Protein AF-E8R305-F1 (afdb_monomer)

Foldseek 3Di:
DDDDDDDDDDDDDDDDDQDDLVVLLVVLLCLLQDFAEEEEDAAAPLCSLLLVLLLQVCQCVCVFPQKHKDQPDPVLVVSSVVQVVCQLVQHHGDADPDKDWGFMWMGGNNFIGGYIYIDDGNVVLLDPPDPVVLVSLLRHQEYEYGDELPPDPDPVVLVSRLVSSQVSVVSSLVSCVSRPQQREYEYEYEPCLVVCVPPNDDPQVVSCCVRVVVVVVSCCVRPVNYYYWYWYSFHNPADPVRTHDNHRDIPGSNVVVVSVLVVSLVRLLVSLVVSCVSCVLPLVSLVSSLVSSCSRCVPDPVSVVSVVSSVVSVVVVVVVVVVVVVVVVVVVVVVLVVQLVVLLVVLVVVVVVPDQLLVNLVSLVCSCVSNVCCCVVPVVSNVVSVVSNLVSVVVNLLVVLVVPDDDPCLVVVLVVNCVVPVVCNVVSVVSVVSRVVVVLVVLVVVLVVVLPDDDPQCPVSLVSLVVNCVVCVPDPCNVVSVVSSVVNVVVNLVSVLVVLVVQVVVLVVLVPDVPRPLVVSLVSLVVSCVVCVPHPCVVVSVVSNVVSVLVVLVVLVVVLVVVCVVCVPPLVVSLVSLVVSCVVCVPHRPCNVVSVVVNVVSVLVNLLVLVQVLQVCCVVCVQPVVVSLVSLVVSCVVCVPGPQNVLSVVQNVVLVVQQDWDFKKKWWFKKAADCVVDQWWFKWKWKAWLNRIFDGQDTDTGDRIDGRRDITPGTDTHHFQTKMKMWMWTQDPVGIDTPDIDIQPHRRRVNCVPRCAKDDDPPPGPIIIGMRMPDDNDRGDDSD

Secondary structure (DSSP, 8-state):
---PPPPPP------S-PPPHHHHHHHHHHHHHSPEEEEEEE-TTS-HHHHHHHHHHHHHTT-STTEEEE--SHHHHHHHHHHHHHHHTTPPPPP--S-EEEEEEEEETTEEEEEEEEE--TTTTSSS--HHHHHHHHT-SEEEEEE-SSS-S-HHHHHHHHHHHHHHHHHHHHHHTTSSSPPPEEEEE--HHHHHHHH-S--HHHHHHHHHHHHHHHHHHH-TT-EEEE-BSS-TT--TTSPPPSS---BS-HHHHHHHHHHHHHHHHHHHHHHHHH-TT-HHHHHHHHHHHHHH-TT-HHHHHHHHHHHHHHHHHHHHHHHHHHHHHHHHHHHHHHHHHHHHHHHHHHHHTT--HHHHHHHHHHHHHH-TTHHHH-HHHHHHHHHHHHHHHHHHHHHHHHTT---TTHHHHHHHHHHH-GGGHHHHHHHHHHHHHHHHHHHHHHHHHHHTS--S-THHHHHHHHHHHHH-TT-TTHHHHHHHHHHHHHHHHHHHHHHHHHHHHHHHHHHTSTT--HHHHHHHHHHHHHH-TT-TTHHHHHHHHHHHHHHHHHHHHHHHHHHHHH-TT-HHHHHHHHHHHHHHTTTT-TTHHHHHHHHHHHHHHHHHHHHHHHHHHHHH-TT-HHHHHHHHHHHHHH-TT-TTHHHHHHHHHHHHHHHS-EEE-EEEEEEE--GGG-SS-EEEEEEEETTEEE-PPPPB-S-SS-EEEEE-SSPEEE-TT--EEEEEEEE-TT--EEEEEEEPPTT-TTGGGGGGSEE--TT--S-EEEEEES--PPPPPP--

Organism: Isosphaera pallida (strain ATCC 43644 / DSM 9630 / IS1B) (NCBI:txid575540)

Nearest PDB structures (foldseek):
  6iej-assembly2_C-2  TM=7.095E-01  e=8.191E-04  Gallus gallus
  5izr-assembly1_A  TM=6.847E-01  e=3.418E-03  Homo sapiens
  4npj-assembly2_B  TM=7.190E-01  e=7.983E-03  Homo sapiens
  4npj-assembly1_A  TM=6.996E-01  e=1.248E-02  Homo sapiens

pLDDT: mean 83.06, std 12.81, range [25.06, 96.75]

Structure (mmCIF, N/CA/C/O backbone):
data_AF-E8R305-F1
#
_entry.id   AF-E8R305-F1
#
loop_
_atom_site.group_PDB
_atom_site.id
_atom_site.type_symbol
_atom_site.label_atom_id
_atom_site.label_alt_id
_atom_site.label_comp_id
_atom_site.label_asym_id
_atom_site.label_entity_id
_atom_site.label_seq_id
_atom_site.pdbx_PDB_ins_code
_atom_site.Cartn_x
_atom_site.Cartn_y
_atom_site.Cartn_z
_atom_site.occupancy
_atom_site.B_iso_or_equiv
_atom_site.auth_seq_id
_atom_site.auth_comp_id
_atom_site.auth_asym_id
_atom_site.auth_atom_id
_atom_site.pdbx_PDB_model_num
ATOM 1 N N . MET A 1 1 ? -21.395 -39.546 -36.510 1.00 34.12 1 MET A N 1
ATOM 2 C CA . MET A 1 1 ? -22.468 -39.017 -35.643 1.00 34.12 1 MET A CA 1
ATOM 3 C C . MET A 1 1 ? -21.827 -38.062 -34.651 1.00 34.12 1 MET A C 1
ATOM 5 O O . MET A 1 1 ? -21.228 -38.514 -33.688 1.00 34.12 1 MET A O 1
ATOM 9 N N . GLY A 1 2 ? -21.818 -36.766 -34.970 1.00 29.73 2 GLY A N 1
ATOM 10 C CA . GLY A 1 2 ? -21.284 -35.718 -34.099 1.00 29.73 2 GLY A CA 1
ATOM 11 C C . GLY A 1 2 ? -22.438 -35.040 -33.376 1.00 29.73 2 GLY A C 1
ATOM 12 O O . GLY A 1 2 ? -23.326 -34.503 -34.033 1.00 29.73 2 GLY A O 1
ATOM 13 N N . PHE A 1 3 ? -22.447 -35.108 -32.047 1.00 29.36 3 PHE A N 1
ATOM 14 C CA . PHE A 1 3 ? -23.410 -34.389 -31.222 1.00 29.36 3 PHE A CA 1
ATOM 15 C C . PHE A 1 3 ? -22.918 -32.954 -31.022 1.00 29.36 3 PHE A C 1
ATOM 17 O O . PHE A 1 3 ? -21.901 -32.713 -30.374 1.00 29.36 3 PHE A O 1
ATOM 24 N N . ALA A 1 4 ? -23.634 -32.015 -31.639 1.00 25.06 4 ALA A N 1
ATOM 25 C CA . ALA A 1 4 ? -23.489 -30.586 -31.420 1.00 25.06 4 ALA A CA 1
ATOM 26 C C . ALA A 1 4 ? -24.127 -30.213 -30.074 1.00 25.06 4 ALA A C 1
ATOM 28 O O . ALA A 1 4 ? -25.275 -30.566 -29.808 1.00 25.06 4 ALA A O 1
ATOM 29 N N . TRP A 1 5 ? -23.378 -29.504 -29.233 1.00 27.78 5 TRP A N 1
ATOM 30 C CA . TRP A 1 5 ? -23.898 -28.896 -28.010 1.00 27.78 5 TRP A CA 1
ATOM 31 C C . TRP A 1 5 ? -24.765 -27.672 -28.352 1.00 27.78 5 TRP A C 1
ATOM 33 O O . TRP A 1 5 ? -24.452 -26.961 -29.313 1.00 27.78 5 TRP A O 1
ATOM 43 N N . PRO A 1 6 ? -25.851 -27.402 -27.604 1.00 31.20 6 PRO A N 1
ATOM 44 C CA . PRO A 1 6 ? -26.768 -26.323 -27.928 1.00 31.20 6 PRO A CA 1
ATOM 45 C C . PRO A 1 6 ? -26.165 -24.965 -27.554 1.00 31.20 6 PRO A C 1
ATOM 47 O O . PRO A 1 6 ? -25.762 -24.719 -26.420 1.00 31.20 6 PRO A O 1
ATOM 50 N N . SER A 1 7 ? -26.132 -24.066 -28.535 1.00 28.50 7 SER A N 1
ATOM 51 C CA . SER A 1 7 ? -25.800 -22.652 -28.383 1.00 28.50 7 SER A CA 1
ATOM 52 C C . SER A 1 7 ? -26.813 -21.942 -27.478 1.00 28.50 7 SER A C 1
ATOM 54 O O . SER A 1 7 ? -28.003 -21.899 -27.792 1.00 28.50 7 SER A O 1
ATOM 56 N N . ILE A 1 8 ? -26.334 -21.353 -26.382 1.00 29.59 8 ILE A N 1
ATOM 57 C CA . ILE A 1 8 ? -27.112 -20.506 -25.464 1.00 29.59 8 ILE A CA 1
ATOM 58 C C . ILE A 1 8 ? -27.591 -19.239 -26.212 1.00 29.59 8 ILE A C 1
ATOM 60 O O . ILE A 1 8 ? -26.809 -18.643 -26.963 1.00 29.59 8 ILE A O 1
ATOM 64 N N . PRO A 1 9 ? -28.858 -18.805 -26.053 1.00 31.05 9 PRO A N 1
ATOM 65 C CA . PRO A 1 9 ? -29.432 -17.711 -26.833 1.00 31.05 9 PRO A CA 1
ATOM 66 C C . PRO A 1 9 ? -28.821 -16.351 -26.467 1.00 31.05 9 PRO A C 1
ATOM 68 O O . PRO A 1 9 ? -28.825 -15.930 -25.311 1.00 31.05 9 PRO A O 1
ATOM 71 N N . ARG A 1 10 ? -28.355 -15.622 -27.488 1.00 33.56 10 ARG A N 1
ATOM 72 C CA . ARG A 1 10 ? -27.954 -14.211 -27.393 1.00 33.56 10 ARG A CA 1
ATOM 73 C C . ARG A 1 10 ? -29.204 -13.343 -27.204 1.00 33.56 10 ARG A C 1
ATOM 75 O O . ARG A 1 10 ? -29.904 -13.066 -28.174 1.00 33.56 10 ARG A O 1
ATOM 82 N N . ARG A 1 11 ? -29.486 -12.896 -25.977 1.00 30.47 11 ARG A N 1
ATOM 83 C CA . ARG A 1 11 ? -30.414 -11.781 -25.723 1.00 30.47 11 ARG A CA 1
ATOM 84 C C . ARG A 1 11 ? -29.618 -10.486 -25.592 1.00 30.47 11 ARG A C 1
ATOM 86 O O . ARG A 1 11 ? -28.817 -10.337 -24.678 1.00 30.47 11 ARG A O 1
ATOM 93 N N . SER A 1 12 ? -29.846 -9.567 -26.524 1.00 31.77 12 SER A N 1
ATOM 94 C CA . SER A 1 12 ? -29.424 -8.172 -26.438 1.00 31.77 12 SER A CA 1
ATOM 95 C C . SER A 1 12 ? -30.334 -7.432 -25.458 1.00 31.77 12 SER A C 1
ATOM 97 O O . SER A 1 12 ? -31.519 -7.253 -25.742 1.00 31.77 12 SER A O 1
ATOM 99 N N . VAL A 1 13 ? -29.787 -6.984 -24.333 1.00 32.41 13 VAL A N 1
ATOM 100 C CA . VAL A 1 13 ? -30.400 -5.941 -23.507 1.00 32.41 13 VAL A CA 1
ATOM 101 C C . VAL A 1 13 ? -29.424 -4.772 -23.524 1.00 32.41 13 VAL A C 1
ATOM 103 O O . VAL A 1 13 ? -28.352 -4.836 -22.934 1.00 32.41 13 VAL A O 1
ATOM 106 N N . PHE A 1 14 ? -29.764 -3.762 -24.323 1.00 34.75 14 PHE A N 1
ATOM 107 C CA . PHE A 1 14 ? -29.033 -2.506 -24.450 1.00 34.75 14 PHE A CA 1
ATOM 108 C C . PHE A 1 14 ? -29.290 -1.637 -23.218 1.00 34.75 14 PHE A C 1
ATOM 110 O O . PHE A 1 14 ? -30.448 -1.411 -22.870 1.00 34.75 14 PHE A O 1
ATOM 117 N N . GLY A 1 15 ? -28.222 -1.115 -22.610 1.00 31.45 15 GLY A N 1
ATOM 118 C CA . GLY A 1 15 ? -28.340 -0.118 -21.548 1.00 31.45 15 GLY A CA 1
ATOM 119 C C . GLY A 1 15 ? -27.094 0.101 -20.690 1.00 31.45 15 GLY A C 1
ATOM 120 O O . GLY A 1 15 ? -27.237 0.091 -19.481 1.00 31.45 15 GLY A O 1
ATOM 121 N N . MET A 1 16 ? -25.901 0.254 -21.279 1.00 32.72 16 MET A N 1
ATOM 122 C CA . MET A 1 16 ? -24.719 0.980 -20.756 1.00 32.72 16 MET A CA 1
ATOM 123 C C . MET A 1 16 ? -23.597 0.874 -21.809 1.00 32.72 16 MET A C 1
ATOM 125 O O . MET A 1 16 ? -23.635 -0.035 -22.634 1.00 32.72 16 MET A O 1
ATOM 129 N N . ALA A 1 17 ? -22.675 1.843 -21.857 1.00 40.59 17 ALA A N 1
ATOM 130 C CA . ALA A 1 17 ? -21.672 1.996 -22.919 1.00 40.59 17 ALA A CA 1
ATOM 131 C C . ALA A 1 17 ? -20.905 0.687 -23.203 1.00 40.59 17 ALA A C 1
ATOM 133 O O . ALA A 1 17 ? -20.178 0.194 -22.346 1.00 40.59 17 ALA A O 1
ATOM 134 N N . ASP A 1 18 ? -21.092 0.124 -24.400 1.00 53.19 18 ASP A N 1
ATOM 135 C CA . ASP A 1 18 ? -20.446 -1.124 -24.817 1.00 53.19 18 ASP A CA 1
ATOM 136 C C . ASP A 1 18 ? -18.944 -0.837 -25.035 1.00 53.19 18 ASP A C 1
ATOM 138 O O . ASP A 1 18 ? -18.614 0.037 -25.850 1.00 53.19 18 ASP A O 1
ATOM 142 N N . PRO A 1 19 ? -18.024 -1.488 -24.298 1.00 60.88 19 PRO A N 1
ATOM 143 C CA . PRO A 1 19 ? -16.595 -1.212 -24.397 1.00 60.88 19 PRO A CA 1
ATOM 144 C C . PRO A 1 19 ? -16.081 -1.496 -25.810 1.00 60.88 19 PRO A C 1
ATOM 146 O O . PRO A 1 19 ? -16.515 -2.439 -26.482 1.00 60.88 19 PRO A O 1
ATOM 149 N N . THR A 1 20 ? -15.130 -0.692 -26.286 1.00 76.88 20 THR A N 1
ATOM 150 C CA . THR A 1 20 ? -14.589 -0.881 -27.638 1.00 76.88 20 THR A CA 1
ATOM 151 C C . THR A 1 20 ? -13.896 -2.246 -27.753 1.00 76.88 20 THR A C 1
ATOM 153 O O . THR A 1 20 ? -13.310 -2.753 -26.797 1.00 76.88 20 THR A O 1
ATOM 156 N N . ALA A 1 21 ? -13.898 -2.868 -28.940 1.00 77.94 21 ALA A N 1
ATOM 157 C CA . ALA A 1 21 ? -13.240 -4.170 -29.146 1.00 77.94 21 ALA A CA 1
ATOM 158 C C . ALA A 1 21 ? -11.758 -4.169 -28.707 1.00 77.94 21 ALA A C 1
ATOM 160 O O . ALA A 1 21 ? -11.226 -5.190 -28.276 1.00 77.94 21 ALA A O 1
ATOM 161 N N . ARG A 1 22 ? -11.100 -3.005 -28.774 1.00 81.75 22 ARG A N 1
ATOM 162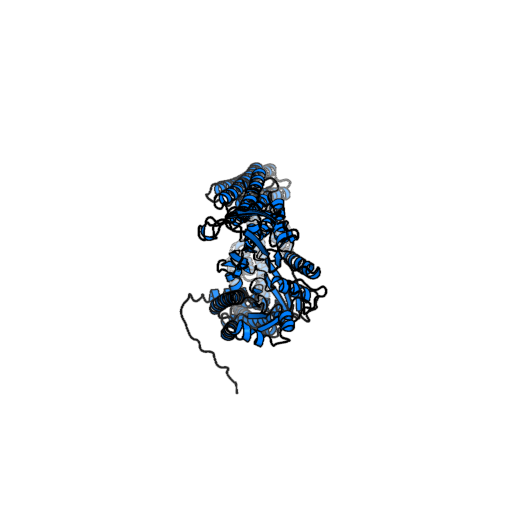 C CA . ARG A 1 22 ? -9.738 -2.793 -28.281 1.00 81.75 22 ARG A CA 1
ATOM 163 C C . ARG A 1 22 ? -9.656 -2.810 -26.753 1.00 81.75 22 ARG A C 1
ATOM 165 O O . ARG A 1 22 ? -8.767 -3.466 -26.221 1.00 81.75 22 ARG A O 1
ATOM 172 N N . GLU A 1 23 ? -10.577 -2.150 -26.057 1.00 82.81 23 GLU A N 1
ATOM 173 C CA . GLU A 1 23 ? -10.648 -2.170 -24.589 1.00 82.81 23 GLU A CA 1
ATOM 174 C C . GLU A 1 23 ? -10.851 -3.586 -24.052 1.00 82.81 23 GLU A C 1
ATOM 176 O O . GLU A 1 23 ? -10.173 -3.973 -23.102 1.00 82.81 23 GLU A O 1
ATOM 181 N N . ILE A 1 24 ? -11.707 -4.383 -24.701 1.00 83.06 24 ILE A N 1
ATOM 182 C CA . ILE A 1 24 ? -11.923 -5.793 -24.341 1.00 83.06 24 ILE A CA 1
ATOM 183 C C . ILE A 1 24 ? -10.618 -6.589 -24.481 1.00 83.06 24 ILE A C 1
ATOM 185 O O . ILE A 1 24 ? -10.233 -7.318 -23.566 1.00 83.06 24 ILE A O 1
ATOM 189 N N . LEU A 1 25 ? -9.901 -6.425 -25.598 1.00 88.19 25 LEU A N 1
ATOM 190 C CA . LEU A 1 25 ? -8.620 -7.100 -25.822 1.00 88.19 25 LEU A CA 1
ATOM 191 C C . LEU A 1 25 ? -7.557 -6.681 -24.797 1.00 88.19 25 LEU A C 1
ATOM 193 O O . LEU A 1 25 ? -6.800 -7.528 -24.316 1.00 88.19 25 LEU A O 1
ATOM 197 N N . ASP A 1 26 ? -7.468 -5.388 -24.476 1.00 87.75 26 ASP A N 1
ATOM 198 C CA . ASP A 1 26 ? -6.496 -4.846 -23.518 1.00 87.75 26 ASP A CA 1
ATOM 199 C C . ASP A 1 26 ? -6.835 -5.242 -22.075 1.00 87.75 26 ASP A C 1
ATOM 201 O O . ASP A 1 26 ? -5.935 -5.442 -21.259 1.00 87.75 26 ASP A O 1
ATOM 205 N N . HIS A 1 27 ? -8.119 -5.385 -21.751 1.00 84.06 27 HIS A N 1
ATOM 206 C CA . HIS A 1 27 ? -8.583 -5.919 -20.475 1.00 84.06 27 HIS A CA 1
ATOM 207 C C . HIS A 1 27 ? -8.237 -7.410 -20.333 1.00 84.06 27 HIS A C 1
ATOM 209 O O . HIS A 1 27 ? -7.630 -7.800 -19.335 1.00 84.06 27 HIS A O 1
ATOM 215 N N . LEU A 1 28 ? -8.509 -8.229 -21.357 1.00 87.00 28 LEU A N 1
ATOM 216 C CA . LEU A 1 28 ? -8.153 -9.654 -21.361 1.00 87.00 28 LEU A CA 1
ATOM 217 C C . LEU A 1 28 ? -6.646 -9.885 -21.258 1.00 87.00 28 LEU A C 1
ATOM 219 O O . LEU A 1 28 ? -6.201 -10.729 -20.483 1.00 87.00 28 LEU A O 1
ATOM 223 N N . GLU A 1 29 ? -5.848 -9.120 -22.007 1.00 90.62 29 GLU A N 1
ATOM 224 C CA . GLU A 1 29 ? -4.389 -9.201 -21.913 1.00 90.62 29 GLU A CA 1
ATOM 225 C C . GLU A 1 29 ? -3.895 -8.843 -20.504 1.00 90.62 29 GLU A C 1
ATOM 227 O O . GLU A 1 29 ? -3.044 -9.552 -19.961 1.00 90.62 29 GLU A O 1
ATOM 232 N N . ARG A 1 30 ? -4.440 -7.787 -19.884 1.00 88.06 30 ARG A N 1
ATOM 233 C CA . ARG A 1 30 ? -4.094 -7.414 -18.505 1.00 88.06 30 ARG A CA 1
ATOM 234 C C . ARG A 1 30 ? -4.417 -8.538 -17.524 1.00 88.06 30 ARG A C 1
ATOM 236 O O . ARG A 1 30 ? -3.512 -8.963 -16.809 1.00 88.06 30 ARG A O 1
ATOM 243 N N . HIS A 1 31 ? -5.628 -9.096 -17.554 1.00 85.31 31 HIS A N 1
ATOM 244 C CA . HIS A 1 31 ? -5.975 -10.223 -16.681 1.00 85.31 31 HIS A CA 1
ATOM 245 C C . HIS A 1 31 ? -5.089 -11.448 -16.931 1.00 85.31 31 HIS A C 1
ATOM 247 O O . HIS A 1 31 ? -4.665 -12.088 -15.979 1.00 85.31 31 HIS A O 1
ATOM 253 N N . LEU A 1 32 ? -4.754 -11.790 -18.176 1.00 88.94 32 LEU A N 1
ATOM 254 C CA . LEU A 1 32 ? -3.920 -12.960 -18.487 1.00 88.94 32 LEU A CA 1
ATOM 255 C C . LEU A 1 32 ? -2.421 -12.767 -18.194 1.00 88.94 32 LEU A C 1
ATOM 257 O O . LEU A 1 32 ? -1.644 -13.720 -18.319 1.00 88.94 32 LEU A O 1
ATOM 261 N N . THR A 1 33 ? -1.975 -11.566 -17.834 1.00 90.06 33 THR A N 1
ATOM 262 C CA . THR A 1 33 ? -0.549 -11.284 -17.600 1.00 90.06 33 THR A CA 1
ATOM 263 C C . THR A 1 33 ? -0.240 -10.761 -16.199 1.00 90.06 33 THR A C 1
ATOM 265 O O . THR A 1 33 ? 0.888 -10.953 -15.738 1.00 90.06 33 THR A O 1
ATOM 268 N N . ALA A 1 34 ? -1.215 -10.160 -15.515 1.00 88.06 34 ALA A N 1
ATOM 269 C CA . ALA A 1 34 ? -1.089 -9.646 -14.156 1.00 88.06 34 ALA A CA 1
ATOM 270 C C . ALA A 1 34 ? -1.141 -10.757 -13.078 1.00 88.06 34 ALA A C 1
ATOM 272 O O . ALA A 1 34 ? -1.579 -11.878 -13.361 1.00 88.06 34 ALA A O 1
ATOM 273 N N . PRO A 1 35 ? -0.689 -10.465 -11.840 1.00 87.38 35 PRO A N 1
ATOM 274 C CA . PRO A 1 35 ? -0.960 -11.299 -10.667 1.00 87.38 35 PRO A CA 1
ATOM 275 C C . PRO A 1 35 ? -2.464 -11.451 -10.414 1.00 87.38 35 PRO A C 1
ATOM 277 O O . PRO A 1 35 ? -3.237 -10.546 -10.723 1.00 87.38 35 PRO A O 1
ATOM 280 N N . ARG A 1 36 ? -2.865 -12.581 -9.824 1.00 87.19 36 ARG A N 1
ATOM 281 C CA . ARG A 1 36 ? -4.265 -12.887 -9.528 1.00 87.19 36 ARG A CA 1
ATOM 282 C C . ARG A 1 36 ? -4.709 -12.223 -8.233 1.00 87.19 36 ARG A C 1
ATOM 284 O O . ARG A 1 36 ? -4.039 -12.336 -7.210 1.00 87.19 36 ARG A O 1
ATOM 291 N N . LYS A 1 37 ? -5.855 -11.556 -8.256 1.00 87.44 37 LYS A N 1
ATOM 292 C CA . LYS A 1 37 ? -6.450 -10.919 -7.078 1.00 87.44 37 LYS A CA 1
ATOM 293 C C . LYS A 1 37 ? -7.486 -11.853 -6.474 1.00 87.44 37 LYS A C 1
ATOM 295 O O . LYS A 1 37 ? -8.467 -12.197 -7.131 1.00 87.44 37 LYS A O 1
ATOM 300 N N . VAL A 1 38 ? -7.257 -12.277 -5.234 1.00 86.81 38 VAL A N 1
ATOM 301 C CA . VAL A 1 38 ? -8.197 -13.117 -4.485 1.00 86.81 38 VAL A CA 1
ATOM 302 C C . VAL A 1 38 ? -8.709 -12.315 -3.306 1.00 86.81 38 VAL A C 1
ATOM 304 O O . VAL A 1 38 ? -7.953 -11.922 -2.419 1.00 86.81 38 VAL A O 1
ATOM 307 N N . GLY A 1 39 ? -10.008 -12.061 -3.307 1.00 84.06 39 GLY A N 1
ATOM 308 C CA . GLY A 1 39 ? -10.655 -11.290 -2.264 1.00 84.06 39 GLY A CA 1
ATOM 309 C C . GLY A 1 39 ? -11.160 -12.166 -1.126 1.00 84.06 39 GLY A C 1
ATOM 310 O O . GLY A 1 39 ? -11.844 -13.157 -1.378 1.00 84.06 39 GLY A O 1
ATOM 311 N N . LEU A 1 40 ? -10.862 -11.784 0.117 1.00 86.12 40 LEU A N 1
ATOM 312 C CA . LEU A 1 40 ? -11.420 -12.400 1.320 1.00 86.12 40 LEU A CA 1
ATOM 313 C C . LEU A 1 40 ? -12.381 -11.416 1.992 1.00 86.12 40 LEU A C 1
ATOM 315 O O . LEU A 1 40 ? -11.957 -10.450 2.626 1.00 86.12 40 LEU A O 1
ATOM 319 N N . PHE A 1 41 ? -13.681 -11.661 1.863 1.00 83.81 41 PHE A N 1
ATOM 320 C CA . PHE A 1 41 ? -14.726 -10.742 2.320 1.00 83.81 41 PHE A CA 1
ATOM 321 C C . PHE A 1 41 ? -15.607 -11.373 3.386 1.00 83.81 41 PHE A C 1
ATOM 323 O O . PHE A 1 41 ? -15.650 -12.585 3.536 1.00 83.81 41 PHE A O 1
ATOM 330 N N . GLY A 1 42 ? -16.298 -10.548 4.166 1.00 79.75 42 GLY A N 1
ATOM 331 C CA . GLY A 1 42 ? -17.186 -11.001 5.234 1.00 79.75 42 GLY A CA 1
ATOM 332 C C . GLY A 1 42 ? -17.318 -9.960 6.338 1.00 79.75 42 GLY A C 1
ATOM 333 O O . GLY A 1 42 ? -16.497 -9.041 6.441 1.00 79.75 42 GLY A O 1
ATOM 334 N N . HIS A 1 43 ? -18.331 -10.116 7.188 1.00 77.12 43 HIS A N 1
ATOM 335 C CA . HIS A 1 43 ? -18.642 -9.157 8.249 1.00 77.12 43 HIS A CA 1
ATOM 336 C C . HIS A 1 43 ? -17.526 -9.051 9.316 1.00 77.12 43 HIS A C 1
ATOM 338 O O . HIS A 1 43 ? -16.523 -9.783 9.320 1.00 77.12 43 HIS A O 1
ATOM 344 N N . ARG A 1 44 ? -17.662 -8.107 10.253 1.00 76.56 44 ARG A N 1
ATOM 345 C CA . ARG A 1 44 ? -16.721 -7.948 11.378 1.00 76.56 44 ARG A CA 1
ATOM 346 C C . ARG A 1 44 ? -16.735 -9.175 12.293 1.00 76.56 44 ARG A C 1
ATOM 348 O O . ARG A 1 44 ? -17.785 -9.746 12.546 1.00 76.56 44 ARG A O 1
ATOM 355 N N . ASN A 1 45 ? -15.573 -9.557 12.823 1.00 78.12 45 ASN A N 1
ATOM 356 C CA . ASN A 1 45 ? -15.426 -10.686 13.751 1.00 78.12 45 ASN A CA 1
ATOM 357 C C . ASN A 1 45 ? -15.768 -12.077 13.167 1.00 78.12 45 ASN A C 1
ATOM 359 O O . ASN A 1 45 ? -15.923 -13.041 13.910 1.00 78.12 45 ASN A O 1
ATOM 363 N N . VAL A 1 46 ? -15.840 -12.215 11.839 1.00 84.94 46 VAL A N 1
ATOM 364 C CA . VAL A 1 46 ? -15.971 -13.528 11.177 1.00 84.94 46 VAL A CA 1
ATOM 365 C C . VAL A 1 46 ? -14.661 -14.334 11.185 1.00 84.94 46 VAL A C 1
ATOM 367 O O . VAL A 1 46 ? -14.647 -15.512 10.873 1.00 84.94 46 VAL A O 1
ATOM 370 N N . GLY A 1 47 ? -13.537 -13.720 11.570 1.00 86.50 47 GLY A N 1
ATOM 371 C CA . GLY A 1 47 ? -12.237 -14.398 11.627 1.00 86.50 47 GLY A CA 1
ATOM 372 C C . GLY A 1 47 ? -11.463 -14.409 10.305 1.00 86.50 47 GLY A C 1
ATOM 373 O O . GLY A 1 47 ? -10.707 -15.340 10.068 1.00 86.50 47 GLY A O 1
ATOM 374 N N . LYS A 1 48 ? -11.620 -13.387 9.446 1.00 88.00 48 LYS A N 1
ATOM 375 C CA . LYS A 1 48 ? -10.874 -13.257 8.172 1.00 88.00 48 LYS A CA 1
ATOM 376 C C . LYS A 1 48 ? -9.357 -13.281 8.376 1.00 88.00 48 LYS A C 1
ATOM 378 O O . LYS A 1 48 ? -8.683 -14.128 7.805 1.00 88.00 48 LYS A O 1
ATOM 383 N N . THR A 1 49 ? -8.844 -12.397 9.230 1.00 89.44 49 THR A N 1
ATOM 384 C CA . THR A 1 49 ? -7.411 -12.291 9.541 1.00 89.44 49 THR A CA 1
ATOM 385 C C . THR A 1 49 ? -6.877 -13.594 10.135 1.00 89.44 49 THR A C 1
ATOM 387 O O . THR A 1 49 ? -5.834 -14.083 9.713 1.00 89.44 49 THR A O 1
ATOM 390 N N . THR A 1 50 ? -7.632 -14.214 11.051 1.00 90.50 50 THR A N 1
ATOM 391 C CA . THR A 1 50 ? -7.299 -15.527 11.620 1.00 90.50 50 THR A CA 1
ATOM 392 C C . THR A 1 50 ? -7.249 -16.608 10.542 1.00 90.50 50 THR A C 1
ATOM 394 O O . THR A 1 50 ? -6.288 -17.367 10.478 1.00 90.50 50 THR A O 1
ATOM 397 N N . LEU A 1 51 ? -8.252 -16.663 9.664 1.00 90.88 51 LEU A N 1
ATOM 398 C CA . LEU A 1 51 ? -8.316 -17.630 8.573 1.00 90.88 51 LEU A CA 1
ATOM 399 C C . LEU A 1 51 ? -7.124 -17.474 7.623 1.00 90.88 51 LEU A C 1
ATOM 401 O O . LEU A 1 51 ? -6.497 -18.467 7.268 1.00 90.88 51 LEU A O 1
ATOM 405 N N . LEU A 1 52 ? -6.776 -16.240 7.254 1.00 91.50 52 LEU A N 1
ATOM 406 C CA . LEU A 1 52 ? -5.648 -15.958 6.371 1.00 91.50 52 LEU A CA 1
ATOM 407 C C . LEU A 1 52 ? -4.302 -16.341 7.003 1.00 91.50 52 LEU A C 1
ATOM 409 O O . LEU A 1 52 ? -3.476 -16.978 6.346 1.00 91.50 52 LEU A O 1
ATOM 413 N N . ALA A 1 53 ? -4.100 -16.008 8.281 1.00 91.88 53 ALA A N 1
ATOM 414 C CA . ALA A 1 53 ? -2.915 -16.410 9.034 1.00 91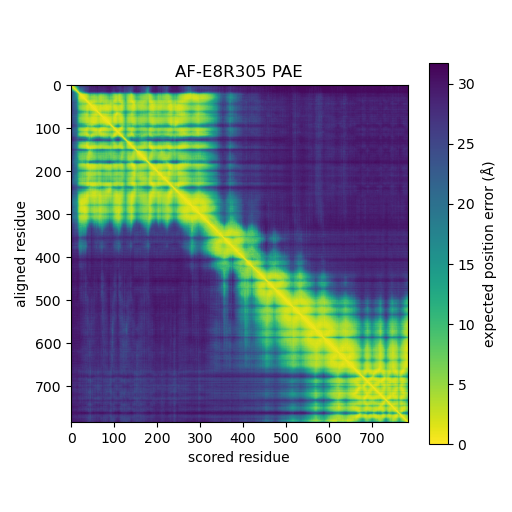.88 53 ALA A CA 1
ATOM 415 C C . ALA A 1 53 ? -2.794 -17.940 9.107 1.00 91.88 53 ALA A C 1
ATOM 417 O O . ALA A 1 53 ? -1.718 -18.487 8.868 1.00 91.88 53 ALA A O 1
ATOM 418 N N . MET A 1 54 ? -3.904 -18.643 9.351 1.00 92.06 54 MET A N 1
ATOM 419 C CA . MET A 1 54 ? -3.912 -20.105 9.420 1.00 92.06 54 MET A CA 1
ATOM 420 C C . MET A 1 54 ? -3.751 -20.772 8.052 1.00 92.06 54 MET A C 1
ATOM 422 O O . MET A 1 54 ? -3.043 -21.774 7.971 1.00 92.06 54 MET A O 1
ATOM 426 N N . PHE A 1 55 ? -4.300 -20.207 6.970 1.00 90.81 55 PHE A N 1
ATOM 427 C CA . PHE A 1 55 ? -3.989 -20.650 5.606 1.00 90.81 55 PHE A CA 1
ATOM 428 C C . PHE A 1 55 ? -2.490 -20.562 5.334 1.00 90.81 55 PHE A C 1
ATOM 430 O O . PHE A 1 55 ? -1.892 -21.535 4.876 1.00 90.81 55 PHE A O 1
ATOM 437 N N . TYR A 1 56 ? -1.872 -19.419 5.647 1.00 92.19 56 TYR A N 1
ATOM 438 C CA . TYR A 1 56 ? -0.437 -19.248 5.458 1.00 92.19 56 TYR A CA 1
ATOM 439 C C . TYR A 1 56 ? 0.369 -20.206 6.328 1.00 92.19 56 TYR A C 1
ATOM 441 O O . TYR A 1 56 ? 1.258 -20.874 5.806 1.00 92.19 56 TYR A O 1
ATOM 449 N N . ARG A 1 57 ? 0.039 -20.345 7.616 1.00 91.81 57 ARG A N 1
ATOM 450 C CA . ARG A 1 57 ? 0.712 -21.278 8.526 1.00 91.81 57 ARG A CA 1
ATOM 451 C C . ARG A 1 57 ? 0.671 -22.706 7.987 1.00 91.81 57 ARG A C 1
ATOM 453 O O . ARG A 1 57 ? 1.723 -23.282 7.755 1.00 91.81 57 ARG A O 1
ATOM 460 N N . GLN A 1 58 ? -0.524 -23.243 7.736 1.00 90.25 58 GLN A N 1
ATOM 461 C CA . GLN A 1 58 ? -0.717 -24.639 7.329 1.00 90.25 58 GLN A CA 1
ATOM 462 C C . GLN A 1 58 ? -0.082 -24.944 5.966 1.00 90.25 58 GLN A C 1
ATOM 464 O O . GLN A 1 58 ? 0.545 -25.986 5.777 1.00 90.25 58 GLN A O 1
ATOM 469 N N . ALA A 1 59 ? -0.201 -24.023 5.008 1.00 87.94 59 ALA A N 1
ATOM 470 C CA . ALA A 1 59 ? 0.361 -24.221 3.677 1.00 87.94 59 ALA A CA 1
ATOM 471 C C . ALA A 1 59 ? 1.876 -23.937 3.617 1.00 87.94 59 ALA A C 1
ATOM 473 O O . ALA A 1 59 ? 2.580 -24.539 2.812 1.00 87.94 59 ALA A O 1
ATOM 474 N N . SER A 1 60 ? 2.423 -23.034 4.437 1.00 88.25 60 SER A N 1
ATOM 475 C CA . SER A 1 60 ? 3.871 -22.755 4.446 1.00 88.25 60 SER A CA 1
ATOM 476 C C . SER A 1 60 ? 4.680 -23.845 5.154 1.00 88.25 60 SER A C 1
ATOM 478 O O . SER A 1 60 ? 5.798 -24.136 4.723 1.00 88.25 60 SER A O 1
ATOM 480 N N . THR A 1 61 ? 4.105 -24.492 6.175 1.00 84.56 61 THR A N 1
ATOM 481 C CA . THR A 1 61 ? 4.708 -25.625 6.900 1.00 84.56 61 THR A CA 1
ATOM 482 C C . THR A 1 61 ? 4.533 -26.967 6.187 1.00 84.56 61 THR A C 1
ATOM 484 O O . THR A 1 61 ? 5.080 -27.971 6.639 1.00 84.56 61 THR A O 1
ATOM 487 N N . GLY A 1 62 ? 3.802 -27.001 5.065 1.00 80.94 62 GLY A N 1
ATOM 488 C CA . GLY A 1 62 ? 3.544 -28.219 4.291 1.00 80.94 62 GLY A CA 1
ATOM 489 C C . GLY A 1 62 ? 2.536 -29.172 4.940 1.00 80.94 62 GLY A C 1
ATOM 490 O O . GLY A 1 62 ? 2.509 -30.349 4.595 1.00 80.94 62 GLY A O 1
ATOM 491 N N . GLN A 1 63 ? 1.718 -28.683 5.879 1.00 82.69 63 GLN A N 1
ATOM 492 C CA . GLN A 1 63 ? 0.643 -29.460 6.509 1.00 82.69 63 GLN A CA 1
ATOM 493 C C . GLN A 1 63 ? -0.574 -29.636 5.587 1.00 82.69 63 GLN A C 1
ATOM 495 O O . GLN A 1 63 ? -1.380 -30.535 5.813 1.00 82.69 63 GLN A O 1
ATOM 500 N N . VAL A 1 64 ? -0.687 -28.827 4.527 1.00 81.69 64 VAL A N 1
ATOM 501 C CA . VAL A 1 64 ? -1.661 -29.026 3.446 1.00 81.69 64 VAL A CA 1
ATOM 502 C C . VAL A 1 64 ? -0.993 -29.780 2.288 1.00 81.69 64 VAL A C 1
ATOM 504 O O . VAL A 1 64 ? -0.075 -29.231 1.673 1.00 81.69 64 VAL A O 1
ATOM 507 N N . PRO A 1 65 ? -1.426 -31.012 1.961 1.00 78.62 65 PRO A N 1
ATOM 508 C CA . PRO A 1 65 ? -0.883 -31.761 0.831 1.00 78.62 65 PRO A CA 1
ATOM 509 C C . PRO A 1 65 ? -1.016 -30.991 -0.486 1.00 78.62 65 PRO A C 1
ATOM 511 O O . PRO A 1 65 ? -2.015 -30.315 -0.721 1.00 78.62 65 PRO A O 1
ATOM 514 N N . ASP A 1 66 ? 0.005 -31.094 -1.339 1.00 82.38 66 ASP A N 1
ATOM 515 C CA . ASP A 1 66 ? 0.070 -30.509 -2.688 1.00 82.38 66 ASP A CA 1
ATOM 516 C C . ASP A 1 66 ? -0.065 -28.979 -2.787 1.00 82.38 66 ASP A C 1
ATOM 518 O O . ASP A 1 66 ? 0.037 -28.433 -3.890 1.00 82.38 66 ASP A O 1
ATOM 522 N N . LEU A 1 67 ? -0.211 -28.269 -1.662 1.00 86.81 67 LEU A N 1
ATOM 523 C CA . LEU A 1 67 ? -0.299 -26.814 -1.595 1.00 86.81 67 LEU A CA 1
ATOM 524 C C . LEU A 1 67 ? 0.827 -26.222 -0.755 1.00 86.81 67 LEU A C 1
ATOM 526 O O . LEU A 1 67 ? 1.095 -26.641 0.367 1.00 86.81 67 LEU A O 1
ATOM 530 N N . ARG A 1 68 ? 1.441 -25.158 -1.274 1.00 89.38 68 ARG A N 1
ATOM 531 C CA . ARG A 1 68 ? 2.399 -24.351 -0.519 1.00 89.38 68 ARG A CA 1
ATOM 532 C C . ARG A 1 68 ? 2.110 -22.874 -0.688 1.00 89.38 68 ARG A C 1
ATOM 534 O O . ARG A 1 68 ? 2.008 -22.392 -1.811 1.00 89.38 68 ARG A O 1
ATOM 541 N N . LEU A 1 69 ? 2.044 -22.136 0.415 1.00 90.94 69 LEU A N 1
ATOM 542 C CA . LEU A 1 69 ? 1.937 -20.677 0.396 1.00 90.94 69 LEU A CA 1
ATOM 543 C C . LEU A 1 69 ? 3.281 -20.072 0.806 1.00 90.94 69 LEU A C 1
ATOM 545 O O . LEU A 1 69 ? 3.947 -20.560 1.717 1.00 90.94 69 LEU A O 1
ATOM 549 N N . SER A 1 70 ? 3.700 -19.016 0.118 1.00 91.38 70 SER A N 1
ATOM 550 C CA . SER A 1 70 ? 4.899 -18.248 0.462 1.00 91.38 70 SER A CA 1
ATOM 551 C C . SER A 1 70 ? 4.612 -16.757 0.374 1.00 91.38 70 SER A C 1
ATOM 553 O O . SER A 1 70 ? 3.854 -16.330 -0.495 1.00 91.38 70 SER A O 1
ATOM 555 N N . ALA A 1 71 ? 5.225 -15.975 1.254 1.00 92.81 71 ALA A N 1
ATOM 556 C CA . ALA A 1 71 ? 5.206 -14.522 1.199 1.00 92.81 71 ALA A CA 1
ATOM 557 C C . ALA A 1 71 ? 6.516 -14.046 0.542 1.00 92.81 71 ALA A C 1
ATOM 559 O O . ALA A 1 71 ? 7.566 -14.105 1.180 1.00 92.81 71 ALA A O 1
ATOM 560 N N . PRO A 1 72 ? 6.514 -13.663 -0.751 1.00 88.62 72 PRO A N 1
ATOM 561 C CA . PRO A 1 72 ? 7.721 -13.198 -1.433 1.00 88.62 72 PRO A CA 1
ATOM 562 C C . PRO A 1 72 ? 8.260 -11.861 -0.903 1.00 88.62 72 PRO A C 1
ATOM 564 O O . PRO A 1 72 ? 9.436 -11.579 -1.112 1.00 88.62 72 PRO A O 1
ATOM 567 N N . GLU A 1 73 ? 7.419 -11.043 -0.266 1.00 91.25 73 GLU A N 1
ATOM 568 C CA . GLU A 1 73 ? 7.793 -9.732 0.272 1.00 91.25 73 GLU A CA 1
ATOM 569 C C . GLU A 1 73 ? 7.983 -9.795 1.797 1.00 91.25 73 GLU A C 1
ATOM 571 O O . GLU A 1 73 ? 7.137 -10.395 2.472 1.00 91.25 73 GLU A O 1
ATOM 576 N N . PRO A 1 74 ? 9.039 -9.160 2.352 1.00 89.69 74 PRO A N 1
ATOM 577 C CA . PRO A 1 74 ? 9.295 -9.152 3.794 1.00 89.69 74 PRO A CA 1
ATOM 578 C C . PRO A 1 74 ? 8.115 -8.620 4.608 1.00 89.69 74 PRO A C 1
ATOM 580 O O . PRO A 1 74 ? 7.723 -9.249 5.580 1.00 89.69 74 PRO A O 1
ATOM 583 N N . GLU A 1 75 ? 7.473 -7.541 4.153 1.00 90.44 75 GLU A N 1
ATOM 584 C CA . GLU A 1 75 ? 6.337 -6.913 4.843 1.00 90.44 75 GLU A CA 1
ATOM 585 C C . GLU A 1 75 ? 5.151 -7.877 5.017 1.00 90.44 75 GLU A C 1
ATOM 587 O O . GLU A 1 75 ? 4.580 -7.987 6.100 1.00 90.44 75 GLU A O 1
ATOM 592 N N . THR A 1 76 ? 4.804 -8.636 3.968 1.00 91.75 76 THR A N 1
ATOM 593 C CA . THR A 1 76 ? 3.731 -9.645 4.041 1.00 91.75 76 THR A CA 1
ATOM 594 C C . THR A 1 76 ? 4.124 -10.804 4.962 1.00 91.75 76 THR A C 1
ATOM 596 O O . THR A 1 76 ? 3.282 -11.321 5.700 1.00 91.75 76 THR A O 1
ATOM 599 N N . ALA A 1 77 ? 5.394 -11.219 4.930 1.00 90.94 77 ALA A N 1
ATOM 600 C CA . ALA A 1 77 ? 5.902 -12.293 5.776 1.00 90.94 77 ALA A CA 1
ATOM 601 C C . ALA A 1 77 ? 5.896 -11.897 7.261 1.00 90.94 77 ALA A C 1
ATOM 603 O O . ALA A 1 77 ? 5.419 -12.673 8.085 1.00 90.94 77 ALA A O 1
ATOM 604 N N . GLU A 1 78 ? 6.374 -10.695 7.587 1.00 91.69 78 GLU A N 1
ATOM 605 C CA . GLU A 1 78 ? 6.402 -10.135 8.942 1.00 91.69 78 GLU A CA 1
ATOM 606 C C . GLU A 1 78 ? 4.990 -9.941 9.493 1.00 91.69 78 GLU A C 1
ATOM 608 O O . GLU A 1 78 ? 4.702 -10.391 10.601 1.00 91.69 78 GLU A O 1
ATOM 613 N N . TYR A 1 79 ? 4.085 -9.370 8.691 1.00 91.94 79 TYR A N 1
ATOM 614 C CA . TYR A 1 79 ? 2.686 -9.196 9.071 1.00 91.94 79 TYR A CA 1
ATOM 615 C C . TYR A 1 79 ? 2.032 -10.532 9.453 1.00 91.94 79 TYR A C 1
ATOM 617 O O . TYR A 1 79 ? 1.426 -10.655 10.518 1.00 91.94 79 TYR A O 1
ATOM 625 N N . LEU A 1 80 ? 2.166 -11.559 8.605 1.00 91.81 80 LEU A N 1
ATOM 626 C CA . LEU A 1 80 ? 1.570 -12.870 8.875 1.00 91.81 80 LEU A CA 1
ATOM 627 C C . LEU A 1 80 ? 2.273 -13.596 10.026 1.00 91.81 80 LEU A C 1
ATOM 629 O O . LEU A 1 80 ? 1.595 -14.242 10.824 1.00 91.81 80 LEU A O 1
ATOM 633 N N . ALA A 1 81 ? 3.596 -13.467 10.148 1.00 90.81 81 ALA A N 1
ATOM 634 C CA . ALA A 1 81 ? 4.358 -14.038 11.254 1.00 90.81 81 ALA A CA 1
ATOM 635 C C . ALA A 1 81 ? 3.937 -13.440 12.603 1.00 90.81 81 ALA A C 1
ATOM 637 O O . ALA A 1 81 ? 3.745 -14.191 13.554 1.00 90.81 81 ALA A O 1
ATOM 638 N N . GLU A 1 82 ? 3.710 -12.125 12.679 1.00 91.69 82 GLU A N 1
ATOM 639 C CA . GLU A 1 82 ? 3.189 -11.464 13.881 1.00 91.69 82 GLU A CA 1
ATOM 640 C C . GLU A 1 82 ? 1.824 -12.045 14.281 1.00 91.69 82 GLU A C 1
ATOM 642 O O . GLU A 1 82 ? 1.608 -12.389 15.445 1.00 91.69 82 GLU A O 1
ATOM 647 N N . LYS A 1 83 ? 0.897 -12.208 13.324 1.00 91.88 83 LYS A N 1
ATOM 648 C CA . LYS A 1 83 ? -0.435 -12.763 13.626 1.00 91.88 83 LYS A CA 1
ATOM 649 C C . LYS A 1 83 ? -0.369 -14.228 14.044 1.00 91.88 83 LYS A C 1
ATOM 651 O O . LYS A 1 83 ? -1.069 -14.606 14.979 1.00 91.88 83 LYS A O 1
ATOM 656 N N . ILE A 1 84 ? 0.476 -15.032 13.398 1.00 91.62 84 ILE A N 1
ATOM 657 C CA . ILE A 1 84 ? 0.684 -16.437 13.771 1.00 91.62 84 ILE A CA 1
ATOM 658 C C . ILE A 1 84 ? 1.295 -16.537 15.168 1.00 91.62 84 ILE A C 1
ATOM 660 O O . ILE A 1 84 ? 0.771 -17.284 15.985 1.00 91.62 84 ILE A O 1
ATOM 664 N N . ALA A 1 85 ? 2.331 -15.752 15.474 1.00 90.00 85 ALA A N 1
ATOM 665 C CA . ALA A 1 85 ? 2.992 -15.779 16.777 1.00 90.00 85 ALA A CA 1
ATOM 666 C C . ALA A 1 85 ? 2.021 -15.469 17.924 1.00 90.00 85 ALA A C 1
ATOM 668 O O . ALA A 1 85 ? 2.077 -16.105 18.973 1.00 90.00 85 ALA A O 1
ATOM 669 N N . ARG A 1 86 ? 1.085 -14.535 17.716 1.00 90.31 86 ARG A N 1
ATOM 670 C CA . ARG A 1 86 ? 0.038 -14.237 18.703 1.00 90.31 86 ARG A CA 1
ATOM 671 C C . ARG A 1 86 ? -0.953 -15.381 18.869 1.00 90.31 86 ARG A C 1
ATOM 673 O O . ARG A 1 86 ? -1.245 -15.755 19.999 1.00 90.31 86 ARG A O 1
ATOM 680 N N . ILE A 1 87 ? -1.401 -15.974 17.759 1.00 90.25 87 ILE A N 1
ATOM 681 C CA . ILE A 1 87 ? -2.284 -17.148 17.788 1.00 90.25 87 ILE A CA 1
ATOM 682 C C . ILE A 1 87 ? -1.613 -18.304 18.546 1.00 90.25 87 ILE A C 1
ATOM 684 O O . ILE A 1 87 ? -2.244 -18.929 19.391 1.00 90.25 87 ILE A O 1
ATOM 688 N N . GLU A 1 88 ? -0.331 -18.565 18.288 1.00 89.00 88 GLU A N 1
ATOM 689 C CA . GLU A 1 88 ? 0.437 -19.618 18.967 1.00 89.00 88 GLU A CA 1
ATOM 690 C C . GLU A 1 88 ? 0.730 -19.295 20.439 1.00 89.00 88 GLU A C 1
ATOM 692 O O . GLU A 1 88 ? 0.867 -20.210 21.248 1.00 89.00 88 GLU A O 1
ATOM 697 N N . ALA A 1 89 ? 0.761 -18.014 20.814 1.00 88.06 89 ALA A N 1
ATOM 698 C CA . ALA A 1 89 ? 0.832 -17.573 22.206 1.00 88.06 89 ALA A CA 1
ATOM 699 C C . ALA A 1 89 ? -0.515 -17.672 22.954 1.00 88.06 89 ALA A C 1
ATOM 701 O O . ALA A 1 89 ? -0.579 -17.332 24.135 1.00 88.06 89 ALA A O 1
ATOM 702 N N . GLY A 1 90 ? -1.589 -18.123 22.294 1.00 84.94 90 GLY A N 1
ATOM 703 C CA . GLY A 1 90 ? -2.929 -18.188 22.882 1.00 84.94 90 GLY A CA 1
ATOM 704 C C . GLY A 1 90 ? -3.650 -16.838 22.923 1.00 84.94 90 GLY A C 1
ATOM 705 O O . GLY A 1 90 ? -4.659 -16.703 23.612 1.00 84.94 90 GLY A O 1
ATOM 706 N N . GLU A 1 91 ? -3.171 -15.835 22.182 1.00 85.19 91 GLU A N 1
ATOM 707 C CA . GLU A 1 91 ? -3.827 -14.535 22.056 1.00 85.19 91 GLU A CA 1
ATOM 708 C C . GLU A 1 91 ? -4.577 -14.413 20.719 1.00 85.19 91 GLU A C 1
ATOM 710 O O . GLU A 1 91 ? -4.030 -14.732 19.658 1.00 85.19 91 GLU A O 1
ATOM 715 N N . PRO A 1 92 ? -5.815 -13.885 20.702 1.00 80.56 92 PRO A N 1
ATOM 716 C CA . PRO A 1 92 ? -6.483 -13.585 19.445 1.00 80.56 92 PRO A CA 1
ATOM 717 C C . PRO A 1 92 ? -5.719 -12.487 18.675 1.00 80.56 92 PRO A C 1
ATOM 719 O O . PRO A 1 92 ? -5.224 -11.525 19.278 1.00 80.56 92 PRO A O 1
ATOM 722 N N . PRO A 1 93 ? -5.638 -12.572 17.333 1.00 81.44 93 PRO A N 1
ATOM 723 C CA . PRO A 1 93 ? -4.992 -11.535 16.540 1.00 81.44 93 PRO A CA 1
ATOM 724 C C . PRO A 1 93 ? -5.730 -10.200 16.720 1.00 81.44 93 PRO A C 1
ATOM 726 O O . PRO A 1 93 ? -6.961 -10.152 16.694 1.00 81.44 93 PRO A O 1
ATOM 729 N N . ALA A 1 94 ? -4.984 -9.100 16.900 1.00 73.94 94 ALA A N 1
ATOM 730 C CA . ALA A 1 94 ? -5.586 -7.766 16.970 1.00 73.94 94 ALA A CA 1
ATOM 731 C C . ALA A 1 94 ? -6.415 -7.478 15.715 1.00 73.94 94 ALA A C 1
ATOM 733 O O . ALA A 1 94 ? -6.020 -7.845 14.606 1.00 73.94 94 ALA A O 1
ATOM 734 N N . GLY A 1 95 ? -7.537 -6.780 15.903 1.00 68.00 95 GLY A N 1
ATOM 735 C CA . GLY A 1 95 ? -8.352 -6.309 14.791 1.00 68.00 95 GLY A CA 1
ATOM 736 C C . GLY A 1 95 ? -7.525 -5.460 13.826 1.00 68.00 95 GLY A C 1
ATOM 737 O O . GLY A 1 95 ? -6.728 -4.625 14.251 1.00 68.00 95 GLY A O 1
ATOM 738 N N . THR A 1 96 ? -7.714 -5.689 12.532 1.00 67.00 96 THR A N 1
ATOM 739 C CA . THR A 1 96 ? -7.058 -4.940 11.458 1.00 67.00 96 THR A CA 1
ATOM 740 C C . THR A 1 96 ? -7.473 -3.469 11.543 1.00 67.00 96 THR A C 1
ATOM 742 O O . THR A 1 96 ? -8.650 -3.165 11.369 1.00 67.00 96 THR A O 1
ATOM 745 N N . LEU A 1 97 ? -6.519 -2.584 11.868 1.00 58.09 97 LEU A N 1
ATOM 746 C CA . LEU A 1 97 ? -6.726 -1.134 12.034 1.00 58.09 97 LEU A CA 1
ATOM 747 C C . LEU A 1 97 ? -6.658 -0.365 10.702 1.00 58.09 97 LEU A C 1
ATOM 749 O O . LEU A 1 97 ? -7.174 0.743 10.604 1.00 58.09 97 LEU A O 1
ATOM 753 N N . SER A 1 98 ? -6.002 -0.939 9.689 1.00 67.06 98 SER A N 1
ATOM 754 C CA . SER A 1 98 ? -5.799 -0.340 8.368 1.00 67.06 98 SER A CA 1
ATOM 755 C C . SER A 1 98 ? -5.779 -1.410 7.279 1.00 67.06 98 SER A C 1
ATOM 757 O O . SER A 1 98 ? -5.269 -2.511 7.497 1.00 67.06 98 SER A O 1
ATOM 759 N N . GLU A 1 99 ? -6.301 -1.085 6.096 1.00 74.62 99 GLU A N 1
ATOM 760 C CA . GLU A 1 99 ? -6.301 -1.982 4.933 1.00 74.62 99 GLU A CA 1
ATOM 761 C C . GLU A 1 99 ? -4.865 -2.390 4.577 1.00 74.62 99 GLU A C 1
ATOM 763 O O . GLU A 1 99 ? -4.009 -1.533 4.362 1.00 74.62 99 GLU A O 1
ATOM 768 N N . THR A 1 100 ? -4.591 -3.696 4.542 1.00 81.44 100 THR A N 1
ATOM 769 C CA . THR A 1 100 ? -3.245 -4.223 4.271 1.00 81.44 100 THR A CA 1
ATOM 770 C C . THR A 1 100 ? -3.285 -5.120 3.041 1.00 81.44 100 THR A C 1
ATOM 772 O O . THR A 1 100 ? -4.011 -6.114 3.013 1.00 81.44 100 THR A O 1
ATOM 775 N N . GLU A 1 101 ? -2.515 -4.776 2.008 1.00 86.25 101 GLU A N 1
ATOM 776 C CA . GLU A 1 101 ? -2.356 -5.611 0.817 1.00 86.25 101 GLU A CA 1
ATOM 777 C C . GLU A 1 101 ? -1.229 -6.622 1.032 1.00 86.25 101 GLU A C 1
ATOM 779 O O . GLU A 1 101 ? -0.080 -6.262 1.263 1.00 86.25 101 GLU A O 1
ATOM 784 N N . LEU A 1 102 ? -1.575 -7.900 0.954 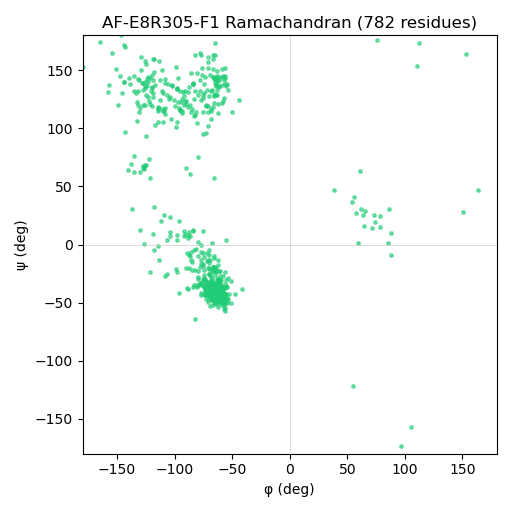1.00 89.12 102 LEU A N 1
ATOM 785 C CA . LEU A 1 102 ? -0.692 -9.026 1.203 1.00 89.12 102 LEU A CA 1
ATOM 786 C C . LEU A 1 102 ? -0.391 -9.709 -0.125 1.00 89.12 102 LEU A C 1
ATOM 788 O O . LEU A 1 102 ? -1.283 -10.244 -0.796 1.00 89.12 102 LEU A O 1
ATOM 792 N N . LYS A 1 103 ? 0.886 -9.701 -0.507 1.00 91.44 103 LYS A N 1
ATOM 793 C CA . LYS A 1 103 ? 1.352 -10.362 -1.724 1.00 91.44 103 LYS A CA 1
ATOM 794 C C . LYS A 1 103 ? 1.822 -11.757 -1.369 1.00 91.44 103 LYS A C 1
ATOM 796 O O . LYS A 1 103 ? 2.815 -11.940 -0.670 1.00 91.44 103 LYS A O 1
ATOM 801 N N . LEU A 1 104 ? 1.097 -12.749 -1.861 1.00 91.50 104 LEU A N 1
ATOM 802 C CA . LEU A 1 104 ? 1.323 -14.157 -1.585 1.00 91.50 104 LEU A CA 1
ATOM 803 C C . LEU A 1 104 ? 1.652 -14.893 -2.873 1.00 91.50 104 LEU A C 1
ATOM 805 O O . LEU A 1 104 ? 1.353 -14.453 -3.979 1.00 91.50 104 LEU A O 1
ATOM 809 N N . ARG A 1 105 ? 2.278 -16.051 -2.740 1.00 90.50 105 ARG A N 1
ATOM 810 C CA . ARG A 1 105 ? 2.509 -16.958 -3.852 1.00 90.50 105 ARG A CA 1
ATOM 811 C C . ARG A 1 105 ? 2.080 -18.352 -3.454 1.00 90.50 105 ARG A C 1
ATOM 813 O O . ARG A 1 105 ? 2.681 -18.949 -2.559 1.00 90.50 105 ARG A O 1
ATOM 820 N N . LEU A 1 106 ? 1.041 -18.824 -4.129 1.00 89.69 106 LEU A N 1
ATOM 821 C CA . LEU A 1 106 ? 0.488 -20.157 -3.978 1.00 89.69 106 LEU A CA 1
ATOM 822 C C . LEU A 1 106 ? 1.132 -21.085 -5.002 1.00 89.69 106 LEU A C 1
ATOM 824 O O . LEU A 1 106 ? 1.191 -20.772 -6.191 1.00 89.69 106 LEU A O 1
ATOM 828 N N . TYR A 1 107 ? 1.594 -22.232 -4.535 1.00 89.00 107 TYR A N 1
ATOM 829 C CA . TYR A 1 107 ? 2.030 -23.344 -5.359 1.00 89.00 107 TYR A CA 1
ATOM 830 C C . TYR A 1 107 ? 1.026 -24.475 -5.195 1.00 89.00 107 TYR A C 1
ATOM 832 O O . TYR A 1 107 ? 0.666 -24.799 -4.066 1.00 89.00 107 TYR A O 1
ATOM 840 N N . HIS A 1 108 ? 0.587 -25.050 -6.310 1.00 88.19 108 HIS A N 1
ATOM 841 C CA . HIS A 1 108 ? -0.269 -26.232 -6.339 1.00 88.19 108 HIS A CA 1
ATOM 842 C C . HIS A 1 108 ? 0.315 -27.218 -7.351 1.00 88.19 108 HIS A C 1
ATOM 844 O O . HIS A 1 108 ? 0.280 -26.957 -8.557 1.00 88.19 108 HIS A O 1
ATOM 850 N N . GLY A 1 109 ? 0.934 -28.296 -6.870 1.00 84.69 109 GLY A N 1
ATOM 851 C CA . GLY A 1 109 ? 1.806 -29.128 -7.706 1.00 84.69 109 GLY A CA 1
ATOM 852 C C . GLY A 1 109 ? 2.912 -28.291 -8.370 1.00 84.69 109 GLY A C 1
ATOM 853 O O . GLY A 1 109 ? 3.682 -27.608 -7.694 1.00 84.69 109 GLY A O 1
ATOM 854 N N . SER A 1 110 ? 2.976 -28.306 -9.704 1.00 82.88 110 SER A N 1
ATOM 855 C CA . SER A 1 110 ? 3.896 -27.475 -10.497 1.00 82.88 110 SER A CA 1
ATOM 856 C C . SER A 1 110 ? 3.349 -26.082 -10.843 1.00 82.88 110 SER A C 1
ATOM 858 O O . SER A 1 110 ? 4.092 -25.237 -11.355 1.00 82.88 110 SER A O 1
ATOM 860 N N . ALA A 1 111 ? 2.066 -25.821 -10.574 1.00 85.88 111 ALA A N 1
ATOM 861 C CA . ALA A 1 111 ? 1.435 -24.542 -10.862 1.00 85.88 111 ALA A CA 1
ATOM 862 C C . ALA A 1 111 ? 1.835 -23.477 -9.836 1.00 85.88 111 ALA A C 1
ATOM 864 O O . ALA A 1 111 ? 2.008 -23.760 -8.647 1.00 85.88 111 ALA A O 1
ATOM 865 N N . ARG A 1 112 ? 1.951 -22.231 -10.301 1.00 87.94 112 ARG A N 1
ATOM 866 C CA . ARG A 1 112 ? 2.333 -21.077 -9.482 1.00 87.94 112 ARG A CA 1
ATOM 867 C C . ARG A 1 112 ? 1.392 -19.903 -9.725 1.00 87.94 112 ARG A C 1
ATOM 869 O O . ARG A 1 112 ? 1.333 -19.368 -10.833 1.00 87.94 112 ARG A O 1
ATOM 876 N N . TYR A 1 113 ? 0.774 -19.428 -8.650 1.00 86.31 113 TYR A N 1
ATOM 877 C CA . TYR A 1 113 ? -0.107 -18.266 -8.633 1.00 86.31 113 TYR A CA 1
ATOM 878 C C . TYR A 1 113 ? 0.539 -17.165 -7.799 1.00 86.31 113 TYR A C 1
ATOM 880 O O . TYR A 1 113 ? 0.780 -17.348 -6.607 1.00 86.31 113 TYR A O 1
ATOM 888 N N . ASP A 1 114 ? 0.831 -16.025 -8.419 1.00 84.44 114 ASP A N 1
ATOM 889 C CA . ASP A 1 114 ? 1.127 -14.807 -7.668 1.00 84.44 114 ASP A CA 1
ATOM 890 C C . ASP A 1 114 ? -0.232 -14.202 -7.275 1.00 84.44 114 ASP A C 1
ATOM 892 O O . ASP A 1 114 ? -1.024 -13.859 -8.153 1.00 84.44 114 ASP A O 1
ATOM 896 N N . LEU A 1 115 ? -0.520 -14.171 -5.974 1.00 86.44 115 LEU A N 1
ATOM 897 C CA . LEU A 1 115 ? -1.791 -13.773 -5.382 1.00 86.44 115 LEU A CA 1
ATOM 898 C C . LEU A 1 115 ? -1.665 -12.418 -4.687 1.00 86.44 115 LEU A C 1
ATOM 900 O O . LEU A 1 115 ? -0.701 -12.165 -3.967 1.00 86.44 115 LEU A O 1
ATOM 904 N N . ILE A 1 116 ? -2.678 -11.580 -4.846 1.00 85.19 116 ILE A N 1
ATOM 905 C CA . ILE A 1 116 ? -2.872 -10.372 -4.049 1.00 85.19 116 ILE A CA 1
ATOM 906 C C . ILE A 1 116 ? -4.128 -10.587 -3.215 1.00 85.19 116 ILE A C 1
ATOM 908 O O . ILE A 1 116 ? -5.216 -10.763 -3.770 1.00 85.19 116 ILE A O 1
ATOM 912 N N . VAL A 1 117 ? -3.966 -10.581 -1.895 1.00 84.19 117 VAL A N 1
ATOM 913 C CA . VAL A 1 117 ? -5.052 -10.696 -0.919 1.00 84.19 117 VAL A CA 1
ATOM 914 C C . VAL A 1 117 ? -5.050 -9.433 -0.081 1.00 84.19 117 VAL A C 1
ATOM 916 O O . VAL A 1 117 ? -4.007 -9.042 0.424 1.00 84.19 117 VAL A O 1
ATOM 919 N N . LYS A 1 118 ? -6.194 -8.781 0.091 1.00 79.06 118 LYS A N 1
ATOM 920 C CA . LYS A 1 118 ? -6.294 -7.624 0.984 1.00 79.06 118 LYS A CA 1
ATOM 921 C C . LYS A 1 118 ? -6.990 -8.020 2.277 1.00 79.06 118 LYS A C 1
ATOM 923 O O . LYS A 1 118 ? -8.077 -8.596 2.229 1.00 79.06 118 LYS A O 1
ATOM 928 N N . ASP A 1 119 ? -6.358 -7.722 3.410 1.00 78.19 119 ASP A N 1
ATOM 929 C CA . ASP A 1 119 ? -7.007 -7.813 4.714 1.00 78.19 119 ASP A CA 1
ATOM 930 C C . ASP A 1 119 ? -7.661 -6.472 5.055 1.00 78.19 119 ASP A C 1
ATOM 932 O O . ASP A 1 119 ? -7.013 -5.422 5.065 1.00 78.19 119 ASP A O 1
ATOM 936 N N . TYR A 1 120 ? -8.964 -6.523 5.315 1.00 74.94 120 TYR A N 1
ATOM 937 C CA . TYR A 1 120 ? -9.813 -5.356 5.528 1.00 74.94 120 TYR A CA 1
ATOM 938 C C . TYR A 1 120 ? -10.471 -5.397 6.902 1.00 74.94 120 TYR A C 1
ATOM 940 O O . TYR A 1 120 ? -10.958 -6.440 7.360 1.00 74.94 120 TYR A O 1
ATOM 948 N N . GLN A 1 121 ? -10.608 -4.221 7.516 1.00 71.31 121 GLN A N 1
ATOM 949 C CA . GLN A 1 121 ? -11.450 -4.058 8.693 1.00 71.31 121 GLN A CA 1
ATOM 950 C C . GLN A 1 121 ? -12.913 -4.312 8.311 1.00 71.31 121 GLN A C 1
ATOM 952 O O . GLN A 1 121 ? -13.447 -3.717 7.378 1.00 71.31 121 GLN A O 1
ATOM 957 N N . GLY A 1 122 ? -13.604 -5.173 9.066 1.00 57.19 122 GLY A N 1
ATOM 958 C CA . GLY A 1 122 ? -15.007 -5.512 8.782 1.00 57.19 122 GLY A CA 1
ATOM 959 C C . GLY A 1 122 ? -15.988 -4.334 8.866 1.00 57.19 122 GLY A C 1
ATOM 960 O O . GLY A 1 122 ? -17.112 -4.473 8.415 1.00 57.19 122 GLY A O 1
ATOM 961 N N . GLU A 1 123 ? -15.574 -3.197 9.430 1.00 55.16 123 GLU A N 1
ATOM 962 C CA . GLU A 1 123 ? -16.364 -1.963 9.553 1.00 55.16 123 GLU A CA 1
ATOM 963 C C . GLU A 1 123 ? -16.381 -1.145 8.249 1.00 55.16 123 GLU A C 1
ATOM 965 O O . GLU A 1 123 ? -17.387 -0.518 7.937 1.00 55.16 123 GLU A O 1
ATOM 970 N N . HIS A 1 124 ? -15.340 -1.256 7.413 1.00 52.91 124 HIS A N 1
ATOM 971 C CA . HIS A 1 124 ? -15.252 -0.556 6.121 1.00 52.91 124 HIS A CA 1
ATOM 972 C C . HIS A 1 124 ? -16.237 -1.100 5.066 1.00 52.91 124 HIS A C 1
ATOM 974 O O . HIS A 1 124 ? -16.412 -0.509 4.007 1.00 52.91 124 HIS A O 1
ATOM 980 N N . VAL A 1 125 ? -16.890 -2.226 5.366 1.00 52.66 125 VAL A N 1
ATOM 981 C CA . VAL A 1 125 ? -17.962 -2.839 4.568 1.00 52.66 125 VAL A CA 1
ATOM 982 C C . VAL A 1 125 ? -19.353 -2.333 4.987 1.00 52.66 125 VAL A C 1
ATOM 984 O O . VAL A 1 125 ? -20.304 -2.445 4.220 1.00 52.66 125 VAL A O 1
ATOM 987 N N . THR A 1 126 ? -19.498 -1.787 6.201 1.00 48.78 126 THR A N 1
ATOM 988 C CA . THR A 1 126 ? -20.820 -1.577 6.829 1.00 48.78 126 THR A CA 1
ATOM 989 C C . THR A 1 126 ? -21.586 -0.345 6.353 1.00 48.78 126 THR A C 1
ATOM 991 O O . THR A 1 126 ? -22.771 -0.214 6.648 1.00 48.78 126 THR A O 1
ATOM 994 N N . LEU A 1 127 ? -20.959 0.538 5.582 1.00 37.59 127 LEU A N 1
ATOM 995 C CA . LEU A 1 127 ? -21.590 1.708 4.978 1.00 37.59 127 LEU A CA 1
ATOM 996 C C . LEU A 1 127 ? -20.912 1.924 3.625 1.00 37.59 127 LEU A C 1
ATOM 998 O O . LEU A 1 127 ? -19.688 1.897 3.561 1.00 37.59 127 LEU A O 1
ATOM 1002 N N . GLY A 1 128 ? -21.684 2.095 2.550 1.00 42.53 128 GLY A N 1
ATOM 1003 C CA . GLY A 1 128 ? -21.194 2.271 1.175 1.00 42.53 128 GLY A CA 1
ATOM 1004 C C . GLY A 1 128 ? -20.413 3.571 0.942 1.00 42.53 128 GLY A C 1
ATOM 1005 O O . GLY A 1 128 ? -20.800 4.373 0.101 1.00 42.53 128 GLY A O 1
ATOM 1006 N N . SER A 1 129 ? -19.342 3.804 1.700 1.00 42.41 129 SER A N 1
ATOM 1007 C CA . SER A 1 129 ? -18.589 5.058 1.737 1.00 42.41 129 SER A CA 1
ATOM 1008 C C . SER A 1 129 ? -17.154 4.958 1.217 1.00 42.41 129 SER A C 1
ATOM 1010 O O . SER A 1 129 ? -16.496 5.989 1.153 1.00 42.41 129 SER A O 1
ATOM 1012 N N . ASN A 1 130 ? -16.669 3.780 0.805 1.00 51.69 130 ASN A N 1
ATOM 1013 C CA . ASN A 1 130 ? -15.314 3.628 0.264 1.00 51.69 130 ASN A CA 1
ATOM 1014 C C . ASN A 1 130 ? -15.332 2.975 -1.134 1.00 51.69 130 ASN A C 1
ATOM 1016 O O . ASN A 1 130 ? -15.249 1.752 -1.258 1.00 51.69 130 ASN A O 1
ATOM 1020 N N . GLU A 1 131 ? -15.357 3.809 -2.184 1.00 52.59 131 GLU A N 1
ATOM 1021 C CA . GLU A 1 131 ? -15.069 3.436 -3.587 1.00 52.59 131 GLU A CA 1
ATOM 1022 C C . GLU A 1 131 ? -13.857 2.475 -3.738 1.00 52.59 131 GLU A C 1
ATOM 1024 O O . GLU A 1 131 ? -13.981 1.500 -4.480 1.00 52.59 131 GLU A O 1
ATOM 1029 N N . PRO A 1 132 ? -12.744 2.594 -2.969 1.00 63.81 132 PRO A N 1
ATOM 1030 C CA . PRO A 1 132 ? -11.575 1.717 -3.130 1.00 63.81 132 PRO A CA 1
ATOM 1031 C C . PRO A 1 132 ? -11.805 0.220 -2.858 1.00 63.81 132 PRO A C 1
ATOM 1033 O O . PRO A 1 132 ? -11.114 -0.623 -3.440 1.00 63.81 132 PRO A O 1
ATOM 1036 N N . ILE A 1 133 ? -12.740 -0.141 -1.966 1.00 66.69 133 ILE A N 1
ATOM 1037 C CA . ILE A 1 133 ? -13.035 -1.553 -1.657 1.00 66.69 133 ILE A CA 1
ATOM 1038 C C . ILE A 1 133 ? -13.876 -2.158 -2.769 1.00 66.69 133 ILE A C 1
ATOM 1040 O O . ILE A 1 133 ? -13.584 -3.269 -3.210 1.00 66.69 133 ILE A O 1
ATOM 1044 N N . LEU A 1 134 ? -14.884 -1.421 -3.238 1.00 67.50 134 LEU A N 1
ATOM 1045 C CA . LEU A 1 134 ? -15.721 -1.846 -4.354 1.00 67.50 134 LEU A CA 1
ATOM 1046 C C . LEU A 1 134 ? -14.906 -1.947 -5.645 1.00 67.50 134 LEU A C 1
ATOM 1048 O O . LEU A 1 134 ? -15.117 -2.892 -6.392 1.00 67.50 134 LEU A O 1
ATOM 1052 N N . ASP A 1 135 ? -13.923 -1.073 -5.860 1.00 69.69 135 ASP A N 1
ATOM 1053 C CA . ASP A 1 135 ? -13.009 -1.158 -7.004 1.00 69.69 135 ASP A CA 1
ATOM 1054 C C . ASP A 1 135 ? -12.081 -2.375 -6.923 1.00 69.69 135 ASP A C 1
ATOM 1056 O O . ASP A 1 135 ? -11.896 -3.094 -7.906 1.00 69.69 135 ASP A O 1
ATOM 1060 N N . PHE A 1 136 ? -11.511 -2.664 -5.746 1.00 73.31 136 PHE A N 1
ATOM 1061 C CA . PHE A 1 136 ? -10.712 -3.880 -5.574 1.00 73.31 136 PHE A CA 1
ATOM 1062 C C . PHE A 1 136 ? -11.567 -5.136 -5.745 1.00 73.31 136 PHE A C 1
ATOM 1064 O O . PHE A 1 136 ? -11.141 -6.103 -6.375 1.00 73.31 136 PHE A O 1
ATOM 1071 N N . PHE A 1 137 ? -12.785 -5.110 -5.216 1.00 73.12 137 PHE A N 1
ATOM 1072 C CA . PHE A 1 137 ? -13.757 -6.180 -5.351 1.00 73.12 137 PHE A CA 1
ATOM 1073 C C . PHE A 1 137 ? -14.189 -6.391 -6.808 1.00 73.12 137 PHE A C 1
ATOM 1075 O O . PHE A 1 137 ? -14.253 -7.530 -7.281 1.00 73.12 137 PHE A O 1
ATOM 1082 N N . ALA A 1 138 ? -14.372 -5.295 -7.547 1.00 70.88 138 ALA A N 1
ATOM 1083 C CA . ALA A 1 138 ? -14.620 -5.275 -8.979 1.00 70.88 138 ALA A CA 1
ATOM 1084 C C . ALA A 1 138 ? -13.432 -5.797 -9.795 1.00 70.88 138 ALA A C 1
ATOM 1086 O O . ALA A 1 138 ? -13.636 -6.197 -10.936 1.00 70.88 138 ALA A O 1
ATOM 1087 N N . ASP A 1 139 ? -12.219 -5.819 -9.253 1.00 76.38 139 ASP A N 1
ATOM 1088 C CA . ASP A 1 139 ? -11.013 -6.283 -9.949 1.00 76.38 139 ASP A CA 1
ATOM 1089 C C . ASP A 1 139 ? -10.517 -7.657 -9.450 1.00 76.38 139 ASP A C 1
ATOM 1091 O O . ASP A 1 139 ? -9.481 -8.150 -9.892 1.00 76.38 139 ASP A O 1
ATOM 1095 N N . CYS A 1 140 ? -11.243 -8.304 -8.528 1.00 82.69 140 CYS A N 1
ATOM 1096 C CA . CYS A 1 140 ? -10.907 -9.642 -8.036 1.00 82.69 140 CYS A CA 1
ATOM 1097 C C . CYS A 1 140 ? -11.179 -10.729 -9.090 1.00 82.69 140 CYS A C 1
ATOM 1099 O O . CYS A 1 140 ? -12.273 -10.811 -9.656 1.00 82.69 140 CYS A O 1
ATOM 1101 N N . ASP A 1 141 ? -10.209 -11.628 -9.282 1.00 83.94 141 ASP A N 1
ATOM 1102 C CA . ASP A 1 141 ? -10.326 -12.803 -10.154 1.00 83.94 141 ASP A CA 1
ATOM 1103 C C . ASP A 1 141 ? -11.027 -13.981 -9.461 1.00 83.94 141 ASP A C 1
ATOM 1105 O O . ASP A 1 141 ? -11.539 -14.863 -10.143 1.00 83.94 141 ASP A O 1
ATOM 1109 N N . ALA A 1 142 ? -11.034 -14.017 -8.124 1.00 87.06 142 ALA A N 1
ATOM 1110 C CA . ALA A 1 142 ? -11.779 -14.978 -7.312 1.00 87.06 142 ALA A CA 1
ATOM 1111 C C . ALA A 1 142 ? -12.157 -14.369 -5.957 1.00 87.06 142 ALA A C 1
ATOM 1113 O O . ALA A 1 142 ? -11.438 -13.516 -5.430 1.00 87.06 142 ALA A O 1
ATOM 1114 N N . VAL A 1 143 ? -13.271 -14.819 -5.377 1.00 87.56 143 VAL A N 1
ATOM 1115 C CA . VAL A 1 143 ? -13.775 -14.294 -4.102 1.00 87.56 143 VAL A CA 1
ATOM 1116 C C . VAL A 1 143 ? -14.125 -15.416 -3.128 1.00 87.56 143 VAL A C 1
ATOM 1118 O O . VAL A 1 143 ? -14.851 -16.349 -3.469 1.00 87.56 143 VAL A O 1
ATOM 1121 N N . LEU A 1 144 ? -13.646 -15.279 -1.892 1.00 90.06 144 LEU A N 1
ATOM 1122 C CA . LEU A 1 144 ? -14.024 -16.084 -0.736 1.00 90.06 144 LEU A CA 1
ATOM 1123 C C . LEU A 1 144 ? -14.858 -15.224 0.222 1.00 90.06 144 LEU A C 1
ATOM 1125 O O . LEU A 1 144 ? -14.361 -14.257 0.801 1.00 90.06 144 LEU A O 1
ATOM 1129 N N . PHE A 1 145 ? -16.127 -15.578 0.395 1.00 88.31 145 PHE A N 1
ATOM 1130 C CA . PHE A 1 145 ? -17.062 -14.918 1.301 1.00 88.31 145 PHE A CA 1
ATOM 1131 C C . PHE A 1 145 ? -17.174 -15.678 2.620 1.00 88.31 145 PHE A C 1
ATOM 1133 O O . PHE A 1 145 ? -17.818 -16.721 2.704 1.00 88.31 145 PHE A O 1
ATOM 1140 N N . CYS A 1 146 ? -16.564 -15.137 3.665 1.00 89.00 146 CYS A N 1
ATOM 1141 C CA . CYS A 1 146 ? -16.576 -15.672 5.014 1.00 89.00 146 CYS A CA 1
ATOM 1142 C C . CYS A 1 146 ? -17.875 -15.330 5.753 1.00 89.00 146 CYS A C 1
ATOM 1144 O O . CYS A 1 146 ? -18.236 -14.155 5.868 1.00 89.00 146 CYS A O 1
ATOM 1146 N N . LEU A 1 147 ? -18.516 -16.348 6.331 1.00 88.44 147 LEU A N 1
ATOM 1147 C CA . LEU A 1 147 ? -19.713 -16.228 7.170 1.00 88.44 147 LEU A CA 1
ATOM 1148 C C . LEU A 1 147 ? -19.476 -16.848 8.552 1.00 88.44 147 LEU A C 1
ATOM 1150 O O . LEU A 1 147 ? -18.866 -17.914 8.653 1.00 88.44 147 LEU A O 1
ATOM 1154 N N . ASP A 1 148 ? -19.973 -16.202 9.612 1.00 87.00 148 ASP A N 1
ATOM 1155 C CA . ASP A 1 148 ? -20.012 -16.768 10.966 1.00 87.00 148 ASP A CA 1
ATOM 1156 C C . ASP A 1 148 ? -21.447 -17.228 11.262 1.00 87.00 148 ASP A C 1
ATOM 1158 O O . ASP A 1 148 ? -22.335 -16.395 11.471 1.00 87.00 148 ASP A O 1
ATOM 1162 N N . PRO A 1 149 ? -21.709 -18.544 11.309 1.00 79.00 149 PRO A N 1
ATOM 1163 C CA . PRO A 1 149 ? -23.047 -19.062 11.563 1.00 79.00 149 PRO A CA 1
ATOM 1164 C C . PRO A 1 149 ? -23.494 -18.868 13.022 1.00 79.00 149 PRO A C 1
ATOM 1166 O O . PRO A 1 149 ? -24.684 -19.023 13.309 1.00 79.00 149 PRO A O 1
ATOM 1169 N N . THR A 1 150 ? -22.575 -18.552 13.942 1.00 75.75 150 THR A N 1
ATOM 1170 C CA . THR A 1 150 ? -22.795 -18.513 15.401 1.00 75.75 150 THR A CA 1
ATOM 1171 C C . THR A 1 150 ? -22.696 -17.123 16.025 1.00 75.75 150 THR A C 1
ATOM 1173 O O . THR A 1 150 ? -23.110 -16.945 17.165 1.00 75.75 150 THR A O 1
ATOM 1176 N N . GLY A 1 151 ? -22.173 -16.136 15.297 1.00 63.66 151 GLY A N 1
ATOM 1177 C CA . GLY A 1 151 ? -21.557 -14.944 15.880 1.00 63.66 151 GLY A CA 1
ATOM 1178 C C . GLY A 1 151 ? -22.451 -13.947 16.630 1.00 63.66 151 GLY A C 1
ATOM 1179 O O . GLY A 1 151 ? -21.919 -12.920 17.047 1.00 63.66 151 GLY A O 1
ATOM 1180 N N . SER A 1 152 ? -23.757 -14.190 16.770 1.00 61.72 152 SER A N 1
ATOM 1181 C CA . SER A 1 152 ? -24.625 -13.468 17.710 1.00 61.72 152 SER A CA 1
ATOM 1182 C C . SER A 1 152 ? -25.870 -14.290 18.057 1.00 61.72 152 SER A C 1
ATOM 1184 O O . SER A 1 152 ? -26.493 -14.901 17.182 1.00 61.72 152 SER A O 1
ATOM 1186 N N . THR A 1 153 ? -26.246 -14.307 19.335 1.00 61.78 153 THR A N 1
ATOM 1187 C CA . THR A 1 153 ? -27.523 -14.865 19.808 1.00 61.78 153 THR A CA 1
ATOM 1188 C C . THR A 1 153 ? -28.686 -13.903 19.553 1.00 61.78 153 THR A C 1
ATOM 1190 O O . THR A 1 153 ? -29.835 -14.348 19.472 1.00 61.78 153 THR A O 1
ATOM 1193 N N . GLU A 1 154 ? -28.406 -12.613 19.339 1.00 71.06 154 GLU A N 1
ATOM 1194 C CA . GLU A 1 154 ? -29.415 -11.586 19.105 1.00 71.06 154 GLU A CA 1
ATOM 1195 C C . GLU A 1 154 ? -29.978 -11.652 17.671 1.00 71.06 154 GLU A C 1
ATOM 1197 O O . GLU A 1 154 ? -29.233 -11.578 16.686 1.00 71.06 154 GLU A O 1
ATOM 1202 N N . PRO A 1 155 ? -31.310 -11.769 17.495 1.00 73.50 155 PRO A N 1
ATOM 1203 C CA . PRO A 1 155 ? -31.931 -11.824 16.171 1.00 73.50 155 PRO A CA 1
ATOM 1204 C C . PRO A 1 155 ? -31.646 -10.600 15.291 1.00 73.50 155 PRO A C 1
ATOM 1206 O O . PRO A 1 155 ? -31.439 -10.761 14.090 1.00 73.50 155 PRO A O 1
ATOM 1209 N N . ALA A 1 156 ? -31.607 -9.400 15.878 1.00 74.94 156 ALA A N 1
ATOM 1210 C CA . ALA A 1 156 ? -31.395 -8.151 15.147 1.00 74.94 156 ALA A CA 1
ATOM 1211 C C . ALA A 1 156 ? -29.972 -8.041 14.582 1.00 74.94 156 ALA A C 1
ATOM 1213 O O . ALA A 1 156 ? -29.789 -7.675 13.422 1.00 74.94 156 ALA A O 1
ATOM 1214 N N . GLU A 1 157 ? -28.963 -8.417 15.369 1.00 71.31 157 GLU A N 1
ATOM 1215 C CA . GLU A 1 157 ? -27.571 -8.389 14.926 1.00 71.31 157 GLU A CA 1
ATOM 1216 C C . GLU A 1 157 ? -27.301 -9.444 13.844 1.00 71.31 157 GLU A C 1
ATOM 1218 O O . GLU A 1 157 ? -26.609 -9.165 12.863 1.00 71.31 157 GLU A O 1
ATOM 1223 N N . ARG A 1 158 ? -27.905 -10.636 13.960 1.00 73.00 158 ARG A N 1
ATOM 1224 C CA . ARG A 1 158 ? -27.852 -11.654 12.896 1.00 73.00 158 ARG A CA 1
ATOM 1225 C C . ARG A 1 158 ? -28.458 -11.154 11.588 1.00 73.00 158 ARG A C 1
ATOM 1227 O O . ARG A 1 158 ? -27.833 -11.318 10.544 1.00 73.00 158 ARG A O 1
ATOM 1234 N N . LEU A 1 159 ? -29.637 -10.530 11.646 1.00 75.56 159 LEU A N 1
ATOM 1235 C CA . LEU A 1 159 ? -30.303 -9.985 10.462 1.00 75.56 159 LEU A CA 1
ATOM 1236 C C . LEU A 1 159 ? -29.469 -8.874 9.814 1.00 75.56 159 LEU A C 1
ATOM 1238 O O . LEU A 1 159 ? -29.282 -8.884 8.602 1.00 75.56 159 LEU A O 1
ATOM 1242 N N . ARG A 1 160 ? -28.908 -7.964 10.619 1.00 76.56 160 ARG A N 1
ATOM 1243 C CA . ARG A 1 160 ? -28.018 -6.904 10.131 1.00 76.56 160 ARG A CA 1
ATOM 1244 C C . ARG A 1 160 ? -26.796 -7.479 9.410 1.00 76.56 160 ARG A C 1
ATOM 1246 O O . ARG A 1 160 ? -26.509 -7.080 8.288 1.00 76.56 160 ARG A O 1
ATOM 1253 N N . ARG A 1 161 ? -26.108 -8.453 10.015 1.00 74.81 161 ARG A N 1
ATOM 1254 C CA . ARG A 1 161 ? -24.940 -9.110 9.396 1.00 74.81 161 ARG A CA 1
ATOM 1255 C C . ARG A 1 161 ? -25.306 -9.847 8.108 1.00 74.81 161 ARG A C 1
ATOM 1257 O O . ARG A 1 161 ? -24.509 -9.868 7.176 1.00 74.81 161 ARG A O 1
ATOM 1264 N N . GLN A 1 162 ? -26.497 -10.442 8.044 1.00 75.50 162 GLN A N 1
ATOM 1265 C CA . GLN A 1 162 ? -26.997 -11.074 6.825 1.00 75.50 162 GLN A CA 1
ATOM 1266 C C . GLN A 1 162 ? -27.251 -10.041 5.719 1.00 75.50 162 GLN A C 1
ATOM 1268 O O . GLN A 1 162 ? -26.801 -10.246 4.596 1.00 75.50 162 GLN A O 1
ATOM 1273 N N . GLN A 1 163 ? -27.896 -8.916 6.037 1.00 78.38 163 GLN A N 1
ATOM 1274 C CA . GLN A 1 163 ? -28.136 -7.829 5.081 1.00 78.38 163 GLN A CA 1
ATOM 1275 C C . GLN A 1 163 ? -26.830 -7.215 4.554 1.00 78.38 163 GLN A C 1
ATOM 1277 O O . GLN A 1 163 ? -26.727 -6.926 3.366 1.00 78.38 163 GLN A O 1
ATOM 1282 N N . GLU A 1 164 ? -25.811 -7.062 5.405 1.00 74.69 164 GLU A N 1
ATOM 1283 C CA . GLU A 1 164 ? -24.481 -6.579 4.998 1.00 74.69 164 GLU A CA 1
ATOM 1284 C C . GLU A 1 164 ? -23.819 -7.520 3.976 1.00 74.69 164 GLU A C 1
ATOM 1286 O O . GLU A 1 164 ? -23.260 -7.074 2.972 1.00 74.69 164 GLU A O 1
ATOM 1291 N N . VAL A 1 165 ? -23.910 -8.833 4.205 1.00 75.12 165 VAL A N 1
ATOM 1292 C CA . VAL A 1 165 ? -23.406 -9.850 3.269 1.00 75.12 165 VAL A CA 1
ATOM 1293 C C . VAL A 1 165 ? -24.193 -9.827 1.960 1.00 75.12 165 VAL A C 1
ATOM 1295 O O . VAL A 1 165 ? -23.590 -9.893 0.890 1.00 75.12 165 VAL A O 1
ATOM 1298 N N . GLU A 1 166 ? -25.520 -9.726 2.031 1.00 77.62 166 GLU A N 1
ATOM 1299 C CA . GLU A 1 166 ? -26.388 -9.681 0.852 1.00 77.62 166 GLU A CA 1
ATOM 1300 C C . GLU A 1 166 ? -26.121 -8.434 -0.003 1.00 77.62 166 GLU A C 1
ATOM 1302 O O . GLU A 1 166 ? -25.994 -8.567 -1.218 1.00 77.62 166 GLU A O 1
ATOM 1307 N N . GLY A 1 167 ? -25.920 -7.261 0.608 1.00 76.94 167 GLY A N 1
ATOM 1308 C CA . GLY A 1 167 ? -25.588 -6.026 -0.114 1.00 76.94 167 GLY A CA 1
ATOM 1309 C C . GLY A 1 167 ? -24.228 -6.077 -0.823 1.00 76.94 167 GLY A C 1
ATOM 1310 O O . GLY A 1 167 ? -24.107 -5.662 -1.980 1.00 76.94 167 GLY A O 1
ATOM 1311 N N . LEU A 1 168 ? -23.200 -6.646 -0.178 1.00 75.19 168 LEU A N 1
ATOM 1312 C CA . LEU A 1 168 ? -21.910 -6.888 -0.840 1.00 75.19 168 LEU A CA 1
ATOM 1313 C C . LEU A 1 168 ? -22.047 -7.857 -2.014 1.00 75.19 168 LEU A C 1
ATOM 1315 O O . LEU A 1 168 ? -21.455 -7.644 -3.074 1.00 75.19 168 LEU A O 1
ATOM 1319 N N . LEU A 1 169 ? -22.810 -8.932 -1.822 1.00 76.69 169 LEU A N 1
ATOM 1320 C CA . LEU A 1 169 ? -23.034 -9.925 -2.859 1.00 76.69 169 LEU A CA 1
ATOM 1321 C C . LEU A 1 169 ? -23.766 -9.316 -4.059 1.00 76.69 169 LEU A C 1
ATOM 1323 O O . LEU A 1 169 ? -23.364 -9.543 -5.195 1.00 76.69 169 LEU A O 1
ATOM 1327 N N . GLU A 1 170 ? -24.816 -8.535 -3.821 1.00 77.12 170 GLU A N 1
ATOM 1328 C CA . GLU A 1 170 ? -25.571 -7.859 -4.876 1.00 77.12 170 GLU A CA 1
ATOM 1329 C C . GLU A 1 170 ? -24.657 -6.954 -5.705 1.00 77.12 170 GLU A C 1
ATOM 1331 O O . GLU A 1 170 ? -24.591 -7.102 -6.926 1.00 77.12 170 GLU A O 1
ATOM 1336 N N . THR A 1 171 ? -23.833 -6.144 -5.037 1.00 74.00 171 THR A N 1
ATOM 1337 C CA . THR A 1 171 ? -22.858 -5.268 -5.704 1.00 74.00 171 THR A CA 1
ATOM 1338 C C . THR A 1 171 ? -21.865 -6.065 -6.564 1.00 74.00 171 THR A C 1
ATOM 1340 O O . THR A 1 171 ? -21.563 -5.682 -7.697 1.00 74.00 171 THR A O 1
ATOM 1343 N N . TYR A 1 172 ? -21.394 -7.221 -6.077 1.00 73.38 172 TYR A N 1
ATOM 1344 C CA . TYR A 1 172 ? -20.523 -8.118 -6.851 1.00 73.38 172 TYR A CA 1
ATOM 1345 C C . TYR A 1 172 ? -21.188 -8.629 -8.126 1.00 73.38 172 TYR A C 1
ATOM 1347 O O . TYR A 1 172 ? -20.590 -8.694 -9.206 1.00 73.38 172 TYR A O 1
ATOM 1355 N N . LEU A 1 173 ? -22.434 -9.073 -7.975 1.00 74.19 173 LEU A N 1
ATOM 1356 C CA . LEU A 1 173 ? -23.197 -9.714 -9.030 1.00 74.19 173 LEU A CA 1
ATOM 1357 C C . LEU A 1 173 ? -23.596 -8.699 -10.103 1.00 74.19 173 LEU A C 1
ATOM 1359 O O . LEU A 1 173 ? -23.591 -9.039 -11.284 1.00 74.19 173 LEU A O 1
ATOM 1363 N N . GLU A 1 174 ? -23.871 -7.451 -9.730 1.00 73.56 174 GLU A N 1
ATOM 1364 C CA . GLU A 1 174 ? -24.108 -6.367 -10.685 1.00 73.56 174 GLU A CA 1
ATOM 1365 C C . GLU A 1 174 ? -22.859 -6.046 -11.512 1.00 73.56 174 GLU A C 1
ATOM 1367 O O . GLU A 1 174 ? -22.927 -6.013 -12.741 1.00 73.56 174 GLU A O 1
ATOM 1372 N N . GLN A 1 175 ? -21.699 -5.894 -10.870 1.00 66.31 175 GLN A N 1
ATOM 1373 C CA . GLN A 1 175 ? -20.453 -5.550 -11.563 1.00 66.31 175 GLN A CA 1
ATOM 1374 C C . GLN A 1 175 ? -19.911 -6.691 -12.439 1.00 66.31 175 GLN A C 1
ATOM 1376 O O . GLN A 1 175 ? -19.354 -6.449 -13.513 1.00 66.31 175 GLN A O 1
ATOM 1381 N N . SER A 1 176 ? -20.095 -7.945 -12.018 1.00 63.34 176 SER A N 1
ATOM 1382 C CA . SER A 1 176 ? -19.667 -9.122 -12.789 1.00 63.34 176 SER A CA 1
ATOM 1383 C C . SER A 1 176 ? -20.493 -9.359 -14.058 1.00 63.34 176 SER A C 1
ATOM 1385 O O . SER A 1 176 ? -19.997 -9.996 -14.983 1.00 63.34 176 SER A O 1
ATOM 1387 N N . ARG A 1 177 ? -21.711 -8.808 -14.173 1.00 62.72 177 ARG A N 1
ATOM 1388 C CA . ARG A 1 177 ? -22.532 -8.917 -15.398 1.00 62.72 177 ARG A CA 1
ATOM 1389 C C . ARG A 1 177 ? -21.974 -8.115 -16.575 1.00 62.72 177 ARG A C 1
ATOM 1391 O O . ARG A 1 177 ? -22.238 -8.468 -17.725 1.00 62.72 177 ARG A O 1
ATOM 1398 N N . THR A 1 178 ? -21.206 -7.062 -16.307 1.00 58.31 178 THR A N 1
ATOM 1399 C CA . THR A 1 178 ? -20.679 -6.139 -17.327 1.00 58.31 178 THR A CA 1
ATOM 1400 C C . THR A 1 178 ? -19.545 -6.762 -18.147 1.00 58.31 178 THR A C 1
ATOM 1402 O O . THR A 1 178 ? -19.372 -6.460 -19.327 1.00 58.31 178 THR A O 1
ATOM 1405 N N . LEU A 1 179 ? -18.786 -7.681 -17.549 1.00 55.31 179 LEU A N 1
ATOM 1406 C CA . LEU A 1 179 ? -17.679 -8.387 -18.185 1.00 55.31 179 LEU A CA 1
ATOM 1407 C C . LEU A 1 179 ? -18.123 -9.840 -18.368 1.00 55.31 179 LEU A C 1
ATOM 1409 O O . LEU A 1 179 ? -18.325 -10.536 -17.390 1.00 55.31 179 LEU A O 1
ATOM 1413 N N . LYS A 1 180 ? -18.281 -10.330 -19.605 1.00 54.44 180 LYS A N 1
ATOM 1414 C CA . LYS A 1 180 ? -18.791 -11.689 -19.935 1.00 54.44 180 LYS A CA 1
ATOM 1415 C C . LYS A 1 180 ? -18.039 -12.884 -19.306 1.00 54.44 180 LYS A C 1
ATOM 1417 O O . LYS A 1 180 ? -18.345 -14.028 -19.634 1.00 54.44 180 LYS A O 1
ATOM 1422 N N . VAL A 1 181 ? -17.050 -12.652 -18.450 1.00 60.50 181 VAL A N 1
ATOM 1423 C CA . VAL A 1 181 ? -16.287 -13.676 -17.743 1.00 60.50 181 VAL A CA 1
ATOM 1424 C C . VAL A 1 181 ? -16.934 -13.905 -16.380 1.00 60.50 181 VAL A C 1
ATOM 1426 O O . VAL A 1 181 ? -16.935 -13.014 -15.532 1.00 60.50 181 VAL A O 1
ATOM 1429 N N . GLN A 1 182 ? -17.465 -15.108 -16.160 1.00 66.38 182 GLN A N 1
ATOM 1430 C CA . GLN A 1 182 ? -17.954 -15.508 -14.843 1.00 66.38 182 GLN A CA 1
ATOM 1431 C C . GLN A 1 182 ? -16.796 -15.521 -13.847 1.00 66.38 182 GLN A C 1
ATOM 1433 O O . GLN A 1 182 ? -15.754 -16.127 -14.096 1.00 66.38 182 GLN A O 1
ATOM 1438 N N . ARG A 1 183 ? -16.989 -14.845 -12.715 1.00 76.69 183 ARG A N 1
ATOM 1439 C CA . ARG A 1 183 ? -16.013 -14.810 -11.632 1.00 76.69 183 ARG A CA 1
ATOM 1440 C C . ARG A 1 183 ? -16.400 -15.832 -10.563 1.00 76.69 183 ARG A C 1
ATOM 1442 O O . ARG A 1 183 ? -17.573 -15.901 -10.193 1.00 76.69 183 ARG A O 1
ATOM 1449 N N . PRO A 1 184 ? -15.454 -16.643 -10.076 1.00 85.25 184 PRO A N 1
ATOM 1450 C CA . PRO A 1 184 ? -15.725 -17.722 -9.154 1.00 85.25 184 PRO A CA 1
ATOM 1451 C C . PRO A 1 184 ? -15.911 -17.149 -7.746 1.00 85.25 184 PRO A C 1
ATOM 1453 O O . PRO A 1 184 ? -15.093 -16.369 -7.249 1.00 85.25 184 PRO A O 1
ATOM 1456 N N . ILE A 1 185 ? -16.982 -17.585 -7.089 1.00 88.25 185 ILE A N 1
ATOM 1457 C CA . ILE A 1 185 ? -17.307 -17.227 -5.707 1.00 88.25 185 ILE A CA 1
ATOM 1458 C C . ILE A 1 185 ? -17.351 -18.501 -4.871 1.00 88.25 185 ILE A C 1
ATOM 1460 O O . ILE A 1 185 ? -17.962 -19.484 -5.287 1.00 88.25 185 ILE A O 1
ATOM 1464 N N . ALA A 1 186 ? -16.758 -18.484 -3.683 1.00 91.06 186 ALA A N 1
ATOM 1465 C CA . ALA A 1 186 ? -17.007 -19.511 -2.683 1.00 91.06 186 ALA A CA 1
ATOM 1466 C C . ALA A 1 186 ? -17.481 -18.907 -1.367 1.00 91.06 186 ALA A C 1
ATOM 1468 O O . ALA A 1 186 ? -17.001 -17.860 -0.937 1.00 91.06 186 ALA A O 1
ATOM 1469 N N . ILE A 1 187 ? -18.412 -19.596 -0.718 1.00 91.00 187 ILE A N 1
ATOM 1470 C CA . ILE A 1 187 ? -18.876 -19.285 0.629 1.00 91.00 187 ILE A CA 1
ATOM 1471 C C . ILE A 1 187 ? -18.060 -20.125 1.604 1.00 91.00 187 ILE A C 1
ATOM 1473 O O . ILE A 1 187 ? -18.019 -21.351 1.503 1.00 91.00 187 ILE A O 1
ATOM 1477 N N . VAL A 1 188 ? -17.433 -19.467 2.568 1.00 93.00 188 VAL A N 1
ATOM 1478 C CA . VAL A 1 188 ? -16.587 -20.083 3.584 1.00 93.00 188 VAL A CA 1
ATOM 1479 C C . VAL A 1 188 ? -17.247 -19.888 4.945 1.00 93.00 188 VAL A C 1
ATOM 1481 O O . VAL A 1 188 ? -17.258 -18.797 5.511 1.00 93.00 188 VAL A O 1
ATOM 1484 N N . VAL A 1 189 ? -17.828 -20.950 5.487 1.00 92.38 189 VAL A N 1
ATOM 1485 C CA . VAL A 1 189 ? -18.416 -20.951 6.825 1.00 92.38 189 VAL A CA 1
ATOM 1486 C C . VAL A 1 189 ? -17.297 -21.124 7.841 1.00 92.38 189 VAL A C 1
ATOM 1488 O O . VAL A 1 189 ? -16.748 -22.210 8.006 1.00 92.38 189 VAL A O 1
ATOM 1491 N N . THR A 1 190 ? -16.954 -20.025 8.500 1.00 91.38 190 THR A N 1
ATOM 1492 C CA . THR A 1 190 ? -15.919 -19.954 9.535 1.00 91.38 190 THR A CA 1
ATOM 1493 C C . THR A 1 190 ? -16.447 -20.411 10.893 1.00 91.38 190 THR A C 1
ATOM 1495 O O . THR A 1 190 ? -17.659 -20.457 11.111 1.00 91.38 190 THR A O 1
ATOM 1498 N N . LYS A 1 191 ? -15.532 -20.722 11.824 1.00 89.94 191 LYS A N 1
ATOM 1499 C CA . LYS A 1 191 ? -15.852 -21.175 13.194 1.00 89.94 191 LYS A CA 1
ATOM 1500 C C . LYS A 1 191 ? -16.787 -22.388 13.209 1.00 89.94 191 LYS A C 1
ATOM 1502 O O . LYS A 1 191 ? -17.699 -22.492 14.032 1.00 89.94 191 LYS A O 1
ATOM 1507 N N . TYR A 1 192 ? -16.605 -23.281 12.238 1.00 90.19 192 TYR A N 1
ATOM 1508 C CA . TYR A 1 192 ? -17.503 -24.408 12.035 1.00 90.19 192 TYR A CA 1
ATOM 1509 C C . TYR A 1 192 ? -17.487 -25.409 13.205 1.00 90.19 192 TYR A C 1
ATOM 1511 O O . TYR A 1 192 ? -18.504 -26.038 13.497 1.00 90.19 192 TYR A O 1
ATOM 1519 N N . ASP A 1 193 ? -16.379 -25.467 13.943 1.00 88.12 193 ASP A N 1
ATOM 1520 C CA . ASP A 1 193 ? -16.230 -26.165 15.225 1.00 88.12 193 ASP A CA 1
ATOM 1521 C C . ASP A 1 193 ? -17.381 -25.867 16.201 1.00 88.12 193 ASP A C 1
ATOM 1523 O O . ASP A 1 193 ? -17.955 -26.787 16.783 1.00 88.12 193 ASP A O 1
ATOM 1527 N N . ARG A 1 194 ? -17.818 -24.605 16.296 1.00 86.88 194 ARG A N 1
ATOM 1528 C CA . ARG A 1 194 ? -18.918 -24.186 17.182 1.00 86.88 194 ARG A CA 1
ATOM 1529 C C . ARG A 1 194 ? -20.269 -24.750 16.755 1.00 86.88 194 ARG A C 1
ATOM 1531 O O . ARG A 1 194 ? -21.129 -25.038 17.591 1.00 86.88 194 ARG A O 1
ATOM 1538 N N . VAL A 1 195 ? -20.475 -24.912 15.447 1.00 85.75 195 VAL A N 1
ATOM 1539 C CA . VAL A 1 195 ? -21.690 -25.539 14.909 1.00 85.75 195 VAL A CA 1
ATOM 1540 C C . VAL A 1 195 ? -21.702 -27.017 15.263 1.00 85.75 195 VAL A C 1
ATOM 1542 O O . VAL A 1 195 ? -22.716 -27.499 15.767 1.00 85.75 195 VAL A O 1
ATOM 1545 N N . VAL A 1 196 ? -20.573 -27.702 15.061 1.00 86.00 196 VAL A N 1
ATOM 1546 C CA . VAL A 1 196 ? -20.420 -29.124 15.391 1.00 86.00 196 VAL A CA 1
ATOM 1547 C C . VAL A 1 196 ? -20.623 -29.359 16.887 1.00 86.00 196 VAL A C 1
ATOM 1549 O O . VAL A 1 196 ? -21.368 -30.265 17.255 1.00 86.00 196 VAL A O 1
ATOM 1552 N N . ALA A 1 197 ? -20.055 -28.506 17.743 1.00 83.31 197 ALA A N 1
ATOM 1553 C CA . ALA A 1 197 ? -20.227 -28.586 19.192 1.00 83.31 197 ALA A CA 1
ATOM 1554 C C . ALA A 1 197 ? -21.694 -28.419 19.631 1.00 83.31 197 ALA A C 1
ATOM 1556 O O . ALA A 1 197 ? -22.147 -29.091 20.554 1.00 83.31 197 ALA A O 1
ATOM 1557 N N . THR A 1 198 ? -22.456 -27.552 18.956 1.00 81.62 198 THR A N 1
ATOM 1558 C CA . THR A 1 198 ? -23.839 -27.233 19.352 1.00 81.62 198 THR A CA 1
ATOM 1559 C C . THR A 1 198 ? -24.881 -28.176 18.737 1.00 81.62 198 THR A C 1
ATOM 1561 O O . THR A 1 198 ? -25.896 -28.471 19.364 1.00 81.62 198 THR A O 1
ATOM 1564 N N . GLN A 1 199 ? -24.699 -28.583 17.478 1.00 80.44 199 GLN A N 1
ATOM 1565 C CA . GLN A 1 199 ? -25.735 -29.251 16.670 1.00 80.44 199 GLN A CA 1
ATOM 1566 C C . GLN A 1 199 ? -25.273 -30.586 16.068 1.00 80.44 199 GLN A C 1
ATOM 1568 O O . GLN A 1 199 ? -26.053 -31.234 15.370 1.00 80.44 199 GLN A O 1
ATOM 1573 N N . GLY A 1 200 ? -24.034 -31.006 16.338 1.00 81.81 200 GLY A N 1
ATOM 1574 C CA . GLY A 1 200 ? -23.397 -32.139 15.674 1.00 81.81 200 GLY A CA 1
ATOM 1575 C C . GLY A 1 200 ? -22.928 -31.809 14.248 1.00 81.81 200 GLY A C 1
ATOM 1576 O O . GLY A 1 200 ? -23.148 -30.702 13.749 1.00 81.81 200 GLY A O 1
ATOM 1577 N N . PRO A 1 201 ? -22.251 -32.752 13.571 1.00 83.94 201 PRO A N 1
ATOM 1578 C CA . PRO A 1 201 ? -21.802 -32.567 12.196 1.00 83.94 201 PRO A CA 1
ATOM 1579 C C . PRO A 1 201 ? -23.005 -32.517 11.243 1.00 83.94 201 PRO A C 1
ATOM 1581 O O . PRO A 1 201 ? -23.725 -33.500 11.079 1.00 83.94 201 PRO A O 1
ATOM 1584 N N . ILE A 1 202 ? -23.218 -31.368 10.600 1.00 87.50 202 ILE A N 1
ATOM 1585 C CA . ILE A 1 202 ? -24.283 -31.146 9.610 1.00 87.50 202 ILE A CA 1
ATOM 1586 C C . ILE A 1 202 ? -23.628 -30.812 8.254 1.00 87.50 202 ILE A C 1
ATOM 1588 O O . ILE A 1 202 ? -22.559 -30.218 8.224 1.00 87.50 202 ILE A O 1
ATOM 1592 N N . PRO A 1 203 ? -24.200 -31.164 7.096 1.00 89.00 203 PRO A N 1
ATOM 1593 C CA . PRO A 1 203 ? -23.687 -30.656 5.823 1.00 89.00 203 PRO A CA 1
ATOM 1594 C C . PRO A 1 203 ? -23.729 -29.119 5.770 1.00 89.00 203 PRO A C 1
ATOM 1596 O O . PRO A 1 203 ? -24.720 -28.501 6.177 1.00 89.00 203 PRO A O 1
ATOM 1599 N N . VAL A 1 204 ? -22.665 -28.486 5.266 1.00 87.88 204 VAL A N 1
ATOM 1600 C CA . VAL A 1 204 ? -22.547 -27.016 5.247 1.00 87.88 204 VAL A CA 1
ATOM 1601 C C . VAL A 1 204 ? -23.663 -26.372 4.420 1.00 87.88 204 VAL A C 1
ATOM 1603 O O . VAL A 1 204 ? -24.190 -25.325 4.793 1.00 87.88 204 VAL A O 1
ATOM 1606 N N . GLU A 1 205 ? -24.105 -27.037 3.356 1.00 88.12 205 GLU A N 1
ATOM 1607 C CA . GLU A 1 205 ? -25.205 -26.603 2.498 1.00 88.12 205 GLU A CA 1
ATOM 1608 C C . GLU A 1 205 ? -26.521 -26.548 3.275 1.00 88.12 205 GLU A C 1
ATOM 1610 O O . GLU A 1 205 ? -27.251 -25.567 3.175 1.00 88.12 205 GLU A O 1
ATOM 1615 N N . THR A 1 206 ? -26.801 -27.552 4.111 1.00 87.50 206 THR A N 1
ATOM 1616 C CA . THR A 1 206 ? -28.010 -27.589 4.947 1.00 87.50 206 THR A CA 1
ATOM 1617 C C . THR A 1 206 ? -27.997 -26.477 5.997 1.00 87.50 206 THR A C 1
ATOM 1619 O O . THR A 1 206 ? -29.029 -25.857 6.270 1.00 87.50 206 THR A O 1
ATOM 1622 N N . LEU A 1 207 ? -26.828 -26.184 6.576 1.00 87.12 207 LEU A N 1
ATOM 1623 C CA . LEU A 1 207 ? -26.661 -25.064 7.504 1.00 87.12 207 LEU A CA 1
ATOM 1624 C C . LEU A 1 207 ? -26.912 -23.718 6.809 1.00 87.12 207 LEU A C 1
ATOM 1626 O O . LEU A 1 207 ? -27.621 -22.866 7.355 1.00 87.12 207 LEU A O 1
ATOM 1630 N N . LEU A 1 208 ? -26.341 -23.538 5.616 1.00 87.00 208 LEU A N 1
ATOM 1631 C CA . LEU A 1 208 ? -26.502 -22.332 4.811 1.00 87.00 208 LEU A CA 1
ATOM 1632 C C . LEU A 1 208 ? -27.944 -22.157 4.335 1.00 87.00 208 LEU A C 1
ATOM 1634 O O . LEU A 1 208 ? -28.467 -21.056 4.440 1.00 87.00 208 LEU A O 1
ATOM 1638 N N . GLU A 1 209 ? -28.631 -23.211 3.898 1.00 86.38 209 GLU A N 1
ATOM 1639 C CA . GLU A 1 209 ? -30.049 -23.133 3.513 1.00 86.38 209 GLU A CA 1
ATOM 1640 C C . GLU A 1 209 ? -30.934 -22.708 4.688 1.00 86.38 209 GLU A C 1
ATOM 1642 O O . GLU A 1 209 ? -31.817 -21.865 4.531 1.00 86.38 209 GLU A O 1
ATOM 1647 N N . LYS A 1 210 ? -30.653 -23.223 5.890 1.00 83.69 210 LYS A N 1
ATOM 1648 C CA . LYS A 1 210 ? -31.424 -22.903 7.096 1.00 83.69 210 LYS A CA 1
ATOM 1649 C C . LYS A 1 210 ? -31.208 -21.472 7.601 1.00 83.69 210 LYS A C 1
ATOM 1651 O O . LYS A 1 210 ? -32.138 -20.892 8.158 1.00 83.69 210 LYS A O 1
ATOM 1656 N N . ARG A 1 211 ? -29.992 -20.925 7.482 1.00 79.31 211 ARG A N 1
ATOM 1657 C CA . ARG A 1 211 ? -29.618 -19.623 8.082 1.00 79.31 211 ARG A CA 1
ATOM 1658 C C . ARG A 1 211 ? -29.447 -18.483 7.076 1.00 79.31 211 ARG A C 1
ATOM 1660 O O . ARG A 1 211 ? -29.639 -17.336 7.448 1.00 79.31 211 ARG A O 1
ATOM 1667 N N . PHE A 1 212 ? -29.105 -18.801 5.832 1.00 80.88 212 PHE A N 1
ATOM 1668 C CA . PHE A 1 212 ? -28.737 -17.868 4.760 1.00 80.88 212 PHE A CA 1
ATOM 1669 C C . PHE A 1 212 ? -29.396 -18.255 3.421 1.00 80.88 212 PHE A C 1
ATOM 1671 O O . PHE A 1 212 ? -28.830 -18.041 2.349 1.00 80.88 212 PHE A O 1
ATOM 1678 N N . GLY A 1 213 ? -30.591 -18.862 3.459 1.00 80.75 213 GLY A N 1
ATOM 1679 C CA . GLY A 1 213 ? -31.246 -19.435 2.276 1.00 80.75 213 GLY A CA 1
ATOM 1680 C C . GLY A 1 213 ? -31.441 -18.448 1.119 1.00 80.75 213 GLY A C 1
ATOM 1681 O O . GLY A 1 213 ? -31.250 -18.822 -0.037 1.00 80.75 213 GLY A O 1
ATOM 1682 N N . MET A 1 214 ? -31.734 -17.176 1.417 1.00 78.94 214 MET A N 1
ATOM 1683 C CA . MET A 1 214 ? -31.844 -16.114 0.406 1.00 78.94 214 MET A CA 1
ATOM 1684 C C . MET A 1 214 ? -30.500 -15.819 -0.269 1.00 78.94 214 MET A C 1
ATOM 1686 O O . MET A 1 214 ? -30.421 -15.800 -1.498 1.00 78.94 214 MET A O 1
ATOM 1690 N N . THR A 1 215 ? -29.431 -15.671 0.518 1.00 77.88 215 THR A N 1
ATOM 1691 C CA . THR A 1 215 ? -28.065 -15.468 0.015 1.00 77.88 215 THR A CA 1
ATOM 1692 C C . THR A 1 215 ? -27.624 -16.639 -0.866 1.00 77.88 215 THR A C 1
ATOM 1694 O O . THR A 1 215 ? -27.130 -16.439 -1.975 1.00 77.88 215 THR A O 1
ATOM 1697 N N . LEU A 1 216 ? -27.862 -17.877 -0.419 1.00 81.94 216 LEU A N 1
ATOM 1698 C CA . LEU A 1 216 ? -27.504 -19.073 -1.183 1.00 81.94 216 LEU A CA 1
ATOM 1699 C C . LEU A 1 216 ? -28.304 -19.178 -2.490 1.00 81.94 216 LEU A C 1
ATOM 1701 O O . LEU A 1 216 ? -27.746 -19.558 -3.518 1.00 81.94 216 LEU A O 1
ATOM 1705 N N . HIS A 1 217 ? -29.589 -18.816 -2.474 1.00 82.44 217 HIS A N 1
ATOM 1706 C CA . HIS A 1 217 ? -30.419 -18.776 -3.677 1.00 82.44 217 HIS A CA 1
ATOM 1707 C C . HIS A 1 217 ? -29.902 -17.740 -4.690 1.00 82.44 217 HIS A C 1
ATOM 1709 O O . HIS A 1 217 ? -29.778 -18.051 -5.877 1.00 82.44 217 HIS A O 1
ATOM 1715 N N . ALA A 1 218 ? -29.539 -16.535 -4.234 1.00 79.81 218 ALA A N 1
ATOM 1716 C CA . ALA A 1 218 ? -28.962 -15.495 -5.088 1.00 79.81 218 ALA A CA 1
ATOM 1717 C C . ALA A 1 218 ? -27.643 -15.947 -5.738 1.00 79.81 218 ALA A C 1
ATOM 1719 O O . ALA A 1 218 ? -27.443 -15.739 -6.938 1.00 79.81 218 ALA A O 1
ATOM 1720 N N . ILE A 1 219 ? -26.778 -16.624 -4.978 1.00 80.44 219 ILE A N 1
ATOM 1721 C CA . ILE A 1 219 ? -25.512 -17.172 -5.482 1.00 80.44 219 ILE A CA 1
ATOM 1722 C C . ILE A 1 219 ? -25.767 -18.288 -6.490 1.00 80.44 219 ILE A C 1
ATOM 1724 O O . ILE A 1 219 ? -25.279 -18.194 -7.608 1.00 80.44 219 ILE A O 1
ATOM 1728 N N . LYS A 1 220 ? -26.576 -19.301 -6.156 1.00 82.25 220 LYS A N 1
ATOM 1729 C CA . LYS A 1 220 ? -26.883 -20.414 -7.075 1.00 82.25 220 LYS A CA 1
ATOM 1730 C C . LYS A 1 220 ? -27.473 -19.920 -8.404 1.00 82.25 220 LYS A C 1
ATOM 1732 O O . LYS A 1 220 ? -27.205 -20.511 -9.446 1.00 82.25 220 LYS A O 1
ATOM 1737 N N . HIS A 1 221 ? -28.256 -18.839 -8.377 1.00 81.44 221 HIS A N 1
ATOM 1738 C CA . HIS A 1 221 ? -28.838 -18.250 -9.581 1.00 81.44 221 HIS A CA 1
ATOM 1739 C C . HIS A 1 221 ? -27.819 -17.493 -10.449 1.00 81.44 221 HIS A C 1
ATOM 1741 O O . HIS A 1 221 ? -27.856 -17.617 -11.671 1.00 81.44 221 HIS A O 1
ATOM 1747 N N . ASN A 1 222 ? -26.928 -16.700 -9.843 1.00 75.69 222 ASN A N 1
ATOM 1748 C CA . ASN A 1 222 ? -26.021 -15.814 -10.588 1.00 75.69 222 ASN A CA 1
ATOM 1749 C C . ASN A 1 222 ? -24.606 -16.391 -10.802 1.00 75.69 222 ASN A C 1
ATOM 1751 O O . ASN A 1 222 ? -23.923 -15.998 -11.743 1.00 75.69 222 ASN A O 1
ATOM 1755 N N . ALA A 1 223 ? -24.179 -17.323 -9.954 1.00 78.50 223 ALA A N 1
ATOM 1756 C CA . ALA A 1 223 ? -22.879 -17.987 -9.956 1.00 78.50 223 ALA A CA 1
ATOM 1757 C C . ALA A 1 223 ? -23.078 -19.504 -9.733 1.00 78.50 223 ALA A C 1
ATOM 1759 O O . ALA A 1 223 ? -22.854 -20.011 -8.633 1.00 78.50 223 ALA A O 1
ATOM 1760 N N . PRO A 1 224 ? -23.517 -20.252 -10.764 1.00 73.88 224 PRO A N 1
ATOM 1761 C CA . PRO A 1 224 ? -23.855 -21.674 -10.630 1.00 73.88 224 PRO A CA 1
ATOM 1762 C C . PRO A 1 224 ? -22.656 -22.557 -10.251 1.00 73.88 224 PRO A C 1
ATOM 1764 O O . PRO A 1 224 ? -22.842 -23.624 -9.676 1.00 73.88 224 PRO A O 1
ATOM 1767 N N . ASP A 1 225 ? -21.435 -22.094 -10.528 1.00 79.50 225 ASP A N 1
ATOM 1768 C CA . ASP A 1 225 ? -20.176 -22.765 -10.184 1.00 79.50 225 ASP A CA 1
ATOM 1769 C C . ASP A 1 225 ? -19.647 -22.420 -8.780 1.00 79.50 225 ASP A C 1
ATOM 1771 O O . ASP A 1 225 ? -18.488 -22.722 -8.460 1.00 79.50 225 ASP A O 1
ATOM 1775 N N . ALA A 1 226 ? -20.459 -21.757 -7.953 1.00 86.81 226 ALA A N 1
ATOM 1776 C CA . ALA A 1 226 ? -20.069 -21.399 -6.601 1.00 86.81 226 ALA A CA 1
ATOM 1777 C C . ALA A 1 226 ? -19.886 -22.633 -5.710 1.00 86.81 226 ALA A C 1
ATOM 1779 O O . ALA A 1 226 ? -20.627 -23.611 -5.811 1.00 86.81 226 ALA A O 1
ATOM 1780 N N . ALA A 1 227 ? -18.905 -22.567 -4.811 1.00 91.38 227 ALA A N 1
ATOM 1781 C CA . ALA A 1 227 ? -18.623 -23.634 -3.855 1.00 91.38 227 ALA A CA 1
ATOM 1782 C C . ALA A 1 227 ? -18.894 -23.204 -2.412 1.00 91.38 227 ALA A C 1
ATOM 1784 O O . ALA A 1 227 ? -18.901 -22.018 -2.080 1.00 91.38 227 ALA A O 1
ATOM 1785 N N . THR A 1 228 ? -19.110 -24.188 -1.551 1.00 93.00 228 THR A N 1
ATOM 1786 C CA . THR A 1 228 ? -19.389 -24.019 -0.127 1.00 93.00 228 THR A CA 1
ATOM 1787 C C . THR A 1 228 ? -18.379 -24.824 0.673 1.00 93.00 228 THR A C 1
ATOM 1789 O O . THR A 1 228 ? -18.167 -26.005 0.412 1.00 93.00 228 THR A O 1
ATOM 1792 N N . PHE A 1 229 ? -17.740 -24.183 1.648 1.00 94.38 229 PHE A N 1
ATOM 1793 C CA . PHE A 1 229 ? -16.722 -24.804 2.488 1.00 94.38 229 PHE A CA 1
ATOM 1794 C C . PHE A 1 229 ? -17.010 -24.538 3.957 1.00 94.38 229 PHE A C 1
ATOM 1796 O O . PHE A 1 229 ? -17.411 -23.438 4.330 1.00 94.38 229 PHE A O 1
ATOM 1803 N N . ALA A 1 230 ? -16.771 -25.541 4.793 1.00 93.00 230 ALA A N 1
ATOM 1804 C CA . ALA A 1 230 ? -16.781 -25.413 6.240 1.00 93.00 230 ALA A CA 1
ATOM 1805 C C . ALA A 1 230 ? -15.339 -25.411 6.743 1.00 93.00 230 ALA A C 1
ATOM 1807 O O . ALA A 1 230 ? -14.580 -26.327 6.431 1.00 93.00 230 ALA A O 1
ATOM 1808 N N . VAL A 1 231 ? -14.969 -24.385 7.507 1.00 93.19 231 VAL A N 1
ATOM 1809 C CA . VAL A 1 231 ? -13.606 -24.220 8.015 1.00 93.19 231 VAL A CA 1
ATOM 1810 C C . VAL A 1 231 ? -13.597 -23.901 9.503 1.00 93.19 231 VAL A C 1
ATOM 1812 O O . VAL A 1 231 ? -14.411 -23.123 10.015 1.00 93.19 231 VAL A O 1
ATOM 1815 N N . SER A 1 232 ? -12.616 -24.463 10.198 1.00 91.81 232 SER A N 1
ATOM 1816 C CA . SER A 1 232 ? -12.255 -24.066 11.554 1.00 91.81 232 SER A CA 1
ATOM 1817 C C . SER A 1 232 ? -10.775 -23.722 11.597 1.00 91.81 232 SER A C 1
ATOM 1819 O O . SER A 1 232 ? -9.923 -24.548 11.277 1.00 91.81 232 SER A O 1
ATOM 1821 N N . ALA A 1 233 ? -10.469 -22.481 11.976 1.00 90.88 233 ALA A N 1
ATOM 1822 C CA . ALA A 1 233 ? -9.096 -22.000 12.033 1.00 90.88 233 ALA A CA 1
ATOM 1823 C C . ALA A 1 233 ? -8.328 -22.559 13.244 1.00 90.88 233 ALA A C 1
ATOM 1825 O O . ALA A 1 233 ? -7.122 -22.740 13.145 1.00 90.88 233 ALA A O 1
ATOM 1826 N N . TYR A 1 234 ? -9.011 -22.836 14.360 1.00 89.56 234 TYR A N 1
ATOM 1827 C CA . TYR A 1 234 ? -8.393 -23.344 15.593 1.00 89.56 234 TYR A CA 1
ATOM 1828 C C . TYR A 1 234 ? -8.676 -24.824 15.855 1.00 89.56 234 TYR A C 1
ATOM 1830 O O . TYR A 1 234 ? -7.877 -25.473 16.526 1.00 89.56 234 TYR A O 1
ATOM 1838 N N . GLY A 1 235 ? -9.778 -25.356 15.323 1.00 85.38 235 GLY A N 1
ATOM 1839 C CA . GLY A 1 235 ? -10.238 -26.708 15.615 1.00 85.38 235 GLY A CA 1
ATOM 1840 C C . GLY A 1 235 ? -11.309 -26.776 16.710 1.00 85.38 235 GLY A C 1
ATOM 1841 O O . GLY A 1 235 ? -11.807 -25.743 17.162 1.00 85.38 235 GLY A O 1
ATOM 1842 N N . PRO A 1 236 ? -11.681 -27.996 17.137 1.00 79.88 236 PRO A N 1
ATOM 1843 C CA . PRO A 1 236 ? -12.796 -28.253 18.055 1.00 79.88 236 PRO A CA 1
ATOM 1844 C C . PRO A 1 236 ? -12.579 -27.709 19.475 1.00 79.88 236 PRO A C 1
ATOM 1846 O O . PRO A 1 236 ? -13.548 -27.528 20.206 1.00 79.88 236 PRO A O 1
ATOM 1849 N N . SER A 1 237 ? -11.331 -27.428 19.854 1.00 74.88 237 SER A N 1
ATOM 1850 C CA . SER A 1 237 ? -10.950 -26.972 21.197 1.00 74.88 237 SER A CA 1
ATOM 1851 C C . SER A 1 237 ? -10.920 -25.444 21.358 1.00 74.88 237 SER A C 1
ATOM 1853 O O . SER A 1 237 ? -10.444 -24.953 22.377 1.00 74.88 237 SER A O 1
ATOM 1855 N N . GLY A 1 238 ? -11.376 -24.671 20.366 1.00 71.25 238 GLY A N 1
ATOM 1856 C CA . GLY A 1 238 ? -11.334 -23.205 20.413 1.00 71.25 238 GLY A CA 1
ATOM 1857 C C . GLY A 1 238 ? -12.177 -22.593 21.540 1.00 71.25 238 GLY A C 1
ATOM 1858 O O . GLY A 1 238 ? -13.300 -23.027 21.788 1.00 71.25 238 GLY A O 1
ATOM 1859 N N . GLY A 1 239 ? -11.658 -21.546 22.194 1.00 66.50 239 GLY A N 1
ATOM 1860 C CA . GLY A 1 239 ? -12.374 -20.833 23.255 1.00 66.50 239 GLY A CA 1
ATOM 1861 C C . GLY A 1 239 ? -13.656 -20.147 22.758 1.00 66.50 239 GLY A C 1
ATOM 1862 O O . GLY A 1 239 ? -13.724 -19.634 21.630 1.00 66.50 239 GLY A O 1
ATOM 1863 N N . GLU A 1 240 ? -14.695 -20.102 23.601 1.00 67.00 240 GLU A N 1
ATOM 1864 C CA . GLU A 1 240 ? -15.959 -19.406 23.292 1.00 67.00 240 GLU A CA 1
ATOM 1865 C C . GLU A 1 240 ? -15.747 -17.897 23.068 1.00 67.00 240 GLU A C 1
ATOM 1867 O O . GLU A 1 240 ? -16.358 -17.297 22.174 1.00 67.00 240 GLU A O 1
ATOM 1872 N N . ASP A 1 241 ? -14.792 -17.318 23.796 1.00 66.62 241 ASP A N 1
ATOM 1873 C CA . ASP A 1 241 ? -14.325 -15.929 23.731 1.00 66.62 241 ASP A CA 1
ATOM 1874 C C . ASP A 1 241 ? -13.510 -15.595 22.464 1.00 66.62 241 ASP A C 1
ATOM 1876 O O . ASP A 1 241 ? -13.232 -14.427 22.192 1.00 66.62 241 ASP A O 1
ATOM 1880 N N . GLY A 1 242 ? -13.182 -16.600 21.643 1.00 70.75 242 GLY A N 1
ATOM 1881 C CA . GLY A 1 242 ? -12.369 -16.438 20.436 1.00 70.75 242 GLY A CA 1
ATOM 1882 C C . GLY A 1 242 ? -10.863 -16.545 20.684 1.00 70.75 242 GLY A C 1
ATOM 1883 O O . GLY A 1 242 ? -10.088 -16.274 19.761 1.00 70.75 242 GLY A O 1
ATOM 1884 N N . SER A 1 243 ? -10.454 -16.960 21.884 1.00 78.38 243 SER A N 1
ATOM 1885 C CA . SER A 1 243 ? -9.058 -17.234 22.213 1.00 78.38 243 SER A CA 1
ATOM 1886 C C . SER A 1 243 ? -8.588 -18.558 21.577 1.00 78.38 243 SER A C 1
ATOM 1888 O O . SER A 1 243 ? -9.343 -19.541 21.560 1.00 78.38 243 SER A O 1
ATOM 1890 N N . PRO A 1 244 ? -7.366 -18.604 21.012 1.00 85.00 244 PRO A N 1
ATOM 1891 C CA . PRO A 1 244 ? -6.775 -19.838 20.506 1.00 85.00 244 PRO A CA 1
ATOM 1892 C C . PRO A 1 244 ? -6.571 -20.886 21.619 1.00 85.00 244 PRO A C 1
ATOM 1894 O O . PRO A 1 244 ? -6.174 -20.528 22.728 1.00 85.00 244 PRO A O 1
ATOM 1897 N N . PRO A 1 245 ? -6.802 -22.181 21.341 1.00 84.62 245 PRO A N 1
ATOM 1898 C CA . PRO A 1 245 ? -6.449 -23.267 22.250 1.00 84.62 245 PRO A CA 1
ATOM 1899 C C . PRO A 1 245 ? -4.933 -23.473 22.334 1.00 84.62 245 PRO A C 1
ATOM 1901 O O . PRO A 1 245 ? -4.193 -23.095 21.428 1.00 84.62 245 PRO A O 1
ATOM 1904 N N . ALA A 1 246 ? -4.481 -24.146 23.398 1.00 82.00 246 ALA A N 1
ATOM 1905 C CA . ALA A 1 246 ? -3.070 -24.496 23.584 1.00 82.00 246 ALA A CA 1
ATOM 1906 C C . ALA A 1 246 ? -2.517 -25.398 22.463 1.00 82.00 246 ALA A C 1
ATOM 1908 O O . ALA A 1 246 ? -1.338 -25.318 22.129 1.00 82.00 246 ALA A O 1
ATOM 1909 N N . GLU A 1 247 ? -3.369 -26.239 21.871 1.00 85.44 247 GLU A N 1
ATOM 1910 C CA . GLU A 1 247 ? -3.042 -27.071 20.715 1.00 85.44 247 GLU A CA 1
ATOM 1911 C C . GLU A 1 247 ? -4.005 -26.747 19.568 1.00 85.44 247 GLU A C 1
ATOM 1913 O O . GLU A 1 247 ? -5.225 -26.800 19.730 1.00 85.44 247 GLU A O 1
ATOM 1918 N N . LEU A 1 248 ? -3.448 -26.358 18.417 1.00 87.94 248 LEU A N 1
ATOM 1919 C CA . LEU A 1 248 ? -4.209 -25.959 17.234 1.00 87.94 248 LEU A CA 1
ATOM 1920 C C . LEU A 1 248 ? -4.464 -27.173 16.339 1.00 87.94 248 LEU A C 1
ATOM 1922 O O . LEU A 1 248 ? -3.517 -27.761 15.816 1.00 87.94 248 LEU A O 1
ATOM 1926 N N . GLU A 1 249 ? -5.735 -27.449 16.051 1.00 89.50 249 GLU A N 1
ATOM 1927 C CA . GLU A 1 249 ? -6.171 -28.524 15.150 1.00 89.50 249 GLU A CA 1
ATOM 1928 C C . GLU A 1 249 ? -7.072 -27.983 14.024 1.00 89.50 249 GLU A C 1
ATOM 1930 O O . GLU A 1 249 ? -8.278 -28.243 14.003 1.00 89.50 249 GLU A O 1
ATOM 1935 N N . PRO A 1 250 ? -6.545 -27.189 13.076 1.00 90.62 250 PRO A N 1
ATOM 1936 C CA . PRO A 1 250 ? -7.382 -26.557 12.063 1.00 90.62 250 PRO A CA 1
ATOM 1937 C C . PRO A 1 250 ? -8.030 -27.583 11.128 1.00 90.62 250 PRO A C 1
ATOM 1939 O O . PRO A 1 250 ? -7.410 -28.577 10.753 1.00 90.62 250 PRO A O 1
ATOM 1942 N N . GLN A 1 251 ? -9.266 -27.321 10.700 1.00 89.75 251 GLN A N 1
ATOM 1943 C CA . GLN A 1 251 ? -10.060 -28.246 9.884 1.00 89.75 251 GLN A CA 1
ATOM 1944 C C . GLN A 1 251 ? -10.593 -27.568 8.617 1.00 89.75 251 GLN A C 1
ATOM 1946 O O . GLN A 1 251 ? -11.057 -26.426 8.660 1.00 89.75 251 GLN A O 1
ATOM 1951 N N . GLY A 1 252 ? -10.552 -28.293 7.494 1.00 88.44 252 GLY A N 1
ATOM 1952 C CA . GLY A 1 252 ? -11.158 -27.891 6.216 1.00 88.44 252 GLY A CA 1
ATOM 1953 C C . GLY A 1 252 ? -10.457 -26.744 5.480 1.00 88.44 252 GLY A C 1
ATOM 1954 O O . GLY A 1 252 ? -11.041 -26.152 4.577 1.00 88.44 252 GLY A O 1
ATOM 1955 N N . LEU A 1 253 ? -9.227 -26.387 5.868 1.00 88.25 253 LEU A N 1
ATOM 1956 C CA . LEU A 1 253 ? -8.497 -25.250 5.291 1.00 88.25 253 LEU A CA 1
ATOM 1957 C C . LEU A 1 253 ? -7.918 -25.515 3.889 1.00 88.25 253 LEU A C 1
ATOM 1959 O O . LEU A 1 253 ? -7.596 -24.583 3.155 1.00 88.25 253 LEU A O 1
ATOM 1963 N N . ASP A 1 254 ? -7.785 -26.774 3.509 1.00 88.44 254 ASP A N 1
ATOM 1964 C CA . ASP A 1 254 ? -7.264 -27.238 2.227 1.00 88.44 254 ASP A CA 1
ATOM 1965 C C . ASP A 1 254 ? -8.253 -27.007 1.073 1.00 88.44 254 ASP A C 1
ATOM 1967 O O . ASP A 1 254 ? -7.891 -26.449 0.032 1.00 88.44 254 ASP A O 1
ATOM 1971 N N . ALA A 1 255 ? -9.521 -27.370 1.277 1.00 90.62 255 ALA A N 1
ATOM 1972 C CA . ALA A 1 255 ? -10.539 -27.362 0.229 1.00 90.62 255 ALA A CA 1
ATOM 1973 C C . ALA A 1 255 ? -10.767 -25.981 -0.433 1.00 90.62 255 ALA A C 1
ATOM 1975 O O . ALA A 1 255 ? -10.795 -25.929 -1.668 1.00 90.62 255 ALA A O 1
ATOM 1976 N N . PRO A 1 256 ? -10.857 -24.851 0.306 1.00 91.44 256 PRO A N 1
ATOM 1977 C CA . PRO A 1 256 ? -10.995 -23.531 -0.309 1.00 91.44 256 PRO A CA 1
ATOM 1978 C C . PRO A 1 256 ? -9.810 -23.156 -1.208 1.00 91.44 256 PRO A C 1
ATOM 1980 O O . PRO A 1 256 ? -10.007 -22.615 -2.296 1.00 91.44 256 PRO A O 1
ATOM 1983 N N . LEU A 1 257 ? -8.577 -23.452 -0.780 1.00 87.50 257 LEU A N 1
ATOM 1984 C CA . LEU A 1 257 ? -7.365 -23.095 -1.523 1.00 87.50 257 LEU A CA 1
ATOM 1985 C C . LEU A 1 257 ? -7.208 -23.941 -2.793 1.00 87.50 257 LEU A C 1
ATOM 1987 O O . LEU A 1 257 ? -6.894 -23.396 -3.855 1.00 87.50 257 LEU A O 1
ATOM 1991 N N . LEU A 1 258 ? -7.487 -25.246 -2.704 1.00 88.81 258 LEU A N 1
ATOM 1992 C CA . LEU A 1 258 ? -7.515 -26.149 -3.861 1.00 88.81 258 LEU A CA 1
ATOM 1993 C C . LEU A 1 258 ? -8.557 -25.697 -4.887 1.00 88.81 258 LEU A C 1
ATOM 1995 O O . LEU A 1 258 ? -8.287 -25.651 -6.092 1.00 88.81 258 LEU A O 1
ATOM 1999 N N . TRP A 1 259 ? -9.741 -25.312 -4.410 1.00 90.94 259 TRP A N 1
ATOM 2000 C CA . TRP A 1 259 ? -10.803 -24.815 -5.273 1.00 90.94 259 TRP A CA 1
ATOM 2001 C C . TRP A 1 259 ? -10.392 -23.532 -5.999 1.00 90.94 259 TRP A C 1
ATOM 2003 O O . TRP A 1 259 ? -10.518 -23.485 -7.225 1.00 90.94 259 TRP A O 1
ATOM 2013 N N . VAL A 1 260 ? -9.821 -22.544 -5.294 1.00 88.94 260 VAL A N 1
ATOM 2014 C CA . VAL A 1 260 ? -9.316 -21.309 -5.921 1.00 88.94 260 VAL A CA 1
ATOM 2015 C C . VAL A 1 260 ? -8.283 -21.639 -6.999 1.00 88.94 260 VAL A C 1
ATOM 2017 O O . VAL A 1 260 ? -8.429 -21.179 -8.130 1.00 88.94 260 VAL A O 1
ATOM 2020 N N . ALA A 1 261 ? -7.288 -22.479 -6.696 1.00 86.81 261 ALA A N 1
ATOM 2021 C CA . ALA A 1 261 ? -6.269 -22.875 -7.669 1.00 86.81 261 ALA A CA 1
ATOM 2022 C C . ALA A 1 261 ? -6.892 -23.497 -8.936 1.00 86.81 261 ALA A C 1
ATOM 2024 O O . ALA A 1 261 ? -6.586 -23.078 -10.052 1.00 86.81 261 ALA A O 1
ATOM 2025 N N . SER A 1 262 ? -7.833 -24.433 -8.772 1.00 87.50 262 SER A N 1
ATOM 2026 C CA . SER A 1 262 ? -8.494 -25.111 -9.899 1.00 87.50 262 SER A CA 1
ATOM 2027 C C . SER A 1 262 ? -9.360 -24.178 -10.763 1.00 87.50 262 SER A C 1
ATOM 2029 O O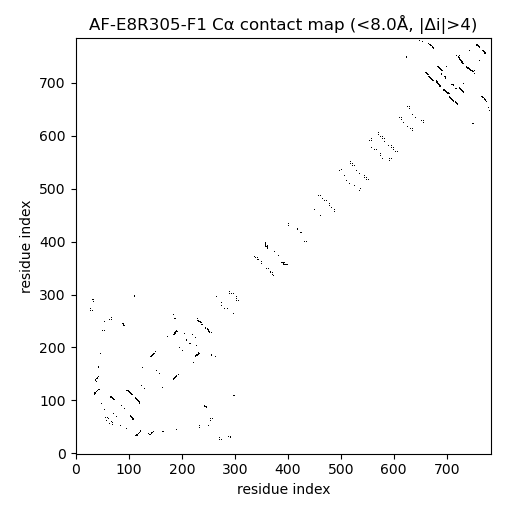 . SER A 1 262 ? -9.384 -24.289 -11.996 1.00 87.50 262 SER A O 1
ATOM 2031 N N . LYS A 1 263 ? -10.072 -23.232 -10.138 1.00 88.94 263 LYS A N 1
ATOM 2032 C CA . LYS A 1 263 ? -10.955 -22.298 -10.846 1.00 88.94 263 LYS A CA 1
ATOM 2033 C C . LYS A 1 263 ? -10.167 -21.232 -11.594 1.00 88.94 263 LYS A C 1
ATOM 2035 O O . LYS A 1 263 ? -10.542 -20.905 -12.718 1.00 88.94 263 LYS A O 1
ATOM 2040 N N . LEU A 1 264 ? -9.054 -20.758 -11.034 1.00 88.12 264 LEU A N 1
ATOM 2041 C CA . LEU A 1 264 ? -8.176 -19.804 -11.712 1.00 88.12 264 LEU A CA 1
ATOM 2042 C C . LEU A 1 264 ? -7.596 -20.377 -13.015 1.00 88.12 264 LEU A C 1
ATOM 2044 O O . LEU A 1 264 ? -7.623 -19.689 -14.031 1.00 88.12 264 LEU A O 1
ATOM 2048 N N . GLU A 1 265 ? -7.159 -21.643 -13.042 1.00 87.81 265 GLU A N 1
ATOM 2049 C CA . GLU A 1 265 ? -6.696 -22.267 -14.297 1.00 87.81 265 GLU A CA 1
ATOM 2050 C C . GLU A 1 265 ? -7.808 -22.323 -15.354 1.00 87.81 265 GLU A C 1
ATOM 2052 O O . GLU A 1 265 ? -7.584 -22.018 -16.529 1.00 87.81 265 GLU A O 1
ATOM 2057 N N . THR A 1 266 ? -9.018 -22.690 -14.929 1.00 88.38 266 THR A N 1
ATOM 2058 C CA . THR A 1 266 ? -10.190 -22.790 -15.809 1.00 88.38 266 THR A CA 1
ATOM 2059 C C . THR A 1 266 ? -10.509 -21.440 -16.454 1.00 88.38 266 THR A C 1
ATOM 2061 O O . THR A 1 266 ? -10.671 -21.363 -17.670 1.00 88.38 266 THR A O 1
ATOM 2064 N N . ILE A 1 267 ? -10.515 -20.366 -15.663 1.00 87.44 267 ILE A N 1
ATOM 2065 C CA . ILE A 1 267 ? -10.780 -19.002 -16.143 1.00 87.44 267 ILE A CA 1
ATOM 2066 C C . ILE A 1 267 ? -9.695 -18.542 -17.108 1.00 87.44 267 ILE A C 1
ATOM 2068 O O . ILE A 1 267 ? -10.002 -17.991 -18.162 1.00 87.44 267 ILE A O 1
ATOM 2072 N N . ASP A 1 268 ? -8.430 -18.797 -16.783 1.00 89.38 268 ASP A N 1
ATOM 2073 C CA . ASP A 1 268 ? -7.303 -18.403 -17.625 1.00 89.38 268 ASP A CA 1
ATOM 2074 C C . ASP A 1 268 ? -7.358 -19.091 -18.985 1.00 89.38 268 ASP A C 1
ATOM 2076 O O . ASP A 1 268 ? -7.065 -18.476 -20.012 1.00 89.38 268 ASP A O 1
ATOM 2080 N N . ARG A 1 269 ? -7.756 -20.366 -18.995 1.00 90.50 269 ARG A N 1
ATOM 2081 C CA . ARG A 1 269 ? -7.971 -21.121 -20.225 1.00 90.50 269 ARG A CA 1
ATOM 2082 C C . ARG A 1 269 ? -9.099 -20.500 -21.042 1.00 90.50 269 ARG A C 1
ATOM 2084 O O . ARG A 1 269 ? -8.884 -20.222 -22.218 1.00 90.50 269 ARG A O 1
ATOM 2091 N N . ASP A 1 270 ? -10.255 -20.267 -20.433 1.00 89.00 270 ASP A N 1
ATOM 2092 C CA . ASP A 1 270 ? -11.440 -19.780 -21.140 1.00 89.00 270 ASP A CA 1
ATOM 2093 C C . ASP A 1 270 ? -11.227 -18.344 -21.669 1.00 89.00 270 ASP A C 1
ATOM 2095 O O . ASP A 1 270 ? -11.597 -18.028 -22.801 1.00 89.00 270 ASP A O 1
ATOM 2099 N N . GLN A 1 271 ? -10.537 -17.488 -20.905 1.00 89.19 271 GLN A N 1
ATOM 2100 C CA . GLN A 1 271 ? -10.114 -16.152 -21.343 1.00 89.19 271 GLN A CA 1
ATOM 2101 C C . GLN A 1 271 ? -9.107 -16.208 -22.498 1.00 89.19 271 GLN A C 1
ATOM 2103 O O . GLN A 1 271 ? -9.170 -15.380 -23.409 1.00 89.19 271 GLN A O 1
ATOM 2108 N N . LEU A 1 272 ? -8.165 -17.155 -22.472 1.00 92.25 272 LEU A N 1
ATOM 2109 C CA . LEU A 1 272 ? -7.162 -17.304 -23.525 1.00 92.25 272 LEU A CA 1
ATOM 2110 C C . LEU A 1 272 ? -7.770 -17.850 -24.824 1.00 92.25 272 LEU A C 1
ATOM 2112 O O . LEU A 1 272 ? -7.403 -17.370 -25.898 1.00 92.25 272 LEU A O 1
ATOM 2116 N N . ASP A 1 273 ? -8.713 -18.791 -24.742 1.00 91.88 273 ASP A N 1
ATOM 2117 C CA . ASP A 1 273 ? -9.500 -19.236 -25.898 1.00 91.88 273 ASP A CA 1
ATOM 2118 C C . ASP A 1 273 ? -10.347 -18.076 -26.453 1.00 91.88 273 ASP A C 1
ATOM 2120 O O . ASP A 1 273 ? -10.311 -17.815 -27.658 1.00 91.88 273 ASP A O 1
ATOM 2124 N N . TRP A 1 274 ? -11.002 -17.288 -25.590 1.00 90.19 274 TRP A N 1
ATOM 2125 C CA . TRP A 1 274 ? -11.765 -16.112 -26.025 1.00 90.19 274 TRP A CA 1
ATOM 2126 C C . TRP A 1 274 ? -10.883 -15.052 -26.707 1.00 90.19 274 TRP A C 1
ATOM 2128 O O . TRP A 1 274 ? -11.251 -14.496 -27.746 1.00 90.19 274 TRP A O 1
ATOM 2138 N N . LEU A 1 275 ? -9.682 -14.806 -26.176 1.00 91.50 275 LEU A N 1
ATOM 2139 C CA . LEU A 1 275 ? -8.697 -13.925 -26.802 1.00 91.50 275 LEU A CA 1
ATOM 2140 C C . LEU A 1 275 ? -8.278 -14.440 -28.188 1.00 91.50 275 LEU A C 1
ATOM 2142 O O . LEU A 1 275 ? -8.090 -13.646 -29.116 1.00 91.50 275 LEU A O 1
ATOM 2146 N N . TRP A 1 276 ? -8.146 -15.759 -28.338 1.00 91.94 276 TRP A N 1
ATOM 2147 C CA . TRP A 1 276 ? -7.815 -16.399 -29.609 1.00 91.94 276 TRP A CA 1
ATOM 2148 C C . TRP A 1 276 ? -8.908 -16.202 -30.662 1.00 91.94 276 TRP A C 1
ATOM 2150 O O . TRP A 1 276 ? -8.588 -15.975 -31.831 1.00 91.94 276 TRP A O 1
ATOM 2160 N N . ASP A 1 277 ? -10.172 -16.247 -30.246 1.00 90.31 277 ASP A N 1
ATOM 2161 C CA . ASP A 1 277 ? -11.326 -16.017 -31.117 1.00 90.31 277 ASP A CA 1
ATOM 2162 C C . ASP A 1 277 ? -11.440 -14.549 -31.550 1.00 90.31 277 ASP A C 1
ATOM 2164 O O . ASP A 1 277 ? -11.744 -14.264 -32.711 1.00 90.31 277 ASP A O 1
ATOM 2168 N N . LEU A 1 278 ? -11.165 -13.607 -30.641 1.00 89.88 278 LEU A N 1
ATOM 2169 C CA . LEU A 1 278 ? -11.237 -12.172 -30.932 1.00 89.88 278 LEU A CA 1
ATOM 2170 C C . LEU A 1 278 ? -10.071 -11.675 -31.800 1.00 89.88 278 LEU A C 1
ATOM 2172 O O . LEU A 1 278 ? -10.268 -10.816 -32.660 1.00 89.88 278 LEU A O 1
ATOM 2176 N N . ALA A 1 279 ? -8.856 -12.185 -31.578 1.00 90.38 279 ALA A N 1
ATOM 2177 C CA . ALA A 1 279 ? -7.641 -11.704 -32.240 1.00 90.38 279 ALA A CA 1
ATOM 2178 C C . ALA A 1 279 ? -6.739 -12.849 -32.755 1.00 90.38 279 ALA A C 1
ATOM 2180 O O . ALA A 1 279 ? -5.564 -12.932 -32.385 1.00 90.38 279 ALA A O 1
ATOM 2181 N N . PRO A 1 280 ? -7.214 -13.694 -33.695 1.00 90.19 280 PRO A N 1
ATOM 2182 C CA . PRO A 1 280 ? -6.522 -14.920 -34.127 1.00 90.19 280 PRO A CA 1
ATOM 2183 C C . PRO A 1 280 ? -5.187 -14.685 -34.853 1.00 90.19 280 PRO A C 1
ATOM 2185 O O . PRO A 1 280 ? -4.462 -15.633 -35.174 1.00 90.19 280 PRO A O 1
ATOM 2188 N N . HIS A 1 281 ? -4.870 -13.436 -35.197 1.00 88.44 281 HIS A N 1
ATOM 2189 C CA . HIS A 1 281 ? -3.672 -13.057 -35.951 1.00 88.44 281 HIS A CA 1
ATOM 2190 C C . HIS A 1 281 ? -2.726 -12.136 -35.170 1.00 88.44 281 HIS A C 1
ATOM 2192 O O . HIS A 1 281 ? -1.622 -11.862 -35.652 1.00 88.44 281 HIS A O 1
ATOM 2198 N N . ASP A 1 282 ? -3.104 -11.696 -33.964 1.00 91.31 282 ASP A N 1
ATOM 2199 C CA . ASP A 1 282 ? -2.251 -10.867 -33.107 1.00 91.31 282 ASP A CA 1
ATOM 2200 C C . ASP A 1 282 ? -1.214 -11.737 -32.382 1.00 91.31 282 ASP A C 1
ATOM 2202 O O . ASP A 1 282 ? -1.308 -12.055 -31.197 1.00 91.31 282 ASP A O 1
ATOM 2206 N N . TYR A 1 283 ? -0.195 -12.150 -33.136 1.00 91.94 283 TYR A N 1
ATOM 2207 C CA . TYR A 1 283 ? 0.873 -13.011 -32.633 1.00 91.94 283 TYR A CA 1
ATOM 2208 C C . TYR A 1 283 ? 1.569 -12.431 -31.394 1.00 91.94 283 TYR A C 1
ATOM 2210 O O . TYR A 1 283 ? 1.983 -13.190 -30.524 1.00 91.94 283 TYR A O 1
ATOM 2218 N N . VAL A 1 284 ? 1.729 -11.106 -31.311 1.00 92.25 284 VAL A N 1
ATOM 2219 C CA . VAL A 1 284 ? 2.487 -10.471 -30.221 1.00 92.25 284 VAL A CA 1
ATOM 2220 C C . VAL A 1 284 ? 1.709 -10.572 -28.912 1.00 92.25 284 VAL A C 1
ATOM 2222 O O . VAL A 1 284 ? 2.262 -11.033 -27.910 1.00 92.25 284 VAL A O 1
ATOM 2225 N N . ARG A 1 285 ? 0.423 -10.207 -28.925 1.00 93.44 285 ARG A N 1
ATOM 2226 C CA . ARG A 1 285 ? -0.471 -10.331 -27.765 1.00 93.44 285 ARG A CA 1
ATOM 2227 C C . ARG A 1 285 ? -0.650 -11.786 -27.341 1.00 93.44 285 ARG A C 1
ATOM 2229 O O . ARG A 1 285 ? -0.426 -12.114 -26.175 1.00 93.44 285 ARG A O 1
ATOM 2236 N N . LEU A 1 286 ? -0.943 -12.674 -28.294 1.00 94.25 286 LEU A N 1
ATOM 2237 C CA . LEU A 1 286 ? -1.091 -14.107 -28.024 1.00 94.25 286 LEU A CA 1
ATOM 2238 C C . LEU A 1 286 ? 0.200 -14.709 -27.458 1.00 94.25 286 LEU A C 1
ATOM 2240 O O . LEU A 1 286 ? 0.149 -15.468 -26.497 1.00 94.25 286 LEU A O 1
ATOM 2244 N N . SER A 1 287 ? 1.372 -14.333 -27.978 1.00 93.88 287 SER A N 1
ATOM 2245 C CA . SER A 1 287 ? 2.651 -14.820 -27.452 1.00 93.88 287 SER A CA 1
ATOM 2246 C C . SER A 1 287 ? 2.904 -14.380 -26.010 1.00 93.88 287 SER A C 1
ATOM 2248 O O . SER A 1 287 ? 3.454 -15.171 -25.244 1.00 93.88 287 SER A O 1
ATOM 2250 N N . ARG A 1 288 ? 2.531 -13.149 -25.629 1.00 94.62 288 ARG A N 1
ATOM 2251 C CA . ARG A 1 288 ? 2.653 -12.669 -24.241 1.00 94.62 288 ARG A CA 1
ATOM 2252 C C . ARG A 1 288 ? 1.717 -13.441 -23.311 1.00 94.62 288 ARG A C 1
ATOM 2254 O O . ARG A 1 288 ? 2.174 -13.959 -22.295 1.00 94.62 288 ARG A O 1
ATOM 2261 N N . CYS A 1 289 ? 0.452 -13.593 -23.700 1.00 94.62 289 CYS A N 1
ATOM 2262 C CA . CYS A 1 289 ? -0.556 -14.289 -22.897 1.00 94.62 289 CYS A CA 1
ATOM 2263 C C . CYS A 1 289 ? -0.246 -15.787 -22.742 1.00 94.62 289 CYS A C 1
ATOM 2265 O O . CYS A 1 289 ? -0.266 -16.297 -21.625 1.00 94.62 289 CYS A O 1
ATOM 2267 N N . VAL A 1 290 ? 0.139 -16.479 -23.823 1.00 94.69 290 VAL A N 1
ATOM 2268 C CA . VAL A 1 290 ? 0.545 -17.898 -23.774 1.00 94.69 290 VAL A CA 1
ATOM 2269 C C . VAL A 1 290 ? 1.785 -18.085 -22.905 1.00 94.69 290 VAL A C 1
ATOM 2271 O O . VAL A 1 290 ? 1.820 -19.007 -22.100 1.00 94.69 290 VAL A O 1
ATOM 2274 N N . LYS A 1 291 ? 2.784 -17.197 -22.996 1.00 94.19 291 LYS A N 1
ATOM 2275 C CA . LYS A 1 291 ? 3.976 -17.267 -22.136 1.00 94.19 291 LYS A CA 1
ATOM 2276 C C . LYS A 1 291 ? 3.619 -17.096 -20.655 1.00 94.19 291 LYS A C 1
ATOM 2278 O O . LYS A 1 291 ? 4.154 -17.816 -19.814 1.00 94.19 291 LYS A O 1
ATOM 2283 N N . SER A 1 292 ? 2.721 -16.166 -20.332 1.00 92.69 292 SER A N 1
ATOM 2284 C CA . SER A 1 292 ? 2.231 -15.976 -18.962 1.00 92.69 292 SER A CA 1
ATOM 2285 C C . SER A 1 292 ? 1.389 -17.156 -18.471 1.00 92.69 292 SER A C 1
ATOM 2287 O O . SER A 1 292 ? 1.491 -17.507 -17.297 1.00 92.69 292 SER A O 1
ATOM 2289 N N . PHE A 1 293 ? 0.603 -17.793 -19.344 1.00 92.50 293 PHE A N 1
ATOM 2290 C CA . PHE A 1 293 ? -0.132 -19.024 -19.040 1.00 92.50 293 PHE A CA 1
ATOM 2291 C C . PHE A 1 293 ? 0.827 -20.194 -18.776 1.00 92.50 293 PHE A C 1
ATOM 2293 O O . PHE A 1 293 ? 0.755 -20.817 -17.726 1.00 92.50 293 PHE A O 1
ATOM 2300 N N . GLU A 1 294 ? 1.798 -20.437 -19.661 1.00 92.25 294 GLU A N 1
ATOM 2301 C CA . GLU A 1 294 ? 2.814 -21.491 -19.505 1.00 92.25 294 GLU A CA 1
ATOM 2302 C C . GLU A 1 294 ? 3.660 -21.320 -18.241 1.00 92.25 294 GLU A C 1
ATOM 2304 O O . GLU A 1 294 ? 4.011 -22.300 -17.592 1.00 92.25 294 GLU A O 1
ATOM 2309 N N . ARG A 1 295 ? 3.990 -20.076 -17.874 1.00 90.62 295 ARG A N 1
ATOM 2310 C CA . ARG A 1 295 ? 4.731 -19.791 -16.639 1.00 90.62 295 ARG A CA 1
ATOM 2311 C C . ARG A 1 295 ? 3.924 -20.148 -15.388 1.00 90.62 295 ARG A C 1
ATOM 2313 O O . ARG A 1 295 ? 4.522 -20.523 -14.385 1.00 90.62 295 ARG A O 1
ATOM 2320 N N . ARG A 1 296 ? 2.600 -19.978 -15.433 1.00 89.62 296 ARG A N 1
ATOM 2321 C CA . ARG A 1 296 ? 1.695 -20.263 -14.310 1.00 89.62 296 ARG A CA 1
ATOM 2322 C C . ARG A 1 296 ? 1.304 -21.736 -14.237 1.00 89.62 296 ARG A C 1
ATOM 2324 O O . ARG A 1 296 ? 1.236 -22.270 -13.138 1.00 89.62 296 ARG A O 1
ATOM 2331 N N . TYR A 1 297 ? 1.125 -22.384 -15.388 1.00 90.38 297 TYR A N 1
ATOM 2332 C CA . TYR A 1 297 ? 0.658 -23.767 -15.520 1.00 90.38 297 TYR A CA 1
ATOM 2333 C C . TYR A 1 297 ? 1.606 -24.596 -16.407 1.00 90.38 297 TYR A C 1
ATOM 2335 O O . TYR A 1 297 ? 1.242 -24.976 -17.526 1.00 90.38 297 TYR A O 1
ATOM 2343 N N . PRO A 1 298 ? 2.844 -24.868 -15.955 1.00 86.62 298 PRO A N 1
ATOM 2344 C CA . PRO A 1 298 ? 3.875 -25.479 -16.796 1.00 86.62 298 PRO A CA 1
ATOM 2345 C C . PRO A 1 298 ? 3.531 -26.900 -17.262 1.00 86.62 298 PRO A C 1
ATOM 2347 O O . PRO A 1 298 ? 3.900 -27.278 -18.374 1.00 86.62 298 PRO A O 1
ATOM 2350 N N . GLU A 1 299 ? 2.797 -27.669 -16.455 1.00 85.62 299 GLU A N 1
ATOM 2351 C CA . GLU A 1 299 ? 2.389 -29.046 -16.773 1.00 85.62 299 GLU A CA 1
ATOM 2352 C C . GLU A 1 299 ? 0.961 -29.153 -17.329 1.00 85.62 299 GLU A C 1
ATOM 2354 O O . GLU A 1 299 ? 0.492 -30.255 -17.614 1.00 85.62 299 GLU A O 1
ATOM 2359 N N . SER A 1 300 ? 0.261 -28.031 -17.540 1.00 87.12 300 SER A N 1
ATOM 2360 C CA . SER A 1 300 ? -1.101 -28.082 -18.079 1.00 87.12 300 SER A CA 1
ATOM 2361 C C . SER A 1 300 ? -1.085 -28.614 -19.521 1.00 87.12 300 SER A C 1
ATOM 2363 O O . SER A 1 300 ? -0.378 -28.071 -20.382 1.00 87.12 300 SER A O 1
ATOM 2365 N N . PRO A 1 301 ? -1.894 -29.638 -19.857 1.00 86.94 301 PRO A N 1
ATOM 2366 C CA . PRO A 1 301 ? -1.947 -30.183 -21.215 1.00 86.94 301 PRO A CA 1
ATOM 2367 C C . PRO A 1 301 ? -2.385 -29.125 -22.241 1.00 86.94 301 PRO A C 1
ATOM 2369 O O . PRO A 1 301 ? -1.983 -29.174 -23.409 1.00 86.94 301 PRO A O 1
ATOM 2372 N N . GLN A 1 302 ? -3.157 -28.128 -21.798 1.00 88.25 302 GLN A N 1
ATOM 2373 C CA . GLN A 1 302 ? -3.594 -27.010 -22.632 1.00 88.25 302 GLN A CA 1
ATOM 2374 C C . GLN A 1 302 ? -2.451 -26.051 -22.969 1.00 88.25 302 GLN A C 1
ATOM 2376 O O . GLN A 1 302 ? -2.396 -25.543 -24.089 1.00 88.25 302 GLN A O 1
ATOM 2381 N N . ALA A 1 303 ? -1.480 -25.867 -22.070 1.00 88.75 303 ALA A N 1
ATOM 2382 C CA . ALA A 1 303 ? -0.307 -25.035 -22.330 1.00 88.75 303 ALA A CA 1
ATOM 2383 C C . ALA A 1 303 ? 0.455 -25.533 -23.575 1.00 88.75 303 ALA A C 1
ATOM 2385 O O . ALA A 1 303 ? 0.762 -24.767 -24.492 1.00 88.75 303 ALA A O 1
ATOM 2386 N N . ALA A 1 304 ? 0.646 -26.853 -23.685 1.00 88.12 304 ALA A N 1
ATOM 2387 C CA . ALA A 1 304 ? 1.248 -27.475 -24.862 1.00 88.12 304 ALA A CA 1
ATOM 2388 C C . ALA A 1 304 ? 0.396 -27.300 -26.137 1.00 88.12 304 ALA A C 1
ATOM 2390 O O . ALA A 1 304 ? 0.949 -27.125 -27.231 1.00 88.12 304 ALA A O 1
ATOM 2391 N N . ALA A 1 305 ? -0.936 -27.333 -26.023 1.00 91.06 305 ALA A N 1
ATOM 2392 C CA . ALA A 1 305 ? -1.842 -27.090 -27.145 1.00 91.06 305 ALA A CA 1
ATOM 2393 C C . ALA A 1 305 ? -1.739 -25.640 -27.654 1.00 91.06 305 ALA A C 1
ATOM 2395 O O . ALA A 1 305 ? -1.562 -25.430 -28.860 1.00 91.06 305 ALA A O 1
ATOM 2396 N N . TYR A 1 306 ? -1.745 -24.651 -26.756 1.00 93.19 306 TYR A N 1
ATOM 2397 C CA . TYR A 1 306 ? -1.567 -23.239 -27.102 1.00 93.19 306 TYR A CA 1
ATOM 2398 C C . TYR A 1 306 ? -0.195 -22.959 -27.715 1.00 93.19 306 TYR A C 1
ATOM 2400 O O . TYR A 1 306 ? -0.116 -22.300 -28.756 1.00 93.19 306 TYR A O 1
ATOM 2408 N N . ARG A 1 307 ? 0.878 -23.548 -27.172 1.00 92.94 307 ARG A N 1
ATOM 2409 C CA . ARG A 1 307 ? 2.225 -23.474 -27.761 1.00 92.94 307 ARG A CA 1
ATOM 2410 C C . ARG A 1 307 ? 2.249 -23.988 -29.196 1.00 92.94 307 ARG A C 1
ATOM 2412 O O . ARG A 1 307 ? 2.819 -23.355 -30.085 1.00 92.94 307 ARG A O 1
ATOM 2419 N N . LYS A 1 308 ? 1.614 -25.139 -29.451 1.00 91.88 308 LYS A N 1
ATOM 2420 C CA . LYS A 1 308 ? 1.499 -25.714 -30.802 1.00 91.88 308 LYS A CA 1
ATOM 2421 C C . LYS A 1 308 ? 0.724 -24.783 -31.739 1.00 91.88 308 LYS A C 1
ATOM 2423 O O . LYS A 1 308 ? 1.181 -24.565 -32.866 1.00 91.88 308 LYS A O 1
ATOM 2428 N N . ARG A 1 309 ? -0.400 -24.205 -31.288 1.00 92.31 309 ARG A N 1
ATOM 2429 C CA . ARG A 1 309 ? -1.177 -23.215 -32.061 1.00 92.31 309 ARG A CA 1
ATOM 2430 C C . ARG A 1 309 ? -0.332 -21.969 -32.382 1.00 92.31 309 ARG A C 1
ATOM 2432 O O . ARG A 1 309 ? -0.273 -21.569 -33.546 1.00 92.31 309 ARG A O 1
ATOM 2439 N N . LEU A 1 310 ? 0.397 -21.422 -31.404 1.00 93.81 310 LEU A N 1
ATOM 2440 C CA . LEU A 1 310 ? 1.274 -20.254 -31.573 1.00 93.81 310 LEU A CA 1
ATOM 2441 C C . LEU A 1 310 ? 2.434 -20.536 -32.542 1.00 93.81 310 LEU A C 1
ATOM 2443 O O . LEU A 1 310 ? 2.688 -19.753 -33.457 1.00 93.81 310 LEU A O 1
ATOM 2447 N N . ASN A 1 311 ? 3.088 -21.694 -32.414 1.00 91.69 311 ASN A N 1
ATOM 2448 C CA . ASN A 1 311 ? 4.160 -22.121 -33.315 1.00 91.69 311 ASN A CA 1
ATOM 2449 C C . ASN A 1 311 ? 3.669 -22.295 -34.758 1.00 91.69 311 ASN A C 1
ATOM 2451 O O . ASN A 1 311 ? 4.387 -21.949 -35.698 1.00 91.69 311 ASN A O 1
ATOM 2455 N N . LYS A 1 312 ? 2.443 -22.797 -34.957 1.00 91.06 312 LYS A N 1
ATOM 2456 C CA . LYS A 1 312 ? 1.827 -22.895 -36.289 1.00 91.06 312 LYS A CA 1
ATOM 2457 C C . LYS A 1 312 ? 1.634 -21.508 -36.913 1.00 91.06 312 LYS A C 1
ATOM 2459 O O . LYS A 1 312 ? 1.985 -21.324 -38.079 1.00 91.06 312 LYS A O 1
ATOM 2464 N N . LEU A 1 313 ? 1.152 -20.532 -36.139 1.00 89.94 313 LEU A N 1
ATOM 2465 C CA . LEU A 1 313 ? 1.034 -19.135 -36.579 1.00 89.94 313 LEU A CA 1
ATOM 2466 C C . LEU A 1 313 ? 2.407 -18.515 -36.894 1.00 89.94 313 LEU A C 1
ATOM 2468 O O . LEU A 1 313 ? 2.575 -17.892 -37.945 1.00 89.94 313 LEU A O 1
ATOM 2472 N N . GLY A 1 314 ? 3.408 -18.744 -36.037 1.00 88.94 314 GLY A N 1
ATOM 2473 C CA . GLY A 1 314 ? 4.783 -18.280 -36.241 1.00 88.94 314 GLY A CA 1
ATOM 2474 C C . GLY A 1 314 ? 5.414 -18.835 -37.523 1.00 88.94 314 GLY A C 1
ATOM 2475 O O . GLY A 1 314 ? 5.953 -18.074 -38.330 1.00 88.94 314 GLY A O 1
ATOM 2476 N N . ARG A 1 315 ? 5.271 -20.145 -37.776 1.00 88.50 315 ARG A N 1
ATOM 2477 C CA . ARG A 1 315 ? 5.744 -20.799 -39.010 1.00 88.50 315 ARG A CA 1
ATOM 2478 C C . ARG A 1 315 ? 5.037 -20.273 -40.255 1.00 88.50 315 ARG A C 1
ATOM 2480 O O . ARG A 1 315 ? 5.703 -20.006 -41.249 1.00 88.50 315 ARG A O 1
ATOM 2487 N N . ALA A 1 316 ? 3.719 -20.073 -40.204 1.00 84.88 316 ALA A N 1
ATOM 2488 C CA . ALA A 1 316 ? 2.969 -19.509 -41.327 1.00 84.88 316 ALA A CA 1
ATOM 2489 C C . ALA A 1 316 ? 3.442 -18.085 -41.676 1.00 84.88 316 ALA A C 1
ATOM 2491 O O . ALA A 1 316 ? 3.582 -17.743 -42.852 1.00 84.88 316 ALA A O 1
ATOM 2492 N N . ARG A 1 317 ? 3.756 -17.265 -40.664 1.00 83.62 317 ARG A N 1
ATOM 2493 C CA . ARG A 1 317 ? 4.313 -15.917 -40.853 1.00 83.62 317 ARG A CA 1
ATOM 2494 C C . ARG A 1 317 ? 5.726 -15.952 -41.442 1.00 83.62 317 ARG A C 1
ATOM 2496 O O . ARG A 1 317 ? 6.018 -15.174 -42.348 1.00 83.62 317 ARG A O 1
ATOM 2503 N N . LEU A 1 318 ? 6.584 -16.851 -40.954 1.00 82.81 318 LEU A N 1
ATOM 2504 C CA . LEU A 1 318 ? 7.944 -17.035 -41.467 1.00 82.81 318 LEU A CA 1
ATOM 2505 C C . LEU A 1 318 ? 7.934 -17.528 -42.922 1.00 82.81 318 LEU A C 1
ATOM 2507 O O . LEU A 1 318 ? 8.629 -16.958 -43.754 1.00 82.81 318 LEU A O 1
ATOM 2511 N N . ALA A 1 319 ? 7.095 -18.514 -43.252 1.00 81.94 319 ALA A N 1
ATOM 2512 C CA . ALA A 1 319 ? 6.962 -19.044 -44.609 1.00 81.94 319 ALA A CA 1
ATOM 2513 C C . ALA A 1 319 ? 6.513 -17.970 -45.613 1.00 81.94 319 ALA A C 1
ATOM 2515 O O . ALA A 1 319 ? 7.084 -17.870 -46.695 1.00 81.94 319 ALA A O 1
ATOM 2516 N N . ARG A 1 320 ? 5.553 -17.108 -45.237 1.00 80.44 320 ARG A N 1
ATOM 2517 C CA . ARG A 1 320 ? 5.143 -15.963 -46.072 1.00 80.44 320 ARG A CA 1
ATOM 2518 C C . ARG A 1 320 ? 6.300 -14.991 -46.319 1.00 80.44 320 ARG A C 1
ATOM 2520 O O . ARG A 1 320 ? 6.495 -14.574 -47.454 1.00 80.44 320 ARG A O 1
ATOM 2527 N N . ARG A 1 321 ? 7.089 -14.676 -45.282 1.00 81.19 321 ARG A N 1
ATOM 2528 C CA . ARG A 1 321 ? 8.260 -13.783 -45.387 1.00 81.19 321 ARG A CA 1
ATOM 2529 C C . ARG A 1 321 ? 9.389 -14.378 -46.236 1.00 81.19 321 ARG A C 1
ATOM 2531 O O . ARG A 1 321 ? 9.974 -13.668 -47.051 1.00 81.19 321 ARG A O 1
ATOM 2538 N N . LEU A 1 322 ? 9.678 -15.669 -46.075 1.00 78.94 322 LEU A N 1
ATOM 2539 C CA . LEU A 1 322 ? 10.692 -16.370 -46.869 1.00 78.94 322 LEU A CA 1
ATOM 2540 C C . LEU A 1 322 ? 10.272 -16.509 -48.336 1.00 78.94 322 LEU A C 1
ATOM 2542 O O . LEU A 1 322 ? 11.095 -16.291 -49.218 1.00 78.94 322 LEU A O 1
ATOM 2546 N N . GLY A 1 323 ? 8.992 -16.787 -48.606 1.00 76.00 323 GLY A N 1
ATOM 2547 C CA . GLY A 1 323 ? 8.458 -16.835 -49.970 1.00 76.00 323 GLY A CA 1
ATOM 2548 C C . GLY A 1 323 ? 8.611 -15.502 -50.710 1.00 76.00 323 GLY A C 1
ATOM 2549 O O . GLY A 1 323 ? 9.072 -15.483 -51.849 1.00 76.00 323 GLY A O 1
ATOM 2550 N N . THR A 1 324 ? 8.315 -14.378 -50.045 1.00 74.88 324 THR A N 1
ATOM 2551 C CA . THR A 1 324 ? 8.543 -13.040 -50.619 1.00 74.88 324 THR A CA 1
ATOM 2552 C C . THR A 1 324 ? 10.026 -12.735 -50.835 1.00 74.88 324 THR A C 1
ATOM 2554 O O . THR A 1 324 ? 10.381 -12.148 -51.853 1.00 74.88 324 THR A O 1
ATOM 2557 N N . ALA A 1 325 ? 10.901 -13.162 -49.919 1.00 72.31 325 ALA A N 1
ATOM 2558 C CA . ALA A 1 325 ? 12.341 -12.943 -50.040 1.00 72.31 325 ALA A CA 1
ATOM 2559 C C . ALA A 1 325 ? 12.962 -13.747 -51.198 1.00 72.31 325 ALA A C 1
ATOM 2561 O O . ALA A 1 325 ? 13.791 -13.217 -51.933 1.00 72.31 325 ALA A O 1
ATOM 2562 N N . LEU A 1 326 ? 12.530 -14.996 -51.406 1.00 76.69 326 LEU A N 1
ATOM 2563 C CA . LEU A 1 326 ? 13.029 -15.856 -52.483 1.00 76.69 326 LEU A CA 1
ATOM 2564 C C . LEU A 1 326 ? 12.668 -15.311 -53.876 1.00 76.69 326 LEU A C 1
ATOM 2566 O O . LEU A 1 326 ? 13.514 -15.293 -54.766 1.00 76.69 326 LEU A O 1
ATOM 2570 N N . LEU A 1 327 ? 11.434 -14.826 -54.055 1.00 73.88 327 LEU A N 1
ATOM 2571 C CA . LEU A 1 327 ? 10.982 -14.202 -55.308 1.00 73.88 327 LEU A CA 1
ATOM 2572 C C . LEU A 1 327 ? 11.796 -12.946 -55.651 1.00 73.88 327 LEU A C 1
ATOM 2574 O O . LEU A 1 327 ? 12.209 -12.771 -56.798 1.00 73.88 327 LEU A O 1
ATOM 2578 N N . LEU A 1 328 ? 12.078 -12.112 -54.646 1.00 75.06 328 LEU A N 1
ATOM 2579 C CA . LEU A 1 328 ? 12.949 -10.944 -54.787 1.00 75.06 328 LEU A CA 1
ATOM 2580 C C . LEU A 1 328 ? 14.378 -11.338 -55.182 1.00 75.06 328 LEU A C 1
ATOM 2582 O O . LEU A 1 328 ? 14.955 -10.693 -56.057 1.00 75.06 328 LEU A O 1
ATOM 2586 N N . LEU A 1 329 ? 14.922 -12.407 -54.590 1.00 78.88 329 LEU A N 1
ATOM 2587 C CA . LEU A 1 329 ? 16.288 -12.886 -54.836 1.00 78.88 329 LEU A CA 1
ATOM 2588 C C . LEU A 1 329 ? 16.474 -13.419 -56.267 1.00 78.88 329 LEU A C 1
ATOM 2590 O O . LEU A 1 329 ? 17.463 -13.103 -56.924 1.00 78.88 329 LEU A O 1
ATOM 2594 N N . VAL A 1 330 ? 15.505 -14.176 -56.791 1.00 76.19 330 VAL A N 1
ATOM 2595 C CA . VAL A 1 330 ? 15.557 -14.688 -58.176 1.00 76.19 330 VAL A CA 1
ATOM 2596 C C . VAL A 1 330 ? 15.476 -13.548 -59.197 1.00 76.19 330 VAL A C 1
ATOM 2598 O O . VAL A 1 330 ? 16.243 -13.529 -60.161 1.00 76.19 330 VAL A O 1
ATOM 2601 N N . ALA A 1 331 ? 14.595 -12.567 -58.975 1.00 75.56 331 ALA A N 1
ATOM 2602 C CA . ALA A 1 331 ? 14.474 -11.405 -59.856 1.00 75.56 331 ALA A CA 1
ATOM 2603 C C . ALA A 1 331 ? 15.749 -10.539 -59.861 1.00 75.56 331 ALA A C 1
ATOM 2605 O O . ALA A 1 331 ? 16.177 -10.074 -60.918 1.00 75.56 331 ALA A O 1
ATOM 2606 N N . THR A 1 332 ? 16.395 -10.371 -58.701 1.00 76.88 332 THR A N 1
ATOM 2607 C CA . THR A 1 332 ? 17.675 -9.647 -58.606 1.00 76.88 332 THR A CA 1
ATOM 2608 C C . THR A 1 332 ? 18.818 -10.401 -59.281 1.00 76.88 332 THR A C 1
ATOM 2610 O O . THR A 1 332 ? 19.602 -9.775 -59.990 1.00 76.88 332 THR A O 1
ATOM 2613 N N . ALA A 1 333 ? 18.891 -11.729 -59.154 1.00 77.81 333 ALA A N 1
ATOM 2614 C CA . ALA A 1 333 ? 19.929 -12.526 -59.811 1.00 77.81 333 ALA A CA 1
ATOM 2615 C C . ALA A 1 333 ? 19.880 -12.413 -61.348 1.00 77.81 333 ALA A C 1
ATOM 2617 O O . ALA A 1 333 ? 20.916 -12.231 -61.985 1.00 77.81 333 ALA A O 1
ATOM 2618 N N . ALA A 1 334 ? 18.687 -12.458 -61.950 1.00 73.75 334 ALA A N 1
ATOM 2619 C CA . ALA A 1 334 ? 18.531 -12.311 -63.400 1.00 73.75 334 ALA A CA 1
ATOM 2620 C C . ALA A 1 334 ? 18.907 -10.901 -63.898 1.00 73.75 334 ALA A C 1
ATOM 2622 O O . ALA A 1 334 ? 19.558 -10.762 -64.935 1.00 73.75 334 ALA A O 1
ATOM 2623 N N . ALA A 1 335 ? 18.545 -9.860 -63.139 1.00 75.50 335 ALA A N 1
ATOM 2624 C CA . ALA A 1 335 ? 18.919 -8.483 -63.451 1.00 75.50 335 ALA A CA 1
ATOM 2625 C C . ALA A 1 335 ? 20.441 -8.260 -63.371 1.00 75.50 335 ALA A C 1
ATOM 2627 O O . ALA A 1 335 ? 20.997 -7.581 -64.232 1.00 75.50 335 ALA A O 1
ATOM 2628 N N . LEU A 1 336 ? 21.119 -8.879 -6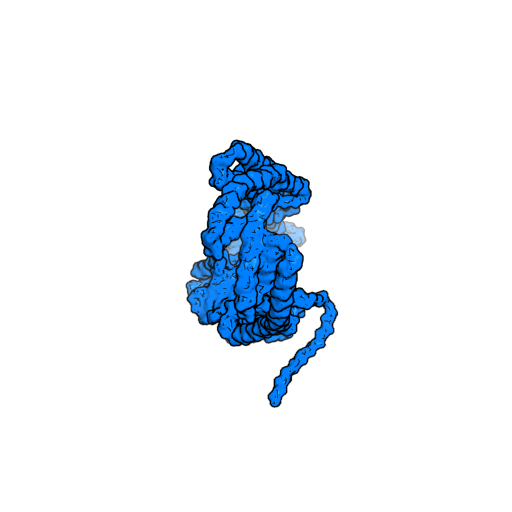2.396 1.00 80.38 336 LEU A N 1
ATOM 2629 C CA . LEU A 1 336 ? 22.574 -8.779 -62.222 1.00 80.38 336 LEU A CA 1
ATOM 2630 C C . LEU A 1 336 ? 23.352 -9.365 -63.411 1.00 80.38 336 LEU A C 1
ATOM 2632 O O . LEU A 1 336 ? 24.265 -8.720 -63.918 1.00 80.38 336 LEU A O 1
ATOM 2636 N N . VAL A 1 337 ? 22.957 -10.534 -63.928 1.00 79.50 337 VAL A N 1
ATOM 2637 C CA . VAL A 1 337 ? 23.642 -11.154 -65.083 1.00 79.50 337 VAL A CA 1
ATOM 2638 C C . VAL A 1 337 ? 23.544 -10.281 -66.342 1.00 79.50 337 VAL A C 1
ATOM 2640 O O . VAL A 1 337 ? 24.529 -10.110 -67.064 1.00 79.50 337 VAL A O 1
ATOM 2643 N N . ALA A 1 338 ? 22.362 -9.717 -66.613 1.00 76.50 338 ALA A N 1
ATOM 2644 C CA . ALA A 1 338 ? 22.145 -8.846 -67.769 1.00 76.50 338 ALA A CA 1
ATOM 2645 C C . ALA A 1 338 ? 22.889 -7.509 -67.632 1.00 76.50 338 ALA A C 1
ATOM 2647 O O . ALA A 1 338 ? 23.467 -7.014 -68.603 1.00 76.50 338 ALA A O 1
ATOM 2648 N N . TYR A 1 339 ? 22.904 -6.954 -66.419 1.00 82.38 339 TYR A N 1
ATOM 2649 C CA . TYR A 1 339 ? 23.641 -5.743 -66.082 1.00 82.38 339 TYR A CA 1
ATOM 2650 C C . TYR A 1 339 ? 25.147 -5.917 -66.328 1.00 82.38 339 TYR A C 1
ATOM 2652 O O . TYR A 1 339 ? 25.761 -5.084 -66.997 1.00 82.38 339 TYR A O 1
ATOM 2660 N N . ASP A 1 340 ? 25.719 -7.042 -65.897 1.00 83.44 340 ASP A N 1
ATOM 2661 C CA . ASP A 1 340 ? 27.152 -7.327 -66.011 1.00 83.44 340 ASP A CA 1
ATOM 2662 C C . ASP A 1 340 ? 27.665 -7.472 -67.446 1.00 83.44 340 ASP A C 1
ATOM 2664 O O . ASP A 1 340 ? 28.721 -6.935 -67.793 1.00 83.44 340 ASP A O 1
ATOM 2668 N N . LEU A 1 341 ? 26.914 -8.153 -68.314 1.00 81.31 341 LEU A N 1
ATOM 2669 C CA . LEU A 1 341 ? 27.296 -8.300 -69.722 1.00 81.31 341 LEU A CA 1
ATOM 2670 C C . LEU A 1 341 ? 27.233 -6.971 -70.488 1.00 81.31 341 LEU A C 1
ATOM 2672 O O . LEU A 1 341 ? 28.100 -6.705 -71.324 1.00 81.31 341 LEU A O 1
ATOM 2676 N N . ALA A 1 342 ? 26.241 -6.128 -70.190 1.00 82.69 342 ALA A N 1
ATOM 2677 C CA . ALA A 1 342 ? 26.117 -4.807 -70.800 1.00 82.69 342 ALA A CA 1
ATOM 2678 C C . ALA A 1 342 ? 27.254 -3.868 -70.361 1.00 82.69 342 ALA A C 1
ATOM 2680 O O . ALA A 1 342 ? 27.840 -3.172 -71.195 1.00 82.69 342 ALA A O 1
ATOM 2681 N N . GLY A 1 343 ? 27.617 -3.893 -69.074 1.00 82.31 343 GLY A N 1
ATOM 2682 C CA . GLY A 1 343 ? 28.702 -3.084 -68.520 1.00 82.31 343 GLY A CA 1
ATOM 2683 C C . GLY A 1 343 ? 30.056 -3.334 -69.184 1.00 82.31 343 GLY A C 1
ATOM 2684 O O . GLY A 1 343 ? 30.765 -2.382 -69.523 1.00 82.31 343 GLY A O 1
ATOM 2685 N N . TYR A 1 344 ? 30.390 -4.606 -69.425 1.00 83.31 344 TYR A N 1
ATOM 2686 C CA . TYR A 1 344 ? 31.678 -4.999 -70.006 1.00 83.31 344 TYR A CA 1
ATOM 2687 C C . TYR A 1 344 ? 31.838 -4.470 -71.437 1.00 83.31 344 TYR A C 1
ATOM 2689 O O . TYR A 1 344 ? 32.864 -3.885 -71.792 1.00 83.31 344 TYR A O 1
ATOM 2697 N N . GLU A 1 345 ? 30.792 -4.612 -72.251 1.00 82.44 345 GLU A N 1
ATOM 2698 C CA . GLU A 1 345 ? 30.791 -4.164 -73.645 1.00 82.44 345 GLU A CA 1
ATOM 2699 C C . GLU A 1 345 ? 30.866 -2.631 -73.748 1.00 82.44 345 GLU A C 1
ATOM 2701 O O . GLU A 1 345 ? 31.562 -2.087 -74.610 1.00 82.44 345 GLU A O 1
ATOM 2706 N N . MET A 1 346 ? 30.211 -1.914 -72.829 1.00 82.25 346 MET A N 1
ATOM 2707 C CA . MET A 1 346 ? 30.300 -0.455 -72.762 1.00 82.25 346 MET A CA 1
ATOM 2708 C C . MET A 1 346 ? 31.695 0.032 -72.346 1.00 82.25 346 MET A C 1
ATOM 2710 O O . MET A 1 346 ? 32.172 1.024 -72.894 1.00 82.25 346 MET A O 1
ATOM 2714 N N . ALA A 1 347 ? 32.351 -0.625 -71.384 1.00 81.81 347 ALA A N 1
ATOM 2715 C CA . ALA A 1 347 ? 33.703 -0.254 -70.953 1.00 81.81 347 ALA A CA 1
ATOM 2716 C C . ALA A 1 347 ? 34.733 -0.458 -72.075 1.00 81.81 347 ALA A C 1
ATOM 2718 O O . ALA A 1 347 ? 35.548 0.428 -72.340 1.00 81.81 347 ALA A O 1
ATOM 2719 N N . ARG A 1 348 ? 34.611 -1.564 -72.817 1.00 81.06 348 ARG A N 1
ATOM 2720 C CA . ARG A 1 348 ? 35.475 -1.867 -73.964 1.00 81.06 348 ARG A CA 1
ATOM 2721 C C . ARG A 1 348 ? 35.333 -0.854 -75.104 1.00 81.06 348 ARG A C 1
ATOM 2723 O O . ARG A 1 348 ? 36.328 -0.475 -75.715 1.00 81.06 348 ARG A O 1
ATOM 2730 N N . ARG A 1 349 ? 34.110 -0.397 -75.394 1.00 81.25 349 ARG A N 1
ATOM 2731 C CA . ARG A 1 349 ? 33.867 0.651 -76.406 1.00 81.25 349 ARG A CA 1
ATOM 2732 C C . ARG A 1 349 ? 34.436 2.002 -75.978 1.00 81.25 349 ARG A C 1
ATOM 2734 O O . ARG A 1 349 ? 35.076 2.666 -76.782 1.00 81.25 349 ARG A O 1
ATOM 2741 N N . PHE A 1 350 ? 34.278 2.359 -74.704 1.00 81.75 350 PHE A N 1
ATOM 2742 C CA . PHE A 1 350 ? 34.770 3.624 -74.155 1.00 81.75 350 PHE A CA 1
ATOM 2743 C C . PHE A 1 350 ? 36.302 3.752 -74.205 1.00 81.75 350 PHE A C 1
ATOM 2745 O O . PHE A 1 350 ? 36.835 4.838 -74.430 1.00 81.75 350 PHE A O 1
ATOM 2752 N N . GLU A 1 351 ? 37.026 2.650 -74.018 1.00 77.69 351 GLU A N 1
ATOM 2753 C CA . GLU A 1 351 ? 38.483 2.614 -74.182 1.00 77.69 351 GLU A CA 1
ATOM 2754 C C . GLU A 1 351 ? 38.912 2.842 -75.644 1.00 77.69 351 GLU A C 1
ATOM 2756 O O . GLU A 1 351 ? 39.866 3.576 -75.905 1.00 77.69 351 GLU A O 1
ATOM 2761 N N . ALA A 1 352 ? 38.176 2.276 -76.607 1.00 75.00 352 ALA A N 1
ATOM 2762 C CA . ALA A 1 352 ? 38.481 2.399 -78.034 1.00 75.00 352 ALA A CA 1
ATOM 2763 C C . ALA A 1 352 ? 38.333 3.838 -78.577 1.00 75.00 352 ALA A C 1
ATOM 2765 O O . ALA A 1 352 ? 38.936 4.180 -79.595 1.00 75.00 352 ALA A O 1
ATOM 2766 N N . GLU A 1 353 ? 37.587 4.702 -77.884 1.00 79.44 353 GLU A N 1
ATOM 2767 C CA . GLU A 1 353 ? 37.285 6.086 -78.283 1.00 79.44 353 GLU A CA 1
ATOM 2768 C C . GLU A 1 353 ? 38.381 7.116 -77.905 1.00 79.44 353 GLU A C 1
ATOM 2770 O O . GLU A 1 353 ? 38.162 8.319 -78.021 1.00 79.44 353 GLU A O 1
ATOM 2775 N N . LYS A 1 354 ? 39.589 6.673 -77.507 1.00 68.94 354 LYS A N 1
ATOM 2776 C CA . LYS A 1 354 ? 40.756 7.526 -77.153 1.00 68.94 354 LYS A CA 1
ATOM 2777 C C . LYS A 1 354 ? 40.478 8.565 -76.045 1.00 68.94 354 LYS A C 1
ATOM 2779 O O . LYS A 1 354 ? 40.948 9.701 -76.101 1.00 68.94 354 LYS A O 1
ATOM 2784 N N . ASN A 1 355 ? 39.742 8.162 -75.011 1.00 78.62 355 ASN A N 1
ATOM 2785 C CA . ASN A 1 355 ? 39.445 8.985 -73.834 1.00 78.62 355 ASN A CA 1
ATOM 2786 C C . ASN A 1 355 ? 40.678 9.211 -72.921 1.00 78.62 355 ASN A C 1
ATOM 2788 O O . ASN A 1 355 ? 41.611 8.405 -72.932 1.00 78.62 355 ASN A O 1
ATOM 2792 N N . PRO A 1 356 ? 40.709 10.284 -72.096 1.00 75.94 356 PRO A N 1
ATOM 2793 C CA . PRO A 1 356 ? 41.823 10.553 -71.182 1.00 75.94 356 PRO A CA 1
ATOM 2794 C C . PRO A 1 356 ? 42.043 9.404 -70.186 1.00 75.94 356 PRO A C 1
ATOM 2796 O O . PRO A 1 356 ? 41.082 8.819 -69.687 1.00 75.94 356 PRO A O 1
ATOM 2799 N N . ALA A 1 357 ? 43.306 9.123 -69.839 1.00 66.56 357 ALA A N 1
ATOM 2800 C CA . ALA A 1 357 ? 43.702 7.946 -69.051 1.00 66.56 357 ALA A CA 1
ATOM 2801 C C . ALA A 1 357 ? 42.956 7.820 -67.712 1.00 66.56 357 ALA A C 1
ATOM 2803 O O . ALA A 1 357 ? 42.548 6.729 -67.329 1.00 66.56 357 ALA A O 1
ATOM 2804 N N . GLN A 1 358 ? 42.674 8.943 -67.041 1.00 69.94 358 GLN A N 1
ATOM 2805 C CA . GLN A 1 358 ? 41.848 8.951 -65.833 1.00 69.94 358 GLN A CA 1
ATOM 2806 C C . GLN A 1 358 ? 40.421 8.455 -66.083 1.00 69.94 358 GLN A C 1
ATOM 2808 O O . GLN A 1 358 ? 39.874 7.747 -65.241 1.00 69.94 358 GLN A O 1
ATOM 2813 N N . ALA A 1 359 ? 39.809 8.848 -67.199 1.00 76.00 359 ALA A N 1
ATOM 2814 C CA . ALA A 1 359 ? 38.455 8.443 -67.546 1.00 76.00 359 ALA A CA 1
ATOM 2815 C C . ALA A 1 359 ? 38.410 6.967 -67.950 1.00 76.00 359 ALA A C 1
ATOM 2817 O O . ALA A 1 359 ? 37.485 6.270 -67.554 1.00 76.00 359 ALA A O 1
ATOM 2818 N N . VAL A 1 360 ? 39.425 6.471 -68.662 1.00 74.56 360 VAL A N 1
ATOM 2819 C CA . VAL A 1 360 ? 39.530 5.053 -69.048 1.00 74.56 360 VAL A CA 1
ATOM 2820 C C . VAL A 1 360 ? 39.784 4.163 -67.827 1.00 74.56 360 VAL A C 1
ATOM 2822 O O . VAL A 1 360 ? 39.068 3.186 -67.621 1.00 74.56 360 VAL A O 1
ATOM 2825 N N . ALA A 1 361 ? 40.715 4.555 -66.951 1.00 76.19 361 ALA A N 1
ATOM 2826 C CA . ALA A 1 361 ? 40.980 3.883 -65.677 1.00 76.19 361 ALA A CA 1
ATOM 2827 C C . ALA A 1 361 ? 39.733 3.828 -64.800 1.00 76.19 361 ALA A C 1
ATOM 2829 O O . ALA A 1 361 ? 39.367 2.781 -64.273 1.00 76.19 361 ALA A O 1
ATOM 2830 N N . ARG A 1 362 ? 39.055 4.974 -64.678 1.00 79.38 362 ARG A N 1
ATOM 2831 C CA . ARG A 1 362 ? 37.813 5.093 -63.926 1.00 79.38 362 ARG A CA 1
ATOM 2832 C C . ARG A 1 362 ? 36.706 4.262 -64.557 1.00 79.38 362 ARG A C 1
ATOM 2834 O O . ARG A 1 362 ? 35.955 3.663 -63.813 1.00 79.38 362 ARG A O 1
ATOM 2841 N N . ARG A 1 363 ? 36.618 4.168 -65.884 1.00 82.88 363 ARG A N 1
ATOM 2842 C CA . ARG A 1 363 ? 35.582 3.381 -66.557 1.00 82.88 363 ARG A CA 1
ATOM 2843 C C . ARG A 1 363 ? 35.752 1.879 -66.337 1.00 82.88 363 ARG A C 1
ATOM 2845 O O . ARG A 1 363 ? 34.762 1.197 -66.090 1.00 82.88 363 ARG A O 1
ATOM 2852 N N . TRP A 1 364 ? 36.979 1.367 -66.406 1.00 83.19 364 TRP A N 1
ATOM 2853 C CA . TRP A 1 364 ? 37.275 -0.039 -66.111 1.00 83.19 364 TRP A CA 1
ATOM 2854 C C . TRP A 1 364 ? 37.161 -0.360 -64.617 1.00 83.19 364 TRP A C 1
ATOM 2856 O O . TRP A 1 364 ? 36.705 -1.440 -64.249 1.00 83.19 364 TRP A O 1
ATOM 2866 N N . GLU A 1 365 ? 37.522 0.584 -63.749 1.00 81.38 365 GLU A N 1
ATOM 2867 C CA . GLU A 1 365 ? 37.284 0.489 -62.308 1.00 81.38 365 GLU A CA 1
ATOM 2868 C C . GLU A 1 365 ? 35.786 0.483 -61.985 1.00 81.38 365 GLU A C 1
ATOM 2870 O O . GLU A 1 365 ? 35.311 -0.429 -61.321 1.00 81.38 365 GLU A O 1
ATOM 2875 N N . GLU A 1 366 ? 35.026 1.439 -62.522 1.00 81.69 366 GLU A N 1
ATOM 2876 C CA . GLU A 1 366 ? 33.569 1.517 -62.398 1.00 81.69 366 GLU A CA 1
ATOM 2877 C C . GLU A 1 366 ? 32.929 0.238 -62.912 1.00 81.69 366 GLU A C 1
ATOM 2879 O O . GLU A 1 366 ? 32.075 -0.321 -62.240 1.00 81.69 366 GLU A O 1
ATOM 2884 N N . PHE A 1 367 ? 33.377 -0.285 -64.051 1.00 84.38 367 PHE A N 1
ATOM 2885 C CA . PHE A 1 367 ? 32.895 -1.571 -64.523 1.00 84.38 367 PHE A CA 1
ATOM 2886 C C . PHE A 1 367 ? 33.105 -2.676 -63.469 1.00 84.38 367 PHE A C 1
ATOM 2888 O O . PHE A 1 367 ? 32.161 -3.371 -63.114 1.00 84.38 367 PHE A O 1
ATOM 2895 N N . ARG A 1 368 ? 34.306 -2.818 -62.901 1.00 82.25 368 ARG A N 1
ATOM 2896 C CA . ARG A 1 368 ? 34.582 -3.854 -61.888 1.00 82.25 368 ARG A CA 1
ATOM 2897 C C . ARG A 1 368 ? 33.809 -3.647 -60.584 1.00 82.25 368 ARG A C 1
ATOM 2899 O O . ARG A 1 368 ? 33.421 -4.627 -59.954 1.00 82.25 368 ARG A O 1
ATOM 2906 N N . GLN A 1 369 ? 33.587 -2.394 -60.196 1.00 81.81 369 GLN A N 1
ATOM 2907 C CA . GLN A 1 369 ? 32.843 -2.029 -58.991 1.00 81.81 369 GLN A CA 1
ATOM 2908 C C . GLN A 1 369 ? 31.342 -2.263 -59.150 1.00 81.81 369 GLN A C 1
ATOM 2910 O O . GLN A 1 369 ? 30.704 -2.802 -58.248 1.00 81.81 369 GLN A O 1
ATOM 2915 N N . TRP A 1 370 ? 30.781 -1.882 -60.296 1.00 80.19 370 TRP A N 1
ATOM 2916 C CA . TRP A 1 370 ? 29.360 -2.034 -60.583 1.00 80.19 370 TRP A CA 1
ATOM 2917 C C . TRP A 1 370 ? 29.002 -3.464 -61.000 1.00 80.19 370 TRP A C 1
ATOM 2919 O O . TRP A 1 370 ? 27.875 -3.888 -60.771 1.00 80.19 370 TRP A O 1
ATOM 2929 N N . HIS A 1 371 ? 29.961 -4.245 -61.502 1.00 82.69 371 HIS A N 1
ATOM 2930 C CA . HIS A 1 371 ? 29.732 -5.605 -62.001 1.00 82.69 371 HIS A CA 1
ATOM 2931 C C . HIS A 1 371 ? 30.575 -6.674 -61.273 1.00 82.69 371 HIS A C 1
ATOM 2933 O O . HIS A 1 371 ? 31.340 -7.413 -61.902 1.00 82.69 371 HIS A O 1
ATOM 2939 N N . PRO A 1 372 ? 30.464 -6.800 -59.935 1.00 77.06 372 PRO A N 1
ATOM 2940 C CA . PRO A 1 372 ? 31.309 -7.695 -59.138 1.00 77.06 372 PRO A CA 1
ATOM 2941 C C . PRO A 1 372 ? 31.012 -9.183 -59.384 1.00 77.06 372 PRO A C 1
ATOM 2943 O O . PRO A 1 372 ? 31.890 -10.037 -59.219 1.00 77.06 372 PRO A O 1
ATOM 2946 N N . THR A 1 373 ? 29.788 -9.517 -59.805 1.00 78.75 373 THR A N 1
ATOM 2947 C CA . THR A 1 373 ? 29.370 -10.886 -60.148 1.00 78.75 373 THR A CA 1
ATOM 2948 C C . THR A 1 373 ? 30.012 -11.390 -61.442 1.00 78.75 373 THR A C 1
ATOM 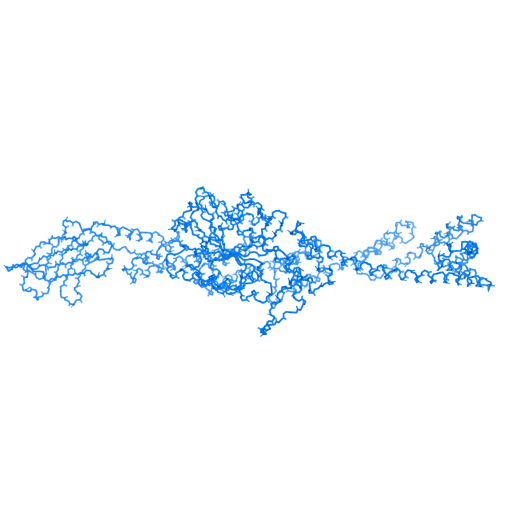2950 O O . THR A 1 373 ? 30.185 -12.601 -61.616 1.00 78.75 373 THR A O 1
ATOM 2953 N N . PHE A 1 374 ? 30.492 -10.483 -62.295 1.00 82.44 374 PHE A N 1
ATOM 2954 C CA . PHE A 1 374 ? 31.135 -10.813 -63.563 1.00 82.44 374 PHE A CA 1
ATOM 2955 C C . PHE A 1 374 ? 32.412 -11.647 -63.396 1.00 82.44 374 PHE A C 1
ATOM 2957 O O . PHE A 1 374 ? 32.667 -12.531 -64.212 1.00 82.44 374 PHE A O 1
ATOM 2964 N N . ARG A 1 375 ? 33.185 -11.445 -62.315 1.00 81.12 375 ARG A N 1
ATOM 2965 C CA . ARG A 1 375 ? 34.394 -12.241 -62.010 1.00 81.12 375 ARG A CA 1
ATOM 2966 C C . ARG A 1 375 ? 34.101 -13.739 -61.919 1.00 81.12 375 ARG A C 1
ATOM 2968 O O . ARG A 1 375 ? 34.929 -14.554 -62.317 1.00 81.12 375 ARG A O 1
ATOM 2975 N N . TRP A 1 376 ? 32.947 -14.091 -61.367 1.00 77.31 376 TRP A N 1
ATOM 2976 C CA . TRP A 1 376 ? 32.565 -15.477 -61.107 1.00 77.31 376 TRP A CA 1
ATOM 2977 C C . TRP A 1 376 ? 31.848 -16.100 -62.298 1.00 77.31 376 TRP A C 1
ATOM 2979 O O . TRP A 1 376 ? 32.068 -17.266 -62.612 1.00 77.31 376 TRP A O 1
ATOM 2989 N N . LEU A 1 377 ? 31.021 -15.307 -62.979 1.00 79.81 377 LEU A N 1
ATOM 2990 C CA . LEU A 1 377 ? 30.250 -15.755 -64.136 1.00 79.81 377 LEU A CA 1
ATOM 2991 C C . LEU A 1 377 ? 31.104 -15.829 -65.415 1.00 79.81 377 LEU A C 1
ATOM 2993 O O . LEU A 1 377 ? 30.886 -16.709 -66.244 1.00 79.81 377 LEU A O 1
ATOM 2997 N N . PHE A 1 378 ? 32.091 -14.934 -65.569 1.00 81.50 378 PHE A N 1
ATOM 2998 C CA . PHE A 1 378 ? 32.916 -14.778 -66.776 1.00 81.50 378 PHE A CA 1
ATOM 2999 C C . PHE A 1 378 ? 34.408 -14.504 -66.452 1.00 81.50 378 PHE A C 1
ATOM 3001 O O . PHE A 1 378 ? 34.951 -13.452 -66.810 1.00 81.50 378 PHE A O 1
ATOM 3008 N N . PRO A 1 379 ? 35.125 -15.454 -65.822 1.00 79.69 379 PRO A N 1
ATOM 3009 C CA . PRO A 1 379 ? 36.461 -15.225 -65.252 1.00 79.69 379 PRO A CA 1
ATOM 3010 C C . PRO A 1 379 ? 37.540 -14.821 -66.271 1.00 79.69 379 PRO A C 1
ATOM 3012 O O . PRO A 1 379 ? 38.375 -13.968 -65.977 1.00 79.69 379 PRO A O 1
ATOM 3015 N N . ALA A 1 380 ? 37.517 -15.371 -67.490 1.00 77.12 380 ALA A N 1
ATOM 3016 C CA . ALA A 1 380 ? 38.518 -15.053 -68.515 1.00 77.12 380 ALA A CA 1
ATOM 3017 C C . ALA A 1 380 ? 38.450 -13.585 -68.980 1.00 77.12 380 ALA A C 1
ATOM 3019 O O . ALA A 1 380 ? 39.478 -12.933 -69.140 1.00 77.12 380 ALA A O 1
ATOM 3020 N N . ARG A 1 381 ? 37.235 -13.042 -69.142 1.00 80.56 381 ARG A N 1
ATOM 3021 C CA . ARG A 1 381 ? 37.011 -11.648 -69.566 1.00 80.56 381 ARG A CA 1
ATOM 3022 C C . ARG A 1 381 ? 37.286 -10.648 -68.448 1.00 80.56 381 ARG A C 1
ATOM 3024 O O . ARG A 1 381 ? 37.687 -9.520 -68.714 1.00 80.56 381 ARG A O 1
ATOM 3031 N N . TYR A 1 382 ? 37.082 -11.063 -67.201 1.00 80.69 382 TYR A N 1
ATOM 3032 C CA . TYR A 1 382 ? 37.421 -10.256 -66.036 1.00 80.69 382 TYR A CA 1
ATOM 3033 C C . TYR A 1 382 ? 38.934 -10.021 -65.927 1.00 80.69 382 TYR A C 1
ATOM 3035 O O . TYR A 1 382 ? 39.353 -8.895 -65.680 1.00 80.69 382 TYR A O 1
ATOM 3043 N N . ASN A 1 383 ? 39.756 -11.045 -66.180 1.00 78.25 383 ASN A N 1
ATOM 3044 C CA . ASN A 1 383 ? 41.215 -10.906 -66.142 1.00 78.25 383 ASN A CA 1
ATOM 3045 C C . ASN A 1 383 ? 41.737 -9.930 -67.210 1.00 78.25 383 ASN A C 1
ATOM 3047 O O . ASN A 1 383 ? 42.584 -9.098 -66.909 1.00 78.25 383 ASN A O 1
ATOM 3051 N N . GLU A 1 384 ? 41.160 -9.949 -68.414 1.00 77.62 384 GLU A N 1
ATOM 3052 C CA . GLU A 1 384 ? 41.482 -8.972 -69.463 1.00 77.62 384 GLU A CA 1
ATOM 3053 C C . GLU A 1 384 ? 41.132 -7.528 -69.042 1.00 77.62 384 GLU A C 1
ATOM 3055 O O . GLU A 1 384 ? 41.890 -6.595 -69.303 1.00 77.62 384 GLU A O 1
ATOM 3060 N N . ALA A 1 385 ? 40.009 -7.332 -68.341 1.00 77.94 385 ALA A N 1
ATOM 3061 C CA . ALA A 1 385 ? 39.631 -6.025 -67.800 1.00 77.94 385 ALA A CA 1
ATOM 3062 C C . ALA A 1 385 ? 40.557 -5.553 -66.659 1.00 77.94 385 ALA A C 1
ATOM 3064 O O . ALA A 1 385 ? 40.747 -4.347 -66.487 1.00 77.94 385 ALA A O 1
ATOM 3065 N N . LEU A 1 386 ? 41.141 -6.476 -65.879 1.00 75.88 386 LEU A N 1
ATOM 3066 C CA . LEU A 1 386 ? 42.091 -6.148 -64.806 1.00 75.88 386 LEU A CA 1
ATOM 3067 C C . LEU A 1 386 ? 43.381 -5.539 -65.352 1.00 75.88 386 LEU A C 1
ATOM 3069 O O . LEU A 1 386 ? 43.836 -4.524 -64.828 1.00 75.88 386 LEU A O 1
ATOM 3073 N N . GLU A 1 387 ? 43.964 -6.153 -66.379 1.00 74.94 387 GLU A N 1
ATOM 3074 C CA . GLU A 1 387 ? 45.224 -5.690 -66.972 1.00 74.94 387 GLU A CA 1
ATOM 3075 C C . GLU A 1 387 ? 45.052 -4.293 -67.581 1.00 74.94 387 GLU A C 1
ATOM 3077 O O . GLU A 1 387 ? 45.778 -3.365 -67.228 1.00 74.94 387 GLU A O 1
ATOM 3082 N N . ARG A 1 388 ? 43.982 -4.093 -68.359 1.00 75.50 388 ARG A N 1
ATOM 3083 C CA . ARG A 1 388 ? 43.654 -2.794 -68.972 1.00 75.50 388 ARG A CA 1
ATOM 3084 C C . ARG A 1 388 ? 43.355 -1.695 -67.951 1.00 75.50 388 ARG A C 1
ATOM 3086 O O . ARG A 1 388 ? 43.748 -0.542 -68.128 1.00 75.50 388 ARG A O 1
ATOM 3093 N N . GLY A 1 389 ? 42.679 -2.045 -66.855 1.00 75.00 389 GLY A N 1
ATOM 3094 C CA . GLY A 1 389 ? 42.411 -1.117 -65.757 1.00 75.00 389 GLY A CA 1
ATOM 3095 C C . GLY A 1 389 ? 43.685 -0.660 -65.040 1.00 75.00 389 GLY A C 1
ATOM 3096 O O . GLY A 1 389 ? 43.820 0.528 -64.743 1.00 75.00 389 GLY A O 1
ATOM 3097 N N . ARG A 1 390 ? 44.631 -1.575 -64.794 1.00 71.56 390 ARG A N 1
ATOM 3098 C CA . ARG A 1 390 ? 45.899 -1.283 -64.100 1.00 71.56 390 ARG A CA 1
ATOM 3099 C C . ARG A 1 390 ? 46.786 -0.337 -64.905 1.00 71.56 390 ARG A C 1
ATOM 3101 O O . ARG A 1 390 ? 47.252 0.664 -64.358 1.00 71.56 390 ARG A O 1
ATOM 3108 N N . ASP A 1 391 ? 46.923 -0.585 -66.204 1.00 68.56 391 ASP A N 1
ATOM 3109 C CA . ASP A 1 391 ? 47.714 0.266 -67.099 1.00 68.56 391 ASP A CA 1
ATOM 3110 C C . ASP A 1 391 ? 47.176 1.703 -67.147 1.00 68.56 391 ASP A C 1
ATOM 3112 O O . ASP A 1 391 ? 47.933 2.677 -67.083 1.00 68.56 391 ASP A O 1
ATOM 3116 N N . ALA A 1 392 ? 45.851 1.859 -67.177 1.00 71.81 392 ALA A N 1
ATOM 3117 C CA . ALA A 1 392 ? 45.218 3.170 -67.160 1.00 71.81 392 ALA A CA 1
ATOM 3118 C C . ALA A 1 392 ? 45.321 3.865 -65.781 1.00 71.81 392 ALA A C 1
ATOM 3120 O O . ALA A 1 392 ? 45.464 5.091 -65.722 1.00 71.81 392 ALA A O 1
ATOM 3121 N N . GLN A 1 393 ? 45.268 3.118 -64.669 1.00 70.81 393 GLN A N 1
ATOM 3122 C CA . GLN A 1 393 ? 45.347 3.658 -63.300 1.00 70.81 393 GLN A CA 1
ATOM 3123 C C . GLN A 1 393 ? 46.714 4.260 -62.974 1.00 70.81 393 GLN A C 1
ATOM 3125 O O . GLN A 1 393 ? 46.774 5.359 -62.417 1.00 70.81 393 GLN A O 1
ATOM 3130 N N . ILE A 1 394 ? 47.801 3.603 -63.382 1.00 65.06 394 ILE A N 1
ATOM 3131 C CA . ILE A 1 394 ? 49.167 4.108 -63.175 1.00 65.06 394 ILE A CA 1
ATOM 3132 C C . ILE A 1 394 ? 49.356 5.455 -63.896 1.00 65.06 394 ILE A C 1
ATOM 3134 O O . ILE A 1 394 ? 49.904 6.406 -63.335 1.00 65.06 394 ILE A O 1
ATOM 3138 N N . GLN A 1 395 ? 48.813 5.587 -65.110 1.00 64.81 395 GLN A N 1
ATOM 3139 C CA . GLN A 1 395 ? 48.846 6.841 -65.873 1.00 64.81 395 GLN A CA 1
ATOM 3140 C C . GLN A 1 395 ? 47.944 7.932 -65.270 1.00 64.81 395 GLN A C 1
ATOM 3142 O O . GLN A 1 395 ? 48.259 9.123 -65.339 1.00 64.81 395 GLN A O 1
ATOM 3147 N N . ALA A 1 396 ? 46.830 7.544 -64.646 1.00 66.19 396 ALA A N 1
ATOM 3148 C CA . ALA A 1 396 ? 45.899 8.465 -64.007 1.00 66.19 396 ALA A CA 1
ATOM 3149 C C . ALA A 1 396 ? 46.427 9.040 -62.681 1.00 66.19 396 ALA A C 1
ATOM 3151 O O . ALA A 1 396 ? 46.284 10.242 -62.451 1.00 66.19 396 ALA A O 1
ATOM 3152 N N . GLU A 1 397 ? 47.036 8.225 -61.815 1.00 65.50 397 GLU A N 1
ATOM 3153 C CA . GLU A 1 397 ? 47.563 8.691 -60.520 1.00 65.50 397 GLU A CA 1
ATOM 3154 C C . GLU A 1 397 ? 48.751 9.639 -60.696 1.00 65.50 397 GLU A C 1
ATOM 3156 O O . GLU A 1 397 ? 48.800 10.697 -60.061 1.00 65.50 397 GLU A O 1
ATOM 3161 N N . LYS A 1 398 ? 49.623 9.360 -61.671 1.00 60.47 398 LYS A N 1
ATOM 3162 C CA . LYS A 1 398 ? 50.694 10.279 -62.078 1.00 60.47 398 LYS A CA 1
ATOM 3163 C C . LYS A 1 398 ? 50.149 11.659 -62.475 1.00 60.47 398 LYS A C 1
ATOM 3165 O O . LYS A 1 398 ? 50.681 12.682 -62.050 1.00 60.47 398 LYS A O 1
ATOM 3170 N N . ALA A 1 399 ? 49.039 11.708 -63.216 1.00 62.12 399 ALA A N 1
ATOM 3171 C CA . ALA A 1 399 ? 48.387 12.962 -63.601 1.00 62.12 399 ALA A CA 1
ATOM 3172 C C . ALA A 1 399 ? 47.662 13.667 -62.430 1.00 62.12 399 ALA A C 1
ATOM 3174 O O . ALA A 1 399 ? 47.641 14.898 -62.363 1.00 62.12 399 ALA A O 1
ATOM 3175 N N . ARG A 1 400 ? 47.075 12.917 -61.487 1.00 64.69 400 ARG A N 1
ATOM 3176 C CA . ARG A 1 400 ? 46.302 13.456 -60.345 1.00 64.69 400 ARG A CA 1
ATOM 3177 C C . ARG A 1 400 ? 47.169 14.098 -59.272 1.00 64.69 400 ARG A C 1
ATOM 3179 O O . ARG A 1 400 ? 46.758 15.101 -58.685 1.00 64.69 400 ARG A O 1
ATOM 3186 N N . VAL A 1 401 ? 48.346 13.533 -59.028 1.00 57.72 401 VAL A N 1
ATOM 3187 C CA . VAL A 1 401 ? 49.316 14.054 -58.058 1.00 57.72 401 VAL A CA 1
ATOM 3188 C C . VAL A 1 401 ? 49.908 15.368 -58.567 1.00 57.72 401 VAL A C 1
ATOM 3190 O O . VAL A 1 401 ? 49.949 16.345 -57.821 1.00 57.72 401 VAL A O 1
ATOM 3193 N N . LEU A 1 402 ? 50.227 15.440 -59.866 1.00 57.19 402 LEU A N 1
ATOM 3194 C CA . LEU A 1 402 ? 50.651 16.674 -60.539 1.00 57.19 402 LEU A CA 1
ATOM 3195 C C . LEU A 1 402 ? 49.548 17.750 -60.552 1.00 57.19 402 LEU A C 1
ATOM 3197 O O . LEU A 1 402 ? 49.842 18.933 -60.404 1.00 57.19 402 LEU A O 1
ATOM 3201 N N . ALA A 1 403 ? 48.276 17.349 -60.658 1.00 58.72 403 ALA A N 1
ATOM 3202 C CA . ALA A 1 403 ? 47.118 18.248 -60.592 1.00 58.72 403 ALA A CA 1
ATOM 3203 C C . ALA A 1 403 ? 46.661 18.589 -59.157 1.00 58.72 403 ALA A C 1
ATOM 3205 O O . ALA A 1 403 ? 45.744 19.391 -58.973 1.00 58.72 403 ALA A O 1
ATOM 3206 N N . GLY A 1 404 ? 47.270 17.984 -58.133 1.00 52.44 404 GLY A N 1
ATOM 3207 C CA . GLY A 1 404 ? 47.083 18.360 -56.739 1.00 52.44 404 GLY A CA 1
ATOM 3208 C C . GLY A 1 404 ? 45.749 17.992 -56.074 1.00 52.44 404 GLY A C 1
ATOM 3209 O O . GLY A 1 404 ? 45.365 18.656 -55.113 1.00 52.44 404 GLY A O 1
ATOM 3210 N N . ARG A 1 405 ? 45.035 16.964 -56.543 1.00 58.31 405 ARG A N 1
ATOM 3211 C CA . ARG A 1 405 ? 43.761 16.518 -55.932 1.00 58.31 405 ARG A CA 1
ATOM 3212 C C . ARG A 1 405 ? 44.023 15.568 -54.754 1.00 58.31 405 ARG A C 1
ATOM 3214 O O . ARG A 1 405 ? 44.888 14.706 -54.889 1.00 58.31 405 ARG A O 1
ATOM 3221 N N . SER A 1 406 ? 43.318 15.675 -53.621 1.00 53.53 406 SER A N 1
ATOM 3222 C CA . SER A 1 406 ? 43.447 14.729 -52.489 1.00 53.53 406 SER A CA 1
ATOM 3223 C C . SER A 1 406 ? 42.538 13.503 -52.673 1.00 53.53 406 SER A C 1
ATOM 3225 O O . SER A 1 406 ? 41.496 13.596 -53.318 1.00 53.53 406 SER A O 1
ATOM 3227 N N . ASP A 1 407 ? 42.971 12.339 -52.183 1.00 60.72 407 ASP A N 1
ATOM 3228 C CA . ASP A 1 407 ? 42.234 11.072 -52.271 1.00 60.72 407 ASP A CA 1
ATOM 3229 C C . ASP A 1 407 ? 42.577 10.195 -51.043 1.00 60.72 407 ASP A C 1
ATOM 3231 O O . ASP A 1 407 ? 43.764 9.924 -50.831 1.00 60.72 407 ASP A O 1
ATOM 3235 N N . PRO A 1 408 ? 41.591 9.807 -50.208 1.00 56.28 408 PRO A N 1
ATOM 3236 C CA . PRO A 1 408 ? 41.818 9.124 -48.931 1.00 56.28 408 PRO A CA 1
ATOM 3237 C C . PRO A 1 408 ? 42.346 7.689 -49.070 1.00 56.28 408 PRO A C 1
ATOM 3239 O O . PRO A 1 408 ? 43.181 7.283 -48.268 1.00 56.28 408 PRO A O 1
ATOM 3242 N N . ASP A 1 409 ? 41.960 6.954 -50.116 1.00 60.22 409 ASP A N 1
ATOM 3243 C CA . ASP A 1 409 ? 42.423 5.570 -50.332 1.00 60.22 409 ASP A CA 1
ATOM 3244 C C . ASP A 1 409 ? 43.720 5.507 -51.138 1.00 60.22 409 ASP A C 1
ATOM 3246 O O . ASP A 1 409 ? 44.188 4.435 -51.521 1.00 60.22 409 ASP A O 1
ATOM 3250 N N . ARG A 1 410 ? 44.310 6.666 -51.437 1.00 68.62 410 ARG A N 1
ATOM 3251 C CA . ARG A 1 410 ? 45.501 6.753 -52.274 1.00 68.62 410 ARG A CA 1
ATOM 3252 C C . ARG A 1 410 ? 46.678 5.995 -51.682 1.00 68.62 410 ARG A C 1
ATOM 3254 O O . ARG A 1 410 ? 47.366 5.325 -52.427 1.00 68.62 410 ARG A O 1
ATOM 3261 N N . GLU A 1 411 ? 46.905 6.077 -50.375 1.00 63.41 411 GLU A N 1
ATOM 3262 C CA . GLU A 1 411 ? 48.044 5.407 -49.732 1.00 63.41 411 GLU A CA 1
ATOM 3263 C C . GLU A 1 411 ? 47.943 3.882 -49.872 1.00 63.41 411 GLU A C 1
ATOM 3265 O O . GLU A 1 411 ? 48.874 3.245 -50.356 1.00 63.41 411 GLU A O 1
ATOM 3270 N N . ASN A 1 412 ? 46.762 3.319 -49.608 1.00 68.12 412 ASN A N 1
ATOM 3271 C CA . ASN A 1 412 ? 46.488 1.899 -49.828 1.00 68.12 412 ASN A CA 1
ATOM 3272 C C . ASN A 1 412 ? 46.562 1.524 -51.315 1.00 68.12 412 ASN A C 1
ATOM 3274 O O . ASN A 1 412 ? 47.156 0.508 -51.652 1.00 68.12 412 ASN A O 1
ATOM 3278 N N . ARG A 1 413 ? 46.048 2.366 -52.223 1.00 69.38 413 ARG A N 1
ATOM 3279 C CA . ARG A 1 413 ? 46.149 2.136 -53.674 1.00 69.38 413 ARG A CA 1
ATOM 3280 C C . ARG A 1 413 ? 47.585 2.171 -54.182 1.00 69.38 413 ARG A C 1
ATOM 3282 O O . ARG A 1 413 ? 47.927 1.392 -55.061 1.00 69.38 413 ARG A O 1
ATOM 3289 N N . LEU A 1 414 ? 48.429 3.059 -53.664 1.00 66.25 414 LEU A N 1
ATOM 3290 C CA . LEU A 1 414 ? 49.845 3.128 -54.028 1.00 66.25 414 LEU A CA 1
ATOM 3291 C C . LEU A 1 414 ? 50.603 1.907 -53.486 1.00 66.25 414 LEU A C 1
ATOM 3293 O O . LEU A 1 414 ? 51.465 1.387 -54.189 1.00 66.25 414 LEU A O 1
ATOM 3297 N N . ILE A 1 415 ? 50.245 1.404 -52.299 1.00 72.56 415 ILE A N 1
ATOM 3298 C CA . ILE A 1 415 ? 50.758 0.137 -51.747 1.00 72.56 415 ILE A CA 1
ATOM 3299 C C . ILE A 1 415 ? 50.312 -1.056 -52.609 1.00 72.56 415 ILE A C 1
ATOM 3301 O O . ILE A 1 415 ? 51.151 -1.836 -53.051 1.00 72.56 415 ILE A O 1
ATOM 3305 N N . GLU A 1 416 ? 49.025 -1.161 -52.941 1.00 69.31 416 GLU A N 1
ATOM 3306 C CA . GLU A 1 416 ? 48.494 -2.218 -53.813 1.00 69.31 416 GLU A CA 1
ATOM 3307 C C . GLU A 1 416 ? 49.111 -2.169 -55.218 1.00 69.31 416 GLU A C 1
ATOM 3309 O O . GLU A 1 416 ? 49.458 -3.202 -55.788 1.00 69.31 416 GLU A O 1
ATOM 3314 N N . LEU A 1 417 ? 49.306 -0.975 -55.784 1.00 63.22 417 LEU A N 1
ATOM 3315 C CA . LEU A 1 417 ? 49.971 -0.805 -57.078 1.00 63.22 417 LEU A CA 1
ATOM 3316 C C . LEU A 1 417 ? 51.461 -1.174 -57.013 1.00 63.22 417 LEU A C 1
ATOM 3318 O O . LEU A 1 417 ? 51.980 -1.701 -57.995 1.00 63.22 417 LEU A O 1
ATOM 3322 N N . LYS A 1 418 ? 52.141 -0.967 -55.875 1.00 65.62 418 LYS A N 1
ATOM 3323 C CA . LYS A 1 418 ? 53.523 -1.438 -55.653 1.00 65.62 418 LYS A CA 1
ATOM 3324 C C . LYS A 1 418 ? 53.612 -2.964 -55.595 1.00 65.62 418 LYS A C 1
ATOM 3326 O O . LYS A 1 418 ? 54.578 -3.521 -56.108 1.00 65.62 418 LYS A O 1
ATOM 3331 N N . GLU A 1 419 ? 52.628 -3.633 -54.996 1.00 66.56 419 GLU A N 1
ATOM 3332 C CA . GLU A 1 419 ? 52.575 -5.101 -54.930 1.00 66.56 419 GLU A CA 1
ATOM 3333 C C . GLU A 1 419 ? 52.191 -5.740 -56.273 1.00 66.56 419 GLU A C 1
ATOM 3335 O O . GLU A 1 419 ? 52.704 -6.800 -56.631 1.00 66.56 419 GLU A O 1
ATOM 3340 N N . LEU A 1 420 ? 51.300 -5.096 -57.033 1.00 59.09 420 LEU A N 1
ATOM 3341 C CA . LEU A 1 420 ? 50.756 -5.622 -58.288 1.00 59.09 420 LEU A CA 1
ATOM 3342 C C . LEU A 1 420 ? 51.598 -5.291 -59.532 1.00 59.09 420 LEU A C 1
ATOM 3344 O O . LEU A 1 420 ? 51.439 -5.974 -60.544 1.00 59.09 420 LEU A O 1
ATOM 3348 N N . ALA A 1 421 ? 52.452 -4.265 -59.470 1.00 58.78 421 ALA A N 1
ATOM 3349 C CA . ALA A 1 421 ? 53.338 -3.821 -60.552 1.00 58.78 421 ALA A CA 1
ATOM 3350 C C . ALA A 1 421 ? 54.743 -3.471 -60.000 1.00 58.78 421 ALA A C 1
ATOM 3352 O O . ALA A 1 421 ? 55.128 -2.292 -59.934 1.00 58.78 421 ALA A O 1
ATOM 3353 N N . PRO A 1 422 ? 55.520 -4.479 -59.551 1.00 63.59 422 PRO A N 1
ATOM 3354 C CA . PRO A 1 422 ? 56.794 -4.282 -58.851 1.00 63.59 422 PRO A CA 1
ATOM 3355 C C . PRO A 1 422 ? 57.860 -3.556 -59.691 1.00 63.59 422 PRO A C 1
ATOM 3357 O O . PRO A 1 422 ? 58.753 -2.899 -59.155 1.00 63.59 422 PRO A O 1
ATOM 3360 N N . GLU A 1 423 ? 57.754 -3.595 -61.014 1.00 59.97 423 GLU A N 1
ATOM 3361 C CA . GLU A 1 423 ? 58.619 -2.884 -61.956 1.00 59.97 423 GLU A CA 1
ATOM 3362 C C . GLU A 1 423 ? 58.436 -1.349 -61.966 1.00 59.97 423 GLU A C 1
ATOM 3364 O O . GLU A 1 423 ? 59.190 -0.652 -62.649 1.00 59.97 423 GLU A O 1
ATOM 3369 N N . ARG A 1 424 ? 57.472 -0.794 -61.207 1.00 60.69 424 ARG A N 1
ATOM 3370 C CA . ARG A 1 424 ? 57.137 0.651 -61.188 1.00 60.69 424 ARG A CA 1
ATOM 3371 C C . ARG A 1 424 ? 57.305 1.357 -59.834 1.00 60.69 424 ARG A C 1
ATOM 3373 O O . ARG A 1 424 ? 56.952 2.528 -59.712 1.00 60.69 424 ARG A O 1
ATOM 3380 N N . ILE A 1 425 ? 57.906 0.710 -58.834 1.00 68.12 425 ILE A N 1
ATOM 3381 C CA . ILE A 1 425 ? 58.010 1.207 -57.443 1.00 68.12 425 ILE A CA 1
ATOM 3382 C C . ILE A 1 425 ? 58.679 2.595 -57.318 1.00 68.12 425 ILE A C 1
ATOM 3384 O O . ILE A 1 425 ? 58.245 3.416 -56.508 1.00 68.12 425 ILE A O 1
ATOM 3388 N N . ALA A 1 426 ? 59.698 2.893 -58.132 1.00 60.25 426 ALA A N 1
ATOM 3389 C CA . ALA A 1 426 ? 60.427 4.166 -58.071 1.00 60.25 426 ALA A CA 1
ATOM 3390 C C . ALA A 1 426 ? 59.565 5.388 -58.452 1.00 60.25 426 ALA A C 1
ATOM 3392 O O . ALA A 1 426 ? 59.733 6.463 -57.877 1.00 60.25 426 ALA A O 1
ATOM 3393 N N . GLU A 1 427 ? 58.611 5.227 -59.377 1.00 61.00 427 GLU A N 1
ATOM 3394 C CA . GLU A 1 427 ? 57.679 6.298 -59.766 1.00 61.00 427 GLU A CA 1
ATOM 3395 C C . GLU A 1 427 ? 56.600 6.533 -58.695 1.00 61.00 427 GLU A C 1
ATOM 3397 O O . GLU A 1 427 ? 56.100 7.647 -58.549 1.00 61.00 427 GLU A O 1
ATOM 3402 N N . ILE A 1 428 ? 56.282 5.505 -57.903 1.00 60.75 428 ILE A N 1
ATOM 3403 C CA . ILE A 1 428 ? 55.287 5.567 -56.826 1.00 60.75 428 ILE A CA 1
ATOM 3404 C C . ILE A 1 428 ? 55.871 6.258 -55.577 1.00 60.75 428 ILE A C 1
ATOM 3406 O O . ILE A 1 428 ? 55.168 7.009 -54.907 1.00 60.75 428 ILE A O 1
ATOM 3410 N N . GLY A 1 429 ? 57.170 6.096 -55.295 1.00 63.75 429 GLY A N 1
ATOM 3411 C CA . GLY A 1 429 ? 57.825 6.733 -54.139 1.00 63.75 429 GLY A CA 1
ATOM 3412 C C . GLY A 1 429 ? 57.851 8.270 -54.184 1.00 63.75 429 GLY A C 1
ATOM 3413 O O . GLY A 1 429 ? 57.654 8.923 -53.164 1.00 63.75 429 GLY A O 1
ATOM 3414 N N . GLN A 1 430 ? 58.002 8.873 -55.367 1.00 62.41 430 GLN A N 1
ATOM 3415 C CA . GLN A 1 430 ? 57.985 10.340 -55.528 1.00 62.41 430 GLN A CA 1
ATOM 3416 C C . GLN A 1 430 ? 56.593 10.955 -55.292 1.00 62.41 430 GLN A C 1
ATOM 3418 O O . GLN A 1 430 ? 56.466 12.140 -54.984 1.00 62.41 430 GLN A O 1
ATOM 3423 N N . ILE A 1 431 ? 55.537 10.149 -55.425 1.00 63.47 431 ILE A N 1
ATOM 3424 C CA . ILE A 1 431 ? 54.149 10.563 -55.211 1.00 63.47 431 ILE A CA 1
ATOM 3425 C C . ILE A 1 431 ? 53.823 10.674 -53.708 1.00 63.47 431 ILE A C 1
ATOM 3427 O O . ILE A 1 431 ? 53.084 11.575 -53.301 1.00 63.47 431 ILE A O 1
ATOM 3431 N N . GLU A 1 432 ? 54.396 9.805 -52.874 1.00 65.25 432 GLU A N 1
ATOM 3432 C CA . GLU A 1 432 ? 54.100 9.717 -51.435 1.00 65.25 432 GLU A CA 1
ATOM 3433 C C . GLU A 1 432 ? 54.669 10.898 -50.633 1.00 65.25 432 GLU A C 1
ATOM 3435 O O . GLU A 1 432 ? 53.998 11.433 -49.745 1.00 65.25 432 GLU A O 1
ATOM 3440 N N . GLU A 1 433 ? 55.864 11.372 -50.989 1.00 65.38 433 GLU A N 1
ATOM 3441 C CA . GLU A 1 433 ? 56.522 12.504 -50.323 1.00 65.38 433 GLU A CA 1
ATOM 3442 C C . GLU A 1 433 ? 55.744 13.820 -50.528 1.00 65.38 433 GLU A C 1
ATOM 3444 O O . GLU A 1 433 ? 55.499 14.582 -49.588 1.00 65.38 433 GLU A O 1
ATOM 3449 N N . VAL A 1 434 ? 55.244 14.047 -51.748 1.00 65.81 434 VAL A N 1
ATOM 3450 C CA . VAL A 1 434 ? 54.397 15.205 -52.088 1.00 65.81 434 VAL A CA 1
ATOM 3451 C C . VAL A 1 434 ? 53.031 15.134 -51.385 1.00 65.81 434 VAL A C 1
ATOM 3453 O O . VAL A 1 434 ? 52.431 16.167 -51.067 1.00 65.81 434 VAL A O 1
ATOM 3456 N N . GLN A 1 435 ? 52.535 13.929 -51.103 1.00 69.88 435 GLN A N 1
ATOM 3457 C CA . GLN A 1 435 ? 51.258 13.700 -50.426 1.00 69.88 435 GLN A CA 1
ATOM 3458 C C . GLN A 1 435 ? 51.335 13.931 -48.911 1.00 69.88 435 GLN A C 1
ATOM 3460 O O . GLN A 1 435 ? 50.411 14.526 -48.347 1.00 69.88 435 GLN A O 1
ATOM 3465 N N . ALA A 1 436 ? 52.401 13.480 -48.246 1.00 67.62 436 ALA A N 1
ATOM 3466 C CA . ALA A 1 436 ? 52.567 13.631 -46.797 1.00 67.62 436 ALA A CA 1
ATOM 3467 C C . ALA A 1 436 ? 52.513 15.108 -46.366 1.00 67.62 436 ALA A C 1
ATOM 3469 O O . ALA A 1 436 ? 51.797 15.458 -45.427 1.00 67.62 436 ALA A O 1
ATOM 3470 N N . LYS A 1 437 ? 53.165 15.988 -47.134 1.00 70.38 437 LYS A N 1
ATOM 3471 C CA . LYS A 1 437 ? 53.170 17.435 -46.882 1.00 70.38 437 LYS A CA 1
ATOM 3472 C C . LYS A 1 437 ? 51.781 18.076 -47.018 1.00 70.38 437 LYS A C 1
ATOM 3474 O O . LYS A 1 437 ? 51.389 18.876 -46.180 1.00 70.38 437 LYS A O 1
ATOM 3479 N N . ARG A 1 438 ? 50.993 17.679 -48.024 1.00 70.56 438 ARG A N 1
ATOM 3480 C CA . ARG A 1 438 ? 49.627 18.205 -48.228 1.00 70.56 438 ARG A CA 1
ATOM 3481 C C . ARG A 1 438 ? 48.630 17.722 -47.171 1.00 70.56 438 ARG A C 1
ATOM 3483 O O . ARG A 1 438 ? 47.777 18.498 -46.755 1.00 70.56 438 ARG A O 1
ATOM 3490 N N . ARG A 1 439 ? 48.739 16.463 -46.720 1.00 74.38 439 ARG A N 1
ATOM 3491 C CA . ARG A 1 439 ? 47.857 15.892 -45.680 1.00 74.38 439 ARG A CA 1
ATOM 3492 C C . ARG A 1 439 ? 47.943 16.657 -44.363 1.00 74.38 439 ARG A C 1
ATOM 3494 O O . ARG A 1 439 ? 46.909 16.923 -43.756 1.00 74.38 439 ARG A O 1
ATOM 3501 N N . HIS A 1 440 ? 49.157 17.021 -43.955 1.00 82.94 440 HIS A N 1
ATOM 3502 C CA . HIS A 1 440 ? 49.382 17.864 -42.784 1.00 82.94 440 HIS A CA 1
ATOM 3503 C C . HIS A 1 440 ? 48.640 19.209 -42.917 1.00 82.94 440 HIS A C 1
ATOM 3505 O O . HIS A 1 440 ? 47.833 19.563 -42.054 1.00 82.94 440 HIS A O 1
ATOM 3511 N N . ASP A 1 441 ? 48.849 19.913 -44.033 1.00 78.62 441 ASP A N 1
ATOM 3512 C CA . ASP A 1 441 ? 48.320 21.267 -44.243 1.00 78.62 441 ASP A CA 1
ATOM 3513 C C . ASP A 1 441 ? 46.788 21.302 -44.392 1.00 78.62 441 ASP A C 1
ATOM 3515 O O . ASP A 1 441 ? 46.132 22.235 -43.922 1.00 78.62 441 ASP A O 1
ATOM 3519 N N . ASP A 1 442 ? 46.193 20.287 -45.025 1.00 79.69 442 ASP A N 1
ATOM 3520 C CA . ASP A 1 442 ? 44.739 20.191 -45.182 1.00 79.69 442 ASP A CA 1
ATOM 3521 C C . ASP A 1 442 ? 44.042 19.810 -43.866 1.00 79.69 442 ASP A C 1
ATOM 3523 O O . ASP A 1 442 ? 42.990 20.370 -43.545 1.00 79.69 442 ASP A O 1
ATOM 3527 N N . ARG A 1 443 ? 44.630 18.910 -43.064 1.00 81.75 443 ARG A N 1
ATOM 3528 C CA . ARG A 1 443 ? 44.046 18.501 -41.778 1.00 81.75 443 ARG A CA 1
ATOM 3529 C C . ARG A 1 443 ? 44.062 19.625 -40.752 1.00 81.75 443 ARG A C 1
ATOM 3531 O O . ARG A 1 443 ? 43.066 19.822 -40.061 1.00 81.75 443 ARG A O 1
ATOM 3538 N N . TRP A 1 444 ? 45.147 20.397 -40.697 1.00 86.62 444 TRP A N 1
ATOM 3539 C CA . TRP A 1 444 ? 45.194 21.590 -39.856 1.00 86.62 444 TRP A CA 1
ATOM 3540 C C . TRP A 1 444 ? 44.130 22.622 -40.264 1.00 86.62 444 TRP A C 1
ATOM 3542 O O . TRP A 1 444 ? 43.423 23.157 -39.411 1.00 86.62 444 TRP A O 1
ATOM 3552 N N . ARG A 1 445 ? 43.955 22.853 -41.573 1.00 84.69 445 ARG A N 1
ATOM 3553 C CA . ARG A 1 445 ? 42.949 23.791 -42.096 1.00 84.69 445 ARG A CA 1
ATOM 3554 C C . ARG A 1 445 ? 41.525 23.410 -41.682 1.00 84.69 445 ARG A C 1
ATOM 3556 O O . ARG A 1 445 ? 40.759 24.288 -41.297 1.00 84.69 445 ARG A O 1
ATOM 3563 N N . LEU A 1 446 ? 41.181 22.123 -41.760 1.00 84.00 446 LEU A N 1
ATOM 3564 C CA . LEU A 1 446 ? 39.857 21.619 -41.383 1.00 84.00 446 LEU A CA 1
ATOM 3565 C C . LEU A 1 446 ? 39.604 21.733 -39.879 1.00 84.00 446 LEU A C 1
ATOM 3567 O O . LEU A 1 446 ? 38.576 22.273 -39.488 1.00 84.00 446 LEU A O 1
ATOM 3571 N N . LEU A 1 447 ? 40.557 21.304 -39.047 1.00 85.19 447 LEU A N 1
ATOM 3572 C CA . LEU A 1 447 ? 40.414 21.371 -37.590 1.00 85.19 447 LEU A CA 1
ATOM 3573 C C . LEU A 1 447 ? 40.299 22.807 -37.081 1.00 85.19 447 LEU A C 1
ATOM 3575 O O . LEU A 1 447 ? 39.525 23.075 -36.168 1.00 85.19 447 LEU A O 1
ATOM 3579 N N . ARG A 1 448 ? 41.032 23.744 -37.692 1.00 84.88 448 ARG A N 1
ATOM 3580 C CA . ARG A 1 448 ? 40.895 25.166 -37.375 1.00 84.88 448 ARG A CA 1
ATOM 3581 C C . ARG A 1 448 ? 39.504 25.692 -37.731 1.00 84.88 448 ARG A C 1
ATOM 3583 O O . ARG A 1 448 ? 38.897 26.370 -36.913 1.00 84.88 448 ARG A O 1
ATOM 3590 N N . ALA A 1 449 ? 39.003 25.369 -38.923 1.00 82.75 449 ALA A N 1
ATOM 3591 C CA . ALA A 1 449 ? 37.665 25.781 -39.336 1.00 82.75 449 ALA A CA 1
ATOM 3592 C C . ALA A 1 449 ? 36.578 25.176 -38.431 1.00 82.75 449 ALA A C 1
ATOM 3594 O O . ALA A 1 449 ? 35.619 25.858 -38.093 1.00 82.75 449 ALA A O 1
ATOM 3595 N N . GLU A 1 450 ? 36.741 23.922 -38.009 1.00 81.38 450 GLU A N 1
ATOM 3596 C CA . GLU A 1 450 ? 35.799 23.235 -37.125 1.00 81.38 450 GLU A CA 1
ATOM 3597 C C . GLU A 1 450 ? 35.826 23.799 -35.700 1.00 81.38 450 GLU A C 1
ATOM 3599 O O . GLU A 1 450 ? 34.768 24.031 -35.130 1.00 81.38 450 GLU A O 1
ATOM 3604 N N . ALA A 1 451 ? 37.005 24.112 -35.155 1.00 79.25 451 ALA A N 1
ATOM 3605 C CA . ALA A 1 451 ? 37.145 24.729 -33.834 1.00 79.25 451 ALA A CA 1
ATOM 3606 C C . ALA A 1 451 ? 36.594 26.168 -33.757 1.00 79.25 451 ALA A C 1
ATOM 3608 O O . ALA A 1 451 ? 36.310 26.657 -32.665 1.00 79.25 451 ALA A O 1
ATOM 3609 N N . GLU A 1 452 ? 36.452 26.855 -34.894 1.00 79.31 452 GLU A N 1
ATOM 3610 C CA . GLU A 1 452 ? 35.841 28.188 -34.985 1.00 79.31 452 GLU A CA 1
ATOM 3611 C C . GLU A 1 452 ? 34.301 28.128 -35.136 1.00 79.31 452 GLU A C 1
ATOM 3613 O O . GLU A 1 452 ? 33.631 29.157 -35.009 1.00 79.31 452 GLU A O 1
ATOM 3618 N N . LEU A 1 453 ? 33.715 26.945 -35.376 1.00 79.69 453 LEU A N 1
ATOM 3619 C CA . LEU A 1 453 ? 32.265 26.775 -35.509 1.00 79.69 453 LEU A CA 1
ATOM 3620 C C . LEU A 1 453 ? 31.576 26.611 -34.140 1.00 79.69 453 LEU A C 1
ATOM 3622 O O . LEU A 1 453 ? 32.062 25.853 -33.297 1.00 79.69 453 LEU A O 1
ATOM 3626 N N . PRO A 1 454 ? 30.409 27.252 -33.916 1.00 66.44 454 PRO A N 1
ATOM 3627 C CA . PRO A 1 454 ? 29.635 27.060 -32.693 1.00 66.44 454 PRO A CA 1
ATOM 3628 C C . PRO A 1 454 ? 29.081 25.630 -32.608 1.00 66.44 454 PRO A C 1
ATOM 3630 O O . PRO A 1 454 ? 28.266 25.243 -33.444 1.00 66.44 454 PRO A O 1
ATOM 3633 N N . ASP A 1 455 ? 29.482 24.882 -31.579 1.00 75.06 455 ASP A N 1
ATOM 3634 C CA . ASP A 1 455 ? 28.934 23.561 -31.240 1.00 75.06 455 ASP A CA 1
ATOM 3635 C C . ASP A 1 455 ? 28.319 23.580 -29.826 1.00 75.06 455 ASP A C 1
ATOM 3637 O O . ASP A 1 455 ? 28.789 24.294 -28.932 1.00 75.06 455 ASP A O 1
ATOM 3641 N N . ASP A 1 456 ? 27.246 22.812 -29.626 1.00 67.62 456 ASP A N 1
ATOM 3642 C CA . ASP A 1 456 ? 26.517 22.707 -28.355 1.00 67.62 456 ASP A CA 1
ATOM 3643 C C . ASP A 1 456 ? 27.284 21.883 -27.305 1.00 67.62 456 ASP A C 1
ATOM 3645 O O . ASP A 1 456 ? 27.041 22.048 -26.102 1.00 67.62 456 ASP A O 1
ATOM 3649 N N . ASP A 1 457 ? 28.207 21.019 -27.742 1.00 78.94 457 ASP A N 1
ATOM 3650 C CA . ASP A 1 457 ? 29.172 20.318 -26.890 1.00 78.94 457 ASP A CA 1
ATOM 3651 C C . ASP A 1 457 ? 30.537 20.176 -27.597 1.00 78.94 457 ASP A C 1
ATOM 3653 O O . ASP A 1 457 ? 30.761 19.218 -28.341 1.00 78.94 457 ASP A O 1
ATOM 3657 N N . PRO A 1 458 ? 31.507 21.070 -27.324 1.00 82.62 458 PRO A N 1
ATOM 3658 C CA . PRO A 1 458 ? 32.794 21.076 -28.018 1.00 82.62 458 PRO A CA 1
ATOM 3659 C C . PRO A 1 458 ? 33.744 19.951 -27.568 1.00 82.62 458 PRO A C 1
ATOM 3661 O O . PRO A 1 458 ? 34.930 19.973 -27.899 1.00 82.62 458 PRO A O 1
ATOM 3664 N N . SER A 1 459 ? 33.272 18.959 -26.800 1.00 83.31 459 SER A N 1
ATOM 3665 C CA . SER A 1 459 ? 34.092 17.833 -26.323 1.00 83.31 459 SER A CA 1
ATOM 3666 C C . SER A 1 459 ? 34.825 17.123 -27.463 1.00 83.31 459 SER A C 1
ATOM 3668 O O . SER A 1 459 ? 36.019 16.849 -27.354 1.00 83.31 459 SER A O 1
ATOM 3670 N N . ARG A 1 460 ? 34.135 16.903 -28.587 1.00 85.81 460 ARG A N 1
ATOM 3671 C CA . ARG A 1 460 ? 34.719 16.273 -29.774 1.00 85.81 460 ARG A CA 1
ATOM 3672 C C . ARG A 1 460 ? 35.828 17.128 -30.394 1.00 85.81 460 ARG A C 1
ATOM 3674 O O . ARG A 1 460 ? 36.915 16.621 -30.642 1.00 85.81 460 ARG A O 1
ATOM 3681 N N . GLN A 1 461 ? 35.581 18.425 -30.571 1.00 86.25 461 GLN A N 1
ATOM 3682 C CA . GLN A 1 461 ? 36.555 19.370 -31.130 1.00 86.25 461 GLN A CA 1
ATOM 3683 C C . GLN A 1 461 ? 37.827 19.453 -30.265 1.00 86.25 461 GLN A C 1
ATOM 3685 O O . GLN A 1 461 ? 38.945 19.499 -30.783 1.00 86.25 461 GLN A O 1
ATOM 3690 N N . ILE A 1 462 ? 37.670 19.422 -28.936 1.00 85.75 462 ILE A N 1
ATOM 3691 C CA . ILE A 1 462 ? 38.788 19.394 -27.980 1.00 85.75 462 ILE A CA 1
ATOM 3692 C C . ILE A 1 462 ? 39.625 18.118 -28.156 1.00 85.75 462 ILE A C 1
ATOM 3694 O O . ILE A 1 462 ? 40.860 18.184 -28.168 1.00 85.75 462 ILE A O 1
ATOM 3698 N N . ASP A 1 463 ? 38.979 16.962 -28.301 1.00 87.19 463 ASP A N 1
ATOM 3699 C CA . ASP A 1 463 ? 39.666 15.682 -28.481 1.00 87.19 463 ASP A CA 1
ATOM 3700 C C . ASP A 1 463 ? 40.344 15.566 -29.856 1.00 87.19 463 ASP A C 1
ATOM 3702 O O . ASP A 1 463 ? 41.472 15.068 -29.942 1.00 87.19 463 ASP A O 1
ATOM 3706 N N . ASP A 1 464 ? 39.729 16.105 -30.909 1.00 86.44 464 ASP A N 1
ATOM 3707 C CA . ASP A 1 464 ? 40.286 16.125 -32.264 1.00 86.44 464 ASP A CA 1
ATOM 3708 C C . ASP A 1 464 ? 41.551 17.004 -32.347 1.00 86.44 464 ASP A C 1
ATOM 3710 O O . ASP A 1 464 ? 42.574 16.574 -32.899 1.00 86.44 464 ASP A O 1
ATOM 3714 N N . LEU A 1 465 ? 41.556 18.178 -31.698 1.00 86.69 465 LEU A N 1
ATOM 3715 C CA . LEU A 1 465 ? 42.752 19.024 -31.556 1.00 86.69 465 LEU A CA 1
ATOM 3716 C C . LEU A 1 465 ? 43.870 18.317 -30.771 1.00 86.69 465 LEU A C 1
ATOM 3718 O O . LEU A 1 465 ? 45.041 18.375 -31.160 1.00 86.69 465 LEU A O 1
ATOM 3722 N N . ARG A 1 466 ? 43.533 17.594 -29.695 1.00 87.12 466 ARG A N 1
ATOM 3723 C CA . ARG A 1 466 ? 44.506 16.775 -28.946 1.00 87.12 466 ARG A CA 1
ATOM 3724 C C . ARG A 1 466 ? 45.058 15.629 -29.789 1.00 87.12 466 ARG A C 1
ATOM 3726 O O . ARG A 1 466 ? 46.238 15.301 -29.675 1.00 87.12 466 ARG A O 1
ATOM 3733 N N . SER A 1 467 ? 44.230 15.016 -30.631 1.00 88.00 467 SER A N 1
ATOM 3734 C CA . SER A 1 467 ? 44.657 13.935 -31.517 1.00 88.00 467 SER A CA 1
ATOM 3735 C C . SER A 1 467 ? 45.617 14.423 -32.602 1.00 88.00 467 SER A C 1
ATOM 3737 O O . SER A 1 467 ? 46.631 13.772 -32.841 1.00 88.00 467 SER A O 1
ATOM 3739 N N . PHE A 1 468 ? 45.363 15.594 -33.191 1.00 87.69 468 PHE A N 1
ATOM 3740 C CA . PHE A 1 468 ? 46.270 16.227 -34.155 1.00 87.69 468 PHE A CA 1
ATOM 3741 C C . PHE A 1 468 ? 47.673 16.459 -33.579 1.00 87.69 468 PHE A C 1
ATOM 3743 O O . PHE A 1 468 ? 48.667 16.120 -34.218 1.00 87.69 468 PHE A O 1
ATOM 3750 N N . LEU A 1 469 ? 47.756 16.943 -32.337 1.00 85.75 469 LEU A N 1
ATOM 3751 C CA . LEU A 1 469 ? 49.029 17.165 -31.642 1.00 85.75 469 LEU A CA 1
ATOM 3752 C C . LEU A 1 469 ? 49.796 15.874 -31.316 1.00 85.75 469 LEU A C 1
ATOM 3754 O O . LEU A 1 469 ? 51.009 15.924 -31.122 1.00 85.75 469 LEU A O 1
ATOM 3758 N N . ARG A 1 470 ? 49.109 14.725 -31.241 1.00 86.38 470 ARG A N 1
ATOM 3759 C CA . ARG A 1 470 ? 49.755 13.410 -31.091 1.00 86.38 470 ARG A CA 1
ATOM 3760 C C . ARG A 1 470 ? 50.272 12.864 -32.420 1.00 86.38 470 ARG A C 1
ATOM 3762 O O . ARG A 1 470 ? 51.312 12.220 -32.434 1.00 86.38 470 ARG A O 1
ATOM 3769 N N . GLU A 1 471 ? 49.542 13.099 -33.507 1.00 81.94 471 GLU A N 1
ATOM 3770 C CA . GLU A 1 471 ? 49.868 12.577 -34.840 1.00 81.94 471 GLU A CA 1
ATOM 3771 C C . GLU A 1 471 ? 50.977 13.376 -35.538 1.00 81.94 471 GLU A C 1
ATOM 3773 O O . GLU A 1 471 ? 51.818 12.793 -36.217 1.00 81.94 471 GLU A O 1
ATOM 3778 N N . PHE A 1 472 ? 51.025 14.694 -35.320 1.00 83.12 472 PHE A N 1
ATOM 3779 C CA . PHE A 1 472 ? 52.061 15.583 -35.852 1.00 83.12 472 PHE A CA 1
ATOM 3780 C C . PHE A 1 472 ? 52.782 16.314 -34.706 1.00 83.12 472 PHE A C 1
ATOM 3782 O O . PHE A 1 472 ? 52.548 17.507 -34.491 1.00 83.12 472 PHE A O 1
ATOM 3789 N N . PRO A 1 473 ? 53.651 15.618 -33.946 1.00 78.25 473 PRO A N 1
ATOM 3790 C CA . PRO A 1 473 ? 54.297 16.183 -32.759 1.00 78.25 473 PRO A CA 1
ATOM 3791 C C . PRO A 1 473 ? 55.184 17.401 -33.071 1.00 78.25 473 PRO A C 1
ATOM 3793 O O . PRO A 1 473 ? 55.227 18.336 -32.270 1.00 78.25 473 PRO A O 1
ATOM 3796 N N . ASP A 1 474 ? 55.802 17.429 -34.257 1.00 79.25 474 ASP A N 1
ATOM 3797 C CA . ASP A 1 474 ? 56.677 18.511 -34.736 1.00 79.25 474 ASP A CA 1
ATOM 3798 C C . ASP A 1 474 ? 55.945 19.537 -35.629 1.00 79.25 474 ASP A C 1
ATOM 3800 O O . ASP A 1 474 ? 56.563 20.254 -36.418 1.00 79.25 474 ASP A O 1
ATOM 3804 N N . SER A 1 475 ? 54.609 19.604 -35.552 1.00 81.94 475 SER A N 1
ATOM 3805 C CA . SER A 1 475 ? 53.826 20.546 -36.361 1.00 81.94 475 SER A CA 1
ATOM 3806 C C . SER A 1 475 ? 54.150 22.010 -36.009 1.00 81.94 475 SER A C 1
ATOM 3808 O O . SER A 1 475 ? 54.157 22.373 -34.827 1.00 81.94 475 SER A O 1
ATOM 3810 N N . PRO A 1 476 ? 54.293 22.907 -37.006 1.00 82.12 476 PRO A N 1
ATOM 3811 C CA . PRO A 1 476 ? 54.460 24.342 -36.769 1.00 82.12 476 PRO A CA 1
ATOM 3812 C C . PRO A 1 476 ? 53.225 25.012 -36.132 1.00 82.12 476 PRO A C 1
ATOM 3814 O O . PRO A 1 476 ? 53.318 26.149 -35.679 1.00 82.12 476 PRO A O 1
ATOM 3817 N N . HIS A 1 477 ? 52.074 24.329 -36.066 1.00 85.56 477 HIS A N 1
ATOM 3818 C CA . HIS A 1 477 ? 50.803 24.875 -35.563 1.00 85.56 477 HIS A CA 1
ATOM 3819 C C . HIS A 1 477 ? 50.480 24.523 -34.100 1.00 85.56 477 HIS A C 1
ATOM 3821 O O . HIS A 1 477 ? 49.387 24.805 -33.603 1.00 85.56 477 HIS A O 1
ATOM 3827 N N . ARG A 1 478 ? 51.428 23.916 -33.378 1.00 84.12 478 ARG A N 1
ATOM 3828 C CA . ARG A 1 478 ? 51.212 23.362 -32.033 1.00 84.12 478 ARG A CA 1
ATOM 3829 C C . ARG A 1 478 ? 50.668 24.365 -31.009 1.00 84.12 478 ARG A C 1
ATOM 3831 O O . ARG A 1 478 ? 49.733 24.051 -30.276 1.00 84.12 478 ARG A O 1
ATOM 3838 N N . GLU A 1 479 ? 51.232 25.569 -30.953 1.00 84.88 479 GLU A N 1
ATOM 3839 C CA . GLU A 1 479 ? 50.818 26.599 -29.986 1.00 84.88 479 GLU A CA 1
ATOM 3840 C C . GLU A 1 479 ? 49.411 27.147 -30.269 1.00 84.88 479 GLU A C 1
ATOM 3842 O O . GLU A 1 479 ? 48.652 27.456 -29.349 1.00 84.88 479 GLU A O 1
ATOM 3847 N N . GLU A 1 480 ? 49.033 27.243 -31.544 1.00 85.94 480 GLU A N 1
ATOM 3848 C CA . GLU A 1 480 ? 47.708 27.699 -31.966 1.00 85.94 480 GLU A CA 1
ATOM 3849 C C . GLU A 1 480 ? 46.626 26.674 -31.595 1.00 85.94 480 GLU A C 1
ATOM 3851 O O . GLU A 1 480 ? 45.602 27.051 -31.023 1.00 85.94 480 GLU A O 1
ATOM 3856 N N . ALA A 1 481 ? 46.895 25.379 -31.797 1.00 85.50 481 ALA A N 1
ATOM 3857 C CA . ALA A 1 481 ? 45.985 24.291 -31.432 1.00 85.50 481 ALA A CA 1
ATOM 3858 C C . ALA A 1 481 ? 45.681 24.241 -29.921 1.00 85.50 481 ALA A C 1
ATOM 3860 O O . ALA A 1 481 ? 44.532 24.053 -29.521 1.00 85.50 481 ALA A O 1
ATOM 3861 N N . ILE A 1 482 ? 46.695 24.453 -29.069 1.00 87.25 482 ILE A N 1
ATOM 3862 C CA . ILE A 1 482 ? 46.528 24.469 -27.604 1.00 87.25 482 ILE A CA 1
ATOM 3863 C C . ILE A 1 482 ? 45.641 25.642 -27.163 1.00 87.25 482 ILE A C 1
ATOM 3865 O O . ILE A 1 482 ? 44.781 25.475 -26.295 1.00 87.25 482 ILE A O 1
ATOM 3869 N N . ARG A 1 483 ? 45.817 26.827 -27.763 1.00 88.69 483 ARG A N 1
ATOM 3870 C CA . ARG A 1 483 ? 44.984 28.001 -27.453 1.00 88.69 483 ARG A CA 1
ATOM 3871 C C . ARG A 1 483 ? 43.514 27.765 -27.800 1.00 88.69 483 ARG A C 1
ATOM 3873 O O . ARG A 1 483 ? 42.659 28.054 -26.966 1.00 88.69 483 ARG A O 1
ATOM 3880 N N . LEU A 1 484 ? 43.235 27.202 -28.978 1.00 86.69 484 LEU A N 1
ATOM 3881 C CA . LEU A 1 484 ? 41.870 26.869 -29.403 1.00 86.69 484 LEU A CA 1
ATOM 3882 C C . LEU A 1 484 ? 41.216 25.844 -28.465 1.00 86.69 484 LEU A C 1
ATOM 3884 O O . LEU A 1 484 ? 40.093 26.057 -28.013 1.00 86.69 484 LEU A O 1
ATOM 3888 N N . ALA A 1 485 ? 41.939 24.788 -28.079 1.00 85.50 485 ALA A N 1
ATOM 3889 C CA . ALA A 1 485 ? 41.421 23.789 -27.144 1.00 85.50 485 ALA A CA 1
ATOM 3890 C C . ALA A 1 485 ? 41.056 24.395 -25.774 1.00 85.50 485 ALA A C 1
ATOM 3892 O O . ALA A 1 485 ? 40.007 24.076 -25.215 1.00 85.50 485 ALA A O 1
ATOM 3893 N N . ASN A 1 486 ? 41.879 25.305 -25.242 1.00 87.06 486 ASN A N 1
ATOM 3894 C CA . ASN A 1 486 ? 41.594 25.976 -23.970 1.00 87.06 486 ASN A CA 1
ATOM 3895 C C . ASN A 1 486 ? 40.381 26.918 -24.054 1.00 87.06 486 ASN A C 1
ATOM 3897 O O . ASN A 1 486 ? 39.581 26.954 -23.119 1.00 87.06 486 ASN A O 1
ATOM 3901 N N . ALA A 1 487 ? 40.213 27.639 -25.167 1.00 86.88 487 ALA A N 1
ATOM 3902 C CA . ALA A 1 487 ? 39.045 28.491 -25.391 1.00 86.88 487 ALA A CA 1
ATOM 3903 C C . ALA A 1 487 ? 37.739 27.673 -25.434 1.00 86.88 487 ALA A C 1
ATOM 3905 O O . ALA A 1 487 ? 36.750 28.049 -24.806 1.00 86.88 487 ALA A O 1
ATOM 3906 N N . LEU A 1 488 ? 37.755 26.507 -26.090 1.00 86.94 488 LEU A N 1
ATOM 3907 C CA . LEU A 1 488 ? 36.608 25.592 -26.135 1.00 86.94 488 LEU A CA 1
ATOM 3908 C C . LEU A 1 488 ? 36.263 25.003 -24.754 1.00 86.94 488 LEU A C 1
ATOM 3910 O O . LEU A 1 488 ? 35.086 24.869 -24.415 1.00 86.94 488 LEU A O 1
ATOM 3914 N N . ILE A 1 489 ? 37.266 24.704 -23.920 1.00 85.81 489 ILE A N 1
ATOM 3915 C CA . ILE A 1 489 ? 37.056 24.258 -22.529 1.00 85.81 489 ILE A CA 1
ATOM 3916 C C . ILE A 1 489 ? 36.378 25.356 -21.690 1.00 85.81 489 ILE A C 1
ATOM 3918 O O . ILE A 1 489 ? 35.452 25.068 -20.924 1.00 85.81 489 ILE A O 1
ATOM 3922 N N . GLN A 1 490 ? 36.807 26.614 -21.840 1.00 86.06 490 GLN A N 1
ATOM 3923 C CA . GLN A 1 490 ? 36.180 27.754 -21.159 1.00 86.06 490 GLN A CA 1
ATOM 3924 C C . GLN A 1 490 ? 34.725 27.934 -21.604 1.00 86.06 490 GLN A C 1
ATOM 3926 O O . GLN A 1 490 ? 33.829 27.963 -20.759 1.00 86.06 490 GLN A O 1
ATOM 3931 N N . PHE A 1 491 ? 34.473 27.926 -22.915 1.00 85.88 491 PHE A N 1
ATOM 3932 C CA . PHE A 1 491 ? 33.125 28.035 -23.475 1.00 85.88 491 PHE A CA 1
ATOM 3933 C C . PHE A 1 491 ? 32.179 26.935 -22.966 1.00 85.88 491 PHE A C 1
ATOM 3935 O O . PHE A 1 491 ? 31.046 27.216 -22.565 1.00 85.88 491 PHE A O 1
ATOM 3942 N N . ARG A 1 492 ? 32.648 25.680 -22.906 1.00 87.06 492 ARG A N 1
ATOM 3943 C CA . ARG A 1 492 ? 31.882 24.558 -22.336 1.00 87.06 492 ARG A CA 1
ATOM 3944 C C . ARG A 1 492 ? 31.481 24.823 -20.885 1.00 87.06 492 ARG A C 1
ATOM 3946 O O . ARG A 1 492 ? 30.333 24.585 -20.511 1.00 87.06 492 ARG A O 1
ATOM 3953 N N . THR A 1 493 ? 32.416 25.323 -20.082 1.00 84.56 493 THR A N 1
ATOM 3954 C CA . THR A 1 493 ? 32.195 25.600 -18.655 1.00 84.56 493 THR A CA 1
ATOM 3955 C C . THR A 1 493 ? 31.152 26.708 -18.461 1.00 84.56 493 THR A C 1
ATOM 3957 O O . THR A 1 493 ? 30.229 26.562 -17.658 1.00 84.56 493 THR A O 1
ATOM 3960 N N . GLU A 1 494 ? 31.230 27.784 -19.248 1.00 86.25 494 GLU A N 1
ATOM 3961 C CA . GLU A 1 494 ? 30.258 28.889 -19.225 1.00 86.25 494 GLU A CA 1
ATOM 3962 C C . GLU A 1 494 ? 28.850 28.444 -19.650 1.00 86.25 494 GLU A C 1
ATOM 3964 O O . GLU A 1 494 ? 27.844 28.816 -19.032 1.00 86.25 494 GLU A O 1
ATOM 3969 N N . ARG A 1 495 ? 28.758 27.600 -20.683 1.00 85.19 495 ARG A N 1
ATOM 3970 C CA . ARG A 1 495 ? 27.483 27.040 -21.152 1.00 85.19 495 ARG A CA 1
ATOM 3971 C C . ARG A 1 495 ? 26.851 26.104 -20.134 1.00 85.19 495 ARG A C 1
ATOM 3973 O O . ARG A 1 495 ? 25.643 26.197 -19.914 1.00 85.19 495 ARG A O 1
ATOM 3980 N N . GLN A 1 496 ? 27.645 25.239 -19.505 1.00 85.44 496 GLN A N 1
ATOM 3981 C CA . GLN A 1 496 ? 27.166 24.358 -18.444 1.00 85.44 496 GLN A CA 1
ATOM 3982 C C . GLN A 1 496 ? 26.618 25.174 -17.267 1.00 85.44 496 GLN A C 1
ATOM 3984 O O . GLN A 1 496 ? 25.477 24.962 -16.870 1.00 85.44 496 GLN A O 1
ATOM 3989 N N . SER A 1 497 ? 27.359 26.189 -16.814 1.00 87.44 497 SER A N 1
ATOM 3990 C CA . SER A 1 497 ? 26.889 27.133 -15.792 1.00 87.44 497 SER A CA 1
ATOM 3991 C C . SER A 1 497 ? 25.563 27.809 -16.185 1.00 87.44 497 SER A C 1
ATOM 3993 O O . SER A 1 497 ? 24.620 27.871 -15.399 1.00 87.44 497 SER A O 1
ATOM 3995 N N . THR A 1 498 ? 25.418 28.231 -17.445 1.00 89.19 498 THR A N 1
ATOM 3996 C CA . THR A 1 498 ? 24.163 28.832 -17.931 1.00 89.19 498 THR A CA 1
ATOM 3997 C C . THR A 1 498 ? 22.984 27.849 -17.893 1.00 89.19 498 THR A C 1
ATOM 3999 O O . THR A 1 498 ? 21.876 28.240 -17.519 1.00 89.19 498 THR A O 1
ATOM 4002 N N . ARG A 1 499 ? 23.196 26.580 -18.268 1.00 88.44 499 ARG A N 1
ATOM 4003 C CA . ARG A 1 499 ? 22.158 25.532 -18.210 1.00 88.44 499 ARG A CA 1
ATOM 4004 C C . ARG A 1 499 ? 21.756 25.224 -16.768 1.00 88.44 499 ARG A C 1
ATOM 4006 O O . ARG A 1 499 ? 20.561 25.159 -16.483 1.00 88.44 499 ARG A O 1
ATOM 4013 N N . ASP A 1 500 ? 22.731 25.113 -15.870 1.00 90.00 500 ASP A N 1
ATOM 4014 C CA . ASP A 1 500 ? 22.500 24.908 -14.437 1.00 90.00 500 ASP A CA 1
ATOM 4015 C C . ASP A 1 500 ? 21.643 26.042 -13.857 1.00 90.00 500 ASP A C 1
ATOM 4017 O O . ASP A 1 500 ? 20.623 25.790 -13.209 1.00 90.00 500 ASP A O 1
ATOM 4021 N N . LYS A 1 501 ? 21.982 27.295 -14.193 1.00 91.75 501 LYS A N 1
ATOM 4022 C CA . LYS A 1 501 ? 21.199 28.475 -13.811 1.00 91.75 501 LYS A CA 1
ATOM 4023 C C . LYS A 1 501 ? 19.760 28.406 -14.321 1.00 91.75 501 LYS A C 1
ATOM 4025 O O . LYS A 1 501 ? 18.823 28.596 -13.553 1.00 91.75 501 LYS A O 1
ATOM 4030 N N . GLN A 1 502 ? 19.563 28.104 -15.607 1.00 91.75 502 GLN A N 1
ATOM 4031 C CA . GLN A 1 502 ? 18.224 28.000 -16.199 1.00 91.75 502 GLN A CA 1
ATOM 4032 C C . GLN A 1 502 ? 17.373 26.920 -15.525 1.00 91.75 502 GLN A C 1
ATOM 4034 O O . GLN A 1 502 ? 16.167 27.112 -15.337 1.00 91.75 502 GLN A O 1
ATOM 4039 N N . ARG A 1 503 ? 17.993 25.796 -15.149 1.00 91.56 503 ARG A N 1
ATOM 4040 C CA . ARG A 1 503 ? 17.327 24.703 -14.440 1.00 91.56 503 ARG A CA 1
ATOM 4041 C C . ARG A 1 503 ? 16.867 25.155 -13.056 1.00 91.56 503 ARG A C 1
ATOM 4043 O O . ARG A 1 503 ? 15.686 24.991 -12.748 1.00 91.56 503 ARG A O 1
ATOM 4050 N N . LEU A 1 504 ? 17.723 25.811 -12.275 1.00 92.69 504 LEU A N 1
ATOM 4051 C CA . LEU A 1 504 ? 17.330 26.370 -10.975 1.00 92.69 504 LEU A CA 1
ATOM 4052 C C . LEU A 1 504 ? 16.282 27.484 -11.095 1.00 92.69 504 LEU A C 1
ATOM 4054 O O . LEU A 1 504 ? 15.296 27.479 -10.358 1.00 92.69 504 LEU A O 1
ATOM 4058 N N . ASP A 1 505 ? 16.407 28.376 -12.078 1.00 92.62 505 ASP A N 1
ATOM 4059 C CA . ASP A 1 505 ? 15.407 29.417 -12.349 1.00 92.62 505 ASP A CA 1
ATOM 4060 C C . ASP A 1 505 ? 14.046 28.821 -12.750 1.00 92.62 505 ASP A C 1
ATOM 4062 O O . ASP A 1 505 ? 12.994 29.410 -12.484 1.00 92.62 505 ASP A O 1
ATOM 4066 N N . SER A 1 506 ? 14.026 27.652 -13.400 1.00 92.50 506 SER A N 1
ATOM 4067 C CA . SER A 1 506 ? 12.781 26.936 -13.708 1.00 92.50 506 SER A CA 1
ATOM 4068 C C . SER A 1 506 ? 12.119 26.364 -12.450 1.00 92.50 506 SER A C 1
ATOM 4070 O O . SER A 1 506 ? 10.909 26.520 -12.282 1.00 92.50 506 SER A O 1
ATOM 4072 N N . ILE A 1 507 ? 12.910 25.796 -11.531 1.00 93.25 507 ILE A N 1
ATOM 4073 C CA . ILE A 1 507 ? 12.439 25.305 -10.227 1.00 93.25 507 ILE A CA 1
ATOM 4074 C C . ILE A 1 507 ? 11.885 26.473 -9.405 1.00 93.25 507 ILE A C 1
ATOM 4076 O O . ILE A 1 507 ? 10.798 26.378 -8.835 1.00 93.25 507 ILE A O 1
ATOM 4080 N N . ARG A 1 508 ? 12.584 27.613 -9.404 1.00 91.81 508 ARG A N 1
ATOM 4081 C CA . ARG A 1 508 ? 12.156 28.827 -8.700 1.00 91.81 508 ARG A CA 1
ATOM 4082 C C . ARG A 1 508 ? 10.813 29.340 -9.208 1.00 91.81 508 ARG A C 1
ATOM 4084 O O . ARG A 1 508 ? 9.920 29.582 -8.403 1.00 91.81 508 ARG A O 1
ATOM 4091 N N . ARG A 1 509 ? 10.652 29.450 -10.529 1.00 91.38 509 ARG A N 1
ATOM 4092 C CA . ARG A 1 509 ? 9.389 29.879 -11.150 1.00 91.38 509 ARG A CA 1
ATOM 4093 C C . ARG A 1 509 ? 8.246 28.910 -10.860 1.00 91.38 509 ARG A C 1
ATOM 4095 O O . ARG A 1 509 ? 7.136 29.348 -10.582 1.00 91.38 509 ARG A O 1
ATOM 4102 N N . ALA A 1 510 ? 8.506 27.604 -10.873 1.00 89.88 510 ALA A N 1
ATOM 4103 C CA . ALA A 1 510 ? 7.496 26.611 -10.516 1.00 89.88 510 ALA A CA 1
ATOM 4104 C C . ALA A 1 510 ? 7.042 26.742 -9.048 1.00 89.88 510 ALA A C 1
ATOM 4106 O O . ALA A 1 510 ? 5.862 26.566 -8.758 1.00 89.88 510 ALA A O 1
ATOM 4107 N N . ALA A 1 511 ? 7.939 27.133 -8.136 1.00 89.69 511 ALA A N 1
ATOM 4108 C CA . ALA A 1 511 ? 7.621 27.357 -6.724 1.00 89.69 511 ALA A CA 1
ATOM 4109 C C . ALA A 1 511 ? 6.745 28.597 -6.441 1.00 89.69 511 ALA A C 1
ATOM 4111 O O . ALA A 1 511 ? 6.217 28.732 -5.328 1.00 89.69 511 ALA A O 1
ATOM 4112 N N . GLU A 1 512 ? 6.625 29.513 -7.409 1.00 89.62 512 GLU A N 1
ATOM 4113 C CA . GLU A 1 512 ? 5.785 30.719 -7.333 1.00 89.62 512 GLU A CA 1
ATOM 4114 C C . GLU A 1 512 ? 4.333 30.457 -7.758 1.00 89.62 512 GLU A C 1
ATOM 4116 O O . GLU A 1 512 ? 3.454 31.276 -7.486 1.00 89.62 512 GLU A O 1
ATOM 4121 N N . LEU A 1 513 ? 4.055 29.314 -8.393 1.00 88.38 513 LEU A N 1
ATOM 4122 C CA . LEU A 1 513 ? 2.706 28.960 -8.820 1.00 88.38 513 LEU A CA 1
ATOM 4123 C C . LEU A 1 513 ? 1.787 28.663 -7.617 1.00 88.38 513 LEU A C 1
ATOM 4125 O O . LEU A 1 513 ? 2.230 28.091 -6.612 1.00 88.38 513 LEU A O 1
ATOM 4129 N N . PRO A 1 514 ? 0.486 29.003 -7.707 1.00 77.44 514 PRO A N 1
ATOM 4130 C CA . PRO A 1 514 ? -0.490 28.592 -6.705 1.00 77.44 514 PRO A CA 1
ATOM 4131 C C . PRO A 1 514 ? -0.599 27.061 -6.694 1.00 77.44 514 PRO A C 1
ATOM 4133 O O . PRO A 1 514 ? -0.708 26.439 -7.747 1.00 77.44 514 PRO A O 1
ATOM 4136 N N . ASN A 1 515 ? -0.572 26.459 -5.502 1.00 79.69 515 ASN A N 1
ATOM 4137 C CA . ASN A 1 515 ? -0.573 25.003 -5.287 1.00 79.69 515 ASN A CA 1
ATOM 4138 C C . ASN A 1 515 ? 0.644 24.258 -5.865 1.00 79.69 515 ASN A C 1
ATOM 4140 O O . ASN A 1 515 ? 0.524 23.097 -6.249 1.00 79.69 515 ASN A O 1
ATOM 4144 N N . ALA A 1 516 ? 1.812 24.904 -5.918 1.00 86.31 516 ALA A N 1
ATOM 4145 C CA . ALA A 1 516 ? 3.053 24.228 -6.284 1.00 86.31 516 ALA A CA 1
ATOM 4146 C C . ALA A 1 516 ? 3.299 22.981 -5.411 1.00 86.31 516 ALA A C 1
ATOM 4148 O O . ALA A 1 516 ? 3.212 23.044 -4.180 1.00 86.31 516 ALA A O 1
ATOM 4149 N N . ASP A 1 517 ? 3.641 21.864 -6.055 1.00 90.00 517 ASP A N 1
ATOM 4150 C CA . ASP A 1 517 ? 4.032 20.638 -5.365 1.00 90.00 517 ASP A CA 1
ATOM 4151 C C . ASP A 1 517 ? 5.455 20.785 -4.815 1.00 90.00 517 ASP A C 1
ATOM 4153 O O . ASP A 1 517 ? 6.454 20.597 -5.509 1.00 90.00 517 ASP A O 1
ATOM 4157 N N . LEU A 1 518 ? 5.541 21.174 -3.545 1.00 90.06 518 LEU A N 1
ATOM 4158 C CA . LEU A 1 518 ? 6.815 21.379 -2.862 1.00 90.06 518 LEU A CA 1
ATOM 4159 C C . LEU A 1 518 ? 7.629 20.080 -2.725 1.00 90.06 518 LEU A C 1
ATOM 4161 O O . LEU A 1 518 ? 8.850 20.175 -2.623 1.00 90.06 518 LEU A O 1
ATOM 4165 N N . GLY A 1 519 ? 6.986 18.904 -2.750 1.00 89.38 519 GLY A N 1
ATOM 4166 C CA . GLY A 1 519 ? 7.671 17.610 -2.698 1.00 89.38 519 GLY A CA 1
ATOM 4167 C C . GLY A 1 519 ? 8.452 17.340 -3.984 1.00 89.38 519 GLY A C 1
ATOM 4168 O O . GLY A 1 519 ? 9.664 17.148 -3.940 1.00 89.38 519 GLY A O 1
ATOM 4169 N N . ASP A 1 520 ? 7.788 17.452 -5.138 1.00 91.62 520 ASP A N 1
ATOM 4170 C CA . ASP A 1 520 ? 8.430 17.320 -6.458 1.00 91.62 520 ASP A CA 1
ATOM 4171 C C . ASP A 1 520 ? 9.546 18.361 -6.662 1.00 91.62 520 ASP A C 1
ATOM 4173 O O . ASP A 1 520 ? 10.624 18.049 -7.172 1.00 91.62 520 ASP A O 1
ATOM 4177 N N . LEU A 1 521 ? 9.342 19.604 -6.210 1.00 93.06 521 LEU A N 1
ATOM 4178 C CA . LEU A 1 521 ? 10.374 20.643 -6.294 1.00 93.06 521 LEU A CA 1
ATOM 4179 C C . LEU A 1 521 ? 11.589 20.351 -5.402 1.00 93.06 521 LEU A C 1
ATOM 4181 O O . LEU A 1 521 ? 12.723 20.618 -5.815 1.00 93.06 521 LEU A O 1
ATOM 4185 N N . LEU A 1 522 ? 11.377 19.797 -4.206 1.00 93.00 522 LEU A N 1
ATOM 4186 C CA . LEU A 1 522 ? 12.451 19.364 -3.311 1.00 93.00 522 LEU A CA 1
ATOM 4187 C C . LEU A 1 522 ? 13.290 18.259 -3.964 1.00 93.00 522 LEU A C 1
ATOM 4189 O O . LEU A 1 522 ? 14.519 18.363 -3.992 1.00 93.00 522 LEU A O 1
ATOM 4193 N N . ASP A 1 523 ? 12.635 17.257 -4.547 1.00 92.69 523 ASP A N 1
ATOM 4194 C CA . ASP A 1 523 ? 13.305 16.129 -5.196 1.00 92.69 523 ASP A CA 1
ATOM 4195 C C . ASP A 1 523 ? 14.082 16.572 -6.437 1.00 92.69 523 ASP A C 1
ATOM 4197 O O . ASP A 1 523 ? 15.269 16.271 -6.554 1.00 92.69 523 ASP A O 1
ATOM 4201 N N . ARG A 1 524 ? 13.492 17.405 -7.304 1.00 93.44 524 ARG A N 1
ATOM 4202 C CA . ARG A 1 524 ? 14.202 17.975 -8.467 1.00 93.44 524 ARG A CA 1
ATOM 4203 C C . ARG A 1 524 ? 15.441 18.773 -8.072 1.00 93.44 524 ARG A C 1
ATOM 4205 O O . ARG A 1 524 ? 16.444 18.735 -8.787 1.00 93.44 524 ARG A O 1
ATOM 4212 N N . THR A 1 525 ? 15.377 19.498 -6.955 1.00 93.31 525 THR A N 1
ATOM 4213 C CA . THR A 1 525 ? 16.516 20.279 -6.451 1.00 93.31 525 THR A CA 1
ATOM 4214 C C . THR A 1 525 ? 17.612 19.366 -5.891 1.00 93.31 525 THR A C 1
ATOM 4216 O O . THR A 1 525 ? 18.794 19.624 -6.116 1.00 93.31 525 THR A O 1
ATOM 4219 N N . ARG A 1 526 ? 17.249 18.259 -5.230 1.00 93.69 526 ARG A N 1
ATOM 4220 C CA . ARG A 1 526 ? 18.207 17.230 -4.786 1.00 93.69 526 ARG A CA 1
ATOM 4221 C C . ARG A 1 526 ? 18.865 16.517 -5.963 1.00 93.69 526 ARG A C 1
ATOM 4223 O O . ARG A 1 526 ? 20.087 16.437 -5.998 1.00 93.69 526 ARG A O 1
ATOM 4230 N N . THR A 1 527 ? 18.088 16.105 -6.965 1.00 94.12 527 THR A N 1
ATOM 4231 C CA . THR A 1 527 ? 18.621 15.500 -8.196 1.00 94.12 527 THR A CA 1
ATOM 4232 C C . THR A 1 527 ? 19.590 16.441 -8.910 1.00 94.12 527 THR A C 1
ATOM 4234 O O . THR A 1 527 ? 20.626 16.001 -9.393 1.00 94.12 527 THR A O 1
ATOM 4237 N N . PHE A 1 528 ? 19.314 17.751 -8.931 1.00 93.44 528 PHE A N 1
ATOM 4238 C CA . PHE A 1 528 ? 20.262 18.732 -9.465 1.00 93.44 528 PHE A CA 1
ATOM 4239 C C . PHE A 1 528 ? 21.615 18.706 -8.728 1.00 93.44 528 PHE A C 1
ATOM 4241 O O . PHE A 1 528 ? 22.658 18.733 -9.379 1.00 93.44 528 PHE A O 1
ATOM 4248 N N . LEU A 1 529 ? 21.617 18.611 -7.393 1.00 93.06 529 LEU A N 1
ATOM 4249 C CA . LEU A 1 529 ? 22.849 18.516 -6.600 1.00 93.06 529 LEU A CA 1
ATOM 4250 C C . LEU A 1 529 ? 23.596 17.189 -6.804 1.00 93.06 529 LEU A C 1
ATOM 4252 O O . LEU A 1 529 ? 24.827 17.177 -6.777 1.00 93.06 529 LEU A O 1
ATOM 4256 N N . GLU A 1 530 ? 22.872 16.091 -7.020 1.00 92.81 530 GLU A N 1
ATOM 4257 C CA . GLU A 1 530 ? 23.451 14.773 -7.315 1.00 92.81 530 GLU A CA 1
ATOM 4258 C C . GLU A 1 530 ? 24.096 14.723 -8.706 1.00 92.81 530 GLU A C 1
ATOM 4260 O O . GLU A 1 530 ? 25.207 14.216 -8.859 1.00 92.81 530 GLU A O 1
ATOM 4265 N N . GLU A 1 531 ? 23.425 15.280 -9.717 1.00 90.81 531 GLU A N 1
ATOM 4266 C CA . GLU A 1 531 ? 23.914 15.320 -11.100 1.00 90.81 531 GLU A CA 1
ATOM 4267 C C . GLU A 1 531 ? 25.048 16.341 -11.288 1.00 90.81 531 GLU A C 1
ATOM 4269 O O . GLU A 1 531 ? 25.941 16.139 -12.116 1.00 90.81 531 GLU A O 1
ATOM 4274 N N . HIS A 1 532 ? 25.044 17.432 -10.512 1.00 89.50 532 HIS A N 1
ATOM 4275 C CA . HIS A 1 532 ? 25.987 18.543 -10.654 1.00 89.50 532 HIS A CA 1
ATOM 4276 C C . HIS A 1 532 ? 26.654 18.946 -9.319 1.00 89.50 532 HIS A C 1
ATOM 4278 O O . HIS A 1 532 ? 26.557 20.101 -8.893 1.00 89.50 532 HIS A O 1
ATOM 4284 N N . PRO A 1 533 ? 27.426 18.049 -8.671 1.00 88.38 533 PRO A N 1
ATOM 4285 C CA . PRO A 1 533 ? 27.979 18.282 -7.329 1.00 88.38 533 PRO A CA 1
ATOM 4286 C C . PRO A 1 533 ? 29.021 19.411 -7.257 1.00 88.38 533 PRO A C 1
ATOM 4288 O O . PRO A 1 533 ? 29.299 19.931 -6.175 1.00 88.38 533 PRO A O 1
ATOM 4291 N N . GLN A 1 534 ? 29.608 19.774 -8.403 1.00 86.94 534 GLN A N 1
ATOM 4292 C CA . GLN A 1 534 ? 30.610 20.837 -8.560 1.00 86.94 534 GLN A CA 1
ATOM 4293 C C . GLN A 1 534 ? 30.024 22.117 -9.183 1.00 86.94 534 GLN A C 1
ATOM 4295 O O . GLN A 1 534 ? 30.778 22.997 -9.598 1.00 86.94 534 GLN A O 1
ATOM 4300 N N . SER A 1 535 ? 28.695 22.225 -9.305 1.00 89.69 535 SER A N 1
ATOM 4301 C CA . SER A 1 535 ? 28.067 23.432 -9.852 1.00 89.69 535 SER A CA 1
ATOM 4302 C C . SER A 1 535 ? 28.316 24.637 -8.944 1.00 89.69 535 SER A C 1
ATOM 4304 O O . SER A 1 535 ? 28.242 24.536 -7.717 1.00 89.69 535 SER A O 1
ATOM 4306 N N . ILE A 1 536 ? 28.536 25.809 -9.546 1.00 90.44 536 ILE A N 1
ATOM 4307 C CA . ILE A 1 536 ? 28.674 27.071 -8.805 1.00 90.44 536 ILE A CA 1
ATOM 4308 C C . ILE A 1 536 ? 27.383 27.455 -8.062 1.00 90.44 536 ILE A C 1
ATOM 4310 O O . ILE A 1 536 ? 27.438 28.206 -7.094 1.00 90.44 536 ILE A O 1
ATOM 4314 N N . TYR A 1 537 ? 26.235 26.912 -8.484 1.00 91.62 537 TYR A N 1
ATOM 4315 C CA . TYR A 1 537 ? 24.918 27.192 -7.904 1.00 91.62 537 TYR A CA 1
ATOM 4316 C C . TYR A 1 537 ? 24.509 26.228 -6.787 1.00 91.62 537 TYR A C 1
ATOM 4318 O O . TYR A 1 537 ? 23.355 26.207 -6.361 1.00 91.62 537 TYR A O 1
ATOM 4326 N N . ARG A 1 538 ? 25.444 25.415 -6.292 1.00 91.00 538 ARG A N 1
ATOM 4327 C CA . ARG A 1 538 ? 25.183 24.465 -5.210 1.00 91.00 538 ARG A CA 1
ATOM 4328 C C . ARG A 1 538 ? 24.588 25.130 -3.964 1.00 91.00 538 ARG A C 1
ATOM 4330 O O . ARG A 1 538 ? 23.604 24.628 -3.434 1.00 91.00 538 ARG A O 1
ATOM 4337 N N . VAL A 1 539 ? 25.152 26.260 -3.532 1.00 92.56 539 VAL A N 1
ATOM 4338 C CA . VAL A 1 539 ? 24.679 26.989 -2.341 1.00 92.56 539 VAL A CA 1
ATOM 4339 C C . VAL A 1 539 ? 23.235 27.461 -2.530 1.00 92.56 539 VAL A C 1
ATOM 4341 O O . VAL A 1 539 ? 22.400 27.255 -1.657 1.00 92.56 539 VAL A O 1
ATOM 4344 N N . GLU A 1 540 ? 22.905 28.007 -3.704 1.00 92.81 540 GLU A N 1
ATOM 4345 C CA . GLU A 1 540 ? 21.539 28.446 -4.021 1.00 92.81 540 GLU A CA 1
ATOM 4346 C C . GLU A 1 540 ? 20.539 27.274 -4.025 1.00 92.81 540 GLU A C 1
ATOM 4348 O O . GLU A 1 540 ? 19.410 27.406 -3.550 1.00 92.81 540 GLU A O 1
ATOM 4353 N N . ALA A 1 541 ? 20.943 26.105 -4.530 1.00 92.06 541 ALA A N 1
ATOM 4354 C CA . ALA A 1 541 ? 20.114 24.901 -4.504 1.00 92.06 541 ALA A CA 1
ATOM 4355 C C . ALA A 1 541 ? 19.893 24.375 -3.070 1.00 92.06 541 ALA A C 1
ATOM 4357 O O . ALA A 1 541 ? 18.774 23.997 -2.717 1.00 92.06 541 ALA A O 1
ATOM 4358 N N . GLU A 1 542 ? 20.925 24.397 -2.222 1.00 92.56 542 GLU A N 1
ATOM 4359 C CA . GLU A 1 542 ? 20.821 24.049 -0.797 1.00 92.56 542 GLU A CA 1
ATOM 4360 C C . GLU A 1 542 ? 19.885 25.022 -0.044 1.00 92.56 542 GLU A C 1
ATOM 4362 O O . GLU A 1 542 ? 19.040 24.586 0.746 1.00 92.56 542 GLU A O 1
ATOM 4367 N N . GLU A 1 543 ? 19.937 26.323 -0.348 1.00 93.94 543 GLU A N 1
ATOM 4368 C CA . GLU A 1 543 ? 18.998 27.323 0.185 1.00 93.94 543 GLU A CA 1
ATOM 4369 C C . GLU A 1 543 ? 17.545 27.061 -0.247 1.00 93.94 543 GLU A C 1
ATOM 4371 O O . GLU A 1 543 ? 16.618 27.193 0.561 1.00 93.94 543 GLU A O 1
ATOM 4376 N N . LEU A 1 544 ? 17.319 26.655 -1.503 1.00 93.19 544 LEU A N 1
ATOM 4377 C CA . LEU A 1 544 ? 15.987 26.278 -1.989 1.00 93.19 544 LEU A CA 1
ATOM 4378 C C . LEU A 1 544 ? 15.445 25.037 -1.271 1.00 93.19 544 LEU A C 1
ATOM 4380 O O . LEU A 1 544 ? 14.280 25.038 -0.870 1.00 93.19 544 LEU A O 1
ATOM 4384 N N . ILE A 1 545 ? 16.282 24.021 -1.040 1.00 92.81 545 ILE A N 1
ATOM 4385 C CA . ILE A 1 545 ? 15.927 22.826 -0.254 1.00 92.81 545 ILE A CA 1
ATOM 4386 C C . ILE A 1 545 ? 15.469 23.225 1.152 1.00 92.81 545 ILE A C 1
ATOM 4388 O O . ILE A 1 545 ? 14.398 22.796 1.598 1.00 92.81 545 ILE A O 1
ATOM 4392 N N . ALA A 1 546 ? 16.236 24.079 1.835 1.00 91.12 546 ALA A N 1
ATOM 4393 C CA . ALA A 1 546 ? 15.879 24.571 3.163 1.00 91.12 546 ALA A CA 1
ATOM 4394 C C . ALA A 1 546 ? 14.549 25.345 3.135 1.00 91.12 546 ALA A C 1
ATOM 4396 O O . ALA A 1 546 ? 13.667 25.108 3.964 1.00 91.12 546 ALA A O 1
ATOM 4397 N N . LYS A 1 547 ? 14.357 26.213 2.134 1.00 93.00 547 LYS A N 1
ATOM 4398 C CA . LYS A 1 547 ? 13.131 27.002 1.956 1.00 93.00 547 LYS A CA 1
ATOM 4399 C C . LYS A 1 547 ? 11.896 26.140 1.674 1.00 93.00 547 LYS A C 1
ATOM 4401 O O . LYS A 1 547 ? 10.824 26.434 2.203 1.00 93.00 547 LYS A O 1
ATOM 4406 N N . PHE A 1 548 ? 12.006 25.107 0.840 1.00 92.81 548 PHE A N 1
ATOM 4407 C CA . PHE A 1 548 ? 10.885 24.211 0.536 1.00 92.81 548 PHE A CA 1
ATOM 4408 C C . PHE A 1 548 ? 10.523 23.342 1.733 1.00 92.81 548 PHE A C 1
ATOM 4410 O O . PHE A 1 548 ? 9.348 23.278 2.090 1.00 92.81 548 PHE A O 1
ATOM 4417 N N . THR A 1 549 ? 11.526 22.781 2.410 1.00 91.25 549 THR A N 1
ATOM 4418 C CA . THR A 1 549 ? 11.333 22.010 3.647 1.00 91.25 549 THR A CA 1
ATOM 4419 C C . THR A 1 549 ? 10.612 22.852 4.699 1.00 91.25 549 THR A C 1
ATOM 4421 O O . THR A 1 549 ? 9.624 22.408 5.279 1.00 91.25 549 THR A O 1
ATOM 4424 N N . ALA A 1 550 ? 11.039 24.107 4.865 1.00 91.62 550 ALA A N 1
ATOM 4425 C CA . ALA A 1 550 ? 10.378 25.075 5.724 1.00 91.62 550 ALA A CA 1
ATOM 4426 C C . ALA A 1 550 ? 8.900 25.289 5.324 1.00 91.62 550 ALA A C 1
ATOM 4428 O O . ALA A 1 550 ? 7.996 25.083 6.131 1.00 91.62 550 ALA A O 1
ATOM 4429 N N . ARG A 1 551 ? 8.611 25.642 4.068 1.00 92.38 551 ARG A N 1
ATOM 4430 C CA . ARG A 1 551 ? 7.219 25.881 3.636 1.00 92.38 551 ARG A CA 1
ATOM 4431 C C . ARG A 1 551 ? 6.309 24.658 3.803 1.00 92.38 551 ARG A C 1
ATOM 4433 O O . ARG A 1 551 ? 5.129 24.839 4.092 1.00 92.38 551 ARG A O 1
ATOM 4440 N N . MET A 1 552 ? 6.829 23.445 3.603 1.00 91.69 552 MET A N 1
ATOM 4441 C CA . MET A 1 552 ? 6.072 22.210 3.836 1.00 91.69 552 MET A CA 1
ATOM 4442 C C . MET A 1 552 ? 5.733 22.032 5.317 1.00 91.69 552 MET A C 1
ATOM 4444 O O . MET A 1 552 ? 4.572 21.807 5.638 1.00 91.69 552 MET A O 1
ATOM 4448 N N . ASP A 1 553 ? 6.719 22.220 6.197 1.00 93.81 553 ASP A N 1
ATOM 4449 C CA . ASP A 1 553 ? 6.548 22.182 7.655 1.00 93.81 553 ASP A CA 1
ATOM 4450 C C . ASP A 1 553 ? 5.450 23.161 8.120 1.00 93.81 553 ASP A C 1
ATOM 4452 O O . ASP A 1 553 ? 4.492 22.762 8.784 1.00 93.81 553 ASP A O 1
ATOM 4456 N N . ASP A 1 554 ? 5.502 24.418 7.657 1.00 94.06 554 ASP A N 1
ATOM 4457 C CA . ASP A 1 554 ? 4.486 25.428 7.990 1.00 94.06 554 ASP A CA 1
ATOM 4458 C C . ASP A 1 554 ? 3.087 25.037 7.487 1.00 94.06 554 ASP A C 1
ATOM 4460 O O . ASP A 1 554 ? 2.095 25.210 8.201 1.00 94.06 554 ASP A O 1
ATOM 4464 N N . ARG A 1 555 ? 2.987 24.512 6.258 1.00 92.75 555 ARG A N 1
ATOM 4465 C CA . ARG A 1 555 ? 1.714 24.090 5.654 1.00 92.75 555 ARG A CA 1
ATOM 4466 C C . ARG A 1 555 ? 1.087 22.941 6.437 1.00 92.75 555 ARG A C 1
ATOM 4468 O O . ARG A 1 555 ? -0.103 22.996 6.743 1.00 92.75 555 ARG A O 1
ATOM 4475 N N . ASP A 1 556 ? 1.868 21.912 6.736 1.00 92.88 556 ASP A N 1
ATOM 4476 C CA . ASP A 1 556 ? 1.367 20.689 7.361 1.00 92.88 556 ASP A CA 1
ATOM 4477 C C . ASP A 1 556 ? 0.976 20.951 8.823 1.00 92.88 556 ASP A C 1
ATOM 4479 O O . ASP A 1 556 ? -0.091 20.509 9.263 1.00 92.88 556 ASP A O 1
ATOM 4483 N N . PHE A 1 557 ? 1.750 21.776 9.539 1.00 95.88 557 PHE A N 1
ATOM 4484 C CA . PHE A 1 557 ? 1.361 22.267 10.860 1.00 95.88 557 PHE A CA 1
ATOM 4485 C C . PHE A 1 557 ? 0.079 23.112 10.806 1.00 95.88 557 PHE A C 1
ATOM 4487 O O . PHE A 1 557 ? -0.865 22.864 11.560 1.00 95.88 557 PHE A O 1
ATOM 4494 N N . THR A 1 558 ? -0.005 24.073 9.878 1.00 95.19 558 THR A N 1
ATOM 4495 C CA . THR A 1 558 ? -1.202 24.918 9.707 1.00 95.19 558 THR A CA 1
ATOM 4496 C C . THR A 1 558 ? -2.437 24.071 9.408 1.00 95.19 558 THR A C 1
ATOM 4498 O O . THR A 1 558 ? -3.493 24.304 9.992 1.00 95.19 558 THR A O 1
ATOM 4501 N N . SER A 1 559 ? -2.303 23.034 8.577 1.00 93.50 559 SER A N 1
ATOM 4502 C CA . SER A 1 559 ? -3.385 22.093 8.286 1.00 93.50 559 SER A CA 1
ATOM 4503 C C . SER A 1 559 ? -3.872 21.360 9.542 1.00 93.50 559 SER A C 1
ATOM 4505 O O . SER A 1 559 ? -5.083 21.251 9.757 1.00 93.50 559 SER A O 1
ATOM 4507 N N . ALA A 1 560 ? -2.960 20.912 10.413 1.00 95.00 560 ALA A N 1
ATOM 4508 C CA . ALA A 1 560 ? -3.320 20.293 11.691 1.00 95.00 560 ALA A CA 1
ATOM 4509 C C . ALA A 1 560 ? -4.053 21.278 12.624 1.00 95.00 560 ALA A C 1
ATOM 4511 O O . ALA A 1 560 ? -5.077 20.928 13.223 1.00 95.00 560 ALA A O 1
ATOM 4512 N N . VAL A 1 561 ? -3.592 22.532 12.690 1.00 95.50 561 VAL A N 1
ATOM 4513 C CA . VAL A 1 561 ? -4.234 23.601 13.475 1.00 95.50 561 VAL A CA 1
ATOM 4514 C C . VAL A 1 561 ? -5.635 23.920 12.947 1.00 95.50 561 VAL A C 1
ATOM 4516 O O . VAL A 1 561 ? -6.591 23.978 13.725 1.00 95.50 561 VAL A O 1
ATOM 4519 N N . GLU A 1 562 ? -5.790 24.106 11.638 1.00 95.38 562 GLU A N 1
ATOM 4520 C CA . GLU A 1 562 ? -7.081 24.383 11.000 1.00 95.38 562 GLU A CA 1
ATOM 4521 C C . GLU A 1 562 ? -8.069 23.233 11.196 1.00 95.38 562 GLU A C 1
ATOM 4523 O O . GLU A 1 562 ? -9.229 23.469 11.549 1.00 95.38 562 GLU A O 1
ATOM 4528 N N . PHE A 1 563 ? -7.607 21.988 11.050 1.00 94.69 563 PHE A N 1
ATOM 4529 C CA . PHE A 1 563 ? -8.415 20.806 11.331 1.00 94.69 563 PHE A CA 1
ATOM 4530 C C . PHE A 1 563 ? -8.895 20.799 12.787 1.00 94.69 563 PHE A C 1
ATOM 4532 O O . PHE A 1 563 ? -10.089 20.632 13.051 1.00 94.69 563 PHE A O 1
ATOM 4539 N N . SER A 1 564 ? -7.988 21.063 13.732 1.00 94.44 564 SER A N 1
ATOM 4540 C CA . SER A 1 564 ? -8.315 21.125 15.157 1.00 94.44 564 SER A CA 1
ATOM 4541 C C . SER A 1 564 ? -9.318 22.227 15.493 1.00 94.44 564 SER A C 1
ATOM 4543 O O . SER A 1 564 ? -10.164 22.030 16.363 1.00 94.44 564 SER A O 1
ATOM 4545 N N . A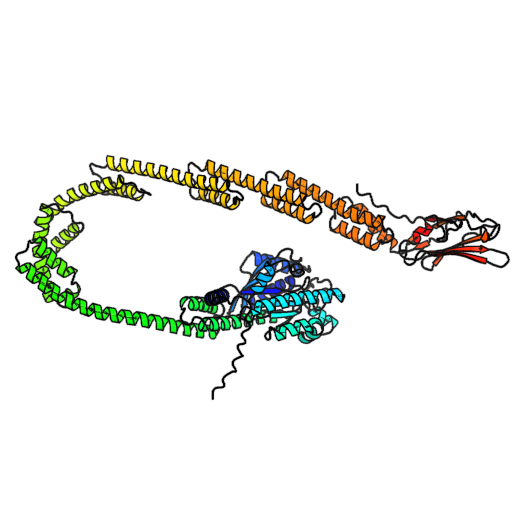RG A 1 565 ? -9.254 23.373 14.809 1.00 94.38 565 ARG A N 1
ATOM 4546 C CA . ARG A 1 565 ? -10.227 24.464 14.975 1.00 94.38 565 ARG A CA 1
ATOM 4547 C C . ARG A 1 565 ? -11.593 24.111 14.394 1.00 94.38 565 ARG A C 1
ATOM 4549 O O . ARG A 1 565 ? -12.611 24.468 14.979 1.00 94.38 565 ARG A O 1
ATOM 4556 N N . A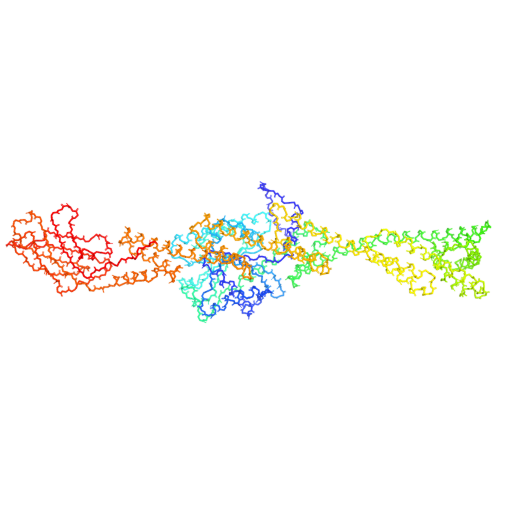RG A 1 566 ? -11.626 23.419 13.253 1.00 95.25 566 ARG A N 1
ATOM 4557 C CA . ARG A 1 566 ? -12.868 23.065 12.553 1.00 95.25 566 ARG A CA 1
ATOM 4558 C C . ARG A 1 566 ? -13.653 21.958 13.258 1.00 95.25 566 ARG A C 1
ATOM 4560 O O . ARG A 1 566 ? -14.880 21.968 13.200 1.00 95.25 566 ARG A O 1
ATOM 4567 N N . PHE A 1 567 ? -12.968 21.030 13.924 1.00 93.06 567 PHE A N 1
ATOM 4568 C CA . PHE A 1 567 ? -13.582 19.844 14.529 1.00 93.06 567 PHE A CA 1
ATOM 4569 C C . PHE A 1 567 ? -13.211 19.676 16.014 1.00 93.06 567 PHE A C 1
ATOM 4571 O O . PHE A 1 567 ? -12.563 18.693 16.373 1.00 93.06 567 PHE A O 1
ATOM 4578 N N . PRO A 1 568 ? -13.635 20.588 16.911 1.00 92.19 568 PRO A N 1
ATOM 4579 C CA . PRO A 1 568 ? -13.165 20.623 18.301 1.00 92.19 568 PRO A CA 1
ATOM 4580 C C . PRO A 1 568 ? -13.500 19.361 19.114 1.00 92.19 568 PRO A C 1
ATOM 4582 O O . PRO A 1 568 ? -12.737 18.983 19.997 1.00 92.19 568 PRO A O 1
ATOM 4585 N N . THR A 1 569 ? -14.597 18.666 18.808 1.00 90.62 569 THR A N 1
ATOM 4586 C CA . THR A 1 569 ? -15.029 17.457 19.534 1.00 90.62 569 THR A CA 1
ATOM 4587 C C . THR A 1 569 ? -14.445 16.153 18.981 1.00 90.62 569 THR A C 1
ATOM 4589 O O . THR A 1 569 ? -14.611 15.102 19.597 1.00 90.62 569 THR A O 1
ATOM 4592 N N . GLN A 1 570 ? -13.740 16.185 17.843 1.00 93.12 570 GLN A N 1
ATOM 4593 C CA . GLN A 1 570 ? -13.117 14.997 17.245 1.00 93.12 570 GLN A CA 1
ATOM 4594 C C . GLN A 1 570 ? -11.716 14.749 17.824 1.00 93.12 570 GLN A C 1
ATOM 4596 O O . GLN A 1 570 ? -10.720 14.771 17.105 1.00 93.12 570 GLN A O 1
ATOM 4601 N N . PHE A 1 571 ? -11.627 14.530 19.138 1.00 93.75 571 PHE A N 1
ATOM 4602 C CA . PHE A 1 571 ? -10.354 14.455 19.869 1.00 93.75 571 PHE A CA 1
ATOM 4603 C C . PHE A 1 571 ? -9.354 13.448 19.277 1.00 93.75 571 PHE A C 1
ATOM 4605 O O . PHE A 1 571 ? -8.201 13.805 19.050 1.00 93.75 571 PHE A O 1
ATOM 4612 N N . ALA A 1 572 ? -9.800 12.230 18.952 1.00 91.94 572 ALA A N 1
ATOM 4613 C CA . ALA A 1 572 ? -8.940 11.196 18.371 1.00 91.94 572 ALA A CA 1
ATOM 4614 C C . ALA A 1 572 ? -8.341 11.621 17.017 1.00 91.94 572 ALA A C 1
ATOM 4616 O O . ALA A 1 572 ? -7.129 11.554 16.834 1.00 91.94 572 ALA A O 1
ATOM 4617 N N . ALA A 1 573 ? -9.166 12.150 16.107 1.00 93.00 573 ALA A N 1
ATOM 4618 C CA . ALA A 1 573 ? -8.706 12.617 14.799 1.00 93.00 573 ALA A CA 1
ATOM 4619 C C . ALA A 1 573 ? -7.792 13.851 14.910 1.00 93.00 573 ALA A C 1
ATOM 4621 O O . ALA A 1 573 ? -6.831 13.987 14.157 1.00 93.00 573 ALA A O 1
ATOM 4622 N N . ARG A 1 574 ? -8.055 14.750 15.874 1.00 96.56 574 ARG A N 1
ATOM 4623 C CA . ARG A 1 574 ? -7.165 15.886 16.176 1.00 96.56 574 ARG A CA 1
ATOM 4624 C C . ARG A 1 574 ? -5.778 15.390 16.590 1.00 96.56 574 ARG A C 1
ATOM 4626 O O . ARG A 1 574 ? -4.785 15.877 16.058 1.00 96.56 574 ARG A O 1
ATOM 4633 N N . ILE A 1 575 ? -5.712 14.416 17.501 1.00 94.00 575 ILE A N 1
ATOM 4634 C CA . ILE A 1 575 ? -4.450 13.811 17.954 1.00 94.00 575 ILE A CA 1
ATOM 4635 C C . ILE A 1 575 ? -3.724 13.150 16.783 1.00 94.00 575 ILE A C 1
ATOM 4637 O O . ILE A 1 575 ? -2.539 13.405 16.594 1.00 94.00 575 ILE A O 1
ATOM 4641 N N . GLU A 1 576 ? -4.437 12.381 15.960 1.00 94.12 576 GLU A N 1
ATOM 4642 C CA . GLU A 1 576 ? -3.868 11.711 14.788 1.00 94.12 576 GLU A CA 1
ATOM 4643 C C . GLU A 1 576 ? -3.225 12.703 13.804 1.00 94.12 576 GLU A C 1
ATOM 4645 O O . GLU A 1 576 ? -2.130 12.454 13.301 1.00 94.12 576 GLU A O 1
ATOM 4650 N N . LYS A 1 577 ? -3.847 13.868 13.570 1.00 94.25 577 LYS A N 1
ATOM 4651 C CA . LYS A 1 577 ? -3.266 14.918 12.716 1.00 94.25 577 LYS A CA 1
ATOM 4652 C C . LYS A 1 577 ? -1.965 15.485 13.279 1.00 94.25 577 LYS A C 1
ATOM 4654 O O . LYS A 1 577 ? -1.007 15.646 12.522 1.00 94.25 577 LYS A O 1
ATOM 4659 N N . TYR A 1 578 ? -1.904 15.754 14.582 1.00 95.44 578 TYR A N 1
ATOM 4660 C CA . TYR A 1 578 ? -0.658 16.196 15.214 1.00 95.44 578 TYR A CA 1
ATOM 4661 C C . TYR A 1 578 ? 0.394 15.082 15.258 1.00 95.44 578 TYR A C 1
ATOM 4663 O O . TYR A 1 578 ? 1.572 15.368 15.073 1.00 95.44 578 TYR A O 1
ATOM 4671 N N . ASP A 1 579 ? 0.000 13.818 15.415 1.00 94.62 579 ASP A N 1
ATOM 4672 C CA . ASP A 1 579 ? 0.926 12.682 15.366 1.00 94.62 579 ASP A CA 1
ATOM 4673 C C . ASP A 1 579 ? 1.508 12.448 13.974 1.00 94.62 579 ASP A C 1
ATOM 4675 O O . ASP A 1 579 ? 2.705 12.188 13.849 1.00 94.62 579 ASP A O 1
ATOM 4679 N N . ALA A 1 580 ? 0.707 12.614 12.921 1.00 93.31 580 ALA A N 1
ATOM 4680 C CA . ALA A 1 580 ? 1.200 12.583 11.548 1.00 93.31 580 ALA A CA 1
ATOM 4681 C C . ALA A 1 580 ? 2.254 13.682 11.305 1.00 93.31 580 ALA A C 1
ATOM 4683 O O . ALA A 1 580 ? 3.311 13.412 10.727 1.00 93.31 580 ALA A O 1
ATOM 4684 N N . TYR A 1 581 ? 2.004 14.898 11.806 1.00 94.44 581 TYR A N 1
ATOM 4685 C CA . TYR A 1 581 ? 2.967 16.000 11.755 1.00 94.44 581 TYR A CA 1
ATOM 4686 C C . TYR A 1 581 ? 4.253 15.670 12.535 1.00 94.44 581 TYR A C 1
ATOM 4688 O O . TYR A 1 581 ? 5.346 15.696 11.966 1.00 94.44 581 TYR A O 1
ATOM 4696 N N . LEU A 1 582 ? 4.135 15.274 13.807 1.00 93.94 582 LEU A N 1
ATOM 4697 C CA . LEU A 1 582 ? 5.278 14.946 14.668 1.00 93.94 582 LEU A CA 1
ATOM 4698 C C . LEU A 1 582 ? 6.123 13.799 14.105 1.00 93.94 582 LEU A C 1
ATOM 4700 O O . LEU A 1 582 ? 7.347 13.848 14.189 1.00 93.94 582 LEU A O 1
ATOM 4704 N N . LYS A 1 583 ? 5.493 12.789 13.493 1.00 94.19 583 LYS A N 1
ATOM 4705 C CA . LYS A 1 583 ? 6.193 11.680 12.831 1.00 94.19 583 LYS A CA 1
ATOM 4706 C C . LYS A 1 583 ? 7.000 12.158 11.624 1.00 94.19 583 LYS A C 1
ATOM 4708 O O . LYS A 1 583 ? 8.131 11.720 11.440 1.00 94.19 583 LYS A O 1
ATOM 4713 N N . THR A 1 584 ? 6.424 13.042 10.813 1.00 91.75 584 THR A N 1
ATOM 4714 C CA . THR A 1 584 ? 7.055 13.538 9.580 1.00 91.75 584 THR A CA 1
ATOM 4715 C C . THR A 1 584 ? 8.241 14.456 9.884 1.00 91.75 584 THR A C 1
ATOM 4717 O O . THR A 1 584 ? 9.263 14.390 9.205 1.00 91.75 584 THR A O 1
ATOM 4720 N N . TYR A 1 585 ? 8.138 15.268 10.940 1.00 91.88 585 TYR A N 1
ATOM 4721 C CA . TYR A 1 585 ? 9.112 16.313 11.265 1.00 91.88 585 TYR A CA 1
ATOM 4722 C C . TYR A 1 585 ? 9.928 16.046 12.543 1.00 91.88 585 TYR A C 1
ATOM 4724 O O . TYR A 1 585 ? 10.530 16.965 13.102 1.00 91.88 585 TYR A O 1
ATOM 4732 N N . ALA A 1 586 ? 10.005 14.790 12.994 1.00 85.81 586 ALA A N 1
ATOM 4733 C CA . ALA A 1 586 ? 10.638 14.402 14.261 1.00 85.81 586 ALA A CA 1
ATOM 4734 C C . ALA A 1 586 ? 12.101 14.865 14.419 1.00 85.81 586 ALA A C 1
ATOM 4736 O O . ALA A 1 586 ? 12.552 15.122 15.532 1.00 85.81 586 ALA A O 1
ATOM 4737 N N . SER A 1 587 ? 12.852 14.977 13.319 1.00 81.62 587 SER A N 1
ATOM 4738 C CA . SER A 1 587 ? 14.290 15.276 13.323 1.00 81.62 587 SER A CA 1
ATOM 4739 C C . SER A 1 587 ? 14.643 16.767 13.248 1.00 81.62 587 SER A C 1
ATOM 4741 O O . SER A 1 587 ? 15.813 17.090 13.050 1.00 81.62 587 SER A O 1
ATOM 4743 N N . GLY A 1 588 ? 13.671 17.677 13.370 1.00 82.06 588 GLY A N 1
ATOM 4744 C CA . GLY A 1 588 ? 13.953 19.120 13.361 1.00 82.06 588 GLY A CA 1
ATOM 4745 C C . GLY A 1 588 ? 12.847 20.028 12.825 1.00 82.06 588 GLY A C 1
ATOM 4746 O O . GLY A 1 588 ? 13.163 21.090 12.292 1.00 82.06 588 GLY A O 1
ATOM 4747 N N . GLY A 1 589 ? 11.575 19.630 12.921 1.00 88.06 589 GLY A N 1
ATOM 4748 C CA . GLY A 1 589 ? 10.445 20.511 12.619 1.00 88.06 589 GLY A CA 1
ATOM 4749 C C . GLY A 1 589 ? 10.445 21.768 13.481 1.00 88.06 589 GLY A C 1
ATOM 4750 O O . GLY A 1 589 ? 10.819 21.733 14.656 1.00 88.06 589 GLY A O 1
ATOM 4751 N N . ARG A 1 590 ? 10.006 22.888 12.911 1.00 92.12 590 ARG A N 1
ATOM 4752 C CA . ARG A 1 590 ? 9.980 24.178 13.612 1.00 92.12 590 ARG A CA 1
ATOM 4753 C C . ARG A 1 590 ? 8.857 24.269 14.636 1.00 92.12 590 ARG A C 1
ATOM 4755 O O . ARG A 1 590 ? 9.055 24.935 15.644 1.00 92.12 590 ARG A O 1
ATOM 4762 N N . HIS A 1 591 ? 7.745 23.560 14.423 1.00 94.50 591 HIS A N 1
ATOM 4763 C CA . HIS A 1 591 ? 6.563 23.600 15.298 1.00 94.50 591 HIS A CA 1
ATOM 4764 C C . HIS A 1 591 ? 6.431 22.369 16.203 1.00 94.50 591 HIS A C 1
ATOM 4766 O O . HIS A 1 591 ? 5.332 22.004 16.622 1.00 94.50 591 HIS A O 1
ATOM 4772 N N . LEU A 1 592 ? 7.537 21.672 16.492 1.00 92.81 592 LEU A N 1
ATOM 4773 C CA . LEU A 1 592 ? 7.515 20.465 17.329 1.00 92.81 592 LEU A CA 1
ATOM 4774 C C . LEU A 1 592 ? 6.988 20.750 18.741 1.00 92.81 592 LEU A C 1
ATOM 4776 O O . LEU A 1 592 ? 6.186 19.979 19.269 1.00 92.81 592 LEU A O 1
ATOM 4780 N N . THR A 1 593 ? 7.418 21.859 19.344 1.00 92.75 593 THR A N 1
ATOM 4781 C CA . THR A 1 593 ? 7.019 22.233 20.708 1.00 92.75 593 THR A CA 1
ATOM 4782 C C . THR A 1 593 ? 5.534 22.579 20.755 1.00 92.75 593 THR A C 1
ATOM 4784 O O . THR A 1 593 ? 4.803 22.083 21.612 1.00 92.75 593 THR A O 1
ATOM 4787 N N . GLU A 1 594 ? 5.075 23.370 19.791 1.00 95.25 594 GLU A N 1
ATOM 4788 C CA . GLU A 1 594 ? 3.693 23.807 19.633 1.00 95.25 594 GLU A CA 1
ATOM 4789 C C . GLU A 1 594 ? 2.765 22.621 19.355 1.00 95.25 594 GLU A C 1
ATOM 4791 O O . GLU A 1 594 ? 1.698 22.522 19.959 1.00 95.25 594 GLU A O 1
ATOM 4796 N N . ALA A 1 595 ? 3.178 21.680 18.502 1.00 94.56 595 ALA A N 1
ATOM 4797 C CA . ALA A 1 595 ? 2.417 20.467 18.211 1.00 94.56 595 ALA A CA 1
ATOM 4798 C C . ALA A 1 595 ? 2.309 19.539 19.433 1.00 94.56 595 ALA A C 1
ATOM 4800 O O . ALA A 1 595 ? 1.226 19.024 19.723 1.00 94.56 595 ALA A O 1
ATOM 4801 N N . LEU A 1 596 ? 3.400 19.350 20.187 1.00 94.06 596 LEU A N 1
ATOM 4802 C CA . LEU A 1 596 ? 3.382 18.573 21.433 1.00 94.06 596 LEU A CA 1
ATOM 4803 C C . LEU A 1 596 ? 2.498 19.230 22.499 1.00 94.06 596 LEU A C 1
ATOM 4805 O O . LEU A 1 596 ? 1.731 18.538 23.178 1.00 94.06 596 LEU A O 1
ATOM 4809 N N . GLN A 1 597 ? 2.570 20.556 22.628 1.00 95.44 597 GLN A N 1
ATOM 4810 C CA . GLN A 1 597 ? 1.715 21.310 23.537 1.00 95.44 597 GLN A CA 1
ATOM 4811 C C . GLN A 1 597 ? 0.240 21.184 23.138 1.00 95.44 597 GLN A C 1
ATOM 4813 O O . GLN A 1 597 ? -0.576 20.816 23.982 1.00 95.44 597 GLN A O 1
ATOM 4818 N N . ALA A 1 598 ? -0.096 21.396 21.862 1.00 94.44 598 ALA A N 1
ATOM 4819 C CA . ALA A 1 598 ? -1.461 21.263 21.358 1.00 94.44 598 ALA A CA 1
ATOM 4820 C C . ALA A 1 598 ? -2.014 19.851 21.597 1.00 94.44 598 ALA A C 1
ATOM 4822 O O . ALA A 1 598 ? -3.133 19.696 22.083 1.00 94.44 598 ALA A O 1
ATOM 4823 N N . LYS A 1 599 ? -1.215 18.807 21.341 1.00 94.50 599 LYS A N 1
ATOM 4824 C CA . LYS A 1 599 ? -1.589 17.416 21.637 1.00 94.50 599 LYS A CA 1
ATOM 4825 C C . LYS A 1 599 ? -1.875 17.206 23.131 1.00 94.50 599 LYS A C 1
ATOM 4827 O O . LYS A 1 599 ? -2.872 16.575 23.479 1.00 94.50 599 LYS A O 1
ATOM 4832 N N . SER A 1 600 ? -1.041 17.753 24.017 1.00 93.31 600 SER A N 1
ATOM 4833 C CA . SER A 1 600 ? -1.250 17.692 25.473 1.00 93.31 600 SER A CA 1
ATOM 4834 C C . SER A 1 600 ? -2.531 18.412 25.912 1.00 93.31 600 SER A C 1
ATOM 4836 O O . SER A 1 600 ? -3.290 17.889 26.729 1.00 93.31 600 SER A O 1
ATOM 4838 N N . GLU A 1 601 ? -2.810 19.586 25.345 1.00 94.62 601 GLU A N 1
ATOM 4839 C CA . GLU A 1 601 ? -4.045 20.337 25.594 1.00 94.62 601 GLU A CA 1
ATOM 4840 C C . GLU A 1 601 ? -5.282 19.557 25.131 1.00 94.62 601 GLU A C 1
ATOM 4842 O O . GLU A 1 601 ? -6.231 19.414 25.901 1.00 94.62 601 GLU A O 1
ATOM 4847 N N . ILE A 1 602 ? -5.233 18.941 23.944 1.00 94.62 602 ILE A N 1
ATOM 4848 C CA . ILE A 1 602 ? -6.313 18.087 23.423 1.00 94.62 602 ILE A CA 1
ATOM 4849 C C . ILE A 1 602 ? -6.608 16.918 24.366 1.00 94.62 602 ILE A C 1
ATOM 4851 O O . ILE A 1 602 ? -7.774 16.627 24.630 1.00 94.62 602 ILE A O 1
ATOM 4855 N N . PHE A 1 603 ? -5.581 16.254 24.905 1.00 92.19 603 PHE A N 1
ATOM 4856 C CA . PHE A 1 603 ? -5.791 15.170 25.870 1.00 92.19 603 PHE A CA 1
ATOM 4857 C C . PHE A 1 603 ? -6.479 15.647 27.150 1.00 92.19 603 PHE A C 1
ATOM 4859 O O . PHE A 1 603 ? -7.366 14.954 27.647 1.00 92.19 603 PHE A O 1
ATOM 4866 N N . LYS A 1 604 ? -6.109 16.826 27.666 1.00 92.62 604 LYS A N 1
ATOM 4867 C CA . LYS A 1 604 ? -6.756 17.421 28.848 1.00 92.62 604 LYS A CA 1
ATOM 4868 C C . LYS A 1 604 ? -8.218 17.775 28.572 1.00 92.62 604 LYS A C 1
ATOM 4870 O O . LYS A 1 604 ? -9.078 17.508 29.409 1.00 92.62 604 LYS A O 1
ATOM 4875 N N . GLU A 1 605 ? -8.507 18.350 27.404 1.00 94.06 605 GLU A N 1
ATOM 4876 C CA . GLU A 1 605 ? -9.878 18.647 26.970 1.00 94.06 605 GLU A CA 1
ATOM 4877 C C . GLU A 1 605 ? -10.717 17.371 26.842 1.00 94.06 605 GLU A C 1
ATOM 4879 O O . GLU A 1 605 ? -11.862 17.336 27.297 1.00 94.06 605 GLU A O 1
ATOM 4884 N N . TRP A 1 606 ? -10.144 16.320 26.251 1.00 94.56 606 TRP A N 1
ATOM 4885 C CA . TRP A 1 606 ? -10.820 15.043 26.049 1.00 94.56 606 TRP A CA 1
ATOM 4886 C C . TRP A 1 606 ? -11.134 14.352 27.381 1.00 94.56 606 TRP A C 1
ATOM 4888 O O . TRP A 1 606 ? -12.278 13.952 27.597 1.00 94.56 606 TRP A O 1
ATOM 4898 N N . ASP A 1 607 ? -10.160 14.292 28.295 1.00 93.75 607 ASP A N 1
ATOM 4899 C CA . ASP A 1 607 ? -10.324 13.753 29.653 1.00 93.75 607 ASP A CA 1
ATOM 4900 C C . ASP A 1 607 ? -11.488 14.444 30.387 1.00 93.75 607 ASP A C 1
ATOM 4902 O O . ASP A 1 607 ? -12.423 13.793 30.867 1.00 93.75 607 ASP A O 1
ATOM 4906 N N . LEU A 1 608 ? -11.496 15.783 30.381 1.00 94.56 608 LEU A N 1
ATOM 4907 C CA . LEU A 1 608 ? -12.555 16.581 31.000 1.00 94.56 608 LEU A CA 1
ATOM 4908 C C . LEU A 1 608 ? -13.921 16.352 30.340 1.00 94.56 608 LEU A C 1
ATOM 4910 O O . LEU A 1 608 ? -14.928 16.221 31.039 1.00 94.56 608 LEU A O 1
ATOM 4914 N N . HIS A 1 609 ? -13.973 16.318 29.008 1.00 93.94 609 HIS A N 1
ATOM 4915 C CA . HIS A 1 609 ? -15.212 16.142 28.256 1.00 93.94 609 HIS A CA 1
ATOM 4916 C C . HIS A 1 609 ? -15.849 14.771 28.523 1.00 93.94 609 HIS A C 1
ATOM 4918 O O . HIS A 1 609 ? -17.034 14.703 28.858 1.00 93.94 609 HIS A O 1
ATOM 4924 N N . SER A 1 610 ? -15.066 13.693 28.428 1.00 92.81 610 SER A N 1
ATOM 4925 C CA . SER A 1 610 ? -15.527 12.320 28.664 1.00 92.81 610 SER A CA 1
ATOM 4926 C C . SER A 1 610 ? -16.047 12.141 30.094 1.00 92.81 610 SER A C 1
ATOM 4928 O O . SER A 1 610 ? -17.147 11.627 30.301 1.00 92.81 610 SER A O 1
ATOM 4930 N N . TYR A 1 611 ? -15.312 12.642 31.093 1.00 95.94 611 TYR A N 1
ATOM 4931 C CA . TYR A 1 611 ? -15.752 12.579 32.487 1.00 95.94 611 TYR A CA 1
ATOM 4932 C C . TYR A 1 611 ? -17.012 13.421 32.746 1.00 95.94 611 TYR A C 1
ATOM 4934 O O . TYR A 1 611 ? -17.930 12.981 33.442 1.00 95.94 611 TYR A O 1
ATOM 4942 N N . ARG A 1 612 ? -17.111 14.618 32.149 1.00 95.25 612 ARG A N 1
ATOM 4943 C CA . ARG A 1 612 ? -18.277 15.502 32.301 1.00 95.25 612 ARG A CA 1
ATOM 4944 C C . ARG A 1 612 ? -19.572 14.842 31.824 1.00 95.25 612 ARG A C 1
ATOM 4946 O O . ARG A 1 612 ? -20.599 15.040 32.471 1.00 95.25 612 ARG A O 1
ATOM 4953 N N . GLN A 1 613 ? -19.530 14.034 30.765 1.00 93.50 613 GLN A N 1
ATOM 4954 C CA . GLN A 1 613 ? -20.696 13.279 30.287 1.00 93.50 613 GLN A CA 1
ATOM 4955 C C . GLN A 1 613 ? -21.189 12.234 31.299 1.00 93.50 613 GLN A C 1
ATOM 4957 O O . GLN A 1 613 ? -22.399 12.064 31.466 1.00 93.50 613 GLN A O 1
ATOM 4962 N N . ALA A 1 614 ? -20.271 11.548 31.987 1.00 94.06 614 ALA A N 1
ATOM 4963 C CA . ALA A 1 614 ? -20.617 10.606 33.050 1.00 94.06 614 ALA A CA 1
ATOM 4964 C C . ALA A 1 614 ? -21.161 11.340 34.287 1.00 94.06 614 ALA A C 1
ATOM 4966 O O . ALA A 1 614 ? -22.222 10.993 34.804 1.00 94.06 614 ALA A O 1
ATO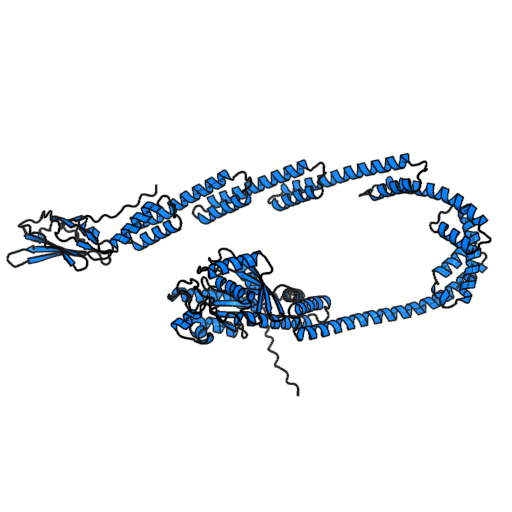M 4967 N N . TYR A 1 615 ? -20.480 12.411 34.709 1.00 95.56 615 TYR A N 1
ATOM 4968 C CA . TYR A 1 615 ? -20.885 13.247 35.841 1.00 95.56 615 TYR A CA 1
ATOM 4969 C C . TYR A 1 615 ? -22.294 13.834 35.666 1.00 95.56 615 TYR A C 1
ATOM 4971 O O . TYR A 1 615 ? -23.109 13.774 36.586 1.00 95.56 615 TYR A O 1
ATOM 4979 N N . GLN A 1 616 ? -22.592 14.401 34.491 1.00 94.00 616 GLN A N 1
ATOM 4980 C CA . GLN A 1 616 ? -23.905 14.984 34.203 1.00 94.00 616 GLN A CA 1
ATOM 4981 C C . GLN A 1 616 ? -25.014 13.931 34.257 1.00 94.00 616 GLN A C 1
ATOM 4983 O O . GLN A 1 616 ? -26.023 14.175 34.914 1.00 94.00 616 GLN A O 1
ATOM 4988 N N . HIS A 1 617 ? -24.792 12.751 33.663 1.00 93.62 617 HIS A N 1
ATOM 4989 C CA . HIS A 1 617 ? -25.770 11.657 33.682 1.00 93.62 617 HIS A CA 1
ATOM 4990 C C . HIS A 1 617 ? -26.096 11.205 35.104 1.00 93.62 617 HIS A C 1
ATOM 4992 O O . HIS A 1 617 ? -27.260 11.160 35.480 1.00 93.62 617 HIS A O 1
ATOM 4998 N N . ILE A 1 618 ? -25.071 10.951 35.920 1.00 92.62 618 ILE A N 1
ATOM 4999 C CA . ILE A 1 618 ? -25.240 10.506 37.313 1.00 92.62 618 ILE A CA 1
ATOM 5000 C C . ILE A 1 618 ? -25.981 11.558 38.149 1.00 92.62 618 ILE A C 1
ATOM 5002 O O . ILE A 1 618 ? -26.777 11.222 39.024 1.00 92.62 618 ILE A O 1
ATOM 5006 N N . ARG A 1 619 ? -25.743 12.846 37.877 1.00 92.69 619 ARG A N 1
ATOM 5007 C CA . ARG A 1 619 ? -26.421 13.945 38.570 1.00 92.69 619 ARG A CA 1
ATOM 5008 C C . ARG A 1 619 ? -27.891 14.084 38.159 1.00 92.69 619 ARG A C 1
ATOM 5010 O O . ARG A 1 619 ? -28.717 14.408 39.007 1.00 92.69 619 ARG A O 1
ATOM 5017 N N . GLU A 1 620 ? -28.202 13.908 36.878 1.00 92.50 620 GLU A N 1
ATOM 5018 C CA . GLU A 1 620 ? -29.559 14.066 36.330 1.00 92.50 620 GLU A CA 1
ATOM 5019 C C . GLU A 1 620 ? -30.434 12.830 36.573 1.00 92.50 620 GLU A C 1
ATOM 5021 O O . GLU A 1 620 ? -31.621 12.964 36.870 1.00 92.50 620 GLU A O 1
ATOM 5026 N N . PHE A 1 621 ? -29.836 11.638 36.532 1.00 90.62 621 PHE A N 1
ATOM 5027 C CA . PHE A 1 621 ? -30.507 10.348 36.683 1.00 90.62 621 PHE A CA 1
ATOM 5028 C C . PHE A 1 621 ? -29.856 9.515 37.802 1.00 90.62 621 PHE A C 1
ATOM 5030 O O . PHE A 1 621 ? -29.261 8.473 37.536 1.00 90.62 621 PHE A O 1
ATOM 5037 N N . PRO A 1 622 ? -29.981 9.918 39.082 1.00 87.06 622 PRO A N 1
ATOM 5038 C CA . PRO A 1 622 ? -29.294 9.252 40.197 1.00 87.06 622 PRO A CA 1
ATOM 5039 C C . PRO A 1 622 ? -29.749 7.805 40.445 1.00 87.06 622 PRO A C 1
ATOM 5041 O O . PRO A 1 622 ? -29.036 7.044 41.091 1.00 87.06 622 PRO A O 1
ATOM 5044 N N . ASN A 1 623 ? -30.928 7.418 39.946 1.00 87.25 623 ASN A N 1
ATOM 5045 C CA . ASN A 1 623 ? -31.410 6.038 40.020 1.00 87.25 623 ASN A CA 1
ATOM 5046 C C . ASN A 1 623 ? -30.871 5.169 38.862 1.00 87.25 623 ASN A C 1
ATOM 5048 O O . ASN A 1 623 ? -30.951 3.952 38.944 1.00 87.25 623 ASN A O 1
ATOM 5052 N N . ASP A 1 624 ? -30.315 5.747 37.794 1.00 91.06 624 ASP A N 1
ATOM 5053 C CA . ASP A 1 624 ? -29.796 5.000 36.639 1.00 91.06 624 ASP A CA 1
ATOM 5054 C C . ASP A 1 624 ? -28.310 4.652 36.829 1.00 91.06 624 ASP A C 1
ATOM 5056 O O . ASP A 1 624 ? -27.400 5.168 36.169 1.00 91.06 624 ASP A O 1
ATOM 5060 N N . LEU A 1 625 ? -28.062 3.803 37.827 1.00 90.56 625 LEU A N 1
ATOM 5061 C CA . LEU A 1 625 ? -26.712 3.439 38.255 1.00 90.56 625 LEU A CA 1
ATOM 5062 C C . LEU A 1 625 ? -25.958 2.612 37.212 1.00 90.56 625 LEU A C 1
ATOM 5064 O O . LEU A 1 625 ? -24.736 2.718 37.140 1.00 90.56 625 LEU A O 1
ATOM 5068 N N . ASP A 1 626 ? -26.657 1.793 36.424 1.00 91.44 626 ASP A N 1
ATOM 5069 C CA . ASP A 1 626 ? -26.024 0.912 35.439 1.00 91.44 626 ASP A CA 1
ATOM 5070 C C . ASP A 1 626 ? -25.481 1.714 34.246 1.00 91.44 626 ASP A C 1
ATOM 5072 O O . ASP A 1 626 ? -24.334 1.514 33.844 1.00 91.44 626 ASP A O 1
ATOM 5076 N N . GLU A 1 627 ? -26.235 2.692 33.735 1.00 93.44 627 GLU A N 1
ATOM 5077 C CA . GLU A 1 627 ? -25.748 3.608 32.696 1.00 93.44 627 GLU A CA 1
ATOM 5078 C C . GLU A 1 627 ? -24.650 4.539 33.234 1.00 93.44 627 GLU A C 1
ATOM 5080 O O . GLU A 1 627 ? -23.646 4.776 32.554 1.00 93.44 627 GLU A O 1
ATOM 5085 N N . GLY A 1 628 ? -24.785 5.019 34.476 1.00 93.44 628 GLY A N 1
ATOM 5086 C CA . GLY A 1 628 ? -23.726 5.764 35.162 1.00 93.44 628 GLY A CA 1
ATOM 5087 C C . GLY A 1 628 ? -22.425 4.958 35.270 1.00 93.44 628 GLY A C 1
ATOM 5088 O O . GLY A 1 628 ? -21.353 5.454 34.914 1.00 93.44 628 GLY A O 1
ATOM 5089 N N . ALA A 1 629 ? -22.519 3.689 35.680 1.00 93.81 629 ALA A N 1
ATOM 5090 C CA . ALA A 1 629 ? -21.386 2.772 35.749 1.00 93.81 629 ALA A CA 1
ATOM 5091 C C . ALA A 1 629 ? -20.791 2.492 34.365 1.00 93.81 629 ALA A C 1
ATOM 5093 O O . ALA A 1 629 ? -19.569 2.510 34.205 1.00 93.81 629 ALA A O 1
ATOM 5094 N N . ARG A 1 630 ? -21.629 2.271 33.346 1.00 96.75 630 ARG A N 1
ATOM 5095 C CA . ARG A 1 630 ? -21.180 2.066 31.963 1.00 96.75 630 ARG A CA 1
ATOM 5096 C C . ARG A 1 630 ? -20.366 3.259 31.468 1.00 96.75 630 ARG A C 1
ATOM 5098 O O . ARG A 1 630 ? -19.258 3.066 30.977 1.00 96.75 630 ARG A O 1
ATOM 5105 N N . ARG A 1 631 ? -20.858 4.486 31.665 1.00 96.31 631 ARG A N 1
ATOM 5106 C CA . ARG A 1 631 ? -20.158 5.716 31.250 1.00 96.31 631 ARG A CA 1
ATOM 5107 C C . ARG A 1 631 ? -18.847 5.943 31.998 1.00 96.31 631 ARG A C 1
ATOM 5109 O O . ARG A 1 631 ? -17.877 6.383 31.387 1.00 96.31 631 ARG A O 1
ATOM 5116 N N . LEU A 1 632 ? -18.787 5.636 33.296 1.00 96.06 632 LEU A N 1
ATOM 5117 C CA . LEU A 1 632 ? -17.535 5.711 34.058 1.00 96.06 632 LEU A CA 1
ATOM 5118 C C . LEU A 1 632 ? -16.522 4.645 33.613 1.00 96.06 632 LEU A C 1
ATOM 5120 O O . LEU A 1 632 ? -15.338 4.950 33.506 1.00 96.06 632 LEU A O 1
ATOM 5124 N N . ASN A 1 633 ? -16.970 3.428 33.291 1.00 95.88 633 ASN A N 1
ATOM 5125 C CA . ASN A 1 633 ? -16.107 2.401 32.699 1.00 95.88 633 ASN A CA 1
ATOM 5126 C C . ASN A 1 633 ? -15.611 2.808 31.302 1.00 95.88 633 ASN A C 1
ATOM 5128 O O . ASN A 1 633 ? -14.434 2.628 30.994 1.00 95.88 633 ASN A O 1
ATOM 5132 N N . ASP A 1 634 ? -16.475 3.404 30.473 1.00 93.94 634 ASP A N 1
ATOM 5133 C CA . ASP A 1 634 ? -16.092 3.963 29.173 1.00 93.94 634 ASP A CA 1
ATOM 5134 C C . ASP A 1 634 ? -15.030 5.060 29.332 1.00 93.94 634 ASP A C 1
ATOM 5136 O O . ASP A 1 634 ? -14.026 5.049 28.619 1.00 93.94 634 ASP A O 1
ATOM 5140 N N . TYR A 1 635 ? -15.200 5.949 30.314 1.00 95.88 635 TYR A N 1
ATOM 5141 C CA . TYR A 1 635 ? -14.205 6.956 30.676 1.00 95.88 635 TYR A CA 1
ATOM 5142 C C . TYR A 1 635 ? -12.864 6.328 31.082 1.00 95.88 635 TYR A C 1
ATOM 5144 O O . TYR A 1 635 ? -11.838 6.683 30.507 1.00 95.88 635 TYR A O 1
ATOM 5152 N N . LEU A 1 636 ? -12.859 5.367 32.012 1.00 95.00 636 LEU A N 1
ATOM 5153 C CA . LEU A 1 636 ? -11.638 4.701 32.490 1.00 95.00 636 LEU A CA 1
ATOM 5154 C C . LEU A 1 636 ? -10.913 3.925 31.386 1.00 95.00 636 LEU A C 1
ATOM 5156 O O . LEU A 1 636 ? -9.685 3.878 31.363 1.00 95.00 636 LEU A O 1
ATOM 5160 N N . ARG A 1 637 ? -11.664 3.345 30.445 1.00 94.00 637 ARG A N 1
ATOM 5161 C CA . ARG A 1 637 ? -11.104 2.651 29.281 1.00 94.00 637 ARG A CA 1
ATOM 5162 C C . ARG A 1 637 ? -10.350 3.604 28.355 1.00 94.00 637 ARG A C 1
ATOM 5164 O O . ARG A 1 637 ? -9.316 3.227 27.811 1.00 94.00 637 ARG A O 1
ATOM 5171 N N . VAL A 1 638 ? -10.871 4.813 28.157 1.00 91.06 638 VAL A N 1
ATOM 5172 C CA . VAL A 1 638 ? -10.265 5.823 27.274 1.00 91.06 638 VAL A CA 1
ATOM 5173 C C . VAL A 1 638 ? -9.161 6.609 27.994 1.00 91.06 638 VAL A C 1
ATOM 5175 O O . VAL A 1 638 ? -8.146 6.947 27.388 1.00 91.06 638 VAL A O 1
ATOM 5178 N N . HIS A 1 639 ? -9.327 6.864 29.293 1.00 93.19 639 HIS A N 1
ATOM 5179 C CA . HIS A 1 639 ? -8.437 7.682 30.116 1.00 93.19 639 HIS A CA 1
ATOM 5180 C C . HIS A 1 639 ? -7.986 6.921 31.377 1.00 93.19 639 HIS A C 1
ATOM 5182 O O . HIS A 1 639 ? -8.314 7.330 32.492 1.00 93.19 639 HIS A O 1
ATOM 5188 N N . PRO A 1 640 ? -7.192 5.839 31.249 1.00 90.88 640 PRO A N 1
ATOM 5189 C CA . PRO A 1 640 ? -6.775 5.035 32.403 1.00 90.88 640 PRO A CA 1
ATOM 5190 C C . PRO A 1 640 ? -5.980 5.856 33.427 1.00 90.88 640 PRO A C 1
ATOM 5192 O O . PRO A 1 640 ? -6.117 5.656 34.629 1.00 90.88 640 PRO A O 1
ATOM 5195 N N . ASN A 1 641 ? -5.225 6.850 32.955 1.00 90.75 641 ASN A N 1
ATOM 5196 C CA . ASN A 1 641 ? -4.439 7.772 33.778 1.00 90.75 641 ASN A CA 1
ATOM 5197 C C . ASN A 1 641 ? -5.031 9.196 33.794 1.00 90.75 641 ASN A C 1
ATOM 5199 O O . ASN A 1 641 ? -4.291 10.170 33.937 1.00 90.75 641 ASN A O 1
ATOM 5203 N N . GLY A 1 642 ? -6.341 9.333 33.565 1.00 90.56 642 GLY A N 1
ATOM 5204 C CA . GLY A 1 642 ? -7.040 10.616 33.577 1.00 90.56 642 GLY A CA 1
ATOM 5205 C C . GLY A 1 642 ? -7.083 11.265 34.963 1.00 90.56 642 GLY A C 1
ATOM 5206 O O . GLY A 1 642 ? -6.887 10.619 35.998 1.00 90.56 642 GLY A O 1
ATOM 5207 N N . ARG A 1 643 ? -7.379 12.569 35.008 1.00 93.50 643 ARG A N 1
ATOM 5208 C CA . ARG A 1 643 ? -7.454 13.336 36.265 1.00 93.50 643 ARG A CA 1
ATOM 5209 C C . ARG A 1 643 ? -8.509 12.779 37.225 1.00 93.50 643 ARG A C 1
ATOM 5211 O O . ARG A 1 643 ? -8.353 12.897 38.440 1.00 93.50 643 ARG A O 1
ATOM 5218 N N . PHE A 1 644 ? -9.584 12.197 36.696 1.00 95.12 644 PHE A N 1
ATOM 5219 C CA . PHE A 1 644 ? -10.734 11.739 37.475 1.00 95.12 644 PHE A CA 1
ATOM 5220 C C . PHE A 1 644 ? -10.779 10.219 37.669 1.00 95.12 644 PHE A C 1
ATOM 5222 O O . PHE A 1 644 ? -11.743 9.720 38.252 1.00 95.12 644 PHE A O 1
ATOM 5229 N N . THR A 1 645 ? -9.739 9.482 37.258 1.00 94.56 645 THR A N 1
ATOM 5230 C CA . THR A 1 645 ? -9.655 8.017 37.393 1.00 94.56 645 THR A CA 1
ATOM 5231 C C . THR A 1 645 ? -9.943 7.551 38.819 1.00 94.56 645 THR A C 1
ATOM 5233 O O . THR A 1 645 ? -10.804 6.701 39.027 1.00 94.56 645 THR A O 1
ATOM 5236 N N . ALA A 1 646 ? -9.279 8.140 39.820 1.00 94.06 646 ALA A N 1
ATOM 5237 C CA . ALA A 1 646 ? -9.441 7.731 41.217 1.00 94.06 646 ALA A CA 1
ATOM 5238 C C . ALA A 1 646 ? -10.883 7.918 41.724 1.00 94.06 646 ALA A C 1
ATOM 5240 O O . ALA A 1 646 ? -11.411 7.067 42.436 1.00 94.06 646 ALA A O 1
ATOM 5241 N N . ALA A 1 647 ? -11.540 9.010 41.326 1.00 94.12 647 ALA A N 1
ATOM 5242 C CA . ALA A 1 647 ? -12.916 9.289 41.722 1.00 94.12 647 ALA A CA 1
ATOM 5243 C C . ALA A 1 647 ? -13.928 8.388 41.000 1.00 94.12 647 ALA A C 1
ATOM 5245 O O . ALA A 1 647 ? -14.863 7.891 41.627 1.00 94.12 647 ALA A O 1
ATOM 5246 N N . ALA A 1 648 ? -13.724 8.146 39.701 1.00 95.38 648 ALA A N 1
ATOM 5247 C CA . ALA A 1 648 ? -14.537 7.221 38.917 1.00 95.38 648 ALA A CA 1
ATOM 5248 C C . ALA A 1 648 ? -14.456 5.795 39.484 1.00 95.38 648 ALA A C 1
ATOM 5250 O O . ALA A 1 648 ? -15.488 5.159 39.695 1.00 95.38 648 ALA A O 1
ATOM 5251 N N . GLN A 1 649 ? -13.245 5.330 39.808 1.00 95.81 649 GLN A N 1
ATOM 5252 C CA . GLN A 1 649 ? -13.022 4.013 40.400 1.00 95.81 649 GLN A CA 1
ATOM 5253 C C . GLN A 1 649 ? -13.697 3.886 41.771 1.00 95.81 649 GLN A C 1
ATOM 5255 O O . GLN A 1 649 ? -14.434 2.930 41.996 1.00 95.81 649 GLN A O 1
ATOM 5260 N N . ALA A 1 650 ? -13.535 4.880 42.651 1.00 94.25 650 ALA A N 1
ATOM 5261 C CA . ALA A 1 650 ? -14.181 4.882 43.964 1.00 94.25 650 ALA A CA 1
ATOM 5262 C C . ALA A 1 650 ? -15.718 4.819 43.869 1.00 94.25 650 ALA A C 1
ATOM 5264 O O . ALA A 1 650 ? -16.363 4.141 44.670 1.00 94.25 650 ALA A O 1
ATOM 5265 N N . TYR A 1 651 ? -16.314 5.491 42.877 1.00 95.06 651 TYR A N 1
ATOM 5266 C CA . TYR A 1 651 ? -17.757 5.434 42.638 1.00 95.06 651 TYR A CA 1
ATOM 5267 C C . TYR A 1 651 ? -18.206 4.054 42.131 1.00 95.06 651 TYR A C 1
ATOM 5269 O O . TYR A 1 651 ? -19.201 3.515 42.613 1.00 95.06 651 TYR A O 1
ATOM 5277 N N . LEU A 1 652 ? -17.457 3.446 41.206 1.00 95.50 652 LEU A N 1
ATOM 5278 C CA . LEU A 1 652 ? -17.726 2.090 40.714 1.00 95.50 652 LEU A CA 1
ATOM 5279 C C . LEU A 1 652 ? -17.578 1.029 41.812 1.00 95.50 652 LEU A C 1
ATOM 5281 O O . LEU A 1 652 ? -18.400 0.117 41.904 1.00 95.50 652 LEU A O 1
ATOM 5285 N N . ASP A 1 653 ? -16.569 1.162 42.670 1.00 94.62 653 ASP A N 1
ATOM 5286 C CA . ASP A 1 653 ? -16.373 0.272 43.814 1.00 94.62 653 ASP A CA 1
ATOM 5287 C C . ASP A 1 653 ? -17.510 0.419 44.833 1.00 94.62 653 ASP A C 1
ATOM 5289 O O . ASP A 1 653 ? -17.973 -0.581 45.385 1.00 94.62 653 ASP A O 1
ATOM 5293 N N . TRP A 1 654 ? -18.036 1.634 45.025 1.00 94.19 654 TRP A N 1
ATOM 5294 C CA . TRP A 1 654 ? -19.249 1.845 45.814 1.00 94.19 654 TRP A CA 1
ATOM 5295 C C . TRP A 1 654 ? -20.475 1.159 45.191 1.00 94.19 654 TRP A C 1
ATOM 5297 O O . TRP A 1 654 ? -21.190 0.467 45.917 1.00 94.19 654 TRP A O 1
ATOM 5307 N N . ILE A 1 655 ? -20.690 1.257 43.868 1.00 93.12 655 ILE A N 1
ATOM 5308 C CA . ILE A 1 655 ? -21.778 0.530 43.177 1.00 93.12 655 ILE A CA 1
ATOM 5309 C C . ILE A 1 655 ? -21.644 -0.981 43.397 1.00 93.12 655 ILE A C 1
ATOM 5311 O O . ILE A 1 655 ? -22.634 -1.658 43.687 1.00 93.12 655 ILE A O 1
ATOM 5315 N N . ARG A 1 656 ? -20.423 -1.519 43.286 1.00 92.81 656 ARG A N 1
ATOM 5316 C CA . ARG A 1 656 ? -20.157 -2.942 43.531 1.00 92.81 656 ARG A CA 1
ATOM 5317 C C . ARG A 1 656 ? -20.494 -3.315 44.974 1.00 92.81 656 ARG A C 1
ATOM 5319 O O . ARG A 1 656 ? -21.222 -4.279 45.182 1.00 92.81 656 ARG A O 1
ATOM 5326 N N . LYS A 1 657 ? -20.055 -2.508 45.947 1.00 91.56 657 LYS A N 1
ATOM 5327 C CA . LYS A 1 657 ? -20.329 -2.722 47.376 1.00 91.56 657 LYS A CA 1
ATOM 5328 C C . LYS A 1 657 ? -21.828 -2.804 47.671 1.00 91.56 657 LYS A C 1
ATOM 5330 O O . LYS A 1 657 ? -22.242 -3.694 48.399 1.00 91.56 657 LYS A O 1
ATOM 5335 N N . ILE A 1 658 ? -22.638 -1.899 47.115 1.00 92.44 658 ILE A N 1
ATOM 5336 C CA . ILE A 1 658 ? -24.090 -1.897 47.362 1.00 92.44 658 ILE A CA 1
ATOM 5337 C C . ILE A 1 658 ? -24.846 -2.975 46.577 1.00 92.44 658 ILE A C 1
ATOM 5339 O O . ILE A 1 658 ? -26.018 -3.210 46.847 1.00 92.44 658 ILE A O 1
ATOM 5343 N N . SER A 1 659 ? -24.219 -3.606 45.583 1.00 90.81 659 SER A N 1
ATOM 5344 C CA . SER A 1 659 ? -24.842 -4.689 44.808 1.00 90.81 659 SER A CA 1
ATOM 5345 C C . SER A 1 659 ? -24.861 -6.018 45.573 1.00 90.81 659 SER A C 1
ATOM 5347 O O . SER A 1 659 ? -25.628 -6.915 45.227 1.00 90.81 659 SER A O 1
ATOM 5349 N N . GLU A 1 660 ? -24.052 -6.133 46.625 1.00 92.25 660 GLU A N 1
ATOM 5350 C CA . GLU A 1 660 ? -24.030 -7.262 47.551 1.00 92.25 660 GLU A CA 1
ATOM 5351 C C . GLU A 1 660 ? -24.828 -6.933 48.827 1.00 92.25 660 GLU A C 1
ATOM 5353 O O . GLU A 1 660 ? -24.937 -5.761 49.194 1.00 92.25 660 GLU A O 1
ATOM 5358 N N . PRO A 1 661 ? -25.399 -7.936 49.524 1.00 93.12 661 PRO A N 1
ATOM 5359 C CA . PRO A 1 661 ? -26.059 -7.708 50.807 1.00 93.12 661 PRO A CA 1
ATOM 5360 C C . PRO A 1 661 ? -25.095 -7.097 51.831 1.00 93.12 661 PRO A C 1
ATOM 5362 O O . PRO A 1 661 ? -24.071 -7.697 52.164 1.00 93.12 661 PRO A O 1
ATOM 5365 N N . HIS A 1 662 ? -25.438 -5.923 52.357 1.00 93.19 662 HIS A N 1
ATOM 5366 C CA . HIS A 1 662 ? -24.660 -5.225 53.378 1.00 93.19 662 HIS A CA 1
ATOM 5367 C C . HIS A 1 662 ? -25.541 -4.822 54.561 1.00 93.19 662 HIS A C 1
ATOM 5369 O O . HIS A 1 662 ? -26.739 -4.591 54.407 1.00 93.19 662 HIS A O 1
ATOM 5375 N N . GLU A 1 663 ? -24.941 -4.763 55.747 1.00 94.62 663 GLU A N 1
ATOM 5376 C CA . GLU A 1 663 ? -25.611 -4.354 56.979 1.00 94.62 663 GLU A CA 1
ATOM 5377 C C . GLU A 1 663 ? -25.533 -2.836 57.154 1.00 94.62 663 GLU A C 1
ATOM 5379 O O . GLU A 1 663 ? -24.455 -2.252 57.059 1.00 94.62 663 GLU A O 1
ATOM 5384 N N . TYR A 1 664 ? -26.678 -2.219 57.440 1.00 94.62 664 TYR A N 1
ATOM 5385 C CA . TYR A 1 664 ? -26.826 -0.787 57.665 1.00 94.62 664 TYR A CA 1
ATOM 5386 C C . TYR A 1 664 ? -27.495 -0.516 59.010 1.00 94.62 664 TYR A C 1
ATOM 5388 O O . TYR A 1 664 ? -28.493 -1.148 59.380 1.00 94.62 664 TYR A O 1
ATOM 5396 N N . GLN A 1 665 ? -26.965 0.455 59.743 1.00 95.75 665 GLN A N 1
ATOM 5397 C CA . GLN A 1 665 ? -27.541 0.918 61.000 1.00 95.75 665 GLN A CA 1
ATOM 5398 C C . GLN A 1 665 ? -28.599 1.975 60.725 1.00 95.75 665 GLN A C 1
ATOM 5400 O O . GLN A 1 665 ? -28.280 3.068 60.272 1.00 95.75 665 GLN A O 1
ATOM 5405 N N . VAL A 1 666 ? -29.860 1.667 61.029 1.00 95.94 666 VAL A N 1
ATOM 5406 C CA . VAL A 1 666 ? -30.992 2.574 60.801 1.00 95.94 666 VAL A CA 1
ATOM 5407 C C . VAL A 1 666 ? -31.533 3.071 62.135 1.00 95.94 666 VAL A C 1
ATOM 5409 O O . VAL A 1 666 ? -31.822 2.291 63.042 1.00 95.94 666 VAL A O 1
ATOM 5412 N N . THR A 1 667 ? -31.705 4.384 62.240 1.00 95.69 667 THR A N 1
ATOM 5413 C CA . THR A 1 667 ? -32.281 5.070 63.393 1.00 95.69 667 THR A CA 1
ATOM 5414 C C . THR A 1 667 ? -33.529 5.832 62.975 1.00 95.69 667 THR A C 1
ATOM 5416 O O . THR A 1 667 ? -33.477 6.747 62.156 1.00 95.69 667 THR A O 1
ATOM 5419 N N . LEU A 1 668 ? -34.664 5.479 63.570 1.00 95.69 668 LEU A N 1
ATOM 5420 C CA . LEU A 1 668 ? -35.898 6.244 63.475 1.00 95.69 668 LEU A CA 1
ATOM 5421 C C . LEU A 1 668 ? -35.850 7.383 64.496 1.00 95.69 668 LEU A C 1
ATOM 5423 O O . LEU A 1 668 ? -35.910 7.141 65.699 1.00 95.69 668 LEU A O 1
ATOM 5427 N N . LYS A 1 669 ? -35.764 8.627 64.028 1.00 95.56 669 LYS A N 1
ATOM 5428 C CA . LYS A 1 669 ? -35.661 9.801 64.904 1.00 95.56 669 LYS A CA 1
ATOM 5429 C C . LYS A 1 669 ? -37.023 10.244 65.407 1.00 95.56 669 LYS A C 1
ATOM 5431 O O . LYS A 1 669 ? -37.322 10.191 66.596 1.00 95.56 669 LYS A O 1
ATOM 5436 N N . ARG A 1 670 ? -37.885 10.665 64.487 1.00 93.94 670 ARG A N 1
ATOM 5437 C CA . ARG A 1 670 ? -39.185 11.259 64.812 1.00 93.94 670 ARG A CA 1
ATOM 5438 C C . ARG A 1 670 ? -40.179 11.076 63.684 1.00 93.94 670 ARG A C 1
ATOM 5440 O O . ARG A 1 670 ? -39.793 10.814 62.544 1.00 93.94 670 ARG A O 1
ATOM 5447 N N . GLY A 1 671 ? -41.445 11.294 63.996 1.00 90.62 671 GLY A N 1
ATOM 5448 C CA . GLY A 1 671 ? -42.508 11.344 63.016 1.00 90.62 671 GLY A CA 1
ATOM 5449 C C . GLY A 1 671 ? -43.567 12.374 63.348 1.00 90.62 671 GLY A C 1
ATOM 5450 O O . GLY A 1 671 ? -43.586 12.973 64.419 1.00 90.62 671 GLY A O 1
ATOM 5451 N N . GLN A 1 672 ? -44.451 12.564 62.388 1.00 89.81 672 GLN A N 1
ATOM 5452 C CA . GLN A 1 672 ? -45.675 13.330 62.503 1.00 89.81 672 GLN A CA 1
ATOM 5453 C C . GLN A 1 672 ? -46.751 12.534 61.770 1.00 89.81 672 GLN A C 1
ATOM 5455 O O . GLN A 1 672 ? -46.463 11.973 60.718 1.00 89.81 672 GLN A O 1
ATOM 5460 N N . VAL A 1 673 ? -47.959 12.440 62.309 1.00 86.44 673 VAL A N 1
ATOM 5461 C CA . VAL A 1 673 ? -49.113 11.818 61.644 1.00 86.44 673 VAL A CA 1
ATOM 5462 C C . VAL A 1 673 ? -50.269 12.807 61.594 1.00 86.44 673 VAL A C 1
ATOM 5464 O O . VAL A 1 673 ? -50.340 13.745 62.387 1.00 86.44 673 VAL A O 1
ATOM 5467 N N . GLU A 1 674 ? -51.167 12.627 60.632 1.00 84.88 674 GLU A N 1
ATOM 5468 C CA . GLU A 1 674 ? -52.327 13.501 60.462 1.00 84.88 674 GLU A CA 1
ATOM 5469 C C . GLU A 1 674 ? -53.336 13.415 61.611 1.00 84.88 674 GLU A C 1
ATOM 5471 O O . GLU A 1 674 ? -53.541 12.365 62.217 1.00 84.88 674 GLU A O 1
ATOM 5476 N N . ASP A 1 675 ? -54.049 14.521 61.838 1.00 77.62 675 ASP A N 1
ATOM 5477 C CA . ASP A 1 675 ? -55.078 14.648 62.878 1.00 77.62 675 ASP A CA 1
ATOM 5478 C C . ASP A 1 675 ? -56.242 13.640 62.686 1.00 77.62 675 ASP A C 1
ATOM 5480 O O . ASP A 1 675 ? -56.917 13.254 63.643 1.00 77.62 675 ASP A O 1
ATOM 5484 N N . SER A 1 676 ? -56.444 13.153 61.453 1.00 76.38 676 SER A N 1
ATOM 5485 C CA . SER A 1 676 ? -57.437 12.137 61.061 1.00 76.38 676 SER A CA 1
ATOM 5486 C C . SER A 1 676 ? -57.186 10.751 61.670 1.00 76.38 676 SER A C 1
ATOM 5488 O O . SER A 1 676 ? -58.109 9.942 61.775 1.00 76.38 676 SER A O 1
ATOM 5490 N N . VAL A 1 677 ? -55.959 10.481 62.125 1.00 74.81 677 VAL A N 1
ATOM 5491 C CA . VAL A 1 677 ? -55.572 9.242 62.817 1.00 74.81 677 VAL A CA 1
ATOM 5492 C C . VAL A 1 677 ? -56.182 9.173 64.230 1.00 74.81 677 VAL A C 1
ATOM 5494 O O . VAL A 1 677 ? -56.251 8.096 64.830 1.00 74.81 677 VAL A O 1
ATOM 5497 N N . GLY A 1 678 ? -56.713 10.289 64.741 1.00 71.31 678 GLY A N 1
ATOM 5498 C CA . GLY A 1 678 ? -57.352 10.436 66.049 1.00 71.31 678 GLY A CA 1
ATOM 5499 C C . GLY A 1 678 ? -56.510 11.285 66.998 1.00 71.31 678 GLY A C 1
ATOM 5500 O O . GLY A 1 678 ? -55.291 11.339 66.875 1.00 71.31 678 GLY A O 1
ATOM 5501 N N . SER A 1 679 ? -57.155 11.944 67.963 1.00 69.75 679 SER A N 1
ATOM 5502 C CA . SER A 1 679 ? -56.459 12.717 68.995 1.00 69.75 679 SER A CA 1
ATOM 5503 C C . SER A 1 679 ? -55.647 11.779 69.891 1.00 69.75 679 SER A C 1
ATOM 5505 O O . SER A 1 679 ? -56.233 10.898 70.520 1.00 69.75 679 SER A O 1
ATOM 5507 N N . ASN A 1 680 ? -54.331 11.989 69.969 1.00 80.88 680 ASN A N 1
ATOM 5508 C CA . ASN A 1 680 ? -53.397 11.259 70.837 1.00 80.88 680 ASN A CA 1
ATOM 5509 C C . ASN A 1 680 ? -53.322 9.738 70.563 1.00 80.88 680 ASN A C 1
ATOM 5511 O O . ASN A 1 680 ? -53.689 8.942 71.425 1.00 80.88 680 ASN A O 1
ATOM 5515 N N . PRO A 1 681 ? -52.869 9.311 69.369 1.00 85.44 681 PRO A N 1
ATOM 5516 C CA . PRO A 1 681 ? -52.676 7.899 69.062 1.00 85.44 681 PRO A CA 1
ATOM 5517 C C . PRO A 1 681 ? -51.407 7.339 69.726 1.00 85.44 681 PRO A C 1
ATOM 5519 O O . PRO A 1 681 ? -50.422 8.055 69.899 1.00 85.44 681 PRO A O 1
ATOM 5522 N N . ASP A 1 682 ? -51.419 6.039 70.020 1.00 89.75 682 ASP A N 1
ATOM 5523 C CA . ASP A 1 682 ? -50.230 5.283 70.415 1.00 89.75 682 ASP A CA 1
ATOM 5524 C C . ASP A 1 682 ? -49.598 4.683 69.156 1.00 89.75 682 ASP A C 1
ATOM 5526 O O . ASP A 1 682 ? -50.264 3.935 68.436 1.00 89.75 682 ASP A O 1
ATOM 5530 N N . LEU A 1 683 ? -48.345 5.025 68.850 1.00 91.38 683 LEU A N 1
ATOM 5531 C CA . LEU A 1 683 ? -47.748 4.753 67.535 1.00 91.38 683 LEU A CA 1
ATOM 5532 C C . LEU A 1 683 ? -46.458 3.936 67.624 1.00 91.38 683 LEU A C 1
ATOM 5534 O O . LEU A 1 683 ? -45.565 4.256 68.410 1.00 91.38 683 LEU A O 1
ATOM 5538 N N . SER A 1 684 ? -46.327 2.943 66.746 1.00 93.00 684 SER A N 1
ATOM 5539 C CA . SER A 1 684 ? -45.074 2.235 66.461 1.00 93.00 684 SER A CA 1
ATOM 5540 C C . SER A 1 684 ? -44.803 2.185 64.956 1.00 93.00 684 SER A C 1
ATOM 5542 O O . SER A 1 684 ? -45.699 2.415 64.139 1.00 93.00 684 SER A O 1
ATOM 5544 N N . VAL A 1 685 ? -43.552 1.918 64.582 1.00 93.81 685 VAL A N 1
ATOM 5545 C CA . VAL A 1 685 ? -43.114 1.823 63.186 1.00 93.81 685 VAL A CA 1
ATOM 5546 C C . VAL A 1 685 ? -42.382 0.511 62.964 1.00 93.81 685 VAL A C 1
ATOM 5548 O O . VAL A 1 685 ? -41.470 0.162 63.711 1.00 93.81 685 VAL A O 1
ATOM 5551 N N . THR A 1 686 ? -42.747 -0.175 61.892 1.00 94.44 686 THR A N 1
ATOM 5552 C CA . THR A 1 686 ? -42.082 -1.380 61.405 1.00 94.44 686 THR A CA 1
ATOM 5553 C C . THR A 1 686 ? -41.522 -1.089 60.020 1.00 94.44 686 THR A C 1
ATOM 5555 O O . THR A 1 686 ? -42.195 -0.457 59.204 1.00 94.44 686 THR A O 1
ATOM 5558 N N . ILE A 1 687 ? -40.299 -1.538 59.746 1.00 95.62 687 ILE A N 1
ATOM 5559 C CA . ILE A 1 687 ? -39.697 -1.455 58.411 1.00 95.62 687 ILE A CA 1
ATOM 5560 C C . ILE A 1 687 ? -39.544 -2.866 57.846 1.00 95.62 687 ILE A C 1
ATOM 5562 O O . ILE A 1 687 ? -39.216 -3.802 58.567 1.00 95.62 687 ILE A O 1
ATOM 5566 N N . GLU A 1 688 ? -39.787 -3.031 56.559 1.00 95.38 688 GLU A N 1
ATOM 5567 C CA . GLU A 1 688 ? -39.577 -4.273 55.827 1.00 95.38 688 GLU A CA 1
ATOM 5568 C C . GLU A 1 688 ? -38.634 -3.987 54.664 1.00 95.38 688 GLU A C 1
ATOM 5570 O O . GLU A 1 688 ? -38.858 -3.056 53.892 1.00 95.38 688 GLU A O 1
ATOM 5575 N N . VAL A 1 689 ? -37.558 -4.760 54.555 1.00 94.81 689 VAL A N 1
ATOM 5576 C CA . VAL A 1 689 ? -36.522 -4.573 53.538 1.00 94.81 689 VAL A CA 1
ATOM 5577 C C . VAL A 1 689 ? -36.235 -5.914 52.885 1.00 94.81 689 VAL A C 1
ATOM 5579 O O . VAL A 1 689 ? -35.896 -6.871 53.577 1.00 94.81 689 VAL A O 1
ATOM 5582 N N . GLY A 1 690 ? -36.439 -6.014 51.569 1.00 91.00 690 GLY A N 1
ATOM 5583 C CA . GLY A 1 690 ? -36.218 -7.266 50.831 1.00 91.00 690 GLY A CA 1
ATOM 5584 C C . GLY A 1 690 ? -37.031 -8.462 51.356 1.00 91.00 690 GLY A C 1
ATOM 5585 O O . GLY A 1 690 ? -36.584 -9.601 51.245 1.00 91.00 690 GLY A O 1
ATOM 5586 N N . GLY A 1 691 ? -38.196 -8.219 51.972 1.00 90.94 691 GLY A N 1
ATOM 5587 C CA . GLY A 1 691 ? -39.028 -9.247 52.613 1.00 90.94 691 GLY A CA 1
ATOM 5588 C C . GLY A 1 691 ? -38.653 -9.582 54.064 1.00 90.94 691 GLY A C 1
ATOM 5589 O O . GLY A 1 691 ? -39.274 -10.451 54.674 1.00 90.94 691 GLY A O 1
ATOM 5590 N N . VAL A 1 692 ? -37.644 -8.917 54.641 1.00 94.12 692 VAL A N 1
ATOM 5591 C CA . VAL A 1 692 ? -37.242 -9.078 56.046 1.00 94.12 692 VAL A CA 1
ATOM 5592 C C . VAL A 1 692 ? -37.794 -7.928 56.880 1.00 94.12 692 VAL A C 1
ATOM 5594 O O . VAL A 1 692 ? -37.514 -6.761 56.614 1.00 94.12 692 VAL A O 1
ATOM 5597 N N . THR A 1 693 ? -38.549 -8.255 57.925 1.00 94.00 693 THR A N 1
ATOM 5598 C CA . THR A 1 693 ? -39.142 -7.276 58.844 1.00 94.00 693 THR A CA 1
ATOM 5599 C C . THR A 1 693 ? -38.187 -6.908 59.986 1.00 94.00 693 THR A C 1
ATOM 5601 O O . THR A 1 693 ? -37.598 -7.784 60.624 1.00 94.00 693 THR A O 1
ATOM 5604 N N . TYR A 1 694 ? -38.082 -5.614 60.290 1.00 94.38 694 TYR A N 1
ATOM 5605 C CA . TYR A 1 694 ? -37.337 -5.045 61.412 1.00 94.38 694 TYR A CA 1
ATOM 5606 C C . TYR A 1 694 ? -38.253 -4.155 62.262 1.00 94.38 694 TYR A C 1
ATOM 5608 O O . TYR A 1 694 ? -39.004 -3.322 61.748 1.00 94.38 694 TYR A O 1
ATOM 5616 N N . GLY A 1 695 ? -38.168 -4.322 63.582 1.00 88.56 695 GLY A N 1
ATOM 5617 C CA . GLY A 1 695 ? -39.060 -3.678 64.545 1.00 88.56 695 GLY A CA 1
ATOM 5618 C C . GLY A 1 695 ? -40.096 -4.650 65.127 1.00 88.56 695 GLY A C 1
ATOM 5619 O O . GLY A 1 695 ? -39.850 -5.859 65.134 1.00 88.56 695 GLY A O 1
ATOM 5620 N N . PRO A 1 696 ? -41.237 -4.145 65.629 1.00 90.94 696 PRO A N 1
ATOM 5621 C CA . PRO A 1 696 ? -41.635 -2.733 65.645 1.00 90.94 696 PRO A CA 1
ATOM 5622 C C . PRO A 1 696 ? -40.743 -1.871 66.552 1.00 90.94 696 PRO A C 1
ATOM 5624 O O . PRO A 1 696 ? -40.077 -2.376 67.457 1.00 90.94 696 PRO A O 1
ATOM 5627 N N . SER A 1 697 ? -40.737 -0.559 66.322 1.00 93.31 697 SER A N 1
ATOM 5628 C CA . SER A 1 697 ? -40.182 0.413 67.266 1.00 93.31 697 SER A CA 1
ATOM 5629 C C . SER A 1 697 ? -40.988 0.441 68.579 1.00 93.31 697 SER A C 1
ATOM 5631 O O . SER A 1 697 ? -42.135 -0.023 68.616 1.00 93.31 697 SER A O 1
ATOM 5633 N N . PRO A 1 698 ? -40.437 1.008 69.671 1.00 92.62 698 PRO A N 1
ATOM 5634 C CA . PRO A 1 698 ? -41.199 1.240 70.890 1.00 92.62 698 PRO A CA 1
ATOM 5635 C C . PRO A 1 698 ? -42.463 2.057 70.606 1.00 92.62 698 PRO A C 1
ATOM 5637 O O . PRO A 1 698 ? -42.438 3.024 69.841 1.00 92.62 698 PRO A O 1
ATOM 5640 N N . THR A 1 699 ? -43.574 1.672 71.232 1.00 92.56 699 THR A N 1
ATOM 5641 C CA . THR A 1 699 ? -44.828 2.418 71.114 1.00 92.56 699 THR A CA 1
ATOM 5642 C C . THR A 1 699 ? -44.722 3.722 71.897 1.00 92.56 699 THR A C 1
ATOM 5644 O O . THR A 1 699 ? -44.510 3.693 73.109 1.00 92.56 699 THR A O 1
ATOM 5647 N N . ILE A 1 700 ? -44.878 4.859 71.218 1.00 91.56 700 ILE A N 1
ATOM 5648 C CA . ILE A 1 700 ? -44.923 6.174 71.866 1.00 91.56 700 ILE A CA 1
ATOM 5649 C C . ILE A 1 700 ? -46.392 6.532 72.097 1.00 91.56 700 ILE A C 1
ATOM 5651 O O . ILE A 1 700 ? -47.131 6.658 71.115 1.00 91.56 700 ILE A O 1
ATOM 5655 N N . PRO A 1 701 ? -46.836 6.658 73.359 1.00 88.94 701 PRO A N 1
ATOM 5656 C CA . PRO A 1 701 ? -48.240 6.856 73.650 1.00 88.94 701 PRO A CA 1
ATOM 5657 C C . PRO A 1 701 ? -48.682 8.309 73.462 1.00 88.94 701 PRO A C 1
ATOM 5659 O O . PRO A 1 701 ? -47.937 9.252 73.741 1.00 88.94 701 PRO A O 1
ATOM 5662 N N . GLY A 1 702 ? -49.936 8.480 73.053 1.00 86.56 702 GLY A N 1
ATOM 5663 C CA . GLY A 1 702 ? -50.686 9.719 73.213 1.00 86.56 702 GLY A CA 1
ATOM 5664 C C . GLY A 1 702 ? -50.188 10.945 72.438 1.00 86.56 702 GLY A C 1
ATOM 5665 O O . GLY A 1 702 ? -50.413 12.064 72.898 1.00 86.56 702 GLY A O 1
ATOM 5666 N N . THR A 1 703 ? -49.533 10.784 71.285 1.00 87.69 703 THR A N 1
ATOM 5667 C CA . THR A 1 703 ? -48.993 11.920 70.511 1.00 87.69 703 THR A CA 1
ATOM 5668 C C . THR A 1 703 ? -49.089 11.712 69.003 1.00 87.69 703 THR A C 1
ATOM 5670 O O . THR A 1 703 ? -48.821 10.633 68.483 1.00 87.69 703 THR A O 1
ATOM 5673 N N . SER A 1 704 ? -49.442 12.771 68.271 1.00 85.06 704 SER A N 1
ATOM 5674 C CA . SER A 1 704 ? -49.384 12.799 66.803 1.00 85.06 704 SER A CA 1
ATOM 5675 C C . SER A 1 704 ? -48.006 13.194 66.259 1.00 85.06 704 SER A C 1
ATOM 5677 O O . SER A 1 704 ? -47.794 13.136 65.051 1.00 85.06 704 SER A O 1
ATOM 5679 N N . SER A 1 705 ? -47.063 13.587 67.124 1.00 89.50 705 SER A N 1
ATOM 5680 C CA . SER A 1 705 ? -45.674 13.922 66.766 1.00 89.50 705 SER A CA 1
ATOM 5681 C C . SER A 1 705 ? -44.674 13.118 67.613 1.00 89.50 705 SER A C 1
ATOM 5683 O O . SER A 1 705 ? -43.990 13.690 68.466 1.00 89.50 705 SER A O 1
ATOM 5685 N N . PRO A 1 706 ? -44.632 11.783 67.468 1.00 90.31 706 PRO A N 1
ATOM 5686 C CA . PRO A 1 706 ? -43.740 10.933 68.250 1.00 90.31 706 PRO A CA 1
ATOM 5687 C C . PRO A 1 706 ? -42.261 11.213 67.952 1.00 90.31 706 PRO A C 1
ATOM 5689 O O . PRO A 1 706 ? -41.849 11.373 66.801 1.00 90.31 706 PRO A O 1
ATOM 5692 N N . VAL A 1 707 ? -41.447 11.219 69.005 1.00 93.38 707 VAL A N 1
ATOM 5693 C CA . VAL A 1 707 ? -39.983 11.171 68.925 1.00 93.38 707 VAL A CA 1
ATOM 5694 C C . VAL A 1 707 ? -39.572 9.803 69.449 1.00 93.38 707 VAL A C 1
ATOM 5696 O O . VAL A 1 707 ? -39.860 9.479 70.598 1.00 93.38 707 VAL A O 1
ATOM 5699 N N . TRP A 1 708 ? -38.970 8.988 68.586 1.00 93.88 708 TRP A N 1
ATOM 5700 C CA . TRP A 1 708 ? -38.533 7.638 68.937 1.00 93.88 708 TRP A CA 1
ATOM 5701 C C . TRP A 1 708 ? -37.060 7.602 69.327 1.00 93.88 708 TRP A C 1
ATOM 5703 O O . TRP A 1 708 ? -36.723 6.881 70.259 1.00 93.88 708 TRP A O 1
ATOM 5713 N N . ASP A 1 709 ? -36.204 8.326 68.592 1.00 93.06 709 ASP A N 1
ATOM 5714 C CA . ASP A 1 709 ? -34.737 8.220 68.658 1.00 93.06 709 ASP A CA 1
ATOM 5715 C C . ASP A 1 709 ? -34.260 6.767 68.828 1.00 93.06 709 ASP A C 1
ATOM 5717 O O . ASP A 1 709 ? -33.429 6.430 69.670 1.00 93.06 709 ASP A O 1
ATOM 5721 N N . TYR A 1 710 ? -34.840 5.885 68.015 1.00 94.31 710 TYR A N 1
ATOM 5722 C CA . TYR A 1 710 ? -34.718 4.444 68.139 1.00 94.31 710 TYR A CA 1
ATOM 5723 C C . TYR A 1 710 ? -33.852 3.879 67.020 1.00 94.31 710 TYR A C 1
ATOM 5725 O O . TYR A 1 710 ? -34.248 3.880 65.853 1.00 94.31 710 TYR A O 1
ATOM 5733 N N . THR A 1 711 ? -32.680 3.367 67.383 1.00 94.88 711 THR A N 1
ATOM 5734 C CA . THR A 1 711 ? -31.850 2.553 66.492 1.00 94.88 711 THR A CA 1
ATOM 5735 C C . THR A 1 711 ? -32.350 1.116 66.521 1.00 94.88 711 THR A C 1
ATOM 5737 O O . THR A 1 711 ? -32.467 0.514 67.591 1.00 94.88 711 THR A O 1
ATOM 5740 N N . PHE A 1 712 ? -32.661 0.559 65.351 1.00 92.81 712 PHE A N 1
ATOM 5741 C CA . PHE A 1 712 ? -33.110 -0.826 65.260 1.00 92.81 712 PHE A CA 1
ATOM 5742 C C . PHE A 1 712 ? -31.975 -1.763 65.716 1.00 92.81 712 PHE A C 1
ATOM 5744 O O . PHE A 1 712 ? -30.857 -1.652 65.219 1.00 92.81 712 PHE A O 1
ATOM 5751 N N . PRO A 1 713 ? -32.226 -2.697 66.652 1.00 88.81 713 PRO A N 1
ATOM 5752 C CA . PRO A 1 713 ? -31.172 -3.501 67.275 1.00 88.81 713 PRO A CA 1
ATOM 5753 C C . PRO A 1 713 ? -30.544 -4.506 66.307 1.00 88.81 713 PRO A C 1
ATOM 5755 O O . PRO A 1 713 ? -29.397 -4.908 66.489 1.00 88.81 713 PRO A O 1
ATOM 5758 N N . LYS A 1 714 ? -31.299 -4.926 65.286 1.00 92.69 714 LYS A N 1
ATOM 5759 C CA . LYS A 1 714 ? -30.797 -5.749 64.191 1.00 92.69 714 LYS A CA 1
ATOM 5760 C C . LYS A 1 714 ? -30.446 -4.823 63.016 1.00 92.69 714 LYS A C 1
ATOM 5762 O O . LYS A 1 714 ? -31.358 -4.134 62.553 1.00 92.69 714 LYS A O 1
ATOM 5767 N N . PRO A 1 715 ? -29.194 -4.832 62.518 1.00 94.06 715 PRO A N 1
ATOM 5768 C CA . PRO A 1 715 ? -28.818 -4.082 61.325 1.00 94.06 715 PRO A CA 1
ATOM 5769 C C . PRO A 1 715 ? -29.703 -4.466 60.138 1.00 94.06 715 PRO A C 1
ATOM 5771 O O . PRO A 1 715 ? -30.000 -5.647 59.925 1.00 94.06 715 PRO A O 1
ATOM 5774 N N . VAL A 1 716 ? -30.120 -3.469 59.365 1.00 94.75 716 VAL A N 1
ATOM 5775 C CA . VAL A 1 716 ? -30.903 -3.675 58.148 1.00 94.75 716 VAL A CA 1
ATOM 5776 C C . VAL A 1 716 ? -29.981 -4.244 57.079 1.00 94.75 716 VAL A C 1
ATOM 5778 O O . VAL A 1 716 ? -29.000 -3.609 56.713 1.00 94.75 716 VAL A O 1
ATOM 5781 N N . VAL A 1 717 ? -30.286 -5.443 56.589 1.00 94.94 717 VAL A N 1
ATOM 5782 C CA . VAL A 1 717 ? -29.546 -6.070 55.493 1.00 94.94 717 VAL A CA 1
ATOM 5783 C C . VAL A 1 717 ? -30.217 -5.641 54.202 1.00 94.94 717 VAL A C 1
ATOM 5785 O O . VAL A 1 717 ? -31.405 -5.895 54.013 1.00 94.94 717 VAL A O 1
ATOM 5788 N N . TRP A 1 718 ? -29.466 -4.985 53.329 1.00 95.38 718 TRP A N 1
ATOM 5789 C CA . TRP A 1 718 ? -29.977 -4.485 52.059 1.00 95.38 718 TRP A CA 1
ATOM 5790 C C . TRP A 1 718 ? -28.956 -4.707 50.948 1.00 95.38 718 TRP A C 1
ATOM 5792 O O . TRP A 1 718 ? -27.752 -4.560 51.167 1.00 95.38 718 TRP A O 1
ATOM 5802 N N . LYS A 1 719 ? -29.444 -5.024 49.749 1.00 93.50 719 LYS A N 1
ATOM 5803 C CA . LYS A 1 719 ? -28.694 -4.909 48.491 1.00 93.50 719 LYS A CA 1
ATOM 5804 C C . LYS A 1 719 ? -29.474 -4.057 47.493 1.00 93.50 719 LYS A C 1
ATOM 5806 O O . LYS A 1 719 ? -30.698 -3.946 47.559 1.00 93.50 719 LYS A O 1
ATOM 5811 N N . ARG A 1 720 ? -28.756 -3.498 46.521 1.00 91.81 720 ARG A N 1
ATOM 5812 C CA . ARG A 1 720 ? -29.294 -2.719 45.400 1.00 91.81 720 ARG A CA 1
ATOM 5813 C C . ARG A 1 720 ? -30.524 -3.394 44.787 1.00 91.81 720 ARG A C 1
ATOM 5815 O O . ARG A 1 720 ? -30.448 -4.538 44.344 1.00 91.81 720 ARG A O 1
ATOM 5822 N N . GLY A 1 721 ? -31.627 -2.650 44.724 1.00 88.38 721 GLY A N 1
ATOM 5823 C CA . GLY A 1 721 ? -32.907 -3.110 44.176 1.00 88.38 721 GLY A CA 1
ATOM 5824 C C . GLY A 1 721 ? -33.843 -3.804 45.169 1.00 88.38 721 GLY A C 1
ATOM 5825 O O . GLY A 1 721 ? -35.007 -4.008 44.825 1.00 88.38 721 GLY A O 1
ATOM 5826 N N . ASP A 1 722 ? -33.401 -4.122 46.392 1.00 92.88 722 ASP A N 1
ATOM 5827 C CA . ASP A 1 722 ? -34.318 -4.640 47.409 1.00 92.88 722 ASP A CA 1
ATOM 5828 C C . ASP A 1 722 ? -35.332 -3.548 47.800 1.00 92.88 722 ASP A C 1
ATOM 5830 O O . ASP A 1 722 ? -34.927 -2.427 48.143 1.00 92.88 722 ASP A O 1
ATOM 5834 N N . PRO A 1 723 ? -36.645 -3.849 47.770 1.00 93.75 723 PRO A N 1
ATOM 5835 C CA . PRO A 1 723 ? -37.679 -2.881 48.099 1.00 93.75 723 PRO A CA 1
ATOM 5836 C C . PRO A 1 723 ? -37.690 -2.579 49.597 1.00 93.75 723 PRO A C 1
ATOM 5838 O O . PRO A 1 723 ? -37.366 -3.435 50.424 1.00 93.75 723 PRO A O 1
ATOM 5841 N N . VAL A 1 724 ? -38.125 -1.366 49.938 1.00 94.31 724 VAL A N 1
ATOM 5842 C CA . VAL A 1 724 ? -38.312 -0.915 51.321 1.00 94.31 724 VAL A CA 1
ATOM 5843 C C . VAL A 1 724 ? -39.783 -0.575 51.527 1.00 94.31 724 VAL A C 1
ATOM 5845 O O . VAL A 1 724 ? -40.339 0.239 50.788 1.00 94.31 724 VAL A O 1
ATOM 5848 N N . ALA A 1 725 ? -40.403 -1.160 52.547 1.00 93.50 725 ALA A N 1
ATOM 5849 C CA . ALA A 1 725 ? -41.729 -0.792 53.019 1.00 93.50 725 ALA A CA 1
ATOM 5850 C C . ALA A 1 725 ? -41.673 -0.315 54.475 1.00 93.50 725 ALA A C 1
ATOM 5852 O O . ALA A 1 725 ? -40.910 -0.830 55.287 1.00 93.50 725 ALA A O 1
ATOM 5853 N N . ILE A 1 726 ? -42.459 0.703 54.811 1.00 93.56 726 ILE A N 1
ATOM 5854 C CA . ILE A 1 726 ? -42.490 1.308 56.146 1.00 93.56 726 ILE A CA 1
ATOM 5855 C C . ILE A 1 726 ? -43.941 1.390 56.586 1.00 93.56 726 ILE A C 1
ATOM 5857 O O . ILE A 1 726 ? -44.727 2.107 55.967 1.00 93.56 726 ILE A O 1
ATOM 5861 N N . THR A 1 727 ? -44.280 0.696 57.666 1.00 93.06 727 THR A N 1
ATOM 5862 C CA . THR A 1 727 ? -45.638 0.629 58.206 1.00 93.06 727 THR A CA 1
ATOM 5863 C C . THR A 1 727 ? -45.704 1.320 59.560 1.00 93.06 727 THR A C 1
ATOM 5865 O O . THR A 1 727 ? -44.969 0.973 60.483 1.00 93.06 727 THR A O 1
ATOM 5868 N N . ILE A 1 728 ? -46.603 2.293 59.693 1.00 91.44 728 ILE A N 1
ATOM 5869 C CA . ILE A 1 728 ? -46.959 2.919 60.966 1.00 91.44 728 ILE A CA 1
ATOM 5870 C C . ILE A 1 728 ? -48.190 2.197 61.511 1.00 91.44 728 ILE A C 1
ATOM 5872 O O . ILE A 1 728 ? -49.241 2.159 60.863 1.00 91.44 728 ILE A O 1
ATOM 5876 N N . THR A 1 729 ? -48.067 1.665 62.722 1.00 91.56 729 THR A N 1
ATOM 5877 C CA . THR A 1 729 ? -49.139 0.949 63.414 1.00 91.56 729 THR A CA 1
ATOM 5878 C C . THR A 1 729 ? -49.680 1.814 64.542 1.00 91.56 729 THR A C 1
ATOM 5880 O O . THR A 1 729 ? -48.920 2.302 65.380 1.00 91.56 729 THR A O 1
ATOM 5883 N N . LYS A 1 730 ? -51.001 1.997 64.579 1.00 89.88 730 LYS A N 1
ATOM 5884 C CA . LYS A 1 730 ? -51.701 2.588 65.719 1.00 89.88 730 LYS A CA 1
ATOM 5885 C C . LYS A 1 730 ? -52.145 1.484 66.666 1.00 89.88 730 LYS A C 1
ATOM 5887 O O . LYS A 1 730 ? -52.854 0.566 66.255 1.00 89.88 730 LYS A O 1
ATOM 5892 N N . HIS A 1 731 ? -51.799 1.617 67.936 1.00 86.94 731 HIS A N 1
ATOM 5893 C CA . HIS A 1 731 ? -52.258 0.738 69.001 1.00 86.94 731 HIS A CA 1
ATOM 5894 C C . HIS A 1 731 ? -53.460 1.359 69.722 1.00 86.94 731 HIS A C 1
ATOM 5896 O O . HIS A 1 731 ? -53.566 2.578 69.870 1.00 86.94 731 HIS A O 1
ATOM 5902 N N . GLY A 1 732 ? -54.418 0.525 70.122 1.00 81.50 732 GLY A N 1
ATOM 5903 C CA . GLY A 1 732 ? -55.612 0.967 70.830 1.00 81.50 732 GLY A CA 1
ATOM 5904 C C . GLY A 1 732 ? -56.357 -0.188 71.490 1.00 81.50 732 GLY A C 1
ATOM 5905 O O . GLY A 1 732 ? -56.034 -1.357 71.293 1.00 81.50 732 GLY A O 1
ATOM 5906 N N . PHE A 1 733 ? -57.391 0.148 72.264 1.00 72.56 733 PHE A N 1
ATOM 5907 C CA . PHE A 1 733 ? -58.159 -0.819 73.059 1.00 72.56 733 PHE A CA 1
ATOM 5908 C C . PHE A 1 733 ? -58.859 -1.906 72.219 1.00 72.56 733 PHE A C 1
ATOM 5910 O O . PHE A 1 733 ? -59.023 -3.030 72.678 1.00 72.56 733 PHE A O 1
ATOM 5917 N N . LEU A 1 734 ? -59.242 -1.589 70.975 1.00 71.06 734 LEU A N 1
ATOM 5918 C CA . LEU A 1 734 ? -59.890 -2.518 70.035 1.00 71.06 734 LEU A CA 1
ATOM 5919 C C . LEU A 1 734 ? -58.889 -3.320 69.174 1.00 71.06 734 LEU A C 1
ATOM 5921 O O . LEU A 1 734 ? -59.307 -4.009 68.246 1.00 71.06 734 LEU A O 1
ATOM 5925 N N . GLY A 1 735 ? -57.587 -3.229 69.466 1.00 78.38 735 GLY A N 1
ATOM 5926 C CA . GLY A 1 735 ? -56.509 -3.878 68.716 1.00 78.38 735 GLY A CA 1
ATOM 5927 C C . GLY A 1 735 ? -55.601 -2.896 67.968 1.00 78.38 735 GLY A C 1
ATOM 5928 O O . GLY A 1 735 ? -55.845 -1.689 67.925 1.00 78.38 735 GLY A O 1
ATOM 5929 N N . SER A 1 736 ? -54.526 -3.436 67.390 1.00 86.25 736 SER A N 1
ATOM 5930 C CA . SER A 1 736 ? -53.564 -2.697 66.565 1.00 86.25 736 SER A CA 1
ATOM 5931 C C . SER A 1 736 ? -54.059 -2.597 65.123 1.00 86.25 736 SER A C 1
ATOM 5933 O O . SER A 1 736 ? -54.575 -3.574 64.580 1.00 86.25 736 SER A O 1
ATOM 5935 N N . ARG A 1 737 ? -53.889 -1.436 64.490 1.00 86.44 737 ARG A N 1
ATOM 5936 C CA . ARG A 1 737 ? -54.256 -1.215 63.088 1.00 86.44 737 ARG A CA 1
ATOM 5937 C C . ARG A 1 737 ? -53.153 -0.463 62.358 1.00 86.44 737 ARG A C 1
ATOM 5939 O O . ARG A 1 737 ? -52.730 0.598 62.813 1.00 86.44 737 ARG A O 1
ATOM 5946 N N . ASP A 1 738 ? -52.776 -0.965 61.191 1.00 88.12 738 ASP A N 1
ATOM 5947 C CA . ASP A 1 738 ? -51.875 -0.272 60.275 1.00 88.12 738 ASP A CA 1
ATOM 5948 C C . ASP A 1 738 ? -52.600 0.953 59.720 1.00 88.12 738 ASP A C 1
ATOM 5950 O O . ASP A 1 738 ? -53.660 0.853 59.091 1.00 88.12 738 ASP A O 1
ATOM 5954 N N . ILE A 1 739 ? -52.068 2.130 60.031 1.00 86.06 739 ILE A N 1
ATOM 5955 C CA . ILE A 1 739 ? -52.666 3.409 59.635 1.00 86.06 739 ILE A CA 1
ATOM 5956 C C . ILE A 1 739 ? -51.997 3.986 58.393 1.00 86.06 739 ILE A C 1
ATOM 5958 O O . ILE A 1 739 ? -52.594 4.818 57.713 1.00 86.06 739 ILE A O 1
ATOM 5962 N N . TYR A 1 740 ? -50.772 3.553 58.097 1.00 85.44 740 TYR A N 1
ATOM 5963 C CA . TYR A 1 740 ? -50.016 4.032 56.953 1.00 85.44 740 TYR A CA 1
ATOM 5964 C C . TYR A 1 740 ? -48.946 3.023 56.548 1.00 85.44 740 TYR A C 1
ATOM 5966 O O . TYR A 1 740 ? -48.158 2.614 57.396 1.00 85.44 740 TYR A O 1
ATOM 5974 N N . THR A 1 741 ? -48.873 2.691 55.259 1.00 87.56 741 THR A N 1
ATOM 5975 C CA . THR A 1 741 ? -47.770 1.911 54.685 1.00 87.56 741 THR A CA 1
ATOM 5976 C C . THR A 1 741 ? -47.204 2.649 53.480 1.00 87.56 741 THR A C 1
ATOM 5978 O O . THR A 1 741 ? -47.914 2.918 52.510 1.00 87.56 741 THR A O 1
ATOM 5981 N N . LEU A 1 742 ? -45.921 2.991 53.547 1.00 88.06 742 LEU A N 1
ATOM 5982 C CA . LEU A 1 742 ? -45.153 3.525 52.430 1.00 88.06 742 LEU A CA 1
ATOM 5983 C C . LEU A 1 742 ? -44.403 2.379 51.761 1.00 88.06 742 LEU A C 1
ATOM 5985 O O . LEU A 1 742 ? -43.694 1.652 52.445 1.00 88.06 742 LEU A O 1
ATOM 5989 N N . TYR A 1 743 ? -44.481 2.293 50.438 1.00 89.19 743 TYR A N 1
ATOM 5990 C CA . TYR A 1 743 ? -43.613 1.437 49.635 1.00 89.19 743 TYR A CA 1
ATOM 5991 C C . TYR A 1 743 ? -42.615 2.300 48.862 1.00 89.19 743 TYR A C 1
ATOM 5993 O O . TYR A 1 743 ? -42.970 3.378 48.374 1.00 89.19 743 TYR A O 1
ATOM 6001 N N . SER A 1 744 ? -41.377 1.828 48.723 1.00 89.69 744 SER A N 1
ATOM 6002 C CA . SER A 1 744 ? -40.442 2.365 47.736 1.00 89.69 744 SER A CA 1
ATOM 6003 C C . SER A 1 744 ? -41.051 2.285 46.337 1.00 89.69 744 SER A C 1
ATOM 6005 O O . SER A 1 744 ? -41.881 1.414 46.062 1.00 89.69 744 SER A O 1
ATOM 6007 N N . ALA A 1 745 ? -40.647 3.187 45.438 1.00 85.38 745 ALA A N 1
ATOM 6008 C CA . ALA A 1 745 ? -41.099 3.109 44.054 1.00 85.38 745 ALA A CA 1
ATOM 6009 C C . ALA A 1 745 ? -40.747 1.733 43.465 1.00 85.38 745 ALA A C 1
ATOM 6011 O O . ALA A 1 745 ? -39.732 1.128 43.826 1.00 85.38 745 ALA A O 1
ATOM 6012 N N . LYS A 1 746 ? -41.621 1.228 42.589 1.00 78.44 746 LYS A N 1
ATOM 6013 C CA . LYS A 1 746 ? -41.400 -0.051 41.919 1.00 78.44 746 LYS A CA 1
ATOM 6014 C C . LYS A 1 746 ? -40.067 0.024 41.169 1.00 78.44 746 LYS A C 1
ATOM 6016 O O . LYS A 1 746 ? -39.860 0.966 40.409 1.00 78.44 746 LYS A O 1
ATOM 6021 N N . ASP A 1 747 ? -39.191 -0.940 41.434 1.00 80.50 747 ASP A N 1
ATOM 6022 C CA . ASP A 1 747 ? -37.853 -1.042 40.847 1.00 80.50 747 ASP A CA 1
ATOM 6023 C C . ASP A 1 747 ? -36.896 0.122 41.203 1.00 80.50 747 ASP A C 1
ATOM 6025 O O . ASP A 1 747 ? -35.967 0.391 40.450 1.00 80.50 747 ASP A O 1
ATOM 6029 N N . ASP A 1 748 ? -37.079 0.821 42.339 1.00 87.12 748 ASP A N 1
ATOM 6030 C CA . ASP A 1 748 ? -36.118 1.836 42.818 1.00 87.12 748 ASP A CA 1
ATOM 6031 C C . ASP A 1 748 ? -34.802 1.169 43.268 1.00 87.12 748 ASP A C 1
ATOM 6033 O O . ASP A 1 748 ? -34.756 0.562 44.345 1.00 87.12 748 ASP A O 1
ATOM 6037 N N . PRO A 1 749 ? -33.697 1.304 42.509 1.00 87.38 749 PRO A N 1
ATOM 6038 C CA . PRO A 1 749 ? -32.447 0.625 42.836 1.00 87.38 749 PRO A CA 1
ATOM 6039 C C . PRO A 1 749 ? -31.786 1.190 44.097 1.00 87.38 749 PRO A C 1
ATOM 6041 O O . PRO A 1 749 ? -30.885 0.561 44.650 1.00 87.38 749 PRO A O 1
ATOM 6044 N N . LEU A 1 750 ? -32.242 2.355 44.569 1.00 91.81 750 LEU A N 1
ATOM 6045 C CA . LEU A 1 750 ? -31.744 3.062 45.743 1.00 91.81 750 LEU A CA 1
ATOM 6046 C C . LEU A 1 750 ? -32.821 3.211 46.827 1.00 91.81 750 LEU A C 1
ATOM 6048 O O . LEU A 1 750 ? -32.806 4.194 47.568 1.00 91.81 750 LEU A O 1
ATOM 6052 N N . ALA A 1 751 ? -33.747 2.254 46.953 1.00 91.31 751 ALA A N 1
ATOM 6053 C CA . ALA A 1 751 ? -34.827 2.287 47.948 1.00 91.31 751 ALA A CA 1
ATOM 6054 C C . ALA A 1 751 ? -34.343 2.554 49.392 1.00 91.31 751 ALA A C 1
ATOM 6056 O O . ALA A 1 751 ? -35.027 3.242 50.153 1.00 91.31 751 ALA A O 1
ATOM 6057 N N . MET A 1 752 ? -33.127 2.113 49.745 1.00 92.75 752 MET A N 1
ATOM 6058 C CA . MET A 1 752 ? -32.487 2.371 51.044 1.00 92.75 752 MET A CA 1
ATOM 6059 C C . MET A 1 752 ? -32.362 3.863 51.400 1.00 92.75 752 MET A C 1
ATOM 6061 O O . MET A 1 752 ? -32.351 4.224 52.579 1.00 92.75 752 MET A O 1
ATOM 6065 N N . LYS A 1 753 ? -32.357 4.767 50.407 1.00 91.31 753 LYS A N 1
ATOM 6066 C CA . LYS A 1 753 ? -32.333 6.224 50.637 1.00 91.31 753 LYS A CA 1
ATOM 6067 C C . LYS A 1 753 ? -33.511 6.711 51.485 1.00 91.31 753 LYS A C 1
ATOM 6069 O O . LYS A 1 753 ? -33.374 7.710 52.186 1.00 91.31 753 LYS A O 1
ATOM 6074 N N . LEU A 1 754 ? -34.646 6.001 51.458 1.00 90.50 754 LEU A N 1
ATOM 6075 C CA . LEU A 1 754 ? -35.816 6.307 52.285 1.00 90.50 754 LEU A CA 1
ATOM 6076 C C . LEU A 1 754 ? -35.490 6.217 53.781 1.00 90.50 754 LEU A C 1
ATOM 6078 O O . LEU A 1 754 ? -35.937 7.058 54.553 1.00 90.50 754 LEU A O 1
ATOM 6082 N N . LEU A 1 755 ? -34.643 5.265 54.176 1.00 92.38 755 LEU A N 1
ATOM 6083 C CA . LEU A 1 755 ? -34.211 5.064 55.563 1.00 92.38 755 LEU A CA 1
ATOM 6084 C C . LEU A 1 755 ? -33.037 5.970 55.970 1.00 92.38 755 LEU A C 1
ATOM 6086 O O . LEU A 1 755 ? -32.445 5.778 57.025 1.00 92.38 755 LEU A O 1
ATOM 6090 N N . SER A 1 756 ? -32.700 6.964 55.146 1.00 91.12 756 SER A N 1
ATOM 6091 C CA . SER A 1 756 ? -31.602 7.917 55.386 1.00 91.12 756 SER A CA 1
ATOM 6092 C C . SER A 1 756 ? -32.044 9.369 55.208 1.00 91.12 756 SER A C 1
ATOM 6094 O O . SER A 1 756 ? -31.218 10.267 55.051 1.00 91.12 756 SER A O 1
ATOM 6096 N N . THR A 1 757 ? -33.353 9.610 55.131 1.00 91.38 757 THR A N 1
ATOM 6097 C CA . THR A 1 757 ? -33.902 10.927 54.823 1.00 91.38 757 THR A CA 1
ATOM 6098 C C . THR A 1 757 ? -35.228 11.179 55.535 1.00 91.38 757 THR A C 1
ATOM 6100 O O . THR A 1 757 ? -35.752 10.358 56.290 1.00 91.38 757 THR A O 1
ATOM 6103 N N . THR A 1 758 ? -35.776 12.365 55.295 1.00 89.88 758 THR A N 1
ATOM 6104 C CA . THR A 1 758 ? -37.126 12.728 55.710 1.00 89.88 758 THR A CA 1
ATOM 6105 C C . THR A 1 758 ? -38.124 12.326 54.629 1.00 89.88 758 THR A C 1
ATOM 6107 O O . THR A 1 758 ? -38.091 12.843 53.514 1.00 89.88 758 THR A O 1
ATOM 6110 N N . ILE A 1 759 ? -39.043 11.434 54.974 1.00 88.38 759 ILE A N 1
ATOM 6111 C CA . ILE A 1 759 ? -40.056 10.896 54.071 1.00 88.38 759 ILE A CA 1
ATOM 6112 C C . ILE A 1 759 ? -41.374 11.649 54.264 1.00 88.38 759 ILE A C 1
ATOM 6114 O O . ILE A 1 759 ? -41.826 11.846 55.395 1.00 88.38 759 ILE A O 1
ATOM 6118 N N . ARG A 1 760 ? -42.019 12.021 53.152 1.00 82.31 760 ARG A N 1
ATOM 6119 C CA . ARG A 1 760 ? -43.394 12.538 53.101 1.00 82.31 760 ARG A CA 1
ATOM 6120 C C . ARG A 1 760 ? -44.260 11.669 52.175 1.00 82.31 760 ARG A C 1
ATOM 6122 O O . ARG A 1 760 ? -43.749 11.214 51.153 1.00 82.31 760 ARG A O 1
ATOM 6129 N N . PRO A 1 761 ? -45.551 11.454 52.479 1.00 67.12 761 PRO A N 1
ATOM 6130 C CA . PRO A 1 761 ? -46.481 10.767 51.593 1.00 67.12 761 PRO A CA 1
ATOM 6131 C C . PRO A 1 761 ? -46.647 11.503 50.263 1.00 67.12 761 PRO A C 1
ATOM 6133 O O . PRO A 1 761 ? -46.777 12.728 50.233 1.00 67.12 761 PRO A O 1
ATOM 6136 N N . ALA A 1 762 ? -46.757 10.745 49.171 1.00 56.78 762 ALA A N 1
ATOM 6137 C CA . ALA A 1 762 ? -46.998 11.282 47.829 1.00 56.78 762 ALA A CA 1
ATOM 6138 C C . ALA A 1 762 ? -48.345 12.035 47.688 1.00 56.78 762 ALA A C 1
ATOM 6140 O O . ALA A 1 762 ? -48.514 12.815 46.758 1.00 56.78 762 ALA A O 1
ATOM 6141 N N . GLY A 1 763 ? -49.289 11.836 48.619 1.00 57.03 763 GLY A N 1
ATOM 6142 C CA . GLY A 1 763 ? -50.624 12.452 48.620 1.00 57.03 763 GLY A CA 1
ATOM 6143 C C . GLY A 1 763 ? -50.739 13.842 49.266 1.00 57.03 763 GLY A C 1
ATOM 6144 O O . GLY A 1 763 ? -51.855 14.324 49.422 1.00 57.03 763 GLY A O 1
ATOM 6145 N N . GLY A 1 764 ? -49.633 14.488 49.665 1.00 57.53 764 GLY A N 1
ATOM 6146 C CA . GLY A 1 764 ? -49.666 15.859 50.213 1.00 57.53 764 GLY A CA 1
ATOM 6147 C C . GLY A 1 764 ? -50.109 15.980 51.681 1.00 57.53 764 GLY A C 1
ATOM 6148 O O . GLY A 1 764 ? -50.585 17.034 52.098 1.00 57.53 764 GLY A O 1
ATOM 6149 N N . GLY A 1 765 ? -49.945 14.913 52.463 1.00 67.38 765 GLY A N 1
ATOM 6150 C CA . GLY A 1 765 ? -50.321 14.834 53.877 1.00 67.38 765 GLY A CA 1
ATOM 6151 C C . GLY A 1 765 ? -49.357 15.507 54.866 1.00 67.38 765 GLY A C 1
ATOM 6152 O O . GLY A 1 765 ? -48.200 15.776 54.539 1.00 67.38 765 GLY A O 1
ATOM 6153 N N . LYS A 1 766 ? -49.809 15.725 56.114 1.00 75.94 766 LYS A N 1
ATOM 6154 C CA . LYS A 1 766 ? -48.945 16.175 57.238 1.00 75.94 766 LYS A CA 1
ATOM 6155 C C . LYS A 1 766 ? -48.091 15.045 57.825 1.00 75.94 766 LYS A C 1
ATOM 6157 O O . LYS A 1 766 ? -47.266 15.299 58.700 1.00 75.94 766 LYS A O 1
ATOM 6162 N N . THR A 1 767 ? -48.306 13.808 57.380 1.00 82.56 767 THR A N 1
ATOM 6163 C CA . THR A 1 767 ? -47.544 12.662 57.872 1.00 82.56 767 THR A CA 1
ATOM 6164 C C . THR A 1 767 ? -46.079 12.774 57.429 1.00 82.56 767 THR A C 1
ATOM 6166 O O . THR A 1 767 ? -45.795 13.082 56.275 1.00 82.56 767 THR A O 1
ATOM 6169 N N . LEU A 1 768 ? -45.135 12.561 58.339 1.00 89.81 768 LEU A N 1
ATOM 6170 C CA . LEU A 1 768 ? -43.695 12.696 58.125 1.00 89.81 768 LEU A CA 1
ATOM 6171 C C . LEU A 1 768 ? -42.983 11.615 58.934 1.00 89.81 768 LEU A C 1
ATOM 6173 O O . LEU A 1 768 ? -43.342 11.391 60.086 1.00 89.81 768 LEU A O 1
ATOM 6177 N N . LEU A 1 769 ? -41.939 11.003 58.385 1.00 91.38 769 LEU A N 1
ATOM 6178 C CA . LEU A 1 769 ? -40.993 10.195 59.157 1.00 91.38 769 LEU A CA 1
ATOM 6179 C C . LEU A 1 769 ? -39.575 10.670 58.866 1.00 91.38 769 LEU A C 1
ATOM 6181 O O . LEU A 1 769 ? -39.247 10.973 57.721 1.00 91.38 769 LEU A O 1
ATOM 6185 N N . VAL A 1 770 ? -38.741 10.746 59.896 1.00 93.75 770 VAL A N 1
ATOM 6186 C CA . VAL A 1 770 ? -37.326 11.105 59.775 1.00 93.75 770 VAL A CA 1
ATOM 6187 C C . VAL A 1 770 ? -36.491 9.902 60.180 1.00 93.75 770 VAL A C 1
ATOM 6189 O O . VAL A 1 770 ? -36.517 9.494 61.345 1.00 93.75 770 VAL A O 1
ATOM 6192 N N . PHE A 1 771 ? -35.750 9.364 59.217 1.00 95.06 771 PHE A N 1
ATOM 6193 C CA . PHE A 1 771 ? -34.773 8.307 59.433 1.00 95.06 771 PHE A CA 1
ATOM 6194 C C . PHE A 1 771 ? -33.354 8.834 59.225 1.00 95.06 771 PHE A C 1
ATOM 6196 O O . PHE A 1 771 ? -33.120 9.732 58.415 1.00 95.06 771 PHE A O 1
ATOM 6203 N N . GLU A 1 772 ? -32.411 8.233 59.935 1.00 94.56 772 GLU A N 1
ATOM 6204 C CA . GLU A 1 772 ? -30.977 8.375 59.714 1.00 94.56 772 GLU A CA 1
ATOM 6205 C C . GLU A 1 772 ? -30.371 6.985 59.540 1.00 94.56 772 GLU A C 1
ATOM 6207 O O . GLU A 1 772 ? -30.732 6.062 60.272 1.00 94.56 772 GLU A O 1
ATOM 6212 N N . SER A 1 773 ? -29.432 6.835 58.607 1.00 94.00 773 SER A N 1
ATOM 6213 C CA . SER A 1 773 ? -28.628 5.621 58.510 1.00 94.00 773 SER A CA 1
ATOM 6214 C C . SER A 1 773 ? -27.187 5.917 58.109 1.00 94.00 773 SER A C 1
ATOM 6216 O O . SER A 1 773 ? -26.855 7.043 57.738 1.00 94.00 773 SER A O 1
ATOM 6218 N N . ASP A 1 774 ? -26.332 4.903 58.187 1.00 91.81 774 ASP A N 1
ATOM 6219 C CA . ASP A 1 774 ? -24.952 4.929 57.694 1.00 91.81 774 ASP A CA 1
ATOM 6220 C C . ASP A 1 774 ? -24.832 4.727 56.167 1.00 91.81 774 ASP A C 1
ATOM 6222 O O . ASP A 1 774 ? -23.723 4.741 55.619 1.00 91.81 774 ASP A O 1
ATOM 6226 N N . PHE A 1 775 ? -25.953 4.601 55.448 1.00 91.69 775 PHE A N 1
ATOM 6227 C CA . PHE A 1 775 ? -25.980 4.609 53.989 1.00 91.69 775 PHE A CA 1
ATOM 6228 C C . PHE A 1 775 ? -25.682 6.013 53.439 1.00 91.69 775 PHE A C 1
ATOM 6230 O O . PHE A 1 775 ? -26.479 6.940 53.571 1.00 91.69 775 PHE A O 1
ATOM 6237 N N . ASN A 1 776 ? -24.545 6.153 52.751 1.00 86.88 776 ASN A N 1
ATOM 6238 C CA . ASN A 1 776 ? -24.129 7.397 52.105 1.00 86.88 776 ASN A CA 1
ATOM 6239 C C . ASN A 1 776 ? -23.950 7.218 50.594 1.00 86.88 776 ASN A C 1
ATOM 6241 O O . ASN A 1 776 ? -23.273 6.294 50.136 1.00 86.88 776 ASN A O 1
ATOM 6245 N N . LEU A 1 777 ? -24.521 8.151 49.829 1.00 86.06 777 LEU A N 1
ATOM 6246 C CA . LEU A 1 777 ? -24.329 8.262 48.386 1.00 86.06 777 LEU A CA 1
ATOM 6247 C C . LEU A 1 777 ? -23.047 9.076 48.112 1.00 86.06 777 LEU A C 1
ATOM 6249 O O . LEU A 1 777 ? -23.003 10.254 48.480 1.00 86.06 777 LEU A O 1
ATOM 6253 N N . PRO A 1 778 ? -21.999 8.503 47.493 1.00 88.75 778 PRO A N 1
ATOM 6254 C CA . PRO A 1 778 ? -20.784 9.243 47.187 1.00 88.75 778 PRO A CA 1
ATOM 6255 C C . PRO A 1 778 ? -21.069 10.341 46.161 1.00 88.75 778 PRO A C 1
ATOM 6257 O O . PRO A 1 778 ? -21.835 10.156 45.215 1.00 88.75 778 PRO A O 1
ATOM 6260 N N . SER A 1 779 ? -20.413 11.488 46.333 1.00 87.19 779 SER A N 1
ATOM 6261 C CA . SER A 1 779 ? -20.453 12.577 45.357 1.00 87.19 779 SER A CA 1
ATOM 6262 C C . SER A 1 779 ? -19.214 12.531 44.470 1.00 87.19 779 SER A C 1
ATOM 6264 O O . SER A 1 779 ? -18.092 12.372 44.951 1.00 87.19 779 SER A O 1
ATOM 6266 N N . LEU A 1 780 ? -19.421 12.657 43.161 1.00 91.56 780 LEU A N 1
ATOM 6267 C CA . LEU A 1 780 ? -18.331 12.781 42.203 1.00 91.56 780 LEU A CA 1
ATOM 6268 C C . LEU A 1 780 ? -17.769 14.215 42.220 1.00 91.56 780 LEU A C 1
ATOM 6270 O O . LEU A 1 780 ? -18.551 15.170 42.307 1.00 91.56 780 LEU A O 1
ATOM 6274 N N . PRO A 1 781 ? -16.440 14.406 42.101 1.00 93.31 781 PRO A N 1
ATOM 6275 C CA . PRO A 1 781 ? -15.850 15.733 41.995 1.00 93.31 781 PRO A CA 1
ATOM 6276 C C . PRO A 1 781 ? -16.370 16.436 40.744 1.00 93.31 781 PRO A C 1
ATOM 6278 O O . PRO A 1 781 ? -16.462 15.842 39.666 1.00 93.31 781 PRO A O 1
ATOM 6281 N N . LYS A 1 782 ? -16.725 17.712 40.897 1.00 92.06 782 LYS A N 1
ATOM 6282 C CA . LYS A 1 782 ? -17.275 18.513 39.808 1.00 92.06 782 LYS A CA 1
ATOM 6283 C C . LYS A 1 782 ? -16.186 18.769 38.750 1.00 92.06 782 LYS A C 1
ATOM 6285 O O . LYS A 1 782 ? -15.089 19.185 39.120 1.00 92.06 782 LYS A O 1
ATOM 6290 N N . PRO A 1 783 ? -16.472 18.553 37.454 1.00 89.19 783 PRO A N 1
ATOM 6291 C CA . PRO A 1 783 ? -15.555 18.914 36.379 1.00 89.19 783 PRO A CA 1
ATOM 6292 C C . PRO A 1 783 ? -15.532 20.438 36.208 1.00 89.19 783 PRO A C 1
ATOM 6294 O O . PRO A 1 783 ? -16.419 20.990 35.548 1.00 89.19 783 PRO A O 1
ATOM 6297 N N . GLU A 1 784 ? -14.558 21.099 36.838 1.00 78.31 784 GLU A N 1
ATOM 6298 C CA . GLU A 1 784 ? -14.267 22.534 36.657 1.00 78.31 784 GLU A CA 1
ATOM 6299 C C . GLU A 1 784 ? -13.779 22.852 35.243 1.00 78.31 784 GLU A C 1
ATOM 6301 O O . GLU A 1 784 ? -12.919 22.101 34.724 1.00 78.31 784 GLU A O 1
#

InterPro domains:
  IPR011990 Tetratricopeptide-like helical domain superfamily [G3DSA:1.25.40.10] (425-620)
  IPR027417 P-loop containing nucleoside triphosphate hydrolase [G3DSA:3.40.50.300] (28-241)
  IPR027417 P-loop containing nucleoside triphosphate hydrolase [SSF52540] (19-204)
  IPR035892 C2 domain superfamily [SSF49562] (677-739)
  IPR045528 Double-GTPase 2 [PF19993] (38-237)

Solvent-accessible surface area (backbone atoms only — not comparable to full-atom values): 43515 Å² total; per-residue (Å²): 140,82,85,80,79,84,81,79,83,88,76,88,78,89,88,72,89,79,74,52,77,63,54,53,52,54,49,52,50,46,66,47,61,52,71,45,28,41,39,64,45,52,57,62,90,35,45,64,70,57,40,51,31,41,47,43,51,38,18,52,73,55,74,30,82,68,34,37,37,44,50,85,42,69,70,39,38,50,55,40,47,54,40,41,54,33,34,75,69,40,34,58,62,78,79,57,89,60,78,42,81,32,49,35,33,42,31,48,74,80,28,46,42,48,33,40,35,49,50,64,38,34,67,70,68,74,52,101,78,50,70,71,57,57,50,51,61,71,62,36,61,31,38,39,40,40,38,50,89,71,85,55,91,50,68,67,60,45,51,51,53,48,52,52,53,44,53,54,49,49,55,51,57,60,57,46,66,78,45,95,61,88,64,52,42,31,42,33,35,27,60,37,36,60,48,34,75,73,74,42,91,67,60,61,66,61,53,38,51,74,77,38,37,67,57,52,51,55,40,53,72,78,36,73,82,47,45,79,43,54,24,17,64,39,20,82,68,45,42,95,90,58,33,40,32,98,67,76,51,59,37,57,68,55,61,63,55,54,48,52,56,57,51,52,55,53,50,52,51,55,52,51,53,51,48,43,72,75,44,77,78,46,60,69,62,51,52,53,35,50,52,40,44,32,69,28,32,64,81,41,73,61,42,59,51,51,51,52,53,52,50,51,54,51,49,56,54,49,51,54,53,50,54,56,49,51,57,53,50,55,56,50,53,58,51,48,58,56,50,30,59,52,42,53,57,52,39,57,53,52,53,74,69,73,55,59,44,52,58,41,14,47,39,38,46,47,38,51,68,76,28,62,64,36,50,77,78,41,49,75,62,40,54,57,47,50,56,58,22,50,62,21,39,61,56,22,52,61,53,37,61,76,68,66,65,89,62,89,63,45,66,62,49,54,51,53,47,38,73,76,40,63,94,49,44,75,69,54,55,66,52,52,62,65,44,56,60,49,53,55,58,53,52,52,52,50,53,54,56,54,68,72,49,94,64,99,68,47,65,62,56,40,50,52,48,55,49,49,52,67,76,42,72,87,45,95,56,56,72,60,47,54,53,53,40,53,52,45,54,51,52,50,52,55,51,51,52,52,50,53,50,53,52,53,54,48,52,53,57,50,65,70,42,88,87,46,60,52,66,64,52,39,50,55,45,51,51,48,45,71,79,38,76,84,44,92,57,48,66,61,42,53,52,48,43,53,52,39,55,48,54,49,52,54,50,53,51,49,49,36,52,52,50,37,68,74,41,72,84,44,49,69,63,42,43,49,43,41,49,54,45,48,66,75,34,68,92,72,44,92,58,52,66,59,44,54,50,50,45,52,50,47,51,53,51,43,46,51,51,49,46,41,56,26,53,51,46,36,70,77,38,70,71,49,54,66,62,32,45,50,38,38,50,54,34,38,71,76,31,68,86,34,96,56,31,72,57,45,49,54,51,48,51,49,54,56,56,42,60,39,80,40,78,34,54,41,28,42,40,36,37,31,49,46,73,89,78,44,88,46,35,24,38,28,44,32,40,32,35,67,88,45,78,47,72,67,46,78,69,41,71,58,39,49,63,42,73,64,71,40,62,54,91,67,59,49,60,46,32,56,47,37,50,33,35,42,36,36,32,37,50,54,98,94,49,73,42,80,76,43,75,49,69,44,62,88,82,34,44,57,28,67,54,58,47,44,29,76,43,67,57,95,86,75,57,72,33,35,41,34,27,40,39,76,73,75,84,87,80,76,82,78,82,126

Sequence (784 aa):
MGFAWPSIPRRSVFGMADPTAREILDHLERHLTAPRKVGLFGHRNVGKTTLLAMFYRQASTGQVPDLRLSAPEPETAEYLAEKIARIEAGEPPAGTLSETELKLRLYHGSARYDLIVKDYQGEHVTLGSNEPILDFFADCDAVLFCLDPTGSTEPAERLRRQQEVEGLLETYLEQSRTLKVQRPIAIVVTKYDRVVATQGPIPVETLLEKRFGMTLHAIKHNAPDAATFAVSAYGPSGGEDGSPPAELEPQGLDAPLLWVASKLETIDRDQLDWLWDLAPHDYVRLSRCVKSFERRYPESPQAAAYRKRLNKLGRARLARRLGTALLLLVATAAALVAYDLAGYEMARRFEAEKNPAQAVARRWEEFRQWHPTFRWLFPARYNEALERGRDAQIQAEKARVLAGRSDPDRENRLIELKELAPERIAEIGQIEEVQAKRRHDDRWRLLRAEAELPDDDPSRQIDDLRSFLREFPDSPHREEAIRLANALIQFRTERQSTRDKQRLDSIRRAAELPNADLGDLLDRTRTFLEEHPQSIYRVEAEELIAKFTARMDDRDFTSAVEFSRRFPTQFAARIEKYDAYLKTYASGGRHLTEALQAKSEIFKEWDLHSYRQAYQHIREFPNDLDEGARRLNDYLRVHPNGRFTAAAQAYLDWIRKISEPHEYQVTLKRGQVEDSVGSNPDLSVTIEVGGVTYGPSPTIPGTSSPVWDYTFPKPVVWKRGDPVAITITKHGFLGSRDIYTLYSAKDDPLAMKLLSTTIRPAGGGKTLLVFESDFNLPSLPKPE

Radius of gyration: 49.91 Å; Cα contacts (8 Å, |Δi|>4): 918; chains: 1; bounding box: 120×70×152 Å

Mean predicted aligned error: 20.25 Å